Protein AF-0000000077298798 (afdb_homodimer)

Nearest PDB structures (foldseek):
  6yu3-assembly1_A  TM=1.984E-01  e=1.023E+00  Halalkalibacterium halodurans
  7cz5-assembly1_R  TM=2.557E-01  e=4.736E+00  Homo sapiens
  6yu3-assembly1_A  TM=1.981E-01  e=1.310E+00  Halalkalibacterium halodurans
  7cz5-assembly1_R  TM=2.556E-01  e=3.379E+00  Homo sapiens
  6eu6-assembly1_A  TM=1.974E-01  e=2.505E+00  Candidatus Kuenenia stuttgartensis

pLDDT: mean 93.37, std 11.23, range [20.53, 98.88]

Structure (mmCIF, N/CA/C/O backbone):
data_AF-0000000077298798-model_v1
#
loop_
_entity.id
_entity.type
_entity.pdbx_description
1 polymer 'DUF7802 domain-containing protein'
#
loop_
_atom_site.group_PDB
_atom_site.id
_atom_site.type_symbol
_atom_site.label_atom_id
_atom_site.label_alt_id
_atom_site.label_comp_id
_atom_site.label_asym_id
_atom_site.label_entity_id
_atom_site.label_seq_id
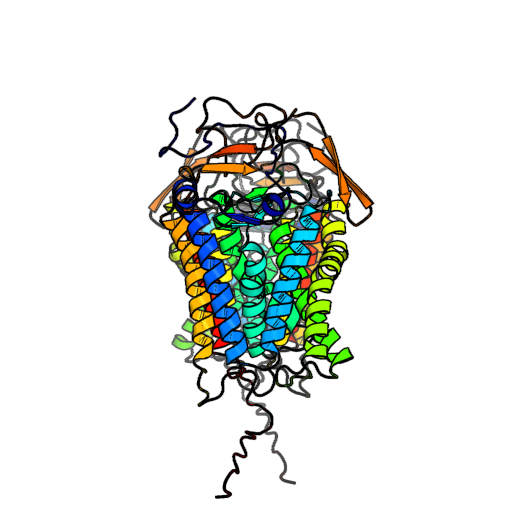_atom_site.pdbx_PDB_ins_code
_atom_site.Cartn_x
_atom_site.Cartn_y
_atom_site.Cartn_z
_atom_site.occupancy
_atom_site.B_iso_or_equiv
_atom_site.auth_seq_id
_atom_site.auth_comp_id
_atom_site.auth_asym_id
_atom_site.auth_atom_id
_atom_site.pdbx_PDB_model_num
ATOM 1 N N . MET A 1 1 ? 28.844 35.562 -3.518 1 47.5 1 MET A N 1
ATOM 2 C CA . MET A 1 1 ? 27.438 35.281 -3.186 1 47.5 1 MET A CA 1
ATOM 3 C C . MET A 1 1 ? 26.578 35.312 -4.438 1 47.5 1 MET A C 1
ATOM 5 O O . MET A 1 1 ? 26.719 36.188 -5.293 1 47.5 1 MET A O 1
ATOM 9 N N . ARG A 1 2 ? 26 34.094 -4.809 1 66.19 2 ARG A N 1
ATOM 10 C CA . ARG A 1 2 ? 25.109 34.094 -5.965 1 66.19 2 ARG A CA 1
ATOM 11 C C . ARG A 1 2 ? 24.016 35.125 -5.816 1 66.19 2 ARG A C 1
ATOM 13 O O . ARG A 1 2 ? 23.688 35.562 -4.699 1 66.19 2 ARG A O 1
ATOM 20 N N . ALA A 1 3 ? 23.625 35.812 -6.832 1 75.56 3 ALA A N 1
ATOM 21 C CA . ALA A 1 3 ? 22.641 36.875 -6.875 1 75.56 3 ALA A CA 1
ATOM 22 C C . ALA A 1 3 ? 21.375 36.5 -6.117 1 75.56 3 ALA A C 1
ATOM 24 O O . ALA A 1 3 ? 20.906 35.375 -6.215 1 75.56 3 ALA A O 1
ATOM 25 N N . ASN A 1 4 ? 21 37.312 -5.086 1 84.31 4 ASN A N 1
ATOM 26 C CA . ASN A 1 4 ? 19.75 37.219 -4.332 1 84.31 4 ASN A CA 1
ATOM 27 C C . ASN A 1 4 ? 18.547 37.125 -5.254 1 84.31 4 ASN A C 1
ATOM 29 O O . ASN A 1 4 ? 18.219 38.062 -5.957 1 84.31 4 ASN A O 1
ATOM 33 N N . PRO A 1 5 ? 18.094 35.875 -5.199 1 81.12 5 PRO A N 1
ATOM 34 C CA . PRO A 1 5 ? 16.906 35.719 -6.062 1 81.12 5 PRO A CA 1
ATOM 35 C C . PRO A 1 5 ? 15.719 36.562 -5.582 1 81.12 5 PRO A C 1
ATOM 37 O O . PRO A 1 5 ? 15.383 36.531 -4.395 1 81.12 5 PRO A O 1
ATOM 40 N N . ARG A 1 6 ? 15.234 37.594 -6.293 1 88 6 ARG A N 1
ATOM 41 C CA . ARG A 1 6 ? 13.992 38.344 -6.09 1 88 6 ARG A CA 1
ATOM 42 C C . ARG A 1 6 ? 14.156 39.375 -4.984 1 88 6 ARG A C 1
ATOM 44 O O . ARG A 1 6 ? 13.172 39.781 -4.363 1 88 6 ARG A O 1
ATOM 51 N N . GLY A 1 7 ? 15.438 39.656 -4.441 1 91.44 7 GLY A N 1
ATOM 52 C CA . GLY A 1 7 ? 15.68 40.688 -3.441 1 91.44 7 GLY A CA 1
ATOM 53 C C . GLY A 1 7 ? 15.164 40.312 -2.066 1 91.44 7 GLY A C 1
ATOM 54 O O . GLY A 1 7 ? 14.516 41.125 -1.402 1 91.44 7 GLY A O 1
ATOM 55 N N . LEU A 1 8 ? 15.43 39.125 -1.594 1 95 8 LEU A N 1
ATOM 56 C CA . LEU A 1 8 ? 14.898 38.594 -0.338 1 95 8 LEU A CA 1
ATOM 57 C C . LEU A 1 8 ? 15.648 39.188 0.854 1 95 8 LEU A C 1
ATOM 59 O O . LEU A 1 8 ? 16.875 39.25 0.847 1 95 8 LEU A O 1
ATOM 63 N N . LYS A 1 9 ? 14.914 39.531 1.772 1 93.38 9 LYS A N 1
ATOM 64 C CA . LYS A 1 9 ? 15.508 40.062 3 1 93.38 9 LYS A CA 1
ATOM 65 C C . LYS A 1 9 ? 16.219 38.969 3.783 1 93.38 9 LYS A C 1
ATOM 67 O O . LYS A 1 9 ? 15.648 37.906 4.008 1 93.38 9 LYS A O 1
ATOM 72 N N . GLY A 1 10 ? 17.484 39.25 4.152 1 93.94 10 GLY A N 1
ATOM 73 C CA . GLY A 1 10 ? 18.219 38.312 4.98 1 93.94 10 GLY A CA 1
ATOM 74 C C . GLY A 1 10 ? 18.859 37.188 4.184 1 93.94 10 GLY A C 1
ATOM 75 O O . GLY A 1 10 ? 19.484 36.281 4.758 1 93.94 10 GLY A O 1
ATOM 76 N N . PHE A 1 11 ? 18.766 37.25 2.908 1 95.75 11 PHE A N 1
ATOM 77 C CA . PHE A 1 11 ? 19.328 36.25 2.041 1 95.75 11 PHE A CA 1
ATOM 78 C C . PHE A 1 11 ? 20.828 36.125 2.238 1 95.75 11 PHE A C 1
ATOM 80 O O . PHE A 1 11 ? 21.547 37.125 2.172 1 95.75 11 PHE A O 1
ATOM 87 N N . GLY A 1 12 ? 21.219 34.938 2.58 1 94.31 12 GLY A N 1
ATOM 88 C CA . GLY A 1 12 ? 22.641 34.688 2.713 1 94.31 12 GLY A CA 1
ATOM 89 C C . GLY A 1 12 ? 23.188 35.031 4.082 1 94.31 12 GLY A C 1
ATOM 90 O O . GLY A 1 12 ? 24.344 34.75 4.395 1 94.31 12 GLY A O 1
ATOM 91 N N . GLU A 1 13 ? 22.375 35.656 4.848 1 94 13 GLU A N 1
ATOM 92 C CA . GLU A 1 13 ? 22.797 35.969 6.207 1 94 13 GLU A CA 1
ATOM 93 C C . GLU A 1 13 ? 22.781 34.719 7.098 1 94 13 GLU A C 1
ATOM 95 O O . GLU A 1 13 ? 21.906 33.875 6.957 1 94 13 GLU A O 1
ATOM 100 N N . GLU A 1 14 ? 23.719 34.625 8.016 1 95.56 14 GLU A N 1
ATOM 101 C CA . GLU A 1 14 ? 23.812 33.469 8.914 1 95.56 14 GLU A CA 1
ATOM 102 C C . GLU A 1 14 ? 24.047 33.906 10.352 1 95.56 14 GLU A C 1
ATOM 104 O O . GLU A 1 14 ? 24.703 34.938 10.602 1 95.56 14 GLU A O 1
ATOM 109 N N . TYR A 1 15 ? 23.469 33.219 11.242 1 96.31 15 TYR A N 1
ATOM 110 C CA . TYR A 1 15 ? 23.656 33.469 12.672 1 96.31 15 TYR A CA 1
ATOM 111 C C . TYR A 1 15 ? 23.922 32.156 13.406 1 96.31 15 TYR A C 1
ATOM 113 O O . TYR A 1 15 ? 23.234 31.141 13.164 1 96.31 15 TYR A O 1
ATOM 121 N N . ALA A 1 16 ? 24.891 32.125 14.305 1 95 16 ALA A N 1
ATOM 122 C CA . ALA A 1 16 ? 25.156 30.969 15.156 1 95 16 ALA A CA 1
ATOM 123 C C . ALA A 1 16 ? 24.156 30.875 16.297 1 95 16 ALA A C 1
ATOM 125 O O . ALA A 1 16 ? 23.703 29.781 16.656 1 95 16 ALA A O 1
ATOM 126 N N . ASN A 1 17 ? 23.859 32.031 16.859 1 93.19 17 ASN A N 1
ATOM 127 C CA . ASN A 1 17 ? 22.859 32.156 17.906 1 93.19 17 ASN A CA 1
ATOM 128 C C . ASN A 1 17 ? 21.875 33.281 17.609 1 93.19 17 ASN A C 1
ATOM 130 O O . ASN A 1 17 ? 22.141 34.438 17.922 1 93.19 17 ASN A O 1
ATOM 134 N N . TYR A 1 18 ? 20.766 32.844 17.156 1 93.38 18 TYR A N 1
ATOM 135 C CA . TYR A 1 18 ? 19.75 33.844 16.828 1 93.38 18 TYR A CA 1
ATOM 136 C C . TYR A 1 18 ? 19.141 34.438 18.094 1 93.38 18 TYR A C 1
ATOM 138 O O . TYR A 1 18 ? 18.766 33.719 19 1 93.38 18 TYR A O 1
ATOM 146 N N . THR A 1 19 ? 19.062 35.719 18.125 1 93.94 19 THR A N 1
ATOM 147 C CA . THR A 1 19 ? 18.578 36.406 19.312 1 93.94 19 THR A CA 1
ATOM 148 C C . THR A 1 19 ? 17.203 37.031 19.062 1 93.94 19 THR A C 1
ATOM 150 O O . THR A 1 19 ? 16.859 37.312 17.922 1 93.94 19 THR A O 1
ATOM 153 N N . PHE A 1 20 ? 16.469 37.156 20.141 1 95.75 20 PHE A N 1
ATOM 154 C CA . PHE A 1 20 ? 15.125 37.75 20.094 1 95.75 20 PHE A CA 1
ATOM 155 C C . PHE A 1 20 ? 15.102 39.094 20.75 1 95.75 20 PHE A C 1
ATOM 157 O O . PHE A 1 20 ? 15.883 39.375 21.672 1 95.75 20 PHE A O 1
ATOM 164 N N . LYS A 1 21 ? 14.25 40 20.359 1 94.88 21 LYS A N 1
ATOM 165 C CA . LYS A 1 21 ? 14.125 41.344 20.922 1 94.88 21 LYS A CA 1
ATOM 166 C C . LYS A 1 21 ? 13.703 41.281 22.391 1 94.88 21 LYS A C 1
ATOM 168 O O . LYS A 1 21 ? 14.258 42 23.234 1 94.88 21 LYS A O 1
ATOM 173 N N . ASP A 1 22 ? 12.641 40.531 22.656 1 95.38 22 ASP A N 1
ATOM 174 C CA . ASP A 1 22 ? 12.117 40.312 24 1 95.38 22 ASP A CA 1
ATOM 175 C C . ASP A 1 22 ? 11.312 39.031 24.078 1 95.38 22 ASP A C 1
ATOM 177 O O . ASP A 1 22 ? 11.359 38.188 23.156 1 95.38 22 ASP A O 1
ATOM 181 N N . GLY A 1 23 ? 10.789 38.75 25.219 1 95.06 23 GLY A N 1
ATOM 182 C CA . GLY A 1 23 ? 10.023 37.562 25.422 1 95.06 23 GLY A CA 1
ATOM 183 C C . GLY A 1 23 ? 8.797 37.438 24.531 1 95.06 23 GLY A C 1
ATOM 184 O O . GLY A 1 23 ? 8.414 36.344 24.109 1 95.06 23 GLY A O 1
ATOM 185 N N . TRP A 1 24 ? 8.273 38.531 24.281 1 95.88 24 TRP A N 1
ATOM 186 C CA . TRP A 1 24 ? 7.098 38.562 23.406 1 95.88 24 TRP A CA 1
ATOM 187 C C . TRP A 1 24 ? 7.477 38.219 21.969 1 95.88 24 TRP A C 1
ATOM 189 O O . TRP A 1 24 ? 6.723 37.531 21.281 1 95.88 24 TRP A O 1
ATOM 199 N N . ASP A 1 25 ? 8.586 38.719 21.594 1 95.88 25 ASP A N 1
ATOM 200 C CA . ASP A 1 25 ? 9.094 38.406 20.266 1 95.88 25 ASP A CA 1
ATOM 201 C C . ASP A 1 25 ? 9.391 36.906 20.156 1 95.88 25 ASP A C 1
ATOM 203 O O . ASP A 1 25 ? 9.211 36.312 19.094 1 95.88 25 ASP A O 1
ATOM 207 N N . TRP A 1 26 ? 9.867 36.375 21.219 1 95.88 26 TRP A N 1
ATOM 208 C CA . TRP A 1 26 ? 10.117 34.938 21.25 1 95.88 26 TRP A CA 1
ATOM 209 C C . TRP A 1 26 ? 8.805 34.156 21.141 1 95.88 26 TRP A C 1
ATOM 211 O O . TRP A 1 26 ? 8.719 33.156 20.422 1 95.88 26 TRP A O 1
ATOM 221 N N . PHE A 1 27 ? 7.801 34.562 21.797 1 96.31 27 PHE A N 1
ATOM 222 C CA . PHE A 1 27 ? 6.523 33.875 21.906 1 96.31 27 PHE A CA 1
ATOM 223 C C . PHE A 1 27 ? 5.711 34.031 20.625 1 96.31 27 PHE A C 1
ATOM 225 O O . PHE A 1 27 ? 5.062 33.094 20.172 1 96.31 27 PHE A O 1
ATOM 232 N N . PHE A 1 28 ? 5.691 35.25 20.109 1 96.94 28 PHE A N 1
ATOM 233 C CA . PHE A 1 28 ? 4.836 35.625 18.984 1 96.94 28 PHE A CA 1
ATOM 234 C C . PHE A 1 28 ? 5.531 36.594 18.062 1 96.94 28 PHE A C 1
ATOM 236 O O . PHE A 1 28 ? 5.848 37.719 18.484 1 96.94 28 PHE A O 1
ATOM 243 N N . HIS A 1 29 ? 5.746 36.188 16.797 1 97.44 29 HIS A N 1
ATOM 244 C CA . HIS A 1 29 ? 6.434 37.031 15.844 1 97.44 29 HIS A CA 1
ATOM 245 C C . HIS A 1 29 ? 5.668 37.125 14.531 1 97.44 29 HIS A C 1
ATOM 247 O O . HIS A 1 29 ? 5.125 36.125 14.062 1 97.44 29 HIS A O 1
ATOM 253 N N . VAL A 1 30 ? 5.602 38.312 13.898 1 97.88 30 VAL A N 1
ATOM 254 C CA . VAL A 1 30 ? 4.941 38.5 12.617 1 97.88 30 VAL A CA 1
ATOM 255 C C . VAL A 1 30 ? 5.965 38.969 11.578 1 97.88 30 VAL A C 1
ATOM 257 O O . VAL A 1 30 ? 6.613 40 11.75 1 97.88 30 VAL A O 1
ATOM 260 N N . ASN A 1 31 ? 6.137 38.219 10.57 1 97.19 31 ASN A N 1
ATOM 261 C CA . ASN A 1 31 ? 6.965 38.594 9.43 1 97.19 31 ASN A CA 1
ATOM 262 C C . ASN A 1 31 ? 6.164 39.344 8.367 1 97.19 31 ASN A C 1
ATOM 264 O O . ASN A 1 31 ? 4.938 39.219 8.32 1 97.19 31 ASN A O 1
ATOM 268 N N . ASP A 1 32 ? 6.855 40.062 7.531 1 96.56 32 ASP A N 1
ATOM 269 C CA . ASP A 1 32 ? 6.203 40.75 6.414 1 96.56 32 ASP A CA 1
ATOM 270 C C . ASP A 1 32 ? 5.598 39.75 5.438 1 96.56 32 ASP A C 1
ATOM 272 O O . ASP A 1 32 ? 6.32 38.938 4.848 1 96.56 32 ASP A O 1
ATOM 276 N N . PRO A 1 33 ? 4.262 39.781 5.266 1 97.06 33 PRO A N 1
ATOM 277 C CA . PRO A 1 33 ? 3.602 38.812 4.402 1 97.06 33 PRO A CA 1
ATOM 278 C C . PRO A 1 33 ? 4.152 38.812 2.977 1 97.06 33 PRO A C 1
ATOM 280 O O . PRO A 1 33 ? 4.215 37.75 2.334 1 97.06 33 PRO A O 1
ATOM 283 N N . TRP A 1 34 ? 4.512 39.938 2.529 1 96.56 34 TRP A N 1
ATOM 284 C CA . TRP A 1 34 ? 5.031 40.031 1.169 1 96.56 34 TRP A CA 1
ATOM 285 C C . TRP A 1 34 ? 6.391 39.344 1.062 1 96.56 34 TRP A C 1
ATOM 287 O O . TRP A 1 34 ? 6.684 38.688 0.063 1 96.56 34 TRP A O 1
ATOM 297 N N . GLU A 1 35 ? 7.219 39.5 2.027 1 95.5 35 GLU A N 1
ATOM 298 C CA . GLU A 1 35 ? 8.516 38.812 2.051 1 95.5 35 GLU A CA 1
ATOM 299 C C . GLU A 1 35 ? 8.359 37.312 2.164 1 95.5 35 GLU A C 1
ATOM 301 O O . GLU A 1 35 ? 9.117 36.562 1.548 1 95.5 35 GLU A O 1
ATOM 306 N N . SER A 1 36 ? 7.395 36.938 3.004 1 96.56 36 SER A N 1
ATOM 307 C CA . SER A 1 36 ? 7.109 35.5 3.133 1 96.56 36 SER A CA 1
ATOM 308 C C . SER A 1 36 ? 6.633 34.906 1.811 1 96.56 36 SER A C 1
ATOM 310 O O . SER A 1 36 ? 7.059 33.812 1.424 1 96.56 36 SER A O 1
ATOM 312 N N . PHE A 1 37 ? 5.754 35.625 1.105 1 96.88 37 PHE A N 1
ATOM 313 C CA . PHE A 1 37 ? 5.227 35.188 -0.178 1 96.88 37 PHE A CA 1
ATOM 314 C C . PHE A 1 37 ? 6.332 35.125 -1.228 1 96.88 37 PHE A C 1
ATOM 316 O O . PHE A 1 37 ? 6.395 34.188 -2.021 1 96.88 37 PHE A O 1
ATOM 323 N N . LYS A 1 38 ? 7.195 36.094 -1.223 1 96.31 38 LYS A N 1
ATOM 324 C CA . LYS A 1 38 ? 8.289 36.156 -2.189 1 96.31 38 LYS A CA 1
ATOM 325 C C . LYS A 1 38 ? 9.258 35 -1.999 1 96.31 38 LYS A C 1
ATOM 327 O O . LYS A 1 38 ? 9.758 34.438 -2.975 1 96.31 38 LYS A O 1
ATOM 332 N N . ALA A 1 39 ? 9.539 34.656 -0.791 1 97.06 39 ALA A N 1
ATOM 333 C CA . ALA A 1 39 ? 10.516 33.625 -0.479 1 97.06 39 ALA A CA 1
ATOM 334 C C . ALA A 1 39 ? 9.938 32.25 -0.732 1 97.06 39 ALA A C 1
ATOM 336 O O . ALA A 1 39 ? 10.609 31.375 -1.312 1 97.06 39 ALA A O 1
ATOM 337 N N . GLN A 1 40 ? 8.711 32.062 -0.259 1 97.94 40 GLN A N 1
ATOM 338 C CA . GLN A 1 40 ? 8.055 30.75 -0.39 1 97.94 40 GLN A CA 1
ATOM 339 C C . GLN A 1 40 ? 6.559 30.922 -0.645 1 97.94 40 GLN A C 1
ATOM 341 O O . GLN A 1 40 ? 5.742 30.703 0.253 1 97.94 40 GLN A O 1
ATOM 346 N N . PRO A 1 41 ? 6.211 31.172 -1.863 1 97.38 41 PRO A N 1
ATOM 347 C CA . PRO A 1 41 ? 4.801 31.406 -2.189 1 97.38 41 PRO A CA 1
ATOM 348 C C . PRO A 1 41 ? 3.908 30.219 -1.829 1 97.38 41 PRO A C 1
ATOM 350 O O . PRO A 1 41 ? 2.771 30.406 -1.389 1 97.38 41 PRO A O 1
ATOM 353 N N . THR A 1 42 ? 4.391 28.984 -2.033 1 98.5 42 THR A N 1
ATOM 354 C CA . THR A 1 42 ? 3.562 27.828 -1.752 1 98.5 42 THR A CA 1
ATOM 355 C C . THR A 1 42 ? 3.314 27.688 -0.253 1 98.5 42 THR A C 1
ATOM 357 O O . THR A 1 42 ? 2.227 27.281 0.168 1 98.5 42 THR A O 1
ATOM 360 N N . TYR A 1 43 ? 4.371 27.969 0.549 1 98.5 43 TYR A N 1
ATOM 361 C CA . TYR A 1 43 ? 4.188 27.875 1.993 1 98.5 43 TYR A CA 1
ATOM 362 C C . TYR A 1 43 ? 3.229 28.953 2.488 1 98.5 43 TYR A C 1
ATOM 364 O O . TYR A 1 43 ? 2.447 28.719 3.414 1 98.5 43 TYR A O 1
ATOM 372 N N . PHE A 1 44 ? 3.309 30.109 1.891 1 98.5 44 PHE A N 1
ATOM 373 C CA . PHE A 1 44 ? 2.373 31.188 2.193 1 98.5 44 PHE A CA 1
ATOM 374 C C . PHE A 1 44 ? 0.938 30.75 1.921 1 98.5 44 PHE A C 1
ATOM 376 O O . PHE A 1 44 ? 0.054 30.953 2.756 1 98.5 44 PHE A O 1
ATOM 383 N N . LEU A 1 45 ? 0.71 30.141 0.785 1 98.56 45 LEU A N 1
ATOM 384 C CA . LEU A 1 45 ? -0.62 29.656 0.435 1 98.56 45 LEU A CA 1
ATOM 385 C C . LEU A 1 45 ? -1.066 28.562 1.397 1 98.56 45 LEU A C 1
ATOM 387 O O . LEU A 1 45 ? -2.238 28.5 1.776 1 98.56 45 LEU A O 1
ATOM 391 N N . SER A 1 46 ? -0.181 27.688 1.752 1 98.62 46 SER A N 1
ATOM 392 C CA . SER A 1 46 ? -0.487 26.625 2.705 1 98.62 46 SER A CA 1
ATOM 393 C C . SER A 1 46 ? -0.89 27.203 4.059 1 98.62 46 SER A C 1
ATOM 395 O O . SER A 1 46 ? -1.881 26.766 4.652 1 98.62 46 SER A O 1
ATOM 397 N N . GLU A 1 47 ? -0.136 28.188 4.562 1 98.62 47 GLU A N 1
ATOM 398 C CA . GLU A 1 47 ? -0.409 28.828 5.84 1 98.62 47 GLU A CA 1
ATOM 399 C C . GLU A 1 47 ? -1.823 29.406 5.879 1 98.62 47 GLU A C 1
ATOM 401 O O . GLU A 1 47 ? -2.588 29.125 6.801 1 98.62 47 GLU A O 1
ATOM 406 N N . TRP A 1 48 ? -2.178 30.062 4.91 1 98.31 48 TRP A N 1
ATOM 407 C CA . TRP A 1 48 ? -3.459 30.766 4.914 1 98.31 48 TRP A CA 1
ATOM 408 C C . TRP A 1 48 ? -4.598 29.812 4.57 1 98.31 48 TRP A C 1
ATOM 410 O O . TRP A 1 48 ? -5.738 30.016 4.992 1 98.31 48 TRP A O 1
ATOM 420 N N . SER A 1 49 ? -4.277 28.766 3.797 1 98.62 49 SER A N 1
ATOM 421 C CA . SER A 1 49 ? -5.289 27.75 3.557 1 98.62 49 SER A CA 1
ATOM 422 C C . SER A 1 49 ? -5.695 27.062 4.852 1 98.62 49 SER A C 1
ATOM 424 O O . SER A 1 49 ? -6.879 26.797 5.082 1 98.62 49 SER A O 1
ATOM 426 N N . PHE A 1 50 ? -4.73 26.797 5.723 1 98.75 50 PHE A N 1
ATOM 427 C CA . PHE A 1 50 ? -5.047 26.109 6.973 1 98.75 50 PHE A CA 1
ATOM 428 C C . PHE A 1 50 ? -5.777 27.047 7.93 1 98.75 50 PHE A C 1
ATOM 430 O O . PHE A 1 50 ? -6.621 26.594 8.711 1 98.75 50 PHE A O 1
ATOM 437 N N . ILE A 1 51 ? -5.473 28.312 7.875 1 98.5 51 ILE A N 1
ATOM 438 C CA . ILE A 1 51 ? -6.219 29.281 8.68 1 98.5 51 ILE A CA 1
ATOM 439 C C . ILE A 1 51 ? -7.672 29.328 8.211 1 98.5 51 ILE A C 1
ATOM 441 O O . ILE A 1 51 ? -8.594 29.297 9.023 1 98.5 51 ILE A O 1
ATOM 445 N N . LEU A 1 52 ? -7.828 29.344 6.887 1 98.69 52 LEU A N 1
ATOM 446 C CA . LEU A 1 52 ? -9.164 29.344 6.305 1 98.69 52 LEU A CA 1
ATOM 447 C C . LEU A 1 52 ? -9.922 28.062 6.664 1 98.69 52 LEU A C 1
ATOM 449 O O . LEU A 1 52 ? -11.062 28.125 7.129 1 98.69 52 LEU A O 1
ATOM 453 N N . ILE A 1 53 ? -9.32 26.906 6.48 1 98.88 53 ILE A N 1
ATOM 454 C CA . ILE A 1 53 ? -9.969 25.625 6.727 1 98.88 53 ILE A CA 1
ATOM 455 C C . ILE A 1 53 ? -10.234 25.469 8.227 1 98.88 53 ILE A C 1
ATOM 457 O O . ILE A 1 53 ? -11.266 24.906 8.625 1 98.88 53 ILE A O 1
ATOM 461 N N . GLY A 1 54 ? -9.234 25.938 9.031 1 98.56 54 GLY A N 1
ATOM 462 C CA . GLY A 1 54 ? -9.484 25.953 10.461 1 98.56 54 GLY A CA 1
ATOM 463 C C . GLY A 1 54 ? -10.734 26.734 10.844 1 98.56 54 GLY A C 1
ATOM 464 O O . GLY A 1 54 ? -11.539 26.266 11.648 1 98.56 54 GLY A O 1
ATOM 465 N N . ALA A 1 55 ? -10.93 27.844 10.234 1 98.44 55 ALA A N 1
ATOM 466 C CA . ALA A 1 55 ? -12.109 28.672 10.484 1 98.44 55 ALA A CA 1
ATOM 467 C C . ALA A 1 55 ? -13.367 27.984 9.969 1 98.44 55 ALA A C 1
ATOM 469 O O . ALA A 1 55 ? -14.398 27.953 10.656 1 98.44 55 ALA A O 1
ATOM 470 N N . LEU A 1 56 ? -13.266 27.422 8.773 1 98.75 56 LEU A N 1
ATOM 471 C CA . LEU A 1 56 ? -14.414 26.75 8.164 1 98.75 56 LEU A CA 1
ATOM 472 C C . LEU A 1 56 ? -14.867 25.562 9.016 1 98.75 56 LEU A C 1
ATOM 474 O O . LEU A 1 56 ? -16.062 25.375 9.242 1 98.75 56 LEU A O 1
ATOM 478 N N . THR A 1 57 ? -13.93 24.797 9.5 1 98.75 57 THR A N 1
ATOM 479 C CA . THR A 1 57 ? -14.289 23.625 10.289 1 98.75 57 THR A CA 1
ATOM 480 C C . THR A 1 57 ? -14.828 24.031 11.656 1 98.75 57 THR A C 1
ATOM 482 O O . THR A 1 57 ? -15.703 23.359 12.211 1 98.75 57 THR A O 1
ATOM 485 N N . LEU A 1 58 ? -14.305 25.125 12.195 1 98.69 58 LEU A N 1
ATOM 486 C CA . LEU A 1 58 ? -14.859 25.641 13.445 1 98.69 58 LEU A CA 1
ATOM 487 C C . LEU A 1 58 ? -16.297 26.109 13.242 1 98.69 58 LEU A C 1
ATOM 489 O O . LEU A 1 58 ? -17.172 25.828 14.062 1 98.69 58 LEU A O 1
ATOM 493 N N . ILE A 1 59 ? -16.516 26.828 12.18 1 98.56 59 ILE A N 1
ATOM 494 C CA . ILE A 1 59 ? -17.859 27.281 11.844 1 98.56 59 ILE A CA 1
ATOM 495 C C . ILE A 1 59 ? -18.781 26.062 11.68 1 98.56 59 ILE A C 1
ATOM 497 O O . ILE A 1 59 ? -19.906 26.047 12.203 1 98.56 59 ILE A O 1
ATOM 501 N N . HIS A 1 60 ? -18.297 25.094 10.953 1 98.62 60 HIS A N 1
ATOM 502 C CA . HIS A 1 60 ? -19.062 23.875 10.766 1 98.62 60 HIS A CA 1
ATOM 503 C C . HIS A 1 60 ? -19.438 23.25 12.109 1 98.62 60 HIS A C 1
ATOM 505 O O . HIS A 1 60 ? -20.578 22.828 12.305 1 98.62 60 HIS A O 1
ATOM 511 N N . ALA A 1 61 ? -18.5 23.188 13.008 1 98.38 61 ALA A N 1
ATOM 512 C CA . ALA A 1 61 ? -18.719 22.578 14.32 1 98.38 61 ALA A CA 1
ATOM 513 C C . ALA A 1 61 ? -19.812 23.312 15.086 1 98.38 61 ALA A C 1
ATOM 515 O O . ALA A 1 61 ? -20.578 22.703 15.82 1 98.38 61 ALA A O 1
ATOM 516 N N . PHE A 1 62 ? -19.891 24.625 14.93 1 97.69 62 PHE A N 1
ATOM 517 C CA . PHE A 1 62 ? -20.906 25.422 15.609 1 97.69 62 PHE A CA 1
ATOM 518 C C . PHE A 1 62 ? -22.266 25.266 14.914 1 97.69 62 PHE A C 1
ATOM 520 O O . PHE A 1 62 ? -23.312 25.312 15.562 1 97.69 62 PHE A O 1
ATOM 527 N N . ILE A 1 63 ? -22.234 25.078 13.648 1 97.56 63 ILE A N 1
ATOM 528 C CA . ILE A 1 63 ? -23.469 24.938 12.883 1 97.56 63 ILE A CA 1
ATOM 529 C C . ILE A 1 63 ? -24.125 23.609 13.227 1 97.56 63 ILE A C 1
ATOM 531 O O . ILE A 1 63 ? -25.328 23.562 13.523 1 97.56 63 ILE A O 1
ATOM 535 N N . VAL A 1 64 ? -23.391 22.531 13.117 1 96.94 64 VAL A N 1
ATOM 536 C CA . VAL A 1 64 ? -23.969 21.219 13.398 1 96.94 64 VAL A CA 1
ATOM 537 C C . VAL A 1 64 ? -24.25 21.094 14.891 1 96.94 64 VAL A C 1
ATOM 539 O O . VAL A 1 64 ? -25.172 20.359 15.297 1 96.94 64 VAL A O 1
ATOM 542 N N . GLY A 1 65 ? -23.5 21.781 15.742 1 95.19 65 GLY A N 1
ATOM 543 C CA . GLY A 1 65 ? -23.797 21.906 17.156 1 95.19 65 GLY A CA 1
ATOM 544 C C . GLY A 1 65 ? -23.484 20.641 17.953 1 95.19 65 GLY A C 1
ATOM 545 O O . GLY A 1 65 ? -22.703 19.812 17.5 1 95.19 65 GLY A O 1
ATOM 546 N N . GLY A 1 66 ? -23.953 20.672 19.188 1 95.06 66 GLY A N 1
ATOM 547 C CA . GLY A 1 66 ? -23.734 19.531 20.062 1 95.06 66 GLY A CA 1
ATOM 548 C C . GLY A 1 66 ? -22.297 19.406 20.547 1 95.06 66 GLY A C 1
ATOM 549 O O . GLY A 1 66 ? -21.703 20.391 20.984 1 95.06 66 GLY A O 1
ATOM 550 N N . ARG A 1 67 ? -21.828 18.203 20.453 1 95.38 67 ARG A N 1
ATOM 551 C CA . ARG A 1 67 ? -20.516 17.922 21.031 1 95.38 67 ARG A CA 1
ATOM 552 C C . ARG A 1 67 ? -19.406 18.266 20.047 1 95.38 67 ARG A C 1
ATOM 554 O O . ARG A 1 67 ? -18.234 18.25 20.391 1 95.38 67 ARG A O 1
ATOM 561 N N . TRP A 1 68 ? -19.672 18.562 18.859 1 97.62 68 TRP A N 1
ATOM 562 C CA . TRP A 1 68 ? -18.688 18.656 17.781 1 97.62 68 TRP A CA 1
ATOM 563 C C . TRP A 1 68 ? -17.766 19.859 17.984 1 97.62 68 TRP A C 1
ATOM 565 O O . TRP A 1 68 ? -16.609 19.844 17.594 1 97.62 68 TRP A O 1
ATOM 575 N N . LYS A 1 69 ? -18.297 21 18.547 1 97.62 69 LYS A N 1
ATOM 576 C CA . LYS A 1 69 ? -17.422 22.125 18.828 1 97.62 69 LYS A CA 1
ATOM 577 C C . LYS A 1 69 ? -16.328 21.734 19.828 1 97.62 69 LYS A C 1
ATOM 579 O O . LYS A 1 69 ? -15.203 22.219 19.75 1 97.62 69 LYS A O 1
ATOM 584 N N . TYR A 1 70 ? -16.688 20.859 20.781 1 97.94 70 TYR A N 1
ATOM 585 C CA . TYR A 1 70 ? -15.719 20.391 21.75 1 97.94 70 TYR A CA 1
ATOM 586 C C . TYR A 1 70 ? -14.766 19.391 21.125 1 97.94 70 TYR A C 1
ATOM 588 O O . TYR A 1 70 ? -13.594 19.297 21.516 1 97.94 70 TYR A O 1
ATOM 596 N N . HIS A 1 71 ? -15.305 18.578 20.172 1 98.12 71 HIS A N 1
ATOM 597 C CA . HIS A 1 71 ? -14.43 17.703 19.406 1 98.12 71 HIS A CA 1
ATOM 598 C C . HIS A 1 71 ? -13.359 18.516 18.672 1 98.12 71 HIS A C 1
ATOM 600 O O . HIS A 1 71 ? -12.18 18.156 18.688 1 98.12 71 HIS A O 1
ATOM 606 N N . TRP A 1 72 ? -13.766 19.594 18.031 1 98.69 72 TRP A N 1
ATOM 607 C CA . TRP A 1 72 ? -12.844 20.5 17.344 1 98.69 72 TRP A CA 1
ATOM 608 C C . TRP A 1 72 ? -11.797 21.031 18.312 1 98.69 72 TRP A C 1
ATOM 610 O O . TRP A 1 72 ? -10.602 21.047 18 1 98.69 72 TRP A O 1
ATOM 620 N N . LEU A 1 73 ? -12.266 21.453 19.469 1 98.69 73 LEU A N 1
ATOM 621 C CA . LEU A 1 73 ? -11.367 21.969 20.484 1 98.69 73 LEU A CA 1
ATOM 622 C C . LEU A 1 73 ? -10.344 20.906 20.891 1 98.69 73 LEU A C 1
ATOM 624 O O . LEU A 1 73 ? -9.164 21.203 21.047 1 98.69 73 LEU A O 1
ATOM 628 N N . GLY A 1 74 ? -10.828 19.719 21.109 1 98.75 74 GLY A N 1
ATOM 629 C CA . GLY A 1 74 ? -9.93 18.625 21.438 1 98.75 74 GLY A CA 1
ATOM 630 C C . GLY A 1 74 ? -8.836 18.406 20.406 1 98.75 74 GLY A C 1
ATOM 631 O O . GLY A 1 74 ? -7.676 18.188 20.75 1 98.75 74 GLY A O 1
ATOM 632 N N . CYS A 1 75 ? -9.211 18.438 19.141 1 98.81 75 CYS A N 1
ATOM 633 C CA . CYS A 1 75 ? -8.234 18.297 18.062 1 98.81 75 CYS A CA 1
ATOM 634 C C . CYS A 1 75 ? -7.188 19.406 18.141 1 98.81 75 CYS A C 1
ATOM 636 O O . CYS A 1 75 ? -5.996 19.141 17.953 1 98.81 75 CYS A O 1
ATOM 638 N N . TYR A 1 76 ? -7.664 20.594 18.359 1 98.69 76 TYR A N 1
ATOM 639 C CA . TYR A 1 76 ? -6.777 21.75 18.438 1 98.69 76 TYR A CA 1
ATOM 640 C C . TYR A 1 76 ? -5.809 21.609 19.609 1 98.69 76 TYR A C 1
ATOM 642 O O . TYR A 1 76 ? -4.613 21.875 19.469 1 98.69 76 TYR A O 1
ATOM 650 N N . LEU A 1 77 ? -6.32 21.156 20.703 1 98.31 77 LEU A N 1
ATOM 651 C CA . LEU A 1 77 ? -5.492 20.969 21.891 1 98.31 77 LEU A CA 1
ATOM 652 C C . LEU A 1 77 ? -4.504 19.812 21.688 1 98.31 77 LEU A C 1
ATOM 654 O O . LEU A 1 77 ? -3.365 19.891 22.156 1 98.31 77 LEU A O 1
ATOM 658 N N . HIS A 1 78 ? -4.926 18.828 21.031 1 98.38 78 HIS A N 1
ATOM 659 C CA . HIS A 1 78 ? -4.02 17.75 20.672 1 98.38 78 HIS A CA 1
ATOM 660 C C . HIS A 1 78 ? -2.855 18.266 19.844 1 98.38 78 HIS A C 1
ATOM 662 O O . HIS A 1 78 ? -1.711 17.844 20.031 1 98.38 78 HIS A O 1
ATOM 668 N N . GLY A 1 79 ? -3.141 19.125 18.906 1 97.5 79 GLY A N 1
ATOM 669 C CA . GLY A 1 79 ? -2.098 19.734 18.094 1 97.5 79 GLY A CA 1
ATOM 670 C C . GLY A 1 79 ? -1.067 20.484 18.906 1 97.5 79 GLY A C 1
ATOM 671 O O . GLY A 1 79 ? 0.137 20.312 18.719 1 97.5 79 GLY A O 1
ATOM 672 N N . TRP A 1 80 ? -1.546 21.25 19.812 1 96.44 80 TRP A N 1
ATOM 673 C CA . TRP A 1 80 ? -0.653 22.016 20.672 1 96.44 80 TRP A CA 1
ATOM 674 C C . TRP A 1 80 ? 0.208 21.078 21.531 1 96.44 80 TRP A C 1
ATOM 676 O O . TRP A 1 80 ? 1.42 21.281 21.641 1 96.44 80 TRP A O 1
ATOM 686 N N . THR A 1 81 ? -0.411 20.125 22.062 1 95.06 81 THR A N 1
ATOM 687 C CA . THR A 1 81 ? 0.308 19.172 22.906 1 95.06 81 THR A CA 1
ATOM 688 C C . THR A 1 81 ? 1.393 18.453 22.094 1 95.06 81 THR A C 1
ATOM 690 O O . THR A 1 81 ? 2.541 18.375 22.547 1 95.06 81 THR A O 1
ATOM 693 N N . THR A 1 82 ? 1.048 18.016 20.984 1 94.44 82 THR A N 1
ATOM 694 C CA . THR A 1 82 ? 1.955 17.25 20.156 1 94.44 82 THR A CA 1
ATOM 695 C C . THR A 1 82 ? 3.131 18.094 19.688 1 94.44 82 THR A C 1
ATOM 697 O O . THR A 1 82 ? 4.285 17.672 19.781 1 94.44 82 THR A O 1
ATOM 700 N N . GLU A 1 83 ? 2.885 19.297 19.266 1 93.62 83 GLU A N 1
ATOM 701 C CA . GLU A 1 83 ? 3.932 20.172 18.75 1 93.62 83 GLU A CA 1
ATOM 702 C C . GLU A 1 83 ? 4.844 20.672 19.859 1 93.62 83 GLU A C 1
ATOM 704 O O . GLU A 1 83 ? 6.066 20.734 19.688 1 93.62 83 GLU A O 1
ATOM 709 N N . MET A 1 84 ? 4.258 20.938 20.969 1 91.5 84 MET A N 1
ATOM 710 C CA . MET A 1 84 ? 5.055 21.422 22.094 1 91.5 84 MET A CA 1
ATOM 711 C C . MET A 1 84 ? 5.961 20.328 22.625 1 91.5 84 MET A C 1
ATOM 713 O O . MET A 1 84 ? 7.121 20.578 22.953 1 91.5 84 MET A O 1
ATOM 717 N N . MET A 1 85 ? 5.453 19.203 22.656 1 89.75 85 MET A N 1
ATOM 718 C CA . MET A 1 85 ? 6.266 18.078 23.125 1 89.75 85 MET A CA 1
ATOM 719 C C . MET A 1 85 ? 7.41 17.797 22.156 1 89.75 85 MET A C 1
ATOM 721 O O . MET A 1 85 ? 8.508 17.438 22.562 1 89.75 85 MET A O 1
ATOM 725 N N . SER A 1 86 ? 7.184 18.016 20.922 1 86.88 86 SER A N 1
ATOM 726 C CA . SER A 1 86 ? 8.203 17.766 19.906 1 86.88 86 SER A CA 1
ATOM 727 C C . SER A 1 86 ? 9.344 18.766 20.016 1 86.88 86 SER A C 1
ATOM 729 O O . SER A 1 86 ? 10.492 18.453 19.719 1 86.88 86 SER A O 1
ATOM 731 N N . PHE A 1 87 ? 9.039 19.969 20.5 1 87.19 87 PHE A N 1
ATOM 732 C CA . PHE A 1 87 ? 10.055 21.016 20.562 1 87.19 87 PHE A CA 1
ATOM 733 C C . PHE A 1 87 ? 10.82 20.953 21.891 1 87.19 87 PHE A C 1
ATOM 735 O O . PHE A 1 87 ? 12 21.297 21.953 1 87.19 87 PHE A O 1
ATOM 742 N N . PHE A 1 88 ? 10.148 20.406 22.828 1 84.25 88 PHE A N 1
ATOM 743 C CA . PHE A 1 88 ? 10.75 20.531 24.141 1 84.25 88 PHE A CA 1
ATOM 744 C C . PHE A 1 88 ? 11.391 19.219 24.578 1 84.25 88 PHE A C 1
ATOM 746 O O . PHE A 1 88 ? 12.133 19.172 25.562 1 84.25 88 PHE A O 1
ATOM 753 N N . MET A 1 89 ? 11.141 18.234 23.844 1 80.88 89 MET A N 1
ATOM 754 C CA . MET A 1 89 ? 11.82 16.969 24.094 1 80.88 89 MET A CA 1
ATOM 755 C C . MET A 1 89 ? 12.945 16.734 23.094 1 80.88 89 MET A C 1
ATOM 757 O O . MET A 1 89 ? 12.688 16.516 21.906 1 80.88 89 MET A O 1
ATOM 761 N N . PRO A 1 90 ? 14.07 16.703 23.609 1 78.06 90 PRO A N 1
ATOM 762 C CA . PRO A 1 90 ? 15.227 16.641 22.703 1 78.06 90 PRO A CA 1
ATOM 763 C C . PRO A 1 90 ? 15.219 15.398 21.812 1 78.06 90 PRO A C 1
ATOM 765 O O . PRO A 1 90 ? 15.656 15.461 20.672 1 78.06 90 PRO A O 1
ATOM 768 N N . ASP A 1 91 ? 14.688 14.391 22.281 1 78.38 91 ASP A N 1
ATOM 769 C CA . ASP A 1 91 ? 14.75 13.125 21.547 1 78.38 91 ASP A CA 1
ATOM 770 C C . ASP A 1 91 ? 13.773 13.125 20.375 1 78.38 91 ASP A C 1
ATOM 772 O O . ASP A 1 91 ? 13.891 12.297 19.469 1 78.38 91 ASP A O 1
ATOM 776 N N . ILE A 1 92 ? 12.883 14.109 20.344 1 80.81 92 ILE A N 1
ATOM 777 C CA . ILE A 1 92 ? 11.906 14.086 19.25 1 80.81 92 ILE A CA 1
ATOM 778 C C . ILE A 1 92 ? 11.984 15.398 18.469 1 80.81 92 ILE A C 1
ATOM 780 O O . ILE A 1 92 ? 11.266 15.578 17.484 1 80.81 92 ILE A O 1
ATOM 784 N N . ASP A 1 93 ? 12.812 16.266 18.891 1 86.38 93 ASP A N 1
ATOM 785 C CA . ASP A 1 93 ? 13.055 17.516 18.156 1 86.38 93 ASP A CA 1
ATOM 786 C C . ASP A 1 93 ? 13.883 17.25 16.906 1 86.38 93 ASP A C 1
ATOM 788 O O . ASP A 1 93 ? 15.117 17.312 16.938 1 86.38 93 ASP A O 1
ATOM 792 N N . ASN A 1 94 ? 13.219 17.031 15.773 1 91.81 94 ASN A N 1
ATOM 793 C CA . ASN A 1 94 ? 13.953 16.547 14.602 1 91.81 94 ASN A CA 1
ATOM 794 C C . ASN A 1 94 ? 13.438 17.188 13.312 1 91.81 94 ASN A C 1
ATOM 796 O O . ASN A 1 94 ? 13.656 16.641 12.227 1 91.81 94 ASN A O 1
ATOM 800 N N . TYR A 1 95 ? 12.75 18.281 13.43 1 95 95 TYR A N 1
ATOM 801 C CA . TYR A 1 95 ? 12.305 18.969 12.227 1 95 95 TYR A CA 1
ATOM 802 C C . TYR A 1 95 ? 12.281 20.484 12.445 1 95 95 TYR A C 1
ATOM 804 O O . TYR A 1 95 ? 12.203 20.938 13.586 1 95 95 TYR A O 1
ATOM 812 N N . TRP A 1 96 ? 12.336 21.312 11.414 1 96.56 96 TRP A N 1
ATOM 813 C CA . TRP A 1 96 ? 12.359 22.766 11.445 1 96.56 96 TRP A CA 1
ATOM 814 C C . TRP A 1 96 ? 11.438 23.344 10.367 1 96.56 96 TRP A C 1
ATOM 816 O O . TRP A 1 96 ? 11.625 23.078 9.18 1 96.56 96 TRP A O 1
ATOM 826 N N . HIS A 1 97 ? 10.539 24.109 10.773 1 97.81 97 HIS A N 1
ATOM 827 C CA . HIS A 1 97 ? 9.672 24.797 9.82 1 97.81 97 HIS A CA 1
ATOM 828 C C . HIS A 1 97 ? 10.367 26.016 9.211 1 97.81 97 HIS A C 1
ATOM 830 O O . HIS A 1 97 ? 11.125 26.703 9.898 1 97.81 97 HIS A O 1
ATOM 836 N N . SER A 1 98 ? 10.047 26.219 7.949 1 98.38 98 SER A N 1
ATOM 837 C CA . SER A 1 98 ? 10.383 27.531 7.387 1 98.38 98 SER A CA 1
ATOM 838 C C . SER A 1 98 ? 9.602 28.641 8.078 1 98.38 98 SER A C 1
ATOM 840 O O . SER A 1 98 ? 8.609 28.391 8.766 1 98.38 98 SER A O 1
ATOM 842 N N . GLN A 1 99 ? 10.109 29.797 7.879 1 97.62 99 GLN A N 1
ATOM 843 C CA . GLN A 1 99 ? 9.453 30.938 8.523 1 97.62 99 GLN A CA 1
ATOM 844 C C . GLN A 1 99 ? 8.164 31.312 7.801 1 97.62 99 GLN A C 1
ATOM 846 O O . GLN A 1 99 ? 8.102 31.281 6.566 1 97.62 99 GLN A O 1
ATOM 851 N N . THR A 1 100 ? 7.191 31.562 8.57 1 98.25 100 THR A N 1
ATOM 852 C CA . THR A 1 100 ? 5.891 31.938 8.023 1 98.25 100 THR A CA 1
ATOM 853 C C . THR A 1 100 ? 5.508 33.344 8.453 1 98.25 100 THR A C 1
ATOM 855 O O . THR A 1 100 ? 6.262 34 9.164 1 98.25 100 THR A O 1
ATOM 858 N N . THR A 1 101 ? 4.355 33.844 7.961 1 98.31 101 THR A N 1
ATOM 859 C CA . THR A 1 101 ? 3.9 35.188 8.305 1 98.31 101 THR A CA 1
ATOM 860 C C . THR A 1 101 ? 3.77 35.312 9.82 1 98.31 101 THR A C 1
ATOM 862 O O . THR A 1 101 ? 4.18 36.344 10.383 1 98.31 101 THR A O 1
ATOM 865 N N . VAL A 1 102 ? 3.174 34.344 10.406 1 98.06 102 VAL A N 1
ATOM 866 C CA . VAL A 1 102 ? 3.053 34.312 11.859 1 98.06 102 VAL A CA 1
ATOM 867 C C . VAL A 1 102 ? 3.723 33.062 12.414 1 98.06 102 VAL A C 1
ATOM 869 O O . VAL A 1 102 ? 3.383 31.938 12.023 1 98.06 102 VAL A O 1
ATOM 872 N N . ILE A 1 103 ? 4.633 33.219 13.328 1 97.75 103 ILE A N 1
ATOM 873 C CA . ILE A 1 103 ? 5.367 32.094 13.875 1 97.75 103 ILE A CA 1
ATOM 874 C C . ILE A 1 103 ? 5.559 32.281 15.375 1 97.75 103 ILE A C 1
ATOM 876 O O . ILE A 1 103 ? 5.75 33.406 15.852 1 97.75 103 ILE A O 1
ATOM 880 N N . LEU A 1 104 ? 5.469 31.188 16.047 1 97.44 104 LEU A N 1
ATOM 881 C CA . LEU A 1 104 ? 5.441 31.219 17.5 1 97.44 104 LEU A CA 1
ATOM 882 C C . LEU A 1 104 ? 6.641 30.469 18.078 1 97.44 104 LEU A C 1
ATOM 884 O O . LEU A 1 104 ? 7.355 29.781 17.359 1 97.44 104 LEU A O 1
ATOM 888 N N . LEU A 1 105 ? 6.855 30.672 19.375 1 95.31 105 LEU A N 1
ATOM 889 C CA . LEU A 1 105 ? 7.727 29.859 20.219 1 95.31 105 LEU A CA 1
ATOM 890 C C . LEU A 1 105 ? 9.148 29.828 19.672 1 95.31 105 LEU A C 1
ATOM 892 O O . LEU A 1 105 ? 9.68 28.766 19.375 1 95.31 105 LEU A O 1
ATOM 896 N N . GLY A 1 106 ? 9.711 31.031 19.531 1 94.94 106 GLY A N 1
ATOM 897 C CA . GLY A 1 106 ? 11.102 31.125 19.125 1 94.94 106 GLY A CA 1
ATOM 898 C C . GLY A 1 106 ? 11.312 30.812 17.656 1 94.94 106 GLY A C 1
ATOM 899 O O . GLY A 1 106 ? 12.305 30.188 17.281 1 94.94 106 GLY A O 1
ATOM 900 N N . ARG A 1 107 ? 10.336 30.969 16.859 1 96.38 107 ARG A N 1
ATOM 901 C CA . ARG A 1 107 ? 10.383 30.797 15.414 1 96.38 107 ARG A CA 1
ATOM 902 C C . ARG A 1 107 ? 10.289 29.312 15.031 1 96.38 107 ARG A C 1
ATOM 904 O O . ARG A 1 107 ? 10.719 28.922 13.945 1 96.38 107 ARG A O 1
ATOM 911 N N . ARG A 1 108 ? 9.734 28.5 15.945 1 95.5 108 ARG A N 1
ATOM 912 C CA . ARG A 1 108 ? 9.727 27.062 15.703 1 95.5 108 ARG A CA 1
ATOM 913 C C . ARG A 1 108 ? 8.352 26.594 15.25 1 95.5 108 ARG A C 1
ATOM 915 O O . ARG A 1 108 ? 8.242 25.594 14.523 1 95.5 108 ARG A O 1
ATOM 922 N N . LEU A 1 109 ? 7.383 27.281 15.688 1 97.19 109 LEU A N 1
ATOM 923 C CA . LEU A 1 109 ? 6.027 26.797 15.469 1 97.19 109 LEU A CA 1
ATOM 924 C C . LEU A 1 109 ? 5.207 27.781 14.656 1 97.19 109 LEU A C 1
ATOM 926 O O . LEU A 1 109 ? 4.668 28.75 15.211 1 97.19 109 LEU A O 1
ATOM 930 N N . PRO A 1 110 ? 5.035 27.531 13.406 1 98.12 110 PRO A N 1
ATOM 931 C CA . PRO A 1 110 ? 4.113 28.375 12.656 1 98.12 110 PRO A CA 1
ATOM 932 C C . PRO A 1 110 ? 2.697 28.375 13.227 1 98.12 110 PRO A C 1
ATOM 934 O O . PRO A 1 110 ? 2.207 27.328 13.664 1 98.12 110 PRO A O 1
ATOM 937 N N . PHE A 1 111 ? 2.01 29.453 13.156 1 97.88 111 PHE A N 1
ATOM 938 C CA . PHE A 1 111 ? 0.71 29.656 13.789 1 97.88 111 PHE A CA 1
ATOM 939 C C . PHE A 1 111 ? -0.319 28.688 13.234 1 97.88 111 PHE A C 1
ATOM 941 O O . PHE A 1 111 ? -1.211 28.234 13.953 1 97.88 111 PHE A O 1
ATOM 948 N N . HIS A 1 112 ? -0.215 28.344 11.953 1 98.19 112 HIS A N 1
ATOM 949 C CA . HIS A 1 112 ? -1.241 27.531 11.312 1 98.19 112 HIS A CA 1
ATOM 950 C C . HIS A 1 112 ? -1.055 26.062 11.633 1 98.19 112 HIS A C 1
ATOM 952 O O . HIS A 1 112 ? -1.952 25.25 11.398 1 98.19 112 HIS A O 1
ATOM 958 N N . ILE A 1 113 ? 0.038 25.594 12.172 1 98.19 113 ILE A N 1
ATOM 959 C CA . ILE A 1 113 ? 0.368 24.188 12.344 1 98.19 113 ILE A CA 1
ATOM 960 C C . ILE A 1 113 ? -0.601 23.547 13.344 1 98.19 113 ILE A C 1
ATOM 962 O O . ILE A 1 113 ? -1.166 22.484 13.07 1 98.19 113 ILE A O 1
ATOM 966 N N . PRO A 1 114 ? -0.919 24.141 14.484 1 97.69 114 PRO A N 1
ATOM 967 C CA . PRO A 1 114 ? -1.934 23.531 15.352 1 97.69 114 PRO A CA 1
ATOM 968 C C . PRO A 1 114 ? -3.297 23.422 14.68 1 97.69 114 PRO A C 1
ATOM 970 O O . PRO A 1 114 ? -4.105 22.562 15.047 1 97.69 114 PRO A O 1
ATOM 973 N N . LEU A 1 115 ? -3.518 24.234 13.695 1 98.25 115 LEU A N 1
ATOM 974 C CA . LEU A 1 115 ? -4.793 24.219 12.984 1 98.25 115 LEU A CA 1
ATOM 975 C C . LEU A 1 115 ? -4.848 23.078 11.977 1 98.25 115 LEU A C 1
ATOM 977 O O . LEU A 1 115 ? -5.926 22.734 11.484 1 98.25 115 LEU A O 1
ATOM 981 N N . ILE A 1 116 ? -3.721 22.438 11.688 1 98.31 116 ILE A N 1
ATOM 982 C CA . ILE A 1 116 ? -3.729 21.297 10.789 1 98.31 116 ILE A CA 1
ATOM 983 C C . ILE A 1 116 ? -4.484 20.141 11.438 1 98.31 116 ILE A C 1
ATOM 985 O O . ILE A 1 116 ? -5.141 19.344 10.75 1 98.31 116 ILE A O 1
ATOM 989 N N . TYR A 1 117 ? -4.477 20.078 12.711 1 98.31 117 TYR A N 1
ATOM 990 C CA . TYR A 1 117 ? -5.035 18.953 13.445 1 98.31 117 TYR A CA 1
ATOM 991 C C . TYR A 1 117 ? -6.559 18.953 13.375 1 98.31 117 TYR A C 1
ATOM 993 O O . TYR A 1 117 ? -7.168 17.953 12.969 1 98.31 117 TYR A O 1
ATOM 1001 N N . PRO A 1 118 ? -7.219 20.031 13.695 1 98.06 118 PRO A N 1
ATOM 1002 C CA . PRO A 1 118 ? -8.664 19.984 13.461 1 98.06 118 PRO A CA 1
ATOM 1003 C C . PRO A 1 118 ? -9.016 19.859 11.977 1 98.06 118 PRO A C 1
ATOM 1005 O O . PRO A 1 118 ? -10.047 19.266 11.641 1 98.06 118 PRO A O 1
ATOM 1008 N N . THR A 1 119 ? -8.195 20.375 11.102 1 98.06 119 THR A N 1
ATOM 1009 C CA . THR A 1 119 ? -8.438 20.203 9.672 1 98.06 119 THR A CA 1
ATOM 1010 C C . THR A 1 119 ? -8.453 18.719 9.289 1 98.06 119 THR A C 1
ATOM 1012 O O . THR A 1 119 ? -9.344 18.281 8.57 1 98.06 119 THR A O 1
ATOM 1015 N N . PHE A 1 120 ? -7.508 17.969 9.805 1 98.56 120 PHE A N 1
ATOM 1016 C CA . PHE A 1 120 ? -7.414 16.547 9.469 1 98.56 120 PHE A CA 1
ATOM 1017 C C . PHE A 1 120 ? -8.352 15.719 10.344 1 98.56 120 PHE A C 1
ATOM 1019 O O . PHE A 1 120 ? -9.211 15 9.828 1 98.56 120 PHE A O 1
ATOM 1026 N N . MET A 1 121 ? -8.25 15.906 11.633 1 98.69 121 MET A N 1
ATOM 1027 C CA . MET A 1 121 ? -8.852 14.992 12.602 1 98.69 121 MET A CA 1
ATOM 1028 C C . MET A 1 121 ? -10.344 15.25 12.734 1 98.69 121 MET A C 1
ATOM 1030 O O . MET A 1 121 ? -11.133 14.305 12.836 1 98.69 121 MET A O 1
ATOM 1034 N N . TYR A 1 122 ? -10.742 16.5 12.789 1 98.81 122 TYR A N 1
ATOM 1035 C CA . TYR A 1 122 ? -12.156 16.828 12.953 1 98.81 122 TYR A CA 1
ATOM 1036 C C . TYR A 1 122 ? -12.953 16.375 11.734 1 98.81 122 TYR A C 1
ATOM 1038 O O . TYR A 1 122 ? -14 15.734 11.883 1 98.81 122 TYR A O 1
ATOM 1046 N N . ILE A 1 123 ? -12.438 16.719 10.547 1 98.81 123 ILE A N 1
ATOM 1047 C CA . ILE A 1 123 ? -13.125 16.312 9.32 1 98.81 123 ILE A CA 1
ATOM 1048 C C . ILE A 1 123 ? -13.211 14.789 9.258 1 98.81 123 ILE A C 1
ATOM 1050 O O . ILE A 1 123 ? -14.273 14.242 8.938 1 98.81 123 ILE A O 1
ATOM 1054 N N . ALA A 1 124 ? -12.117 14.141 9.562 1 98.88 124 ALA A N 1
ATOM 1055 C CA . ALA A 1 124 ? -12.086 12.68 9.539 1 98.88 124 ALA A CA 1
ATOM 1056 C C . ALA A 1 124 ? -13.117 12.094 10.508 1 98.88 124 ALA A C 1
ATOM 1058 O O . ALA A 1 124 ? -13.914 11.234 10.125 1 98.88 124 ALA A O 1
ATOM 1059 N N . ALA A 1 125 ? -13.117 12.578 11.711 1 98.44 125 ALA A N 1
ATOM 1060 C CA . ALA A 1 125 ? -14.008 12.055 12.734 1 98.44 125 ALA A CA 1
ATOM 1061 C C . ALA A 1 125 ? -15.469 12.281 12.367 1 98.44 125 ALA A C 1
ATOM 1063 O O . ALA A 1 125 ? -16.297 11.383 12.523 1 98.44 125 ALA A O 1
ATOM 1064 N N . TYR A 1 126 ? -15.781 13.477 11.922 1 98.38 126 TYR A N 1
ATOM 1065 C CA . TYR A 1 126 ? -17.156 13.797 11.562 1 98.38 126 TYR A CA 1
ATOM 1066 C C . TYR A 1 126 ? -17.641 12.945 10.398 1 98.38 126 TYR A C 1
ATOM 1068 O O . TYR A 1 126 ? -18.75 12.43 10.406 1 98.38 126 TYR A O 1
ATOM 1076 N N . ALA A 1 127 ? -16.828 12.773 9.391 1 98.44 127 ALA A N 1
ATOM 1077 C CA . ALA A 1 127 ? -17.172 11.945 8.234 1 98.44 127 ALA A CA 1
ATOM 1078 C C . ALA A 1 127 ? -17.359 10.492 8.641 1 98.44 127 ALA A C 1
ATOM 1080 O O . ALA A 1 127 ? -18.359 9.859 8.273 1 98.44 127 ALA A O 1
ATOM 1081 N N . VAL A 1 128 ? -16.453 9.984 9.414 1 98.44 128 VAL A N 1
ATOM 1082 C CA . VAL A 1 128 ? -16.484 8.586 9.828 1 98.44 128 VAL A CA 1
ATOM 1083 C C . VAL A 1 128 ? -17.719 8.336 10.695 1 98.44 128 VAL A C 1
ATOM 1085 O O . VAL A 1 128 ? -18.312 7.25 10.641 1 98.44 128 VAL A O 1
ATOM 1088 N N . ALA A 1 129 ? -18.109 9.289 11.484 1 96.94 129 ALA A N 1
ATOM 1089 C CA . ALA A 1 129 ? -19.266 9.156 12.352 1 96.94 129 ALA A CA 1
ATOM 1090 C C . ALA A 1 129 ? -20.516 8.812 11.547 1 96.94 129 ALA A C 1
ATOM 1092 O O . ALA A 1 129 ? -21.438 8.172 12.062 1 96.94 129 ALA A O 1
ATOM 1093 N N . HIS A 1 130 ? -20.594 9.211 10.273 1 95.88 130 HIS A N 1
ATOM 1094 C CA . HIS A 1 130 ? -21.734 8.914 9.422 1 95.88 130 HIS A CA 1
ATOM 1095 C C . HIS A 1 130 ? -21.859 7.422 9.156 1 95.88 130 HIS A C 1
ATOM 1097 O O . HIS A 1 130 ? -22.953 6.926 8.852 1 95.88 130 HIS A O 1
ATOM 1103 N N . ALA A 1 131 ? -20.766 6.723 9.25 1 95.69 131 ALA A N 1
ATOM 1104 C CA . ALA A 1 131 ? -20.766 5.293 8.969 1 95.69 131 ALA A CA 1
ATOM 1105 C C . ALA A 1 131 ? -21.328 4.496 10.141 1 95.69 131 ALA A C 1
ATOM 1107 O O . ALA A 1 131 ? -21.656 3.314 10 1 95.69 131 ALA A O 1
ATOM 1108 N N . ARG A 1 132 ? -21.438 5.098 11.312 1 94.75 132 ARG A N 1
ATOM 1109 C CA . ARG A 1 132 ? -21.984 4.477 12.516 1 94.75 132 ARG A CA 1
ATOM 1110 C C . ARG A 1 132 ? -21.312 3.139 12.797 1 94.75 132 ARG A C 1
ATOM 1112 O O . ARG A 1 132 ? -21.984 2.129 13.008 1 94.75 132 ARG A O 1
ATOM 1119 N N . LEU A 1 133 ? -20.031 3.148 12.734 1 96 133 LEU A N 1
ATOM 1120 C CA . LEU A 1 133 ? -19.25 1.959 13.023 1 96 133 LEU A CA 1
ATOM 1121 C C . LEU A 1 133 ? -19.266 1.639 14.516 1 96 133 LEU A C 1
ATOM 1123 O O . LEU A 1 133 ? -19.5 2.525 15.344 1 96 133 LEU A O 1
ATOM 1127 N N . PRO A 1 134 ? -19.047 0.361 14.836 1 94.94 134 PRO A N 1
ATOM 1128 C CA . PRO A 1 134 ? -18.938 0.021 16.25 1 94.94 134 PRO A CA 1
ATOM 1129 C C . PRO A 1 134 ? -17.75 0.697 16.938 1 94.94 134 PRO A C 1
ATOM 1131 O O . PRO A 1 134 ? -16.828 1.164 16.266 1 94.94 134 PRO A O 1
ATOM 1134 N N . ARG A 1 135 ? -17.688 0.696 18.234 1 94 135 ARG A N 1
ATOM 1135 C CA . ARG A 1 135 ? -16.719 1.404 19.078 1 94 135 ARG A CA 1
ATOM 1136 C C . ARG A 1 135 ? -15.297 0.953 18.781 1 94 135 ARG A C 1
ATOM 1138 O O . ARG A 1 135 ? -14.359 1.755 18.828 1 94 135 ARG A O 1
ATOM 1145 N N . ARG A 1 136 ? -15.18 -0.237 18.5 1 94.69 136 ARG A N 1
ATOM 1146 C CA . ARG A 1 136 ? -13.836 -0.778 18.297 1 94.69 136 ARG A CA 1
ATOM 1147 C C . ARG A 1 136 ? -13.273 -0.369 16.953 1 94.69 136 ARG A C 1
ATOM 1149 O O . ARG A 1 136 ? -12.055 -0.362 16.75 1 94.69 136 ARG A O 1
ATOM 1156 N N . ALA A 1 137 ? -14.094 -0.005 16 1 97.88 137 ALA A N 1
ATOM 1157 C CA . ALA A 1 137 ? -13.656 0.23 14.625 1 97.88 137 ALA A CA 1
ATOM 1158 C C . ALA A 1 137 ? -13.625 1.723 14.305 1 97.88 137 ALA A C 1
ATOM 1160 O O . ALA A 1 137 ? -12.82 2.174 13.492 1 97.88 137 ALA A O 1
ATOM 1161 N N . GLU A 1 138 ? -14.453 2.492 14.922 1 97.94 138 GLU A N 1
ATOM 1162 C CA . GLU A 1 138 ? -14.648 3.889 14.547 1 97.94 138 GLU A CA 1
ATOM 1163 C C . GLU A 1 138 ? -13.375 4.699 14.75 1 97.94 138 GLU A C 1
ATOM 1165 O O . GLU A 1 138 ? -12.969 5.453 13.867 1 97.94 138 GLU A O 1
ATOM 1170 N N . PRO A 1 139 ? -12.703 4.59 15.945 1 98.56 139 PRO A N 1
ATOM 1171 C CA . PRO A 1 139 ? -11.461 5.352 16.109 1 98.56 139 PRO A CA 1
ATOM 1172 C C . PRO A 1 139 ? -10.398 4.98 15.07 1 98.56 139 PRO A C 1
ATOM 1174 O O . PRO A 1 139 ? -9.641 5.844 14.625 1 98.56 139 PRO A O 1
ATOM 1177 N N . LEU A 1 140 ? -10.359 3.695 14.719 1 98.81 140 LEU A N 1
ATOM 1178 C CA . LEU A 1 140 ? -9.391 3.242 13.727 1 98.81 140 LEU A CA 1
ATOM 1179 C C . LEU A 1 140 ? -9.695 3.844 12.359 1 98.81 140 LEU A C 1
ATOM 1181 O O . LEU A 1 140 ? -8.781 4.246 11.633 1 98.81 140 LEU A O 1
ATOM 1185 N N . ALA A 1 141 ? -10.961 3.893 12.07 1 98.81 141 ALA A N 1
ATOM 1186 C CA . ALA A 1 141 ? -11.375 4.508 10.812 1 98.81 141 ALA A CA 1
ATOM 1187 C C . ALA A 1 141 ? -11.023 5.992 10.781 1 98.81 141 ALA A C 1
ATOM 1189 O O . ALA A 1 141 ? -10.586 6.516 9.758 1 98.81 141 ALA A O 1
ATOM 1190 N N . ALA A 1 142 ? -11.203 6.676 11.898 1 98.81 142 ALA A N 1
ATOM 1191 C CA . ALA A 1 142 ? -10.867 8.094 11.984 1 98.81 142 ALA A CA 1
ATOM 1192 C C . ALA A 1 142 ? -9.375 8.32 11.727 1 98.81 142 ALA A C 1
ATOM 1194 O O . ALA A 1 142 ? -9 9.258 11.023 1 98.81 142 ALA A O 1
ATOM 1195 N N . GLY A 1 143 ? -8.562 7.469 12.305 1 98.88 143 GLY A N 1
ATOM 1196 C CA . GLY A 1 143 ? -7.137 7.555 12.055 1 98.88 143 GLY A CA 1
ATOM 1197 C C . GLY A 1 143 ? -6.777 7.348 10.594 1 98.88 143 GLY A C 1
ATOM 1198 O O . GLY A 1 143 ? -5.945 8.07 10.039 1 98.88 143 GLY A O 1
ATOM 1199 N N . LEU A 1 144 ? -7.383 6.352 9.953 1 98.88 144 LEU A N 1
ATOM 1200 C CA . LEU A 1 144 ? -7.125 6.062 8.547 1 98.88 144 LEU A CA 1
ATOM 1201 C C . LEU A 1 144 ? -7.5 7.25 7.672 1 98.88 144 LEU A C 1
ATOM 1203 O O . LEU A 1 144 ? -6.746 7.625 6.77 1 98.88 144 LEU A O 1
ATOM 1207 N N . VAL A 1 145 ? -8.633 7.844 7.945 1 98.88 145 VAL A N 1
ATOM 1208 C CA . VAL A 1 145 ? -9.102 8.961 7.137 1 98.88 145 VAL A CA 1
ATOM 1209 C C . VAL A 1 145 ? -8.234 10.195 7.395 1 98.88 145 VAL A C 1
ATOM 1211 O O . VAL A 1 145 ? -7.977 10.977 6.48 1 98.88 145 VAL A O 1
ATOM 1214 N N . GLU A 1 146 ? -7.777 10.328 8.617 1 98.81 146 GLU A N 1
ATOM 1215 C CA . GLU A 1 146 ? -6.844 11.406 8.914 1 98.81 146 GLU A CA 1
ATOM 1216 C C . GLU A 1 146 ? -5.594 11.305 8.039 1 98.81 146 GLU A C 1
ATOM 1218 O O . GLU A 1 146 ? -5.141 12.305 7.477 1 98.81 146 GLU A O 1
ATOM 1223 N N . VAL A 1 147 ? -5.039 10.133 7.934 1 98.81 147 VAL A N 1
ATOM 1224 C CA . VAL A 1 147 ? -3.852 9.914 7.113 1 98.81 147 VAL A CA 1
ATOM 1225 C C . VAL A 1 147 ? -4.168 10.227 5.652 1 98.81 147 VAL A C 1
ATOM 1227 O O . VAL A 1 147 ? -3.332 10.789 4.938 1 98.81 147 VAL A O 1
ATOM 1230 N N . LEU A 1 148 ? -5.352 9.867 5.273 1 98.75 148 LEU A N 1
ATOM 1231 C CA . LEU A 1 148 ? -5.773 10.148 3.904 1 98.75 148 LEU A CA 1
ATOM 1232 C C . LEU A 1 148 ? -5.723 11.641 3.613 1 98.75 148 LEU A C 1
ATOM 1234 O O . LEU A 1 148 ? -5.352 12.055 2.512 1 98.75 148 LEU A O 1
ATOM 1238 N N . ILE A 1 149 ? -6.078 12.461 4.559 1 98.88 149 ILE A N 1
ATOM 1239 C CA . ILE A 1 149 ? -6.062 13.906 4.395 1 98.88 149 ILE A CA 1
ATOM 1240 C C . ILE A 1 149 ? -4.629 14.422 4.484 1 98.88 149 ILE A C 1
ATOM 1242 O O . ILE A 1 149 ? -4.258 15.367 3.783 1 98.88 149 ILE A O 1
ATOM 1246 N N . ASP A 1 150 ? -3.83 13.82 5.215 1 98.56 150 ASP A N 1
ATOM 1247 C CA . ASP A 1 150 ? -2.463 14.25 5.488 1 98.56 150 ASP A CA 1
ATOM 1248 C C . ASP A 1 150 ? -1.556 14 4.285 1 98.56 150 ASP A C 1
ATOM 1250 O O . ASP A 1 150 ? -0.608 14.75 4.047 1 98.56 150 ASP A O 1
ATOM 1254 N N . LEU A 1 151 ? -1.777 13.008 3.492 1 98.38 151 LEU A N 1
ATOM 1255 C CA . LEU A 1 151 ? -0.858 12.461 2.5 1 98.38 151 LEU A CA 1
ATOM 1256 C C . LEU A 1 151 ? -0.427 13.539 1.509 1 98.38 151 LEU A C 1
ATOM 1258 O O . LEU A 1 151 ? 0.769 13.773 1.324 1 98.38 151 LEU A O 1
ATOM 1262 N N . PRO A 1 152 ? -1.386 14.227 0.881 1 98.38 152 PRO A N 1
ATOM 1263 C CA . PRO A 1 152 ? -0.932 15.219 -0.098 1 98.38 152 PRO A CA 1
ATOM 1264 C C . PRO A 1 152 ? -0.179 16.375 0.544 1 98.38 152 PRO A C 1
ATOM 1266 O O . PRO A 1 152 ? 0.744 16.922 -0.061 1 98.38 152 PRO A O 1
ATOM 1269 N N . TYR A 1 153 ? -0.56 16.719 1.77 1 98.56 153 TYR A N 1
ATOM 1270 C CA . TYR A 1 153 ? 0.095 17.781 2.521 1 98.56 153 TYR A CA 1
ATOM 1271 C C . TYR A 1 153 ? 1.555 17.438 2.793 1 98.56 153 TYR A C 1
ATOM 1273 O O . TYR A 1 153 ? 2.455 18.188 2.432 1 98.56 153 TYR A O 1
ATOM 1281 N N . ASP A 1 154 ? 1.785 16.25 3.322 1 98 154 ASP A N 1
ATOM 1282 C CA . ASP A 1 154 ? 3.137 15.844 3.691 1 98 154 ASP A CA 1
ATOM 1283 C C . ASP A 1 154 ? 4.027 15.711 2.457 1 98 154 ASP A C 1
ATOM 1285 O O . ASP A 1 154 ? 5.16 16.203 2.445 1 98 154 ASP A O 1
ATOM 1289 N N . ILE A 1 155 ? 3.545 15.133 1.454 1 98.12 155 ILE A N 1
ATOM 1290 C CA . ILE A 1 155 ? 4.355 14.836 0.277 1 98.12 155 ILE A CA 1
ATOM 1291 C C . ILE A 1 155 ? 4.715 16.125 -0.442 1 98.12 155 ILE A C 1
ATOM 1293 O O . ILE A 1 155 ? 5.887 16.391 -0.732 1 98.12 155 ILE A O 1
ATOM 1297 N N . ALA A 1 156 ? 3.754 16.984 -0.654 1 98.62 156 ALA A N 1
ATOM 1298 C CA . ALA A 1 156 ? 3.988 18.203 -1.42 1 98.62 156 ALA A CA 1
ATOM 1299 C C . ALA A 1 156 ? 4.73 19.25 -0.584 1 98.62 156 ALA A C 1
ATOM 1301 O O . ALA A 1 156 ? 5.672 19.875 -1.066 1 98.62 156 ALA A O 1
ATOM 1302 N N . ALA A 1 157 ? 4.328 19.391 0.655 1 98.5 157 ALA A N 1
ATOM 1303 C CA . ALA A 1 157 ? 4.879 20.453 1.491 1 98.5 157 ALA A CA 1
ATOM 1304 C C . ALA A 1 157 ? 6.367 20.234 1.744 1 98.5 157 ALA A C 1
ATOM 1306 O O . ALA A 1 157 ? 7.152 21.188 1.732 1 98.5 157 ALA A O 1
ATOM 1307 N N . VAL A 1 158 ? 6.723 19.016 1.918 1 97.88 158 VAL A N 1
ATOM 1308 C CA . VAL A 1 158 ? 8.133 18.719 2.156 1 97.88 158 VAL A CA 1
ATOM 1309 C C . VAL A 1 158 ? 8.938 19 0.891 1 97.88 158 VAL A C 1
ATOM 1311 O O . VAL A 1 158 ? 10 19.625 0.951 1 97.88 158 VAL A O 1
ATOM 1314 N N . LYS A 1 159 ? 8.453 18.562 -0.225 1 98.31 159 LYS A N 1
ATOM 1315 C CA . LYS A 1 159 ? 9.156 18.766 -1.489 1 98.31 159 LYS A CA 1
ATOM 1316 C C . LYS A 1 159 ? 9.375 20.25 -1.754 1 98.31 159 LYS A C 1
ATOM 1318 O O . LYS A 1 159 ? 10.383 20.641 -2.359 1 98.31 159 LYS A O 1
ATOM 1323 N N . PHE A 1 160 ? 8.469 21.125 -1.231 1 98.62 160 PHE A N 1
ATOM 1324 C CA . PHE A 1 160 ? 8.562 22.562 -1.447 1 98.62 160 PHE A CA 1
ATOM 1325 C C . PHE A 1 160 ? 9.195 23.25 -0.246 1 98.62 160 PHE A C 1
ATOM 1327 O O . PHE A 1 160 ? 9.055 24.469 -0.072 1 98.62 160 PHE A O 1
ATOM 1334 N N . VAL A 1 161 ? 9.797 22.531 0.64 1 98.38 161 VAL A N 1
ATOM 1335 C CA . VAL A 1 161 ? 10.672 22.984 1.711 1 98.38 161 VAL A CA 1
ATOM 1336 C C . VAL A 1 161 ? 9.875 23.797 2.734 1 98.38 161 VAL A C 1
ATOM 1338 O O . VAL A 1 161 ? 10.344 24.828 3.223 1 98.38 161 VAL A O 1
ATOM 1341 N N . HIS A 1 162 ? 8.633 23.375 2.969 1 98.62 162 HIS A N 1
ATOM 1342 C CA . HIS A 1 162 ? 7.879 24 4.043 1 98.62 162 HIS A CA 1
ATOM 1343 C C . HIS A 1 162 ? 8.5 23.703 5.402 1 98.62 162 HIS A C 1
ATOM 1345 O O . HIS A 1 162 ? 8.414 24.531 6.324 1 98.62 162 HIS A O 1
ATOM 1351 N N . TRP A 1 163 ? 9.055 22.547 5.508 1 97.75 163 TRP A N 1
ATOM 1352 C CA . TRP A 1 163 ? 9.875 22.172 6.656 1 97.75 163 TRP A CA 1
ATOM 1353 C C . TRP A 1 163 ? 10.93 21.156 6.258 1 97.75 163 TRP A C 1
ATOM 1355 O O . TRP A 1 163 ? 10.898 20.625 5.145 1 97.75 163 TRP A O 1
ATOM 1365 N N . THR A 1 164 ? 11.93 20.953 7.086 1 97.19 164 THR A N 1
ATOM 1366 C CA . THR A 1 164 ? 12.992 19.984 6.867 1 97.19 164 THR A CA 1
ATOM 1367 C C . THR A 1 164 ? 13.094 19.031 8.047 1 97.19 164 THR A C 1
ATOM 1369 O O . THR A 1 164 ? 12.633 19.328 9.148 1 97.19 164 THR A O 1
ATOM 1372 N N . TRP A 1 165 ? 13.625 17.906 7.766 1 95.44 165 TRP A N 1
ATOM 1373 C CA . TRP A 1 165 ? 13.82 16.875 8.781 1 95.44 165 TRP A CA 1
ATOM 1374 C C . TRP A 1 165 ? 15.305 16.641 9.047 1 95.44 165 TRP A C 1
ATOM 1376 O O . TRP A 1 165 ? 16.141 16.922 8.195 1 95.44 165 TRP A O 1
ATOM 1386 N N . HIS A 1 166 ? 15.562 16.172 10.242 1 93.62 166 HIS A N 1
ATOM 1387 C CA . HIS A 1 166 ? 16.906 15.703 10.539 1 93.62 166 HIS A CA 1
ATOM 1388 C C . HIS A 1 166 ? 17.281 14.508 9.672 1 93.62 166 HIS A C 1
ATOM 1390 O O . HIS A 1 166 ? 16.672 13.438 9.797 1 93.62 166 HIS A O 1
ATOM 1396 N N . ASP A 1 167 ? 18.25 14.602 8.906 1 91.69 167 ASP A N 1
ATOM 1397 C CA . ASP A 1 167 ? 18.5 13.648 7.836 1 91.69 167 ASP A CA 1
ATOM 1398 C C . ASP A 1 167 ? 19.016 12.32 8.391 1 91.69 167 ASP A C 1
ATOM 1400 O O . ASP A 1 167 ? 18.766 11.258 7.828 1 91.69 167 ASP A O 1
ATOM 1404 N N . THR A 1 168 ? 19.688 12.312 9.555 1 92.81 168 THR A N 1
ATOM 1405 C CA . THR A 1 168 ? 20.328 11.094 10.031 1 92.81 168 THR A CA 1
ATOM 1406 C C . THR A 1 168 ? 19.594 10.531 11.242 1 92.81 168 THR A C 1
ATOM 1408 O O . THR A 1 168 ? 20.031 9.547 11.844 1 92.81 168 THR A O 1
ATOM 1411 N N . ASP A 1 169 ? 18.516 11.203 11.625 1 91 169 ASP A N 1
ATOM 1412 C CA . ASP A 1 169 ? 17.734 10.688 12.75 1 91 169 ASP A CA 1
ATOM 1413 C C . ASP A 1 169 ? 17.172 9.305 12.43 1 91 169 ASP A C 1
ATOM 1415 O O . ASP A 1 169 ? 16.406 9.156 11.477 1 91 169 ASP A O 1
ATOM 1419 N N . PRO A 1 170 ? 17.484 8.312 13.211 1 88.88 170 PRO A N 1
ATOM 1420 C CA . PRO A 1 170 ? 17.062 6.941 12.898 1 88.88 170 PRO A CA 1
ATOM 1421 C C . PRO A 1 170 ? 15.547 6.766 12.945 1 88.88 170 PRO A C 1
ATOM 1423 O O . PRO A 1 170 ? 15 5.891 12.266 1 88.88 170 PRO A O 1
ATOM 1426 N N . ASN A 1 171 ? 14.852 7.551 13.688 1 86.38 171 ASN A N 1
ATOM 1427 C CA . ASN A 1 171 ? 13.398 7.441 13.836 1 86.38 171 ASN A CA 1
ATOM 1428 C C . ASN A 1 171 ? 12.672 7.895 12.578 1 86.38 171 ASN A C 1
ATOM 1430 O O . ASN A 1 171 ? 11.516 7.516 12.352 1 86.38 171 ASN A O 1
ATOM 1434 N N . ILE A 1 172 ? 13.328 8.727 11.844 1 90.06 172 ILE A N 1
ATOM 1435 C CA . ILE A 1 172 ? 12.664 9.258 10.656 1 90.06 172 ILE A CA 1
ATOM 1436 C C . ILE A 1 172 ? 13.547 9.031 9.43 1 90.06 172 ILE A C 1
ATOM 1438 O O . ILE A 1 172 ? 13.508 9.805 8.477 1 90.06 172 ILE A O 1
ATOM 1442 N N . PHE A 1 173 ? 14.344 7.992 9.469 1 90.88 173 PHE A N 1
ATOM 1443 C CA . PHE A 1 173 ? 15.352 7.746 8.445 1 90.88 173 PHE A CA 1
ATOM 1444 C C . PHE A 1 173 ? 14.711 7.227 7.16 1 90.88 173 PHE A C 1
ATOM 1446 O O . PHE A 1 173 ? 15.07 7.656 6.062 1 90.88 173 PHE A O 1
ATOM 1453 N N . ASP A 1 174 ? 13.758 6.277 7.348 1 93.06 174 ASP A N 1
ATOM 1454 C CA . ASP A 1 174 ? 13.078 5.703 6.195 1 93.06 174 ASP A CA 1
ATOM 1455 C C . ASP A 1 174 ? 12.039 6.668 5.629 1 93.06 174 ASP A C 1
ATOM 1457 O O . ASP A 1 174 ? 11.125 7.09 6.344 1 93.06 174 ASP A O 1
ATOM 1461 N N . ARG A 1 175 ? 12.172 6.922 4.305 1 93.62 175 ARG A N 1
ATOM 1462 C CA . ARG A 1 175 ? 11.336 7.988 3.754 1 93.62 175 ARG A CA 1
ATOM 1463 C C . ARG A 1 175 ? 10.539 7.492 2.553 1 93.62 175 ARG A C 1
ATOM 1465 O O . ARG A 1 175 ? 10.906 6.496 1.923 1 93.62 175 ARG A O 1
ATOM 1472 N N . HIS A 1 176 ? 9.461 8.031 2.328 1 92.44 176 HIS A N 1
ATOM 1473 C CA . HIS A 1 176 ? 8.586 7.945 1.162 1 92.44 176 HIS A CA 1
ATOM 1474 C C . HIS A 1 176 ? 8.359 9.32 0.544 1 92.44 176 HIS A C 1
ATOM 1476 O O . HIS A 1 176 ? 7.57 10.117 1.061 1 92.44 176 HIS A O 1
ATOM 1482 N N . TYR A 1 177 ? 8.945 9.672 -0.587 1 94.5 177 TYR A N 1
ATOM 1483 C CA . TYR A 1 177 ? 8.945 11.008 -1.173 1 94.5 177 TYR A CA 1
ATOM 1484 C C . TYR A 1 177 ? 9.453 12.039 -0.175 1 94.5 177 TYR A C 1
ATOM 1486 O O . TYR A 1 177 ? 8.82 13.07 0.038 1 94.5 177 TYR A O 1
ATOM 1494 N N . TRP A 1 178 ? 10.461 11.609 0.551 1 95.12 178 TRP A N 1
ATOM 1495 C CA . TRP A 1 178 ? 11.219 12.414 1.496 1 95.12 178 TRP A CA 1
ATOM 1496 C C . TRP A 1 178 ? 10.406 12.703 2.752 1 95.12 178 TRP A C 1
ATOM 1498 O O . TRP A 1 178 ? 10.789 13.531 3.578 1 95.12 178 TRP A O 1
ATOM 1508 N N . VAL A 1 179 ? 9.258 12.062 2.857 1 97.19 179 VAL A N 1
ATOM 1509 C CA . VAL A 1 179 ? 8.477 12.062 4.09 1 97.19 179 VAL A CA 1
ATOM 1510 C C . VAL A 1 179 ? 8.773 10.805 4.895 1 97.19 179 VAL A C 1
ATOM 1512 O O . VAL A 1 179 ? 8.703 9.688 4.367 1 97.19 179 VAL A O 1
ATOM 1515 N N . PRO A 1 180 ? 9.164 11.023 6.141 1 96.75 180 PRO A N 1
ATOM 1516 C CA . PRO A 1 180 ? 9.359 9.812 6.945 1 96.75 180 PRO A CA 1
ATOM 1517 C C . PRO A 1 180 ? 8.109 8.945 7.02 1 96.75 180 PRO A C 1
ATOM 1519 O O . PRO A 1 180 ? 7.004 9.453 7.23 1 96.75 180 PRO A O 1
ATOM 1522 N N . TRP A 1 181 ? 8.211 7.633 6.879 1 97.19 181 TRP A N 1
ATOM 1523 C CA . TRP A 1 181 ? 7.105 6.691 7.051 1 97.19 181 TRP A CA 1
ATOM 1524 C C . TRP A 1 181 ? 6.477 6.84 8.43 1 97.19 181 TRP A C 1
ATOM 1526 O O . TRP A 1 181 ? 5.262 6.68 8.586 1 97.19 181 TRP A O 1
ATOM 1536 N N . ASN A 1 182 ? 7.223 7.203 9.383 1 95.38 182 ASN A N 1
ATOM 1537 C CA . ASN A 1 182 ? 6.762 7.324 10.766 1 95.38 182 ASN A CA 1
ATOM 1538 C C . ASN A 1 182 ? 5.82 8.516 10.938 1 95.38 182 ASN A C 1
ATOM 1540 O O . ASN A 1 182 ? 5.078 8.586 11.914 1 95.38 182 ASN A O 1
ATOM 1544 N N . SER A 1 183 ? 5.945 9.469 10.031 1 96.44 183 SER A N 1
ATOM 1545 C CA . SER A 1 183 ? 4.973 10.555 10.078 1 96.44 183 SER A CA 1
ATOM 1546 C C . SER A 1 183 ? 3.555 10.039 9.859 1 96.44 183 SER A C 1
ATOM 1548 O O . SER A 1 183 ? 2.625 10.453 10.562 1 96.44 183 SER A O 1
ATOM 1550 N N . TYR A 1 184 ? 3.42 9.109 8.922 1 97.81 184 TYR A N 1
ATOM 1551 C CA . TYR A 1 184 ? 2.107 8.531 8.656 1 97.81 184 TYR A CA 1
ATOM 1552 C C . TYR A 1 184 ? 1.667 7.637 9.812 1 97.81 184 TYR A C 1
ATOM 1554 O O . TYR A 1 184 ? 0.492 7.633 10.188 1 97.81 184 TYR A O 1
ATOM 1562 N N . TYR A 1 185 ? 2.666 6.844 10.367 1 97.69 185 TYR A N 1
ATOM 1563 C CA . TYR A 1 185 ? 2.395 6.004 11.531 1 97.69 185 TYR A CA 1
ATOM 1564 C C . TYR A 1 185 ? 1.902 6.84 12.711 1 97.69 185 TYR A C 1
ATOM 1566 O O . TYR A 1 185 ? 0.954 6.457 13.398 1 97.69 185 TYR A O 1
ATOM 1574 N N . PHE A 1 186 ? 2.512 7.988 12.883 1 96.44 186 PHE A N 1
ATOM 1575 C CA . PHE A 1 186 ? 2.188 8.945 13.938 1 96.44 186 PHE A CA 1
ATOM 1576 C C . PHE A 1 186 ? 0.769 9.477 13.773 1 96.44 186 PHE A C 1
ATOM 1578 O O . PHE A 1 186 ? -0.046 9.383 14.695 1 96.44 186 PHE A O 1
ATOM 1585 N N . HIS A 1 187 ? 0.386 10.008 12.578 1 98 187 HIS A N 1
ATOM 1586 C CA . HIS A 1 187 ? -0.951 10.547 12.344 1 98 187 HIS A CA 1
ATOM 1587 C C . HIS A 1 187 ? -2.016 9.469 12.523 1 98 187 HIS A C 1
ATOM 1589 O O . HIS A 1 187 ? -3.084 9.727 13.078 1 98 187 HIS A O 1
ATOM 1595 N N . LEU A 1 188 ? -1.716 8.258 12.086 1 98.75 188 LEU A N 1
ATOM 1596 C CA . LEU A 1 188 ? -2.652 7.145 12.18 1 98.75 188 LEU A CA 1
ATOM 1597 C C . LEU A 1 188 ? -2.93 6.785 13.633 1 98.75 188 LEU A C 1
ATOM 1599 O O . LEU A 1 188 ? -4.082 6.785 14.07 1 98.75 188 LEU A O 1
ATOM 1603 N N . THR A 1 189 ? -1.901 6.574 14.414 1 98.69 189 THR A N 1
ATOM 1604 C CA . THR A 1 189 ? -2.043 6.004 15.742 1 98.69 189 THR A CA 1
ATOM 1605 C C . THR A 1 189 ? -2.428 7.078 16.766 1 98.69 189 THR A C 1
ATOM 1607 O O . THR A 1 189 ? -3.229 6.828 17.656 1 98.69 189 THR A O 1
ATOM 1610 N N . PHE A 1 190 ? -1.835 8.281 16.609 1 98.25 190 PHE A N 1
ATOM 1611 C CA . PHE A 1 190 ? -2.188 9.367 17.531 1 98.25 190 PHE A CA 1
ATOM 1612 C C . PHE A 1 190 ? -3.633 9.797 17.312 1 98.25 190 PHE A C 1
ATOM 1614 O O . PHE A 1 190 ? -4.359 10.055 18.281 1 98.25 190 PHE A O 1
ATOM 1621 N N . GLY A 1 191 ? -4.004 9.844 16.031 1 98.38 191 GLY A N 1
ATOM 1622 C CA . GLY A 1 191 ? -5.387 10.188 15.734 1 98.38 191 GLY A CA 1
ATOM 1623 C C . GLY A 1 191 ? -6.379 9.164 16.25 1 98.38 191 GLY A C 1
ATOM 1624 O O . GLY A 1 191 ? -7.406 9.523 16.828 1 98.38 191 GLY A O 1
ATOM 1625 N N . ALA A 1 192 ? -6.074 7.898 16.016 1 98.81 192 ALA A N 1
ATOM 1626 C CA . ALA A 1 192 ? -6.938 6.828 16.516 1 98.81 192 ALA A CA 1
ATOM 1627 C C . ALA A 1 192 ? -7.023 6.859 18.047 1 98.81 192 ALA A C 1
ATOM 1629 O O . ALA A 1 192 ? -8.109 6.688 18.609 1 98.81 192 ALA A O 1
ATOM 1630 N N . ALA A 1 193 ? -5.902 7.098 18.656 1 98.69 193 ALA A N 1
ATOM 1631 C CA . ALA A 1 193 ? -5.852 7.156 20.125 1 98.69 193 ALA A CA 1
ATOM 1632 C C . ALA A 1 193 ? -6.668 8.328 20.656 1 98.69 193 ALA A C 1
ATOM 1634 O O . ALA A 1 193 ? -7.391 8.195 21.641 1 98.69 193 ALA A O 1
ATOM 1635 N N . PHE A 1 194 ? -6.5 9.461 20.062 1 98.69 194 PHE A N 1
ATOM 1636 C CA . PHE A 1 194 ? -7.281 10.633 20.422 1 98.69 194 PHE A CA 1
ATOM 1637 C C . PHE A 1 194 ? -8.773 10.328 20.359 1 98.69 194 PHE A C 1
ATOM 1639 O O . PHE A 1 194 ? -9.516 10.625 21.312 1 98.69 194 PHE A O 1
ATOM 1646 N N . SER A 1 195 ? -9.219 9.75 19.234 1 98.12 195 SER A N 1
ATOM 1647 C CA . SER A 1 195 ? -10.633 9.445 19.016 1 98.12 195 SER A CA 1
ATOM 1648 C C . SER A 1 195 ? -11.133 8.438 20.047 1 98.12 195 SER A C 1
ATOM 1650 O O . SER A 1 195 ? -12.219 8.609 20.609 1 98.12 195 SER A O 1
ATOM 1652 N N . ALA A 1 196 ? -10.375 7.402 20.266 1 98.38 196 ALA A N 1
ATOM 1653 C CA . ALA A 1 196 ? -10.742 6.402 21.266 1 98.38 196 ALA A CA 1
ATOM 1654 C C . ALA A 1 196 ? -10.828 7.023 22.656 1 98.38 196 ALA A C 1
ATOM 1656 O O . ALA A 1 196 ? -11.734 6.711 23.438 1 98.38 196 ALA A O 1
ATOM 1657 N N . ALA A 1 197 ? -9.914 7.891 22.953 1 98.44 197 ALA A N 1
ATOM 1658 C CA . ALA A 1 197 ? -9.875 8.547 24.266 1 98.44 197 ALA A CA 1
ATOM 1659 C C . ALA A 1 197 ? -11.078 9.461 24.453 1 98.44 197 ALA A C 1
ATOM 1661 O O . ALA A 1 197 ? -11.664 9.516 25.531 1 98.44 197 ALA A O 1
ATOM 1662 N N . LEU A 1 198 ? -11.383 10.203 23.453 1 98 198 LEU A N 1
ATOM 1663 C CA . LEU A 1 198 ? -12.539 11.094 23.562 1 98 198 LEU A CA 1
ATOM 1664 C C . LEU A 1 198 ? -13.805 10.312 23.875 1 98 198 LEU A C 1
ATOM 1666 O O . LEU A 1 198 ? -14.594 10.719 24.719 1 98 198 LEU A O 1
ATOM 1670 N N . HIS A 1 199 ? -14 9.195 23.172 1 96.88 199 HIS A N 1
ATOM 1671 C CA . HIS A 1 199 ? -15.156 8.344 23.438 1 96.88 199 HIS A CA 1
ATOM 1672 C C . HIS A 1 199 ? -15.117 7.797 24.859 1 96.88 199 HIS A C 1
ATOM 1674 O O . HIS A 1 199 ? -16.141 7.766 25.547 1 96.88 199 HIS A O 1
ATOM 1680 N N . PHE A 1 200 ? -14 7.371 25.234 1 97.62 200 PHE A N 1
ATOM 1681 C CA . PHE A 1 200 ? -13.828 6.793 26.562 1 97.62 200 PHE A CA 1
ATOM 1682 C C . PHE A 1 200 ? -14.148 7.816 27.641 1 97.62 200 PHE A C 1
ATOM 1684 O O . PHE A 1 200 ? -14.914 7.535 28.562 1 97.62 200 PHE A O 1
ATOM 1691 N N . TRP A 1 201 ? -13.547 9.039 27.578 1 97.75 201 TRP A N 1
ATOM 1692 C CA . TRP A 1 201 ? -13.734 10.055 28.609 1 97.75 201 TRP A CA 1
ATOM 1693 C C . TRP A 1 201 ? -15.172 10.555 28.641 1 97.75 201 TRP A C 1
ATOM 1695 O O . TRP A 1 201 ? -15.703 10.898 29.688 1 97.75 201 TRP A O 1
ATOM 1705 N N . ARG A 1 202 ? -15.766 10.617 27.5 1 97.06 202 ARG A N 1
ATOM 1706 C CA . ARG A 1 202 ? -17.172 11.016 27.484 1 97.06 202 ARG A CA 1
ATOM 1707 C C . ARG A 1 202 ? -18.047 9.984 28.188 1 97.06 202 ARG A C 1
ATOM 1709 O O . ARG A 1 202 ? -18.984 10.336 28.906 1 97.06 202 ARG A O 1
ATOM 1716 N N . ARG A 1 203 ? -17.75 8.711 27.969 1 97.06 203 ARG A N 1
ATOM 1717 C CA . ARG A 1 203 ? -18.5 7.668 28.672 1 97.06 203 ARG A CA 1
ATOM 1718 C C . ARG A 1 203 ? -18.328 7.785 30.172 1 97.06 203 ARG A C 1
ATOM 1720 O O . ARG A 1 203 ? -19.281 7.625 30.938 1 97.06 203 ARG A O 1
ATOM 1727 N N . VAL A 1 204 ? -17.172 8.055 30.578 1 97.69 204 VAL A N 1
ATOM 1728 C CA . VAL A 1 204 ? -16.844 8.07 32 1 97.69 204 VAL A CA 1
ATOM 1729 C C . VAL A 1 204 ? -17.375 9.352 32.625 1 97.69 204 VAL A C 1
ATOM 1731 O O . VAL A 1 204 ? -17.953 9.312 33.719 1 97.69 204 VAL A O 1
ATOM 1734 N N . ILE A 1 205 ? -17.25 10.469 31.953 1 97.75 205 ILE A N 1
ATOM 1735 C CA . ILE A 1 205 ? -17.5 11.766 32.562 1 97.75 205 ILE A CA 1
ATOM 1736 C C . ILE A 1 205 ? -18.938 12.195 32.281 1 97.75 205 ILE A C 1
ATOM 1738 O O . ILE A 1 205 ? -19.625 12.719 33.156 1 97.75 205 ILE A O 1
ATOM 1742 N N . THR A 1 206 ? -19.422 11.977 31.078 1 95.75 206 THR A N 1
ATOM 1743 C CA . THR A 1 206 ? -20.766 12.445 30.703 1 95.75 206 THR A CA 1
ATOM 1744 C C . THR A 1 206 ? -21.781 11.312 30.797 1 95.75 206 THR A C 1
ATOM 1746 O O . THR A 1 206 ? -22.984 11.555 30.797 1 95.75 206 THR A O 1
ATOM 1749 N N . GLY A 1 207 ? -21.375 10.055 30.844 1 94.81 207 GLY A N 1
ATOM 1750 C CA . GLY A 1 207 ? -22.25 8.906 30.938 1 94.81 207 GLY A CA 1
ATOM 1751 C C . GLY A 1 207 ? -22.656 8.352 29.594 1 94.81 207 GLY A C 1
ATOM 1752 O O . GLY A 1 207 ? -23.406 7.371 29.516 1 94.81 207 GLY A O 1
ATOM 1753 N N . SER A 1 208 ? -22.172 9.031 28.516 1 91.44 208 SER A N 1
ATOM 1754 C CA . SER A 1 208 ? -22.562 8.57 27.172 1 91.44 208 SER A CA 1
ATOM 1755 C C . SER A 1 208 ? -21.531 8.992 26.141 1 91.44 208 SER A C 1
ATOM 1757 O O . SER A 1 208 ? -20.938 10.07 26.234 1 91.44 208 SER A O 1
ATOM 1759 N N . ASP A 1 209 ? -21.375 8.102 25.078 1 87.62 209 ASP A N 1
ATOM 1760 C CA . ASP A 1 209 ? -20.547 8.508 23.953 1 87.62 209 ASP A CA 1
ATOM 1761 C C . ASP A 1 209 ? -21.359 8.617 22.656 1 87.62 209 ASP A C 1
ATOM 1763 O O . ASP A 1 209 ? -20.797 8.57 21.562 1 87.62 209 ASP A O 1
ATOM 1767 N N . ASP A 1 210 ? -22.656 8.695 22.906 1 89.38 210 ASP A N 1
ATOM 1768 C CA . ASP A 1 210 ? -23.547 8.93 21.781 1 89.38 210 ASP A CA 1
ATOM 1769 C C . ASP A 1 210 ? -23.281 10.289 21.141 1 89.38 210 ASP A C 1
ATOM 1771 O O . ASP A 1 210 ? -23.203 11.305 21.828 1 89.38 210 ASP A O 1
ATOM 1775 N N . LYS A 1 211 ? -23.203 10.383 19.891 1 88.75 211 LYS A N 1
ATOM 1776 C CA . LYS A 1 211 ? -22.828 11.602 19.172 1 88.75 211 LYS A CA 1
ATOM 1777 C C . LYS A 1 211 ? -23.984 12.586 19.109 1 88.75 211 LYS A C 1
ATOM 1779 O O . LYS A 1 211 ? -23.797 13.773 18.844 1 88.75 211 LYS A O 1
ATOM 1784 N N . GLY A 1 212 ? -25.172 12.117 19.469 1 88.12 212 GLY A N 1
ATOM 1785 C CA . GLY A 1 212 ? -26.344 12.969 19.453 1 88.12 212 GLY A CA 1
ATOM 1786 C C . GLY A 1 212 ? -26.625 13.602 20.812 1 88.12 212 GLY A C 1
ATOM 1787 O O . GLY A 1 212 ? -27.562 14.391 20.938 1 88.12 212 GLY A O 1
ATOM 1788 N N . LYS A 1 213 ? -25.859 13.297 21.719 1 91.25 213 LYS A N 1
ATOM 1789 C CA . LYS A 1 213 ? -26.047 13.828 23.062 1 91.25 213 LYS A CA 1
ATOM 1790 C C . LYS A 1 213 ? -24.906 14.766 23.453 1 91.25 213 LYS A C 1
ATOM 1792 O O . LYS A 1 213 ? -23.766 14.562 23.047 1 91.25 213 LYS A O 1
ATOM 1797 N N . VAL A 1 214 ? -25.203 15.789 24.203 1 94.62 214 VAL A N 1
ATOM 1798 C CA . VAL A 1 214 ? -24.219 16.734 24.688 1 94.62 214 VAL A CA 1
ATOM 1799 C C . VAL A 1 214 ? -24.438 17 26.172 1 94.62 214 VAL A C 1
ATOM 1801 O O . VAL A 1 214 ? -25.578 17.016 26.641 1 94.62 214 VAL A O 1
ATOM 1804 N N . SER A 1 215 ? -23.422 17.078 26.875 1 95.19 215 SER A N 1
ATOM 1805 C CA . SER A 1 215 ? -23.469 17.344 28.312 1 95.19 215 SER A CA 1
ATOM 1806 C C . SER A 1 215 ? -23.141 18.797 28.609 1 95.19 215 SER A C 1
ATOM 1808 O O . SER A 1 215 ? -23.188 19.656 27.719 1 95.19 215 SER A O 1
ATOM 1810 N N . SER A 1 216 ? -22.906 19.125 29.875 1 96.25 216 SER A N 1
ATOM 1811 C CA . SER A 1 216 ? -22.562 20.484 30.266 1 96.25 216 SER A CA 1
ATOM 1812 C C . SER A 1 216 ? -21.234 20.922 29.641 1 96.25 216 SER A C 1
ATOM 1814 O O . SER A 1 216 ? -20.391 20.078 29.328 1 96.25 216 SER A O 1
ATOM 1816 N N . VAL A 1 217 ? -21.078 22.219 29.531 1 97 217 VAL A N 1
ATOM 1817 C CA . VAL A 1 217 ? -19.906 22.797 28.875 1 97 217 VAL A CA 1
ATOM 1818 C C . VAL A 1 217 ? -18.641 22.359 29.609 1 97 217 VAL A C 1
ATOM 1820 O O . VAL A 1 217 ? -17.672 21.953 28.969 1 97 217 VAL A O 1
ATOM 1823 N N . GLY A 1 218 ? -18.609 22.453 30.906 1 98 218 GLY A N 1
ATOM 1824 C CA . GLY A 1 218 ? -17.438 22.062 31.688 1 98 218 GLY A CA 1
ATOM 1825 C C . GLY A 1 218 ? -17.031 20.625 31.469 1 98 218 GLY A C 1
ATOM 1826 O O . GLY A 1 218 ? -15.844 20.328 31.312 1 98 218 GLY A O 1
ATOM 1827 N N . ARG A 1 219 ? -17.969 19.766 31.469 1 97.94 219 ARG A N 1
ATOM 1828 C CA . ARG A 1 219 ? -17.703 18.344 31.297 1 97.94 219 ARG A CA 1
ATOM 1829 C C . ARG A 1 219 ? -17.188 18.062 29.875 1 97.94 219 ARG A C 1
ATOM 1831 O O . ARG A 1 219 ? -16.266 17.281 29.703 1 97.94 219 ARG A O 1
ATOM 1838 N N . GLU A 1 220 ? -17.797 18.703 28.891 1 97.69 220 GLU A N 1
ATOM 1839 C CA . GLU A 1 220 ? -17.391 18.5 27.516 1 97.69 220 GLU A CA 1
ATOM 1840 C C . GLU A 1 220 ? -15.977 19.031 27.266 1 97.69 220 GLU A C 1
ATOM 1842 O O . GLU A 1 220 ? -15.188 18.406 26.562 1 97.69 220 GLU A O 1
ATOM 1847 N N . VAL A 1 221 ? -15.727 20.156 27.812 1 98.38 221 VAL A N 1
ATOM 1848 C CA . VAL A 1 221 ? -14.391 20.75 27.672 1 98.38 221 VAL A CA 1
ATOM 1849 C C . VAL A 1 221 ? -13.359 19.844 28.359 1 98.38 221 VAL A C 1
ATOM 1851 O O . VAL A 1 221 ? -12.266 19.641 27.828 1 98.38 221 VAL A O 1
ATOM 1854 N N . LEU A 1 222 ? -13.711 19.328 29.516 1 98.5 222 LEU A N 1
ATOM 1855 C CA . LEU A 1 222 ? -12.812 18.422 30.203 1 98.5 222 LEU A CA 1
ATOM 1856 C C . LEU A 1 222 ? -12.516 17.188 29.359 1 98.5 222 LEU A C 1
ATOM 1858 O O . LEU A 1 222 ? -11.375 16.734 29.281 1 98.5 222 LEU A O 1
ATOM 1862 N N . CYS A 1 223 ? -13.516 16.641 28.766 1 98.25 223 CYS A N 1
ATOM 1863 C CA . CYS A 1 223 ? -13.328 15.5 27.875 1 98.25 223 CYS A CA 1
ATOM 1864 C C . CYS A 1 223 ? -12.406 15.859 26.719 1 98.25 223 CYS A C 1
ATOM 1866 O O . CYS A 1 223 ? -11.539 15.07 26.344 1 98.25 223 CYS A O 1
ATOM 1868 N N . ALA A 1 224 ? -12.602 17.016 26.141 1 98.38 224 ALA A N 1
ATOM 1869 C CA . ALA A 1 224 ? -11.766 17.484 25.031 1 98.38 224 ALA A CA 1
ATOM 1870 C C . ALA A 1 224 ? -10.312 17.625 25.469 1 98.38 224 ALA A C 1
ATOM 1872 O O . ALA A 1 224 ? -9.406 17.188 24.75 1 98.38 224 ALA A O 1
ATOM 1873 N N . VAL A 1 225 ? -10.125 18.172 26.625 1 98.56 225 VAL A N 1
ATOM 1874 C CA . VAL A 1 225 ? -8.781 18.375 27.156 1 98.56 225 VAL A CA 1
ATOM 1875 C C . VAL A 1 225 ? -8.109 17.031 27.391 1 98.56 225 VAL A C 1
ATOM 1877 O O . VAL A 1 225 ? -6.969 16.812 26.969 1 98.56 225 VAL A O 1
ATOM 1880 N N . LEU A 1 226 ? -8.797 16.141 28 1 98.56 226 LEU A N 1
ATOM 1881 C CA . LEU A 1 226 ? -8.234 14.836 28.312 1 98.56 226 LEU A CA 1
ATOM 1882 C C . LEU A 1 226 ? -7.945 14.055 27.047 1 98.56 226 LEU A C 1
ATOM 1884 O O . LEU A 1 226 ? -6.91 13.391 26.938 1 98.56 226 LEU A O 1
ATOM 1888 N N . ALA A 1 227 ? -8.812 14.117 26.125 1 98.31 227 ALA A N 1
ATOM 1889 C CA . ALA A 1 227 ? -8.57 13.453 24.859 1 98.31 227 ALA A CA 1
ATOM 1890 C C . ALA A 1 227 ? -7.34 14.023 24.156 1 98.31 227 ALA A C 1
ATOM 1892 O O . ALA A 1 227 ? -6.52 13.281 23.609 1 98.31 227 ALA A O 1
ATOM 1893 N N . GLY A 1 228 ? -7.242 15.359 24.156 1 98.12 228 GLY A N 1
ATOM 1894 C CA . GLY A 1 228 ? -6.094 16.016 23.562 1 98.12 228 GLY A CA 1
ATOM 1895 C C . GLY A 1 228 ? -4.773 15.594 24.188 1 98.12 228 GLY A C 1
ATOM 1896 O O . GLY A 1 228 ? -3.756 15.516 23.5 1 98.12 228 GLY A O 1
ATOM 1897 N N . LEU A 1 229 ? -4.828 15.227 25.438 1 97.44 229 LEU A N 1
ATOM 1898 C CA . LEU A 1 229 ? -3.627 14.812 26.156 1 97.44 229 LEU A CA 1
ATOM 1899 C C . LEU A 1 229 ? -3.34 13.336 25.938 1 97.44 229 LEU A C 1
ATOM 1901 O O . LEU A 1 229 ? -2.191 12.898 26.031 1 97.44 229 LEU A O 1
ATOM 1905 N N . CYS A 1 230 ? -4.297 12.594 25.578 1 97.31 230 CYS A N 1
ATOM 1906 C CA . CYS A 1 230 ? -4.168 11.141 25.516 1 97.31 230 CYS A CA 1
ATOM 1907 C C . CYS A 1 230 ? -3.723 10.703 24.125 1 97.31 230 CYS A C 1
ATOM 1909 O O . CYS A 1 230 ? -3.271 9.57 23.938 1 97.31 230 CYS A O 1
ATOM 1911 N N . GLY A 1 231 ? -3.848 11.562 23.156 1 96.69 231 GLY A N 1
ATOM 1912 C CA . GLY A 1 231 ? -3.451 11.195 21.797 1 96.69 231 GLY A CA 1
ATOM 1913 C C . GLY A 1 231 ? -2.016 10.719 21.719 1 96.69 231 GLY A C 1
ATOM 1914 O O . GLY A 1 231 ? -1.741 9.664 21.125 1 96.69 231 GLY A O 1
ATOM 1915 N N . MET A 1 232 ? -1.182 11.406 22.328 1 94.31 232 MET A N 1
ATOM 1916 C CA . MET A 1 232 ? 0.245 11.117 22.219 1 94.31 232 MET A CA 1
ATOM 1917 C C . MET A 1 232 ? 0.593 9.828 22.969 1 94.31 232 MET A C 1
ATOM 1919 O O . MET A 1 232 ? 1.162 8.906 22.391 1 94.31 232 MET A O 1
ATOM 1923 N N . PRO A 1 233 ? 0.245 9.688 24.281 1 94.88 233 PRO A N 1
ATOM 1924 C CA . PRO A 1 233 ? 0.564 8.422 24.953 1 94.88 233 PRO A CA 1
ATOM 1925 C C . PRO A 1 233 ? -0.093 7.219 24.281 1 94.88 233 PRO A C 1
ATOM 1927 O O . PRO A 1 233 ? 0.513 6.145 24.188 1 94.88 233 PRO A O 1
ATOM 1930 N N . GLY A 1 234 ? -1.311 7.387 23.844 1 97 234 GLY A N 1
ATOM 1931 C CA . GLY A 1 234 ? -1.971 6.301 23.125 1 97 234 GLY A CA 1
ATOM 1932 C C . GLY A 1 234 ? -1.278 5.93 21.828 1 97 234 GLY A C 1
ATOM 1933 O O . GLY A 1 234 ? -1.208 4.754 21.469 1 97 234 GLY A O 1
ATOM 1934 N N . GLY A 1 235 ? -0.865 6.906 21.078 1 96.38 235 GLY A N 1
ATOM 1935 C CA . GLY A 1 235 ? -0.092 6.648 19.875 1 96.38 235 GLY A CA 1
ATOM 1936 C C . GLY A 1 235 ? 1.229 5.953 20.156 1 96.38 235 GLY A C 1
ATOM 1937 O O . GLY A 1 235 ? 1.591 5 19.453 1 96.38 235 GLY A O 1
ATOM 1938 N N . VAL A 1 236 ? 1.909 6.371 21.172 1 93.12 236 VAL A N 1
ATOM 1939 C CA . VAL A 1 236 ? 3.211 5.824 21.547 1 93.12 236 VAL A CA 1
ATOM 1940 C C . VAL A 1 236 ? 3.064 4.352 21.906 1 93.12 236 VAL A C 1
ATOM 1942 O O . VAL A 1 236 ? 3.922 3.531 21.562 1 93.12 236 VAL A O 1
ATOM 1945 N N . ILE A 1 237 ? 1.989 3.984 22.578 1 96.19 237 ILE A N 1
ATOM 1946 C CA . ILE A 1 237 ? 1.738 2.596 22.953 1 96.19 237 ILE A CA 1
ATOM 1947 C C . ILE A 1 237 ? 1.654 1.73 21.688 1 96.19 237 ILE A C 1
ATOM 1949 O O . ILE A 1 237 ? 2.15 0.602 21.672 1 96.19 237 ILE A O 1
ATOM 1953 N N . GLN A 1 238 ? 1.108 2.256 20.656 1 97.25 238 GLN A N 1
ATOM 1954 C CA . GLN A 1 238 ? 0.987 1.497 19.422 1 97.25 238 GLN A CA 1
ATOM 1955 C C . GLN A 1 238 ? 2.336 1.368 18.719 1 97.25 238 GLN A C 1
ATOM 1957 O O . GLN A 1 238 ? 2.592 0.381 18.031 1 97.25 238 GLN A O 1
ATOM 1962 N N . PHE A 1 239 ? 3.195 2.34 18.891 1 94.38 239 PHE A N 1
ATOM 1963 C CA . PHE A 1 239 ? 4.566 2.221 18.406 1 94.38 239 PHE A CA 1
ATOM 1964 C C . PHE A 1 239 ? 5.312 1.122 19.156 1 94.38 239 PHE A C 1
ATOM 1966 O O . PHE A 1 239 ? 6.023 0.322 18.547 1 94.38 239 PHE A O 1
ATOM 1973 N N . LEU A 1 240 ? 5.113 1.117 20.438 1 93.56 240 LEU A N 1
ATOM 1974 C CA . LEU A 1 240 ? 5.801 0.155 21.297 1 93.56 240 LEU A CA 1
ATOM 1975 C C . LEU A 1 240 ? 5.355 -1.269 20.984 1 93.56 240 LEU A C 1
ATOM 1977 O O . LEU A 1 240 ? 6.148 -2.207 21.062 1 93.56 240 LEU A O 1
ATOM 1981 N N . ALA A 1 241 ? 4.164 -1.401 20.578 1 94.38 241 ALA A N 1
ATOM 1982 C CA . ALA A 1 241 ? 3.58 -2.725 20.375 1 94.38 241 ALA A CA 1
ATOM 1983 C C . ALA A 1 241 ? 4.016 -3.322 19.047 1 94.38 241 ALA A C 1
ATOM 1985 O O . ALA A 1 241 ? 4.188 -4.535 18.922 1 94.38 241 ALA A O 1
ATOM 1986 N N . LEU A 1 242 ? 4.215 -2.492 18.047 1 95.19 242 LEU A N 1
ATOM 1987 C CA . LEU A 1 242 ? 4.43 -3.053 16.719 1 95.19 242 LEU A CA 1
ATOM 1988 C C . LEU A 1 242 ? 5.699 -2.488 16.094 1 95.19 242 LEU A C 1
ATOM 1990 O O . LEU A 1 242 ? 6.602 -3.244 15.727 1 95.19 242 LEU A O 1
ATOM 1994 N N . TYR A 1 243 ? 5.891 -1.207 16.078 1 94.06 243 TYR A N 1
ATOM 1995 C CA . TYR A 1 243 ? 6.984 -0.565 15.352 1 94.06 243 TYR A CA 1
ATOM 1996 C C . TYR A 1 243 ? 8.328 -0.908 15.977 1 94.06 243 TYR A C 1
ATOM 1998 O O . TYR A 1 243 ? 9.242 -1.363 15.289 1 94.06 243 TYR A O 1
ATOM 2006 N N . HIS A 1 244 ? 8.461 -0.708 17.234 1 91.88 244 HIS A N 1
ATOM 2007 C CA . HIS A 1 244 ? 9.766 -0.808 17.859 1 91.88 244 HIS A CA 1
ATOM 2008 C C . HIS A 1 244 ? 10.266 -2.248 17.875 1 91.88 244 HIS A C 1
ATOM 2010 O O . HIS A 1 244 ? 11.43 -2.512 17.562 1 91.88 244 HIS A O 1
ATOM 2016 N N . PRO A 1 245 ? 9.438 -3.215 18.203 1 91.75 245 PRO A N 1
ATOM 2017 C CA . PRO A 1 245 ? 9.938 -4.586 18.109 1 91.75 245 PRO A CA 1
ATOM 2018 C C . PRO A 1 245 ? 10.352 -4.969 16.688 1 91.75 245 PRO A C 1
ATOM 2020 O O . PRO A 1 245 ? 11.375 -5.629 16.5 1 91.75 245 PRO A O 1
ATOM 2023 N N . LEU A 1 246 ? 9.633 -4.523 15.695 1 93.94 246 LEU A N 1
ATOM 2024 C CA . LEU A 1 246 ? 9.922 -4.898 14.312 1 93.94 246 LEU A CA 1
ATOM 2025 C C . LEU A 1 246 ? 11.117 -4.125 13.773 1 93.94 246 LEU A C 1
ATOM 2027 O O . LEU A 1 246 ? 12.07 -4.719 13.258 1 93.94 246 LEU A O 1
ATOM 2031 N N . HIS A 1 247 ? 11.078 -2.838 13.938 1 92.88 247 HIS A N 1
ATOM 2032 C CA . HIS A 1 247 ? 12.109 -1.998 13.352 1 92.88 247 HIS A CA 1
ATOM 2033 C C . HIS A 1 247 ? 13.375 -2.01 14.203 1 92.88 247 HIS A C 1
ATOM 2035 O O . HIS A 1 247 ? 14.469 -2.275 13.695 1 92.88 247 HIS A O 1
ATOM 2041 N N . ASP A 1 248 ? 13.25 -1.77 15.469 1 88.62 248 ASP A N 1
ATOM 2042 C CA . ASP A 1 248 ? 14.414 -1.682 16.328 1 88.62 248 ASP A CA 1
ATOM 2043 C C . ASP A 1 248 ? 14.93 -3.07 16.703 1 88.62 248 ASP A C 1
ATOM 2045 O O . ASP A 1 248 ? 16.141 -3.275 16.859 1 88.62 248 ASP A O 1
ATOM 2049 N N . GLY A 1 249 ? 14.086 -3.971 16.859 1 88.75 249 GLY A N 1
ATOM 2050 C CA . GLY A 1 249 ? 14.469 -5.316 17.25 1 88.75 249 GLY A CA 1
ATOM 2051 C C . GLY A 1 249 ? 15 -6.145 16.094 1 88.75 249 GLY A C 1
ATOM 2052 O O . GLY A 1 249 ? 16.016 -6.828 16.234 1 88.75 249 GLY A O 1
ATOM 2053 N N . PHE A 1 250 ? 14.328 -6.02 14.93 1 93.94 250 PHE A N 1
ATOM 2054 C CA . PHE A 1 250 ? 14.672 -6.926 13.836 1 93.94 250 PHE A CA 1
ATOM 2055 C C . PHE A 1 250 ? 15.242 -6.152 12.648 1 93.94 250 PHE A C 1
ATOM 2057 O O . PHE A 1 250 ? 15.586 -6.742 11.625 1 93.94 250 PHE A O 1
ATOM 2064 N N . GLY A 1 251 ? 15.266 -4.824 12.75 1 91.75 251 GLY A N 1
ATOM 2065 C CA . GLY A 1 251 ? 15.859 -4.027 11.688 1 91.75 251 GLY A CA 1
ATOM 2066 C C . GLY A 1 251 ? 15 -3.953 10.438 1 91.75 251 GLY A C 1
ATOM 2067 O O . GLY A 1 251 ? 15.508 -3.828 9.328 1 91.75 251 GLY A O 1
ATOM 2068 N N . ILE A 1 252 ? 13.727 -4.09 10.617 1 95.12 252 ILE A N 1
ATOM 2069 C CA . ILE A 1 252 ? 12.797 -4.082 9.492 1 95.12 252 ILE A CA 1
ATOM 2070 C C . ILE A 1 252 ? 12.555 -2.646 9.039 1 95.12 252 ILE A C 1
ATOM 2072 O O . ILE A 1 252 ? 12.398 -1.745 9.867 1 95.12 252 ILE A O 1
ATOM 2076 N N . HIS A 1 253 ? 12.547 -2.492 7.781 1 95.38 253 HIS A N 1
ATOM 2077 C CA . HIS A 1 253 ? 12.289 -1.174 7.215 1 95.38 253 HIS A CA 1
ATOM 2078 C C . HIS A 1 253 ? 10.945 -0.625 7.695 1 95.38 253 HIS A C 1
ATOM 2080 O O . HIS A 1 253 ? 9.969 -1.366 7.793 1 95.38 253 HIS A O 1
ATOM 2086 N N . THR A 1 254 ? 10.844 0.676 7.965 1 96.25 254 THR A N 1
ATOM 2087 C CA . THR A 1 254 ? 9.672 1.306 8.57 1 96.25 254 THR A CA 1
ATOM 2088 C C . THR A 1 254 ? 8.461 1.183 7.652 1 96.25 254 THR A C 1
ATOM 2090 O O . THR A 1 254 ? 7.32 1.107 8.125 1 96.25 254 THR A O 1
ATOM 2093 N N . GLU A 1 255 ? 8.656 1.148 6.363 1 96.31 255 GLU A N 1
ATOM 2094 C CA . GLU A 1 255 ? 7.562 0.988 5.414 1 96.31 255 GLU A CA 1
ATOM 2095 C C . GLU A 1 255 ? 6.734 -0.252 5.73 1 96.31 255 GLU A C 1
ATOM 2097 O O . GLU A 1 255 ? 5.5 -0.211 5.684 1 96.31 255 GLU A O 1
ATOM 2102 N N . ASN A 1 256 ? 7.406 -1.355 6.016 1 96.5 256 ASN A N 1
ATOM 2103 C CA . ASN A 1 256 ? 6.719 -2.602 6.34 1 96.5 256 ASN A CA 1
ATOM 2104 C C . ASN A 1 256 ? 5.895 -2.471 7.617 1 96.5 256 ASN A C 1
ATOM 2106 O O . ASN A 1 256 ? 4.812 -3.045 7.727 1 96.5 256 ASN A O 1
ATOM 2110 N N . CYS A 1 257 ? 6.391 -1.706 8.547 1 97.19 257 CYS A N 1
ATOM 2111 C CA . CYS A 1 257 ? 5.676 -1.482 9.797 1 97.19 257 CYS A CA 1
ATOM 2112 C C . CYS A 1 257 ? 4.406 -0.673 9.57 1 97.19 257 CYS A C 1
ATOM 2114 O O . CYS A 1 257 ? 3.352 -0.998 10.117 1 97.19 257 CYS A O 1
ATOM 2116 N N . VAL A 1 258 ? 4.555 0.344 8.75 1 97.94 258 VAL A N 1
ATOM 2117 C CA . VAL A 1 258 ? 3.406 1.192 8.445 1 97.94 258 VAL A CA 1
ATOM 2118 C C . VAL A 1 258 ? 2.354 0.388 7.688 1 97.94 258 VAL A C 1
ATOM 2120 O O . VAL A 1 258 ? 1.164 0.453 8 1 97.94 258 VAL A O 1
ATOM 2123 N N . ILE A 1 259 ? 2.785 -0.414 6.715 1 97.19 259 ILE A N 1
ATOM 2124 C CA . ILE A 1 259 ? 1.857 -1.228 5.934 1 97.19 259 ILE A CA 1
ATOM 2125 C C . ILE A 1 259 ? 1.15 -2.223 6.852 1 97.19 259 ILE A C 1
ATOM 2127 O O . ILE A 1 259 ? -0.051 -2.465 6.703 1 97.19 259 ILE A O 1
ATOM 2131 N N . ALA A 1 260 ? 1.871 -2.74 7.801 1 97.88 260 ALA A N 1
ATOM 2132 C CA . ALA A 1 260 ? 1.304 -3.719 8.727 1 97.88 260 ALA A CA 1
ATOM 2133 C C . ALA A 1 260 ? 0.186 -3.102 9.562 1 97.88 260 ALA A C 1
ATOM 2135 O O . ALA A 1 260 ? -0.918 -3.648 9.633 1 97.88 260 ALA A O 1
ATOM 2136 N N . ILE A 1 261 ? 0.436 -1.964 10.148 1 98.38 261 ILE A N 1
ATOM 2137 C CA . ILE A 1 261 ? -0.563 -1.393 11.047 1 98.38 261 ILE A CA 1
ATOM 2138 C C . ILE A 1 261 ? -1.745 -0.869 10.234 1 98.38 261 ILE A C 1
ATOM 2140 O O . ILE A 1 261 ? -2.896 -0.965 10.672 1 98.38 261 ILE A O 1
ATOM 2144 N N . VAL A 1 262 ? -1.511 -0.3 9.086 1 98.44 262 VAL A N 1
ATOM 2145 C CA . VAL A 1 262 ? -2.588 0.171 8.227 1 98.44 262 VAL A CA 1
ATOM 2146 C C . VAL A 1 262 ? -3.469 -1.007 7.809 1 98.44 262 VAL A C 1
ATOM 2148 O O . VAL A 1 262 ? -4.695 -0.895 7.785 1 98.44 262 VAL A O 1
ATOM 2151 N N . THR A 1 263 ? -2.816 -2.148 7.457 1 97.81 263 THR A N 1
ATOM 2152 C CA . THR A 1 263 ? -3.549 -3.344 7.055 1 97.81 263 THR A CA 1
ATOM 2153 C C . THR A 1 263 ? -4.445 -3.838 8.188 1 97.81 263 THR A C 1
ATOM 2155 O O . THR A 1 263 ? -5.613 -4.152 7.969 1 97.81 263 THR A O 1
ATOM 2158 N N . VAL A 1 264 ? -3.955 -3.828 9.375 1 97.81 264 VAL A N 1
ATOM 2159 C CA . VAL A 1 264 ? -4.727 -4.277 10.531 1 97.81 264 VAL A CA 1
ATOM 2160 C C . VAL A 1 264 ? -5.91 -3.338 10.75 1 97.81 264 VAL A C 1
ATOM 2162 O O . VAL A 1 264 ? -7.039 -3.793 10.961 1 97.81 264 VAL A O 1
ATOM 2165 N N . TYR A 1 265 ? -5.617 -2.008 10.688 1 98.62 265 TYR A N 1
ATOM 2166 C CA . TYR A 1 265 ? -6.695 -1.033 10.836 1 98.62 265 TYR A CA 1
ATOM 2167 C C . TYR A 1 265 ? -7.77 -1.248 9.781 1 98.62 265 TYR A C 1
ATOM 2169 O O . TYR A 1 265 ? -8.961 -1.286 10.094 1 98.62 265 TYR A O 1
ATOM 2177 N N . LEU A 1 266 ? -7.379 -1.483 8.578 1 98.38 266 LEU A N 1
ATOM 2178 C CA . LEU A 1 266 ? -8.312 -1.624 7.465 1 98.38 266 LEU A CA 1
ATOM 2179 C C . LEU A 1 266 ? -9.156 -2.883 7.617 1 98.38 266 LEU A C 1
ATOM 2181 O O . LEU A 1 266 ? -10.352 -2.873 7.316 1 98.38 266 LEU A O 1
ATOM 2185 N N . LEU A 1 267 ? -8.555 -3.959 8.055 1 97.88 267 LEU A N 1
ATOM 2186 C CA . LEU A 1 267 ? -9.273 -5.219 8.219 1 97.88 267 LEU A CA 1
ATOM 2187 C C . LEU A 1 267 ? -10.375 -5.086 9.266 1 97.88 267 LEU A C 1
ATOM 2189 O O . LEU A 1 267 ? -11.5 -5.535 9.047 1 97.88 267 LEU A O 1
ATOM 2193 N N . ILE A 1 268 ? -10.055 -4.402 10.344 1 98.12 268 ILE A N 1
ATOM 2194 C CA . ILE A 1 268 ? -11.023 -4.238 11.422 1 98.12 268 ILE A CA 1
ATOM 2195 C C . ILE A 1 268 ? -12.156 -3.32 10.969 1 98.12 268 ILE A C 1
ATOM 2197 O O . ILE A 1 268 ? -13.328 -3.625 11.18 1 98.12 268 ILE A O 1
ATOM 2201 N N . VAL A 1 269 ? -11.789 -2.236 10.336 1 98.38 269 VAL A N 1
ATOM 2202 C CA . VAL A 1 269 ? -12.781 -1.266 9.875 1 98.38 269 VAL A CA 1
ATOM 2203 C C . VAL A 1 269 ? -13.656 -1.894 8.789 1 98.38 269 VAL A C 1
ATOM 2205 O O . VAL A 1 269 ? -14.875 -1.713 8.789 1 98.38 269 VAL A O 1
ATOM 2208 N N . TRP A 1 270 ? -13.047 -2.666 7.891 1 97.56 270 TRP A N 1
ATOM 2209 C CA . TRP A 1 270 ? -13.797 -3.314 6.816 1 97.56 270 T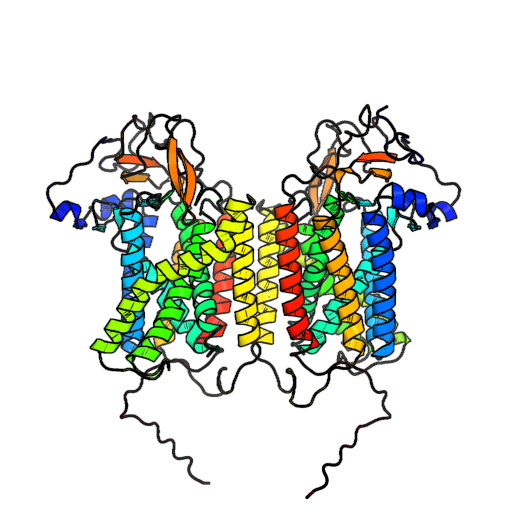RP A CA 1
ATOM 2210 C C . TRP A 1 270 ? -14.773 -4.34 7.375 1 97.56 270 TRP A C 1
ATOM 2212 O O . TRP A 1 270 ? -15.945 -4.367 6.984 1 97.56 270 TRP A O 1
ATOM 2222 N N . ALA A 1 271 ? -14.305 -5.184 8.281 1 96.38 271 ALA A N 1
ATOM 2223 C CA . ALA A 1 271 ? -15.156 -6.203 8.891 1 96.38 271 ALA A CA 1
ATOM 2224 C C . ALA A 1 271 ? -16.359 -5.574 9.57 1 96.38 271 ALA A C 1
ATOM 2226 O O . ALA A 1 271 ? -17.469 -6.125 9.531 1 96.38 271 ALA A O 1
ATOM 2227 N N . ALA A 1 272 ? -16.172 -4.391 10.117 1 96.19 272 ALA A N 1
ATOM 2228 C CA . ALA A 1 272 ? -17.25 -3.682 10.797 1 96.19 272 ALA A CA 1
ATOM 2229 C C . ALA A 1 272 ? -18.188 -3.018 9.789 1 96.19 272 ALA A C 1
ATOM 2231 O O . ALA A 1 272 ? -19.406 -3.078 9.93 1 96.19 272 ALA A O 1
ATOM 2232 N N . ASP A 1 273 ? -17.656 -2.422 8.773 1 96.19 273 ASP A N 1
ATOM 2233 C CA . ASP A 1 273 ? -18.406 -1.626 7.809 1 96.19 273 ASP A CA 1
ATOM 2234 C C . ASP A 1 273 ? -19.266 -2.518 6.91 1 96.19 273 ASP A C 1
ATOM 2236 O O . ASP A 1 273 ? -20.328 -2.105 6.457 1 96.19 273 ASP A O 1
ATOM 2240 N N . ARG A 1 274 ? -18.781 -3.723 6.609 1 94.12 274 ARG A N 1
ATOM 2241 C CA . ARG A 1 274 ? -19.469 -4.566 5.637 1 94.12 274 ARG A CA 1
ATOM 2242 C C . ARG A 1 274 ? -20.75 -5.156 6.227 1 94.12 274 ARG A C 1
ATOM 2244 O O . ARG A 1 274 ? -21.594 -5.688 5.5 1 94.12 274 ARG A O 1
ATOM 2251 N N . SER A 1 275 ? -20.906 -5.113 7.547 1 88.69 275 SER A N 1
ATOM 2252 C CA . SER A 1 275 ? -22.109 -5.59 8.219 1 88.69 275 SER A CA 1
ATOM 2253 C C . SER A 1 275 ? -22.844 -4.445 8.906 1 88.69 275 SER A C 1
ATOM 2255 O O . SER A 1 275 ? -22.906 -4.391 10.141 1 88.69 275 SER A O 1
ATOM 2257 N N . PRO A 1 276 ? -23.469 -3.666 8.047 1 84.56 276 PRO A N 1
ATOM 2258 C CA . PRO A 1 276 ? -24.094 -2.459 8.594 1 84.56 276 PRO A CA 1
ATOM 2259 C C . PRO A 1 276 ? -25.344 -2.762 9.398 1 84.56 276 PRO A C 1
ATOM 2261 O O . PRO A 1 276 ? -26.109 -3.674 9.055 1 84.56 276 PRO A O 1
ATOM 2264 N N . GLY A 1 277 ? -25.453 -1.993 10.484 1 80.44 277 GLY A N 1
ATOM 2265 C CA . GLY A 1 277 ? -26.703 -2.053 11.227 1 80.44 277 GLY A CA 1
ATOM 2266 C C . GLY A 1 277 ? -27.844 -1.315 10.539 1 80.44 277 GLY A C 1
ATOM 2267 O O . GLY A 1 277 ? -27.688 -0.861 9.406 1 80.44 277 GLY A O 1
ATOM 2268 N N . LEU A 1 278 ? -28.828 -1.246 11.273 1 78.81 278 LEU A N 1
ATOM 2269 C CA . LEU A 1 278 ? -30 -0.556 10.742 1 78.81 278 LEU A CA 1
ATOM 2270 C C . LEU A 1 278 ? -29.75 0.94 10.609 1 78.81 278 LEU A C 1
ATOM 2272 O O . LEU A 1 278 ? -29.109 1.542 11.477 1 78.81 278 LEU A O 1
ATOM 2276 N N . ASN A 1 279 ? -30.047 1.644 9.562 1 80.12 279 ASN A N 1
ATOM 2277 C CA . ASN A 1 279 ? -30 3.08 9.305 1 80.12 279 ASN A CA 1
ATOM 2278 C C . ASN A 1 279 ? -28.578 3.588 9.18 1 80.12 279 ASN A C 1
ATOM 2280 O O . ASN A 1 279 ? -28.281 4.719 9.57 1 80.12 279 ASN A O 1
ATOM 2284 N N . THR A 1 280 ? -27.703 2.676 8.883 1 88.19 280 THR A N 1
ATOM 2285 C CA . THR A 1 280 ? -26.312 3.068 8.719 1 88.19 280 THR A CA 1
ATOM 2286 C C . THR A 1 280 ? -26.047 3.541 7.289 1 88.19 280 THR A C 1
ATOM 2288 O O . THR A 1 280 ? -25.016 4.156 7.016 1 88.19 280 THR A O 1
ATOM 2291 N N . ARG A 1 281 ? -27.016 3.324 6.438 1 90.38 281 ARG A N 1
ATOM 2292 C CA . ARG A 1 281 ? -26.906 3.764 5.047 1 90.38 281 ARG A CA 1
ATOM 2293 C C . ARG A 1 281 ? -28.016 4.766 4.711 1 90.38 281 ARG A C 1
ATOM 2295 O O . ARG A 1 281 ? -29.047 4.816 5.391 1 90.38 281 ARG A O 1
ATOM 2302 N N . ARG A 1 282 ? -27.734 5.484 3.68 1 88.44 282 ARG A N 1
ATOM 2303 C CA . ARG A 1 282 ? -28.672 6.523 3.264 1 88.44 282 ARG A CA 1
ATOM 2304 C C . ARG A 1 282 ? -30.016 5.926 2.883 1 88.44 282 ARG A C 1
ATOM 2306 O O . ARG A 1 282 ? -30.078 4.957 2.123 1 88.44 282 ARG A O 1
ATOM 2313 N N . GLN A 1 283 ? -31.016 6.5 3.553 1 85 283 GLN A N 1
ATOM 2314 C CA . GLN A 1 283 ? -32.375 6.051 3.271 1 85 283 GLN A CA 1
ATOM 2315 C C . GLN A 1 283 ? -33.031 6.898 2.174 1 85 283 GLN A C 1
ATOM 2317 O O . GLN A 1 283 ? -32.594 8.031 1.927 1 85 283 GLN A O 1
ATOM 2322 N N . LYS A 1 284 ? -33.969 6.258 1.568 1 84.81 284 LYS A N 1
ATOM 2323 C CA . LYS A 1 284 ? -34.688 6.984 0.53 1 84.81 284 LYS A CA 1
ATOM 2324 C C . LYS A 1 284 ? -35.344 8.25 1.09 1 84.81 284 LYS A C 1
ATOM 2326 O O . LYS A 1 284 ? -35.969 8.211 2.154 1 84.81 284 LYS A O 1
ATOM 2331 N N . GLY A 1 285 ? -35.062 9.383 0.488 1 85.81 285 GLY A N 1
ATOM 2332 C CA . GLY A 1 285 ? -35.688 10.633 0.886 1 85.81 285 GLY A CA 1
ATOM 2333 C C . GLY A 1 285 ? -34.844 11.477 1.796 1 85.81 285 GLY A C 1
ATOM 2334 O O . GLY A 1 285 ? -35.156 12.641 2.055 1 85.81 285 GLY A O 1
ATOM 2335 N N . GLU A 1 286 ? -33.781 10.867 2.303 1 88.38 286 GLU A N 1
ATOM 2336 C CA . GLU A 1 286 ? -32.906 11.641 3.178 1 88.38 286 GLU A CA 1
ATOM 2337 C C . GLU A 1 286 ? -32.062 12.617 2.379 1 88.38 286 GLU A C 1
ATOM 2339 O O . GLU A 1 286 ? -31.484 12.25 1.355 1 88.38 286 GLU A O 1
ATOM 2344 N N . ARG A 1 287 ? -32.156 13.852 2.85 1 88.12 287 ARG A N 1
ATOM 2345 C CA . ARG A 1 287 ? -31.359 14.883 2.18 1 88.12 287 ARG A CA 1
ATOM 2346 C C . ARG A 1 287 ? -30.109 15.219 2.979 1 88.12 287 ARG A C 1
ATOM 2348 O O . ARG A 1 287 ? -30.094 15.094 4.203 1 88.12 287 ARG A O 1
ATOM 2355 N N . THR A 1 288 ? -29.109 15.641 2.232 1 93.38 288 THR A N 1
ATOM 2356 C CA . THR A 1 288 ? -27.875 16.062 2.855 1 93.38 288 THR A CA 1
ATOM 2357 C C . THR A 1 288 ? -27.969 17.5 3.354 1 93.38 288 THR A C 1
ATOM 2359 O O . THR A 1 288 ? -28.406 18.391 2.615 1 93.38 288 THR A O 1
ATOM 2362 N N . HIS A 1 289 ? -27.719 17.703 4.617 1 94.69 289 HIS A N 1
ATOM 2363 C CA . HIS A 1 289 ? -27.688 19.047 5.188 1 94.69 289 HIS A CA 1
ATOM 2364 C C . HIS A 1 289 ? -26.609 19.891 4.531 1 94.69 289 HIS A C 1
ATOM 2366 O O . HIS A 1 289 ? -25.531 19.391 4.219 1 94.69 289 HIS A O 1
ATOM 2372 N N . TRP A 1 290 ? -26.797 21.156 4.355 1 95.94 290 TRP A N 1
ATOM 2373 C CA . TRP A 1 290 ? -25.906 22.047 3.609 1 95.94 290 TRP A CA 1
ATOM 2374 C C . TRP A 1 290 ? -24.547 22.156 4.293 1 95.94 290 TRP A C 1
ATOM 2376 O O . TRP A 1 290 ? -23.547 22.484 3.65 1 95.94 290 TRP A O 1
ATOM 2386 N N . SER A 1 291 ? -24.484 21.922 5.594 1 96.56 291 SER A N 1
ATOM 2387 C CA . SER A 1 291 ? -23.234 22.016 6.34 1 96.56 291 SER A CA 1
ATOM 2388 C C . SER A 1 291 ? -22.203 21.016 5.809 1 96.56 291 SER A C 1
ATOM 2390 O O . SER A 1 291 ? -21 21.219 5.984 1 96.56 291 SER A O 1
ATOM 2392 N N . ALA A 1 292 ? -22.656 19.922 5.203 1 96.94 292 ALA A N 1
ATOM 2393 C CA . ALA A 1 292 ? -21.734 18.953 4.637 1 96.94 292 ALA A CA 1
ATOM 2394 C C . ALA A 1 292 ? -20.859 19.578 3.557 1 96.94 292 ALA A C 1
ATOM 2396 O O . ALA A 1 292 ? -19.703 19.188 3.371 1 96.94 292 ALA A O 1
ATOM 2397 N N . PHE A 1 293 ? -21.359 20.562 2.898 1 97.62 293 PHE A N 1
ATOM 2398 C CA . PHE A 1 293 ? -20.641 21.188 1.788 1 97.62 293 PHE A CA 1
ATOM 2399 C C . PHE A 1 293 ? -19.547 22.109 2.299 1 97.62 293 PHE A C 1
ATOM 2401 O O . PHE A 1 293 ? -18.625 22.469 1.554 1 97.62 293 PHE A O 1
ATOM 2408 N N . ILE A 1 294 ? -19.609 22.531 3.58 1 98.44 294 ILE A N 1
ATOM 2409 C CA . ILE A 1 294 ? -18.5 23.25 4.188 1 98.44 294 ILE A CA 1
ATOM 2410 C C . ILE A 1 294 ? -17.281 22.344 4.285 1 98.44 294 ILE A C 1
ATOM 2412 O O . ILE A 1 294 ? -16.156 22.75 3.992 1 98.44 294 ILE A O 1
ATOM 2416 N N . LEU A 1 295 ? -17.562 21.094 4.672 1 98.44 295 LEU A N 1
ATOM 2417 C CA . LEU A 1 295 ? -16.469 20.125 4.766 1 98.44 295 LEU A CA 1
ATOM 2418 C C . LEU A 1 295 ? -15.93 19.781 3.383 1 98.44 295 LEU A C 1
ATOM 2420 O O . LEU A 1 295 ? -14.719 19.656 3.203 1 98.44 295 LEU A O 1
ATOM 2424 N N . VAL A 1 296 ? -16.844 19.609 2.436 1 98.5 296 VAL A N 1
ATOM 2425 C CA . VAL A 1 296 ? -16.438 19.328 1.068 1 98.5 296 VAL A CA 1
ATOM 2426 C C . VAL A 1 296 ? -15.57 20.469 0.536 1 98.5 296 VAL A C 1
ATOM 2428 O O . VAL A 1 296 ? -14.523 20.234 -0.081 1 98.5 296 VAL A O 1
ATOM 2431 N N . LEU A 1 297 ? -16 21.703 0.792 1 98.62 297 LEU A N 1
ATOM 2432 C CA . LEU A 1 297 ? -15.227 22.875 0.375 1 98.62 297 LEU A CA 1
ATOM 2433 C C . LEU A 1 297 ? -13.844 22.859 1.012 1 98.62 297 LEU A C 1
ATOM 2435 O O . LEU A 1 297 ? -12.844 23.141 0.342 1 98.62 297 LEU A O 1
ATOM 2439 N N . SER A 1 298 ? -13.797 22.578 2.283 1 98.81 298 SER A N 1
ATOM 2440 C CA . SER A 1 298 ? -12.523 22.5 2.99 1 98.81 298 SER A CA 1
ATOM 2441 C C . SER A 1 298 ? -11.594 21.469 2.338 1 98.81 298 SER A C 1
ATOM 2443 O O . SER A 1 298 ? -10.406 21.734 2.145 1 98.81 298 SER A O 1
ATOM 2445 N N . LEU A 1 299 ? -12.156 20.328 1.974 1 98.81 299 LEU A N 1
ATOM 2446 C CA . LEU A 1 299 ? -11.367 19.266 1.37 1 98.81 299 LEU A CA 1
ATOM 2447 C C . LEU A 1 299 ? -10.922 19.641 -0.038 1 98.81 299 LEU A C 1
ATOM 2449 O O . LEU A 1 299 ? -9.805 19.328 -0.445 1 98.81 299 LEU A O 1
ATOM 2453 N N . VAL A 1 300 ? -11.781 20.297 -0.787 1 98.75 300 VAL A N 1
ATOM 2454 C CA . VAL A 1 300 ? -11.445 20.734 -2.137 1 98.75 300 VAL A CA 1
ATOM 2455 C C . VAL A 1 300 ? -10.312 21.75 -2.084 1 98.75 300 VAL A C 1
ATOM 2457 O O . VAL A 1 300 ? -9.383 21.703 -2.896 1 98.75 300 VAL A O 1
ATOM 2460 N N . VAL A 1 301 ? -10.383 22.656 -1.104 1 98.75 301 VAL A N 1
ATOM 2461 C CA . VAL A 1 301 ? -9.32 23.641 -0.929 1 98.75 301 VAL A CA 1
ATOM 2462 C C . VAL A 1 301 ? -8.016 22.938 -0.561 1 98.75 301 VAL A C 1
ATOM 2464 O O . VAL A 1 301 ? -6.961 23.234 -1.13 1 98.75 301 VAL A O 1
ATOM 2467 N N . HIS A 1 302 ? -8.07 22.031 0.326 1 98.88 302 HIS A N 1
ATOM 2468 C CA . HIS A 1 302 ? -6.902 21.312 0.818 1 98.88 302 HIS A CA 1
ATOM 2469 C C . HIS A 1 302 ? -6.258 20.484 -0.292 1 98.88 302 HIS A C 1
ATOM 2471 O O . HIS A 1 302 ? -5.082 20.688 -0.608 1 98.88 302 HIS A O 1
ATOM 2477 N N . TYR A 1 303 ? -7.012 19.562 -0.891 1 98.88 303 TYR A N 1
ATOM 2478 C CA . TYR A 1 303 ? -6.477 18.703 -1.935 1 98.88 303 TYR A CA 1
ATOM 2479 C C . TYR A 1 303 ? -6.133 19.5 -3.186 1 98.88 303 TYR A C 1
ATOM 2481 O O . TYR A 1 303 ? -5.156 19.203 -3.875 1 98.88 303 TYR A O 1
ATOM 2489 N N . GLY A 1 304 ? -6.961 20.531 -3.471 1 98.88 304 GLY A N 1
ATOM 2490 C CA . GLY A 1 304 ? -6.703 21.375 -4.621 1 98.88 304 GLY A CA 1
ATOM 2491 C C . GLY A 1 304 ? -5.395 22.141 -4.516 1 98.88 304 GLY A C 1
ATOM 2492 O O . GLY A 1 304 ? -4.676 22.281 -5.508 1 98.88 304 GLY A O 1
ATOM 2493 N N . LEU A 1 305 ? -5.113 22.609 -3.342 1 98.88 305 LEU A N 1
ATOM 2494 C CA . LEU A 1 305 ? -3.885 23.375 -3.143 1 98.88 305 LEU A CA 1
ATOM 2495 C C . LEU A 1 305 ? -2.658 22.516 -3.416 1 98.88 305 LEU A C 1
ATOM 2497 O O . LEU A 1 305 ? -1.784 22.906 -4.195 1 98.88 305 LEU A O 1
ATOM 2501 N N . TYR A 1 306 ? -2.574 21.406 -2.85 1 98.88 306 TYR A N 1
ATOM 2502 C CA . TYR A 1 306 ? -1.359 20.594 -2.936 1 98.88 306 TYR A CA 1
ATOM 2503 C C . TYR A 1 306 ? -1.235 19.938 -4.305 1 98.88 306 TYR A C 1
ATOM 2505 O O . TYR A 1 306 ? -0.127 19.75 -4.812 1 98.88 306 TYR A O 1
ATOM 2513 N N . LEU A 1 307 ? -2.393 19.516 -4.875 1 98.81 307 LEU A N 1
ATOM 2514 C CA . LEU A 1 307 ? -2.326 19.094 -6.27 1 98.81 307 LEU A CA 1
ATOM 2515 C C . LEU A 1 307 ? -1.862 20.234 -7.164 1 98.81 307 LEU A C 1
ATOM 2517 O O . LEU A 1 307 ? -1.03 20.047 -8.055 1 98.81 307 LEU A O 1
ATOM 2521 N N . GLY A 1 308 ? -2.371 21.438 -6.941 1 98.81 308 GLY A N 1
ATOM 2522 C CA . GLY A 1 308 ? -1.95 22.609 -7.699 1 98.81 308 GLY A CA 1
ATOM 2523 C C . GLY A 1 308 ? -0.469 22.906 -7.566 1 98.81 308 GLY A C 1
ATOM 2524 O O . GLY A 1 308 ? 0.183 23.297 -8.539 1 98.81 308 GLY A O 1
ATOM 2525 N N . MET A 1 309 ? 0.056 22.719 -6.406 1 98.62 309 MET A N 1
ATOM 2526 C CA . MET A 1 309 ? 1.476 22.953 -6.16 1 98.62 309 MET A CA 1
ATOM 2527 C C . MET A 1 309 ? 2.336 22.031 -7.023 1 98.62 309 MET A C 1
ATOM 2529 O O . MET A 1 309 ? 3.301 22.484 -7.645 1 98.62 309 MET A O 1
ATOM 2533 N N . VAL A 1 310 ? 1.975 20.75 -7.07 1 98.44 310 VAL A N 1
ATOM 2534 C CA . VAL A 1 310 ? 2.824 19.812 -7.793 1 98.44 310 VAL A CA 1
ATOM 2535 C C . VAL A 1 310 ? 2.631 19.984 -9.297 1 98.44 310 VAL A C 1
ATOM 2537 O O . VAL A 1 310 ? 3.551 19.75 -10.078 1 98.44 310 VAL A O 1
ATOM 2540 N N . VAL A 1 311 ? 1.465 20.453 -9.75 1 98.56 311 VAL A N 1
ATOM 2541 C CA . VAL A 1 311 ? 1.193 20.625 -11.172 1 98.56 311 VAL A CA 1
ATOM 2542 C C . VAL A 1 311 ? 1.83 21.922 -11.664 1 98.56 311 VAL A C 1
ATOM 2544 O O . VAL A 1 311 ? 2.488 21.938 -12.711 1 98.56 311 VAL A O 1
ATOM 2547 N N . PHE A 1 312 ? 1.768 23 -10.852 1 98.12 312 PHE A N 1
ATOM 2548 C CA . PHE A 1 312 ? 2.117 24.328 -11.367 1 98.12 312 PHE A CA 1
ATOM 2549 C C . PHE A 1 312 ? 3.322 24.891 -10.625 1 98.12 312 PHE A C 1
ATOM 2551 O O . PHE A 1 312 ? 3.977 25.812 -11.109 1 98.12 312 PHE A O 1
ATOM 2558 N N . GLY A 1 313 ? 3.561 24.391 -9.43 1 97.88 313 GLY A N 1
ATOM 2559 C CA . GLY A 1 313 ? 4.602 24.953 -8.594 1 97.88 313 GLY A CA 1
ATOM 2560 C C . GLY A 1 313 ? 6.004 24.594 -9.055 1 97.88 313 GLY A C 1
ATOM 2561 O O . GLY A 1 313 ? 6.184 23.641 -9.82 1 97.88 313 GLY A O 1
ATOM 2562 N N . HIS A 1 314 ? 6.938 25.375 -8.57 1 97.5 314 HIS A N 1
ATOM 2563 C CA . HIS A 1 314 ? 8.359 25.141 -8.828 1 97.5 314 HIS A CA 1
ATOM 2564 C C . HIS A 1 314 ? 9.156 25.141 -7.527 1 97.5 314 HIS A C 1
ATOM 2566 O O . HIS A 1 314 ? 9.594 26.188 -7.059 1 97.5 314 HIS A O 1
ATOM 2572 N N . PRO A 1 315 ? 9.445 23.922 -7.047 1 98 315 PRO A N 1
ATOM 2573 C CA . PRO A 1 315 ? 10.125 23.844 -5.754 1 98 315 PRO A CA 1
ATOM 2574 C C . PRO A 1 315 ? 11.5 24.5 -5.777 1 98 315 PRO A C 1
ATOM 2576 O O . PRO A 1 315 ? 11.977 24.984 -4.746 1 98 315 PRO A O 1
ATOM 2579 N N . GLU A 1 316 ? 12.188 24.578 -6.895 1 96.31 316 GLU A N 1
ATOM 2580 C CA . GLU A 1 316 ? 13.516 25.172 -7.023 1 96.31 316 GLU A CA 1
ATOM 2581 C C . GLU A 1 316 ? 13.469 26.672 -6.746 1 96.31 316 GLU A C 1
ATOM 2583 O O . GLU A 1 316 ? 14.508 27.297 -6.504 1 96.31 316 GLU A O 1
ATOM 2588 N N . ASN A 1 317 ? 12.266 27.25 -6.773 1 94.81 317 ASN A N 1
ATOM 2589 C CA . ASN A 1 317 ? 12.117 28.688 -6.539 1 94.81 317 ASN A CA 1
ATOM 2590 C C . ASN A 1 317 ? 11.852 28.984 -5.066 1 94.81 317 ASN A C 1
ATOM 2592 O O . ASN A 1 317 ? 11.836 30.141 -4.656 1 94.81 317 ASN A O 1
ATOM 2596 N N . GLU A 1 318 ? 11.625 28 -4.293 1 97.56 318 GLU A N 1
ATOM 2597 C CA . GLU A 1 318 ? 11.391 28.172 -2.863 1 97.56 318 GLU A CA 1
ATOM 2598 C C . GLU A 1 318 ? 12.703 28.406 -2.117 1 97.56 318 GLU A C 1
ATOM 2600 O O . GLU A 1 318 ? 13.648 27.625 -2.248 1 97.56 318 GLU A O 1
ATOM 2605 N N . VAL A 1 319 ? 12.781 29.484 -1.41 1 98 319 VAL A N 1
ATOM 2606 C CA . VAL A 1 319 ? 13.953 29.828 -0.608 1 98 319 VAL A CA 1
ATOM 2607 C C . VAL A 1 319 ? 13.547 29.969 0.859 1 98 319 VAL A C 1
ATOM 2609 O O . VAL A 1 319 ? 12.664 30.75 1.195 1 98 319 VAL A O 1
ATOM 2612 N N . SER A 1 320 ? 14.133 29.188 1.686 1 98.06 320 SER A N 1
ATOM 2613 C CA . SER A 1 320 ? 13.836 29.219 3.115 1 98.06 320 SER A CA 1
ATOM 2614 C C . SER A 1 320 ? 14.961 29.906 3.891 1 98.06 320 SER A C 1
ATOM 2616 O O . SER A 1 320 ? 16.094 29.422 3.922 1 98.06 320 SER A O 1
ATOM 2618 N N . ILE A 1 321 ? 14.688 31 4.441 1 97.69 321 ILE A N 1
ATOM 2619 C CA . ILE A 1 321 ? 15.602 31.75 5.293 1 97.69 321 ILE A CA 1
ATOM 2620 C C . ILE A 1 321 ? 15.102 31.719 6.734 1 97.69 321 ILE A C 1
ATOM 2622 O O . ILE A 1 321 ? 13.992 32.188 7.023 1 97.69 321 ILE A O 1
ATOM 2626 N N . GLY A 1 322 ? 15.898 31.125 7.582 1 97.19 322 GLY A N 1
ATOM 2627 C CA . GLY A 1 322 ? 15.43 31.062 8.953 1 97.19 322 GLY A CA 1
ATOM 2628 C C . GLY A 1 322 ? 16.156 30.031 9.797 1 97.19 322 GLY A C 1
ATOM 2629 O O . GLY A 1 322 ? 17.344 29.781 9.586 1 97.19 322 GLY A O 1
ATOM 2630 N N . LEU A 1 323 ? 15.453 29.625 10.828 1 96.75 323 LEU A N 1
ATOM 2631 C CA . LEU A 1 323 ? 15.984 28.625 11.75 1 96.75 323 LEU A CA 1
ATOM 2632 C C . LEU A 1 323 ? 15.992 27.25 11.109 1 96.75 323 LEU A C 1
ATOM 2634 O O . LEU A 1 323 ? 14.961 26.781 10.617 1 96.75 323 LEU A O 1
ATOM 2638 N N . HIS A 1 324 ? 17.125 26.625 11.023 1 97.12 324 HIS A N 1
ATOM 2639 C CA . HIS A 1 324 ? 17.328 25.281 10.492 1 97.12 324 HIS A CA 1
ATOM 2640 C C . HIS A 1 324 ? 18.188 24.438 11.43 1 97.12 324 HIS A C 1
ATOM 2642 O O . HIS A 1 324 ? 18.594 24.906 12.492 1 97.12 324 HIS A O 1
ATOM 2648 N N . GLU A 1 325 ? 18.234 23.188 11.094 1 95.81 325 GLU A N 1
ATOM 2649 C CA . GLU A 1 325 ? 19.172 22.344 11.836 1 95.81 325 GLU A CA 1
ATOM 2650 C C . GLU A 1 325 ? 20.578 22.938 11.852 1 95.81 325 GLU A C 1
ATOM 2652 O O . GLU A 1 325 ? 21.094 23.359 10.812 1 95.81 325 GLU A O 1
ATOM 2657 N N . ARG A 1 326 ? 21.156 22.984 13.008 1 96.56 326 ARG A N 1
ATOM 2658 C CA . ARG A 1 326 ? 22.469 23.594 13.133 1 96.56 326 ARG A CA 1
ATOM 2659 C C . ARG A 1 326 ? 23.5 22.844 12.297 1 96.56 326 ARG A C 1
ATOM 2661 O O . ARG A 1 326 ? 23.531 21.609 12.297 1 96.56 326 ARG A O 1
ATOM 2668 N N . VAL A 1 327 ? 24.281 23.641 11.562 1 97.5 327 VAL A N 1
ATOM 2669 C CA . VAL A 1 327 ? 25.328 23.062 10.734 1 97.5 327 VAL A CA 1
ATOM 2670 C C . VAL A 1 327 ? 26.578 22.812 11.586 1 97.5 327 VAL A C 1
ATOM 2672 O O . VAL A 1 327 ? 26.875 23.562 12.516 1 97.5 327 VAL A O 1
ATOM 2675 N N . GLY A 1 328 ? 27.281 21.75 11.297 1 96.38 328 GLY A N 1
ATOM 2676 C CA . GLY A 1 328 ? 28.484 21.453 12.055 1 96.38 328 GLY A CA 1
ATOM 2677 C C . GLY A 1 328 ? 29.297 20.312 11.453 1 96.38 328 GLY A C 1
ATOM 2678 O O . GLY A 1 328 ? 29.047 19.906 10.32 1 96.38 328 GLY A O 1
ATOM 2679 N N . PRO A 1 329 ? 30.219 19.859 12.281 1 95 329 PRO A N 1
ATOM 2680 C CA . PRO A 1 329 ? 31.094 18.797 11.781 1 95 329 PRO A CA 1
ATOM 2681 C C . PRO A 1 329 ? 30.344 17.5 11.461 1 95 329 PRO A C 1
ATOM 2683 O O . PRO A 1 329 ? 29.391 17.156 12.164 1 95 329 PRO A O 1
ATOM 2686 N N . CYS A 1 330 ? 30.812 16.797 10.531 1 93.81 330 CYS A N 1
ATOM 2687 C CA . CYS A 1 330 ? 30.141 15.602 10.016 1 93.81 330 CYS A CA 1
ATOM 2688 C C . CYS A 1 330 ? 30.375 14.406 10.938 1 93.81 330 CYS A C 1
ATOM 2690 O O . CYS A 1 330 ? 29.672 13.398 10.836 1 93.81 330 CYS A O 1
ATOM 2692 N N . ASP A 1 331 ? 31.203 14.484 11.875 1 92.31 331 ASP A N 1
ATOM 2693 C CA . ASP A 1 331 ? 31.625 13.305 12.625 1 92.31 331 ASP A CA 1
ATOM 2694 C C . ASP A 1 331 ? 31.094 13.352 14.062 1 92.31 331 ASP A C 1
ATOM 2696 O O . ASP A 1 331 ? 31.297 12.406 14.828 1 92.31 331 ASP A O 1
ATOM 2700 N N . GLU A 1 332 ? 30.469 14.383 14.438 1 94.38 332 GLU A N 1
ATOM 2701 C CA . GLU A 1 332 ? 29.922 14.461 15.789 1 94.38 332 GLU A CA 1
ATOM 2702 C C . GLU A 1 332 ? 28.562 13.789 15.875 1 94.38 332 GLU A C 1
ATOM 2704 O O . GLU A 1 332 ? 27.672 14.094 15.078 1 94.38 332 GLU A O 1
ATOM 2709 N N . THR A 1 333 ? 28.438 12.844 16.828 1 93.75 333 THR A N 1
ATOM 2710 C CA . THR A 1 333 ? 27.188 12.102 16.953 1 93.75 333 THR A CA 1
ATOM 2711 C C . THR A 1 333 ? 26.562 12.312 18.328 1 93.75 333 THR A C 1
ATOM 2713 O O . THR A 1 333 ? 27.266 12.68 19.281 1 93.75 333 THR A O 1
ATOM 2716 N N . SER A 1 334 ? 25.266 12.258 18.406 1 91.94 334 SER A N 1
ATOM 2717 C CA . SER A 1 334 ? 24.484 12.312 19.641 1 91.94 334 SER A CA 1
ATOM 2718 C C . SER A 1 334 ? 23.625 11.062 19.812 1 91.94 334 SER A C 1
ATOM 2720 O O . SER A 1 334 ? 23.266 10.414 18.828 1 91.94 334 SER A O 1
ATOM 2722 N N . VAL A 1 335 ? 23.344 10.789 21.016 1 89.75 335 VAL A N 1
ATOM 2723 C CA . VAL A 1 335 ? 22.531 9.617 21.328 1 89.75 335 VAL A CA 1
ATOM 2724 C C . VAL A 1 335 ? 21.047 9.984 21.281 1 89.75 335 VAL A C 1
ATOM 2726 O O . VAL A 1 335 ? 20.656 11.055 21.75 1 89.75 335 VAL A O 1
ATOM 2729 N N . VAL A 1 336 ? 20.281 9.125 20.641 1 85.81 336 VAL A N 1
ATOM 2730 C CA . VAL A 1 336 ? 18.828 9.234 20.641 1 85.81 336 VAL A CA 1
ATOM 2731 C C . VAL A 1 336 ? 18.219 8.047 21.375 1 85.81 336 VAL A C 1
ATOM 2733 O O . VAL A 1 336 ? 18.422 6.895 20.984 1 85.81 336 VAL A O 1
ATOM 2736 N N . TYR A 1 337 ? 17.453 8.367 22.406 1 81.31 337 TYR A N 1
ATOM 2737 C CA . TYR A 1 337 ? 16.844 7.285 23.172 1 81.31 337 TYR A CA 1
ATOM 2738 C C . TYR A 1 337 ? 15.492 6.895 22.609 1 81.31 337 TYR A C 1
ATOM 2740 O O . TYR A 1 337 ? 14.711 7.754 22.203 1 81.31 337 TYR A O 1
ATOM 2748 N N . THR A 1 338 ? 15.383 5.574 22.547 1 76.12 338 THR A N 1
ATOM 2749 C CA . THR A 1 338 ? 14.078 5.09 22.125 1 76.12 338 THR A CA 1
ATOM 2750 C C . THR A 1 338 ? 13.117 5.004 23.312 1 76.12 338 THR A C 1
ATOM 2752 O O . THR A 1 338 ? 13.539 5.113 24.469 1 76.12 338 THR A O 1
ATOM 2755 N N . ALA A 1 339 ? 11.891 4.867 22.984 1 70.69 339 ALA A N 1
ATOM 2756 C CA . ALA A 1 339 ? 10.875 4.773 24.031 1 70.69 339 ALA A CA 1
ATOM 2757 C C . ALA A 1 339 ? 11.086 3.535 24.906 1 70.69 339 ALA A C 1
ATOM 2759 O O . ALA A 1 339 ? 10.688 3.508 26.062 1 70.69 339 ALA A O 1
ATOM 2760 N N . THR A 1 340 ? 11.82 2.508 24.344 1 73.38 340 THR A N 1
ATOM 2761 C CA . THR A 1 340 ? 12.07 1.284 25.109 1 73.38 340 THR A CA 1
ATOM 2762 C C . THR A 1 340 ? 13.406 1.367 25.828 1 73.38 340 THR A C 1
ATOM 2764 O O . THR A 1 340 ? 13.828 0.409 26.484 1 73.38 340 THR A O 1
ATOM 2767 N N . GLY A 1 341 ? 14.062 2.457 25.656 1 72.25 341 GLY A N 1
ATOM 2768 C CA . GLY A 1 341 ? 15.328 2.625 26.359 1 72.25 341 GLY A CA 1
ATOM 2769 C C . GLY A 1 341 ? 16.531 2.289 25.5 1 72.25 341 GLY A C 1
ATOM 2770 O O . GLY A 1 341 ? 17.672 2.287 26 1 72.25 341 GLY A O 1
ATOM 2771 N N . GLY A 1 342 ? 16.219 1.996 24.312 1 78 342 GLY A N 1
ATOM 2772 C CA . GLY A 1 342 ? 17.328 1.732 23.406 1 78 342 GLY A CA 1
ATOM 2773 C C . GLY A 1 342 ? 18.094 2.984 23.016 1 78 342 GLY A C 1
ATOM 2774 O O . GLY A 1 342 ? 17.578 4.098 23.141 1 78 342 GLY A O 1
ATOM 2775 N N . LYS A 1 343 ? 19.406 2.734 22.703 1 84.25 343 LYS A N 1
ATOM 2776 C CA . LYS A 1 343 ? 20.25 3.859 22.312 1 84.25 343 LYS A CA 1
ATOM 2777 C C . LYS A 1 343 ? 20.578 3.811 20.812 1 84.25 343 LYS A C 1
ATOM 2779 O O . LYS A 1 343 ? 21.062 2.799 20.312 1 84.25 343 LYS A O 1
ATOM 2784 N N . LEU A 1 344 ? 20.141 4.832 20.172 1 86.19 344 LEU A N 1
ATOM 2785 C CA . LEU A 1 344 ? 20.484 5.023 18.766 1 86.19 344 LEU A CA 1
ATOM 2786 C C . LEU A 1 344 ? 21.375 6.254 18.594 1 86.19 344 LEU A C 1
ATOM 2788 O O . LEU A 1 344 ? 21.594 7.008 19.531 1 86.19 344 LEU A O 1
ATOM 2792 N N . GLN A 1 345 ? 21.938 6.34 17.406 1 89.38 345 GLN A N 1
ATOM 2793 C CA . GLN A 1 345 ? 22.844 7.457 17.156 1 89.38 345 GLN A CA 1
ATOM 2794 C C . GLN A 1 345 ? 22.406 8.242 15.922 1 89.38 345 GLN A C 1
ATOM 2796 O O . GLN A 1 345 ? 21.859 7.676 14.984 1 89.38 345 GLN A O 1
ATOM 2801 N N . ARG A 1 346 ? 22.625 9.516 15.992 1 91.56 346 ARG A N 1
ATOM 2802 C CA . ARG A 1 346 ? 22.453 10.398 14.844 1 91.56 346 ARG A CA 1
ATOM 2803 C C . ARG A 1 346 ? 23.547 11.469 14.812 1 91.56 346 ARG A C 1
ATOM 2805 O O . ARG A 1 346 ? 24.234 11.688 15.812 1 91.56 346 ARG A O 1
ATOM 2812 N N . ASN A 1 347 ? 23.703 12.07 13.703 1 93.94 347 ASN A N 1
ATOM 2813 C CA . ASN A 1 347 ? 24.594 13.227 13.656 1 93.94 347 ASN A CA 1
ATOM 2814 C C . ASN A 1 347 ? 24.047 14.391 14.469 1 93.94 347 ASN A C 1
ATOM 2816 O O . ASN A 1 347 ? 22.859 14.719 14.383 1 93.94 347 ASN A O 1
ATOM 2820 N N . THR A 1 348 ? 24.906 14.992 15.172 1 93.94 348 THR A N 1
ATOM 2821 C CA . THR A 1 348 ? 24.484 16.109 16 1 93.94 348 THR A CA 1
ATOM 2822 C C . THR A 1 348 ? 24.078 17.312 15.148 1 93.94 348 THR A C 1
ATOM 2824 O O . THR A 1 348 ? 23.156 18.047 15.508 1 93.94 348 THR A O 1
ATOM 2827 N N . TYR A 1 349 ? 24.828 17.391 14.031 1 95.81 349 TYR A N 1
ATOM 2828 C CA . TYR A 1 349 ? 24.656 18.562 13.18 1 95.81 349 TYR A CA 1
ATOM 2829 C C . TYR A 1 349 ? 24.328 18.141 11.742 1 95.81 349 TYR A C 1
ATOM 2831 O O . TYR A 1 349 ? 24.516 16.984 11.367 1 95.81 349 TYR A O 1
ATOM 2839 N N . LEU A 1 350 ? 23.781 19.125 11.031 1 96.88 350 LEU A N 1
ATOM 2840 C CA . LEU A 1 350 ? 23.688 18.953 9.586 1 96.88 350 LEU A CA 1
ATOM 2841 C C . LEU A 1 350 ? 25.062 19.094 8.93 1 96.88 350 LEU A C 1
ATOM 2843 O O . LEU A 1 350 ? 25.75 20.094 9.148 1 96.88 350 LEU A O 1
ATOM 2847 N N . CYS A 1 351 ? 25.438 18.094 8.234 1 96 351 CYS A N 1
ATOM 2848 C CA . CYS A 1 351 ? 26.703 18.125 7.504 1 96 351 CYS A CA 1
ATOM 2849 C C . CYS A 1 351 ? 26.469 18.547 6.055 1 96 351 CYS A C 1
ATOM 2851 O O . CYS A 1 351 ? 25.984 17.766 5.242 1 96 351 CYS A O 1
ATOM 2853 N N . PRO A 1 352 ? 26.859 19.703 5.699 1 94.44 352 PRO A N 1
ATOM 2854 C CA . PRO A 1 352 ? 26.594 20.188 4.336 1 94.44 352 PRO A CA 1
ATOM 2855 C C . PRO A 1 352 ? 27.344 19.375 3.273 1 94.44 352 PRO A C 1
ATOM 2857 O O . PRO A 1 352 ? 26.969 19.406 2.098 1 94.44 352 PRO A O 1
ATOM 2860 N N . GLU A 1 353 ? 28.328 18.594 3.637 1 92.25 353 GLU A N 1
ATOM 2861 C CA . GLU A 1 353 ? 29.125 17.812 2.686 1 92.25 353 GLU A CA 1
ATOM 2862 C C . GLU A 1 353 ? 28.547 16.406 2.506 1 92.25 353 GLU A C 1
ATOM 2864 O O . GLU A 1 353 ? 28.875 15.734 1.529 1 92.25 353 GLU A O 1
ATOM 2869 N N . ASN A 1 354 ? 27.844 16.094 3.553 1 92.94 354 ASN A N 1
ATOM 2870 C CA . ASN A 1 354 ? 27.359 14.719 3.523 1 92.94 354 ASN A CA 1
ATOM 2871 C C . ASN A 1 354 ? 25.969 14.602 4.141 1 92.94 354 ASN A C 1
ATOM 2873 O O . ASN A 1 354 ? 25.828 14.055 5.238 1 92.94 354 ASN A O 1
ATOM 2877 N N . TYR A 1 355 ? 25.031 15.109 3.488 1 92.06 355 TYR A N 1
ATOM 2878 C CA . TYR A 1 355 ? 23.641 14.93 3.898 1 92.06 355 TYR A CA 1
ATOM 2879 C C . TYR A 1 355 ? 22.812 14.328 2.77 1 92.06 355 TYR A C 1
ATOM 2881 O O . TYR A 1 355 ? 23.203 14.398 1.601 1 92.06 355 TYR A O 1
ATOM 2889 N N . ASP A 1 356 ? 21.797 13.562 3.178 1 90.06 356 ASP A N 1
ATOM 2890 C CA . ASP A 1 356 ? 20.969 12.891 2.186 1 90.06 356 ASP A CA 1
ATOM 2891 C C . ASP A 1 356 ? 19.547 13.477 2.18 1 90.06 356 ASP A C 1
ATOM 2893 O O . ASP A 1 356 ? 18.625 12.891 2.758 1 90.06 356 ASP A O 1
ATOM 2897 N N . GLU A 1 357 ? 19.359 14.586 1.569 1 91.5 357 GLU A N 1
ATOM 2898 C CA . GLU A 1 357 ? 18.094 15.273 1.351 1 91.5 357 GLU A CA 1
ATOM 2899 C C . GLU A 1 357 ? 18.016 15.852 -0.059 1 91.5 357 GLU A C 1
ATOM 2901 O O . GLU A 1 357 ? 18.766 16.766 -0.405 1 91.5 357 GLU A O 1
ATOM 2906 N N . ASP A 1 358 ? 17.109 15.391 -0.814 1 92.81 358 ASP A N 1
ATOM 2907 C CA . ASP A 1 358 ? 17.094 15.812 -2.211 1 92.81 358 ASP A CA 1
ATOM 2908 C C . ASP A 1 358 ? 16.094 16.953 -2.424 1 92.81 358 ASP A C 1
ATOM 2910 O O . ASP A 1 358 ? 15.992 17.5 -3.521 1 92.81 358 ASP A O 1
ATOM 2914 N N . TYR A 1 359 ? 15.414 17.422 -1.377 1 96.81 359 TYR A N 1
ATOM 2915 C CA . TYR A 1 359 ? 14.391 18.438 -1.5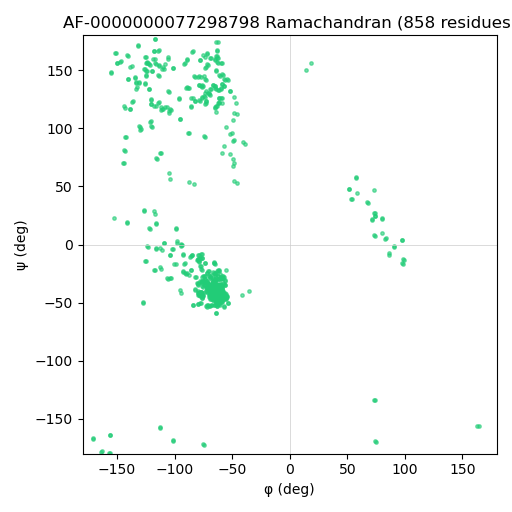92 1 96.81 359 TYR A CA 1
ATOM 2916 C C . TYR A 1 359 ? 14.906 19.812 -1.228 1 96.81 359 TYR A C 1
ATOM 2918 O O . TYR A 1 359 ? 14.219 20.812 -1.443 1 96.81 359 TYR A O 1
ATOM 2926 N N . PHE A 1 360 ? 16.156 19.922 -0.701 1 97.56 360 PHE A N 1
ATOM 2927 C CA . PHE A 1 360 ? 16.797 21.219 -0.528 1 97.56 360 PHE A CA 1
ATOM 2928 C C . PHE A 1 360 ? 18.312 21.094 -0.645 1 97.56 360 PHE A C 1
ATOM 2930 O O . PHE A 1 360 ? 18.859 19.984 -0.514 1 97.56 360 PHE A O 1
ATOM 2937 N N . ASP A 1 361 ? 18.969 22.172 -0.995 1 96.94 361 ASP A N 1
ATOM 2938 C CA . ASP A 1 361 ? 20.438 22.281 -0.99 1 96.94 361 ASP A CA 1
ATOM 2939 C C . ASP A 1 361 ? 20.891 23.734 -0.867 1 96.94 361 ASP A C 1
ATOM 2941 O O . ASP A 1 361 ? 20.156 24.562 -0.323 1 96.94 361 ASP A O 1
ATOM 2945 N N . PHE A 1 362 ? 22.125 23.938 -1.188 1 95.88 362 PHE A N 1
ATOM 2946 C CA . PHE A 1 362 ? 22.688 25.266 -0.991 1 95.88 362 PHE A CA 1
ATOM 2947 C C . PHE A 1 362 ? 23.125 25.875 -2.322 1 95.88 362 PHE A C 1
ATOM 2949 O O . PHE A 1 362 ? 24.016 26.734 -2.363 1 95.88 362 PHE A O 1
ATOM 2956 N N . HIS A 1 363 ? 22.453 25.469 -3.367 1 93.19 363 HIS A N 1
ATOM 2957 C CA . HIS A 1 363 ? 22.906 25.844 -4.699 1 93.19 363 HIS A CA 1
ATOM 2958 C C . HIS A 1 363 ? 22.719 27.344 -4.945 1 93.19 363 HIS A C 1
ATOM 2960 O O . HIS A 1 363 ? 23.375 27.922 -5.809 1 93.19 363 HIS A O 1
ATOM 2966 N N . CYS A 1 364 ? 21.75 27.953 -4.277 1 92.94 364 CYS A N 1
ATOM 2967 C CA . CYS A 1 364 ? 21.469 29.359 -4.488 1 92.94 364 CYS A CA 1
ATOM 2968 C C . CYS A 1 364 ? 22.5 30.234 -3.783 1 92.94 364 CYS A C 1
ATOM 2970 O O . CYS A 1 364 ? 22.547 31.453 -4.004 1 92.94 364 CYS A O 1
ATOM 2972 N N . LEU A 1 365 ? 23.312 29.641 -3.016 1 94.12 365 LEU A N 1
ATOM 2973 C CA . LEU A 1 365 ? 24.359 30.359 -2.289 1 94.12 365 LEU A CA 1
ATOM 2974 C C . LEU A 1 365 ? 25.719 30.109 -2.922 1 94.12 365 LEU A C 1
ATOM 2976 O O . LEU A 1 365 ? 25.891 29.172 -3.699 1 94.12 365 LEU A O 1
ATOM 2980 N N . SER A 1 366 ? 26.656 30.953 -2.631 1 92.19 366 SER A N 1
ATOM 2981 C CA . SER A 1 366 ? 28.016 30.766 -3.109 1 92.19 366 SER A CA 1
ATOM 2982 C C . SER A 1 366 ? 28.719 29.641 -2.355 1 92.19 366 SER A C 1
ATOM 2984 O O . SER A 1 366 ? 29.469 28.859 -2.947 1 92.19 366 SER A O 1
ATOM 2986 N N . ASP A 1 367 ? 28.484 29.609 -1.038 1 93 367 ASP A N 1
ATOM 2987 C CA . ASP A 1 367 ? 29.031 28.578 -0.156 1 93 367 ASP A CA 1
ATOM 2988 C C . ASP A 1 367 ? 27.984 28.094 0.842 1 93 367 ASP A C 1
ATOM 2990 O O . ASP A 1 367 ? 27.078 28.844 1.208 1 93 367 ASP A O 1
ATOM 2994 N N . PRO A 1 368 ? 28.188 26.891 1.246 1 94.5 368 PRO A N 1
ATOM 2995 C CA . PRO A 1 368 ? 27.297 26.438 2.309 1 94.5 368 PRO A CA 1
ATOM 2996 C C . PRO A 1 368 ? 27.469 27.203 3.611 1 94.5 368 PRO A C 1
ATOM 2998 O O . PRO A 1 368 ? 28.516 27.844 3.818 1 94.5 368 PRO A O 1
ATOM 3001 N N . PRO A 1 369 ? 26.484 27.156 4.41 1 95.81 369 PRO A N 1
ATOM 3002 C CA . PRO A 1 369 ? 26.594 27.875 5.684 1 95.81 369 PRO A CA 1
ATOM 3003 C C . PRO A 1 369 ? 27.766 27.391 6.531 1 95.81 369 PRO A C 1
ATOM 3005 O O . PRO A 1 369 ? 28.156 26.219 6.453 1 95.81 369 PRO A O 1
ATOM 3008 N N . LEU A 1 370 ? 28.203 28.266 7.391 1 94.94 370 LEU A N 1
ATOM 3009 C CA . LEU A 1 370 ? 29.344 27.969 8.242 1 94.94 370 LEU A CA 1
ATOM 3010 C C . LEU A 1 370 ? 28.953 27.062 9.398 1 94.94 370 LEU A C 1
ATOM 3012 O O . LEU A 1 370 ? 27.797 27.047 9.82 1 94.94 370 LEU A O 1
ATOM 3016 N N . ASP A 1 371 ? 29.969 26.422 9.922 1 95.62 371 ASP A N 1
ATOM 3017 C CA . ASP A 1 371 ? 29.75 25.594 11.109 1 95.62 371 ASP A CA 1
ATOM 3018 C C . ASP A 1 371 ? 29.219 26.422 12.273 1 95.62 371 ASP A C 1
ATOM 3020 O O . ASP A 1 371 ? 29.688 27.547 12.508 1 95.62 371 ASP A O 1
ATOM 3024 N N . GLY A 1 372 ? 28.219 25.844 12.891 1 96.25 372 GLY A N 1
ATOM 3025 C CA . GLY A 1 372 ? 27.641 26.516 14.047 1 96.25 372 GLY A CA 1
ATOM 3026 C C . GLY A 1 372 ? 26.391 27.312 13.727 1 96.25 372 GLY A C 1
ATOM 3027 O O . GLY A 1 372 ? 25.641 27.688 14.625 1 96.25 372 GLY A O 1
ATOM 3028 N N . SER A 1 373 ? 26.156 27.578 12.477 1 97.06 373 SER A N 1
ATOM 3029 C CA . SER A 1 373 ? 25.016 28.406 12.078 1 97.06 373 SER A CA 1
ATOM 3030 C C . SER A 1 373 ? 23.703 27.656 12.297 1 97.06 373 SER A C 1
ATOM 3032 O O . SER A 1 373 ? 23.578 26.5 11.914 1 97.06 373 SER A O 1
ATOM 3034 N N . GLU A 1 374 ? 22.766 28.297 12.938 1 97.31 374 GLU A N 1
ATOM 3035 C CA . GLU A 1 374 ? 21.438 27.703 13.102 1 97.31 374 GLU A CA 1
ATOM 3036 C C . GLU A 1 374 ? 20.391 28.484 12.305 1 97.31 374 GLU A C 1
ATOM 3038 O O . GLU A 1 374 ? 19.266 28 12.094 1 97.31 374 GLU A O 1
ATOM 3043 N N . TRP A 1 375 ? 20.734 29.719 11.969 1 97.94 375 TRP A N 1
ATOM 3044 C CA . TRP A 1 375 ? 19.922 30.531 11.062 1 97.94 375 TRP A CA 1
ATOM 3045 C C . TRP A 1 375 ? 20.656 30.75 9.734 1 97.94 375 TRP A C 1
ATOM 3047 O O . TRP A 1 375 ? 21.766 31.266 9.711 1 97.94 375 TRP A O 1
ATOM 3057 N N . TYR A 1 376 ? 20.125 30.297 8.656 1 97.56 376 TYR A N 1
ATOM 3058 C CA . TYR A 1 376 ? 20.766 30.406 7.352 1 97.56 376 TYR A CA 1
ATOM 3059 C C . TYR A 1 376 ? 19.766 30.156 6.234 1 97.56 376 TYR A C 1
ATOM 3061 O O . TYR A 1 376 ? 18.562 29.984 6.488 1 97.56 376 TYR A O 1
ATOM 3069 N N . THR A 1 377 ? 20.219 30.203 5.02 1 97.69 377 THR A N 1
ATOM 3070 C CA . THR A 1 377 ? 19.375 30.078 3.842 1 97.69 377 THR A CA 1
ATOM 3071 C C . THR A 1 377 ? 19.547 28.688 3.207 1 97.69 377 THR A C 1
ATOM 3073 O O . THR A 1 377 ? 20.656 28.188 3.09 1 97.69 377 THR A O 1
ATOM 3076 N N . ILE A 1 378 ? 18.438 28.078 2.928 1 97.62 378 ILE A N 1
ATOM 3077 C CA . ILE A 1 378 ? 18.453 26.875 2.105 1 97.62 378 ILE A CA 1
ATOM 3078 C C . ILE A 1 378 ? 17.547 27.062 0.89 1 97.62 378 ILE A C 1
ATOM 3080 O O . ILE A 1 378 ? 16.641 27.906 0.913 1 97.62 378 ILE A O 1
ATOM 3084 N N . CYS A 1 379 ? 17.781 26.328 -0.155 1 97.25 379 CYS A N 1
ATOM 3085 C CA . CYS A 1 379 ? 17.078 26.5 -1.415 1 97.25 379 CYS A CA 1
ATOM 3086 C C . CYS A 1 379 ? 16.453 25.188 -1.871 1 97.25 379 CYS A C 1
ATOM 3088 O O . CYS A 1 379 ? 17.078 24.125 -1.752 1 97.25 379 CYS A O 1
ATOM 3090 N N . GLY A 1 380 ? 15.219 25.266 -2.371 1 97.94 380 GLY A N 1
ATOM 3091 C CA . GLY A 1 380 ? 14.555 24.078 -2.898 1 97.94 380 GLY A CA 1
ATOM 3092 C C . GLY A 1 380 ? 15.18 23.562 -4.184 1 97.94 380 GLY A C 1
ATOM 3093 O O . GLY A 1 380 ? 15.93 24.297 -4.844 1 97.94 380 GLY A O 1
ATOM 3094 N N . THR A 1 381 ? 14.914 22.312 -4.5 1 97.88 381 THR A N 1
ATOM 3095 C CA . THR A 1 381 ? 15.453 21.672 -5.691 1 97.88 381 THR A CA 1
ATOM 3096 C C . THR A 1 381 ? 14.328 21.266 -6.645 1 97.88 381 THR A C 1
ATOM 3098 O O . THR A 1 381 ? 13.18 21.109 -6.223 1 97.88 381 THR A O 1
ATOM 3101 N N . PRO A 1 382 ? 14.641 21.141 -7.902 1 97.44 382 PRO A N 1
ATOM 3102 C CA . PRO A 1 382 ? 13.586 20.781 -8.852 1 97.44 382 PRO A CA 1
ATOM 3103 C C . PRO A 1 382 ? 13.141 19.328 -8.703 1 97.44 382 PRO A C 1
ATOM 3105 O O . PRO A 1 382 ? 13.812 18.531 -8.039 1 97.44 382 PRO A O 1
ATOM 3108 N N . PHE A 1 383 ? 11.977 19.047 -9.297 1 97.38 383 PHE A N 1
ATOM 3109 C CA . PHE A 1 383 ? 11.5 17.672 -9.328 1 97.38 383 PHE A CA 1
ATOM 3110 C C . PHE A 1 383 ? 12.43 16.797 -10.156 1 97.38 383 PHE A C 1
ATOM 3112 O O . PHE A 1 383 ? 12.891 17.203 -11.227 1 97.38 383 PHE A O 1
ATOM 3119 N N . ARG A 1 384 ? 12.742 15.602 -9.648 1 95.25 384 ARG A N 1
ATOM 3120 C CA . ARG A 1 384 ? 13.383 14.609 -10.508 1 95.25 384 ARG A CA 1
ATOM 3121 C C . ARG A 1 384 ? 12.406 14.094 -11.562 1 95.25 384 ARG A C 1
ATOM 3123 O O . ARG A 1 384 ? 12.766 13.961 -12.734 1 95.25 384 ARG A O 1
ATOM 3130 N N . ASN A 1 385 ? 11.188 13.812 -11.188 1 96.81 385 ASN A N 1
ATOM 3131 C CA . ASN A 1 385 ? 10.078 13.398 -12.039 1 96.81 385 ASN A CA 1
ATOM 3132 C C . ASN A 1 385 ? 8.758 14.008 -11.57 1 96.81 385 ASN A C 1
ATOM 3134 O O . ASN A 1 385 ? 8.078 13.445 -10.711 1 96.81 385 ASN A O 1
ATOM 3138 N N . ARG A 1 386 ? 8.383 15.133 -12.094 1 97.44 386 ARG A N 1
ATOM 3139 C CA . ARG A 1 386 ? 7.168 15.852 -11.727 1 97.44 386 ARG A CA 1
ATOM 3140 C C . ARG A 1 386 ? 5.93 14.984 -11.945 1 97.44 386 ARG A C 1
ATOM 3142 O O . ARG A 1 386 ? 5 15 -11.141 1 97.44 386 ARG A O 1
ATOM 3149 N N . ALA A 1 387 ? 5.941 14.227 -13.07 1 97.31 387 ALA A N 1
ATOM 3150 C CA . ALA A 1 387 ? 4.793 13.391 -13.406 1 97.31 387 ALA A CA 1
ATOM 3151 C C . ALA A 1 387 ? 4.5 12.391 -12.297 1 97.31 387 ALA A C 1
ATOM 3153 O O . ALA A 1 387 ? 3.34 12.055 -12.047 1 97.31 387 ALA A O 1
ATOM 3154 N N . GLU A 1 388 ? 5.48 11.906 -11.695 1 97.12 388 GLU A N 1
ATOM 3155 C CA . GLU A 1 388 ? 5.297 10.961 -10.602 1 97.12 388 GLU A CA 1
ATOM 3156 C C . GLU A 1 388 ? 4.578 11.602 -9.422 1 97.12 388 GLU A C 1
ATOM 3158 O O . GLU A 1 388 ? 3.666 11.008 -8.844 1 97.12 388 GLU A O 1
ATOM 3163 N N . TYR A 1 389 ? 4.945 12.844 -9.039 1 98 389 TYR A N 1
ATOM 3164 C CA . TYR A 1 389 ? 4.277 13.57 -7.965 1 98 389 TYR A CA 1
ATOM 3165 C C . TYR A 1 389 ? 2.824 13.867 -8.328 1 98 389 TYR A C 1
ATOM 3167 O O . TYR A 1 389 ? 1.929 13.719 -7.492 1 98 389 TYR A O 1
ATOM 3175 N N . ILE A 1 390 ? 2.619 14.234 -9.531 1 98.25 390 ILE A N 1
ATOM 3176 C CA . ILE A 1 390 ? 1.264 14.531 -9.984 1 98.25 390 ILE A CA 1
ATOM 3177 C C . ILE A 1 390 ? 0.407 13.266 -9.906 1 98.25 390 ILE A C 1
ATOM 3179 O O . ILE A 1 390 ? -0.709 13.297 -9.383 1 98.25 390 ILE A O 1
ATOM 3183 N N . THR A 1 391 ? 0.975 12.148 -10.391 1 97.5 391 THR A N 1
ATOM 3184 C CA . THR A 1 391 ? 0.228 10.891 -10.438 1 97.5 391 THR A CA 1
ATOM 3185 C C . THR A 1 391 ? -0.156 10.445 -9.031 1 97.5 391 THR A C 1
ATOM 3187 O O . THR A 1 391 ? -1.301 10.055 -8.789 1 97.5 391 THR A O 1
ATOM 3190 N N . ILE A 1 392 ? 0.738 10.516 -8.109 1 97.62 392 ILE A N 1
ATOM 3191 C CA . ILE A 1 392 ? 0.47 10.039 -6.758 1 97.62 392 ILE A CA 1
ATOM 3192 C C . ILE A 1 392 ? -0.554 10.953 -6.086 1 97.62 392 ILE A C 1
ATOM 3194 O O . ILE A 1 392 ? -1.428 10.484 -5.355 1 97.62 392 ILE A O 1
ATOM 3198 N N . LEU A 1 393 ? -0.497 12.25 -6.301 1 98.56 393 LEU A N 1
ATOM 3199 C CA . LEU A 1 393 ? -1.45 13.156 -5.672 1 98.56 393 LEU A CA 1
ATOM 3200 C C . LEU A 1 393 ? -2.828 13.031 -6.312 1 98.56 393 LEU A C 1
ATOM 3202 O O . LEU A 1 393 ? -3.85 13.156 -5.633 1 98.56 393 LEU A O 1
ATOM 3206 N N . VAL A 1 394 ? -2.844 12.781 -7.621 1 98.38 394 VAL A N 1
ATOM 3207 C CA . VAL A 1 394 ? -4.121 12.516 -8.273 1 98.38 394 VAL A CA 1
ATOM 3208 C C . VAL A 1 394 ? -4.754 11.258 -7.68 1 98.38 394 VAL A C 1
ATOM 3210 O O . VAL A 1 394 ? -5.957 11.234 -7.398 1 98.38 394 VAL A O 1
ATOM 3213 N N . LEU A 1 395 ? -3.939 10.281 -7.523 1 97.94 395 LEU A N 1
ATOM 3214 C CA . LEU A 1 395 ? -4.434 9.047 -6.918 1 97.94 395 LEU A CA 1
ATOM 3215 C C . LEU A 1 395 ? -5.039 9.32 -5.543 1 97.94 395 LEU A C 1
ATOM 3217 O O . LEU A 1 395 ? -6.105 8.797 -5.215 1 97.94 395 LEU A O 1
ATOM 3221 N N . TYR A 1 396 ? -4.395 10.117 -4.734 1 98.44 396 TYR A N 1
ATOM 3222 C CA . TYR A 1 396 ? -4.895 10.422 -3.398 1 98.44 396 TYR A CA 1
ATOM 3223 C C . TYR A 1 396 ? -6.168 11.25 -3.467 1 98.44 396 TYR A C 1
ATOM 3225 O O . TYR A 1 396 ? -7.059 11.109 -2.623 1 98.44 396 TYR A O 1
ATOM 3233 N N . CYS A 1 397 ? -6.27 12.133 -4.426 1 98.56 397 CYS A N 1
ATOM 3234 C CA . CYS A 1 397 ? -7.492 12.906 -4.617 1 98.56 397 CYS A CA 1
ATOM 3235 C C . CYS A 1 397 ? -8.664 11.992 -4.977 1 98.56 397 CYS A C 1
ATOM 3237 O O . CYS A 1 397 ? -9.758 12.148 -4.441 1 98.56 397 CYS A O 1
ATOM 3239 N N . VAL A 1 398 ? -8.383 11.016 -5.863 1 98.12 398 VAL A N 1
ATOM 3240 C CA . VAL A 1 398 ? -9.414 10.07 -6.273 1 98.12 398 VAL A CA 1
ATOM 3241 C C . VAL A 1 398 ? -9.828 9.211 -5.078 1 98.12 398 VAL A C 1
ATOM 3243 O O . VAL A 1 398 ? -11.023 9.008 -4.836 1 98.12 398 VAL A O 1
ATOM 3246 N N . LEU A 1 399 ? -8.875 8.773 -4.383 1 98.56 399 LEU A N 1
ATOM 3247 C CA . LEU A 1 399 ? -9.141 7.969 -3.191 1 98.56 399 LEU A CA 1
ATOM 3248 C C . LEU A 1 399 ? -9.961 8.758 -2.176 1 98.56 399 LEU A C 1
ATOM 3250 O O . LEU A 1 399 ? -10.953 8.25 -1.645 1 98.56 399 LEU A O 1
ATOM 3254 N N . ALA A 1 400 ? -9.547 9.984 -1.925 1 98.75 400 ALA A N 1
ATOM 3255 C CA . ALA A 1 400 ? -10.25 10.828 -0.96 1 98.75 400 ALA A CA 1
ATOM 3256 C C . ALA A 1 400 ? -11.672 11.117 -1.421 1 98.75 400 ALA A C 1
ATOM 3258 O O . ALA A 1 400 ? -12.617 11.023 -0.632 1 98.75 400 ALA A O 1
ATOM 3259 N N . ALA A 1 401 ? -11.828 11.445 -2.68 1 98.62 401 ALA A N 1
ATOM 3260 C CA . ALA A 1 401 ? -13.156 11.734 -3.217 1 98.62 401 ALA A CA 1
ATOM 3261 C C . ALA A 1 401 ? -14.086 10.539 -3.039 1 98.62 401 ALA A C 1
ATOM 3263 O O . ALA A 1 401 ? -15.242 10.703 -2.633 1 98.62 401 ALA A O 1
ATOM 3264 N N . ALA A 1 402 ? -13.57 9.375 -3.311 1 98.5 402 ALA A N 1
ATOM 3265 C CA . ALA A 1 402 ? -14.383 8.164 -3.188 1 98.5 402 ALA A CA 1
ATOM 3266 C C . ALA A 1 402 ? -14.734 7.887 -1.728 1 98.5 402 ALA A C 1
ATOM 3268 O O . ALA A 1 402 ? -15.883 7.574 -1.409 1 98.5 402 ALA A O 1
ATOM 3269 N N . VAL A 1 403 ? -13.781 8.023 -0.854 1 98.69 403 VAL A N 1
ATOM 3270 C CA . VAL A 1 403 ? -13.977 7.715 0.558 1 98.69 403 VAL A CA 1
ATOM 3271 C C . VAL A 1 403 ? -14.961 8.711 1.173 1 98.69 403 VAL A C 1
ATOM 3273 O O . VAL A 1 403 ? -15.922 8.312 1.833 1 98.69 403 VAL A O 1
ATOM 3276 N N . PHE A 1 404 ? -14.773 9.992 0.93 1 98.62 404 PHE A N 1
ATOM 3277 C CA . PHE A 1 404 ? -15.633 11 1.54 1 98.62 404 PHE A CA 1
ATOM 3278 C C . PHE A 1 404 ? -17.016 10.977 0.918 1 98.62 404 PHE A C 1
ATOM 3280 O O . PHE A 1 404 ? -18.016 11.258 1.592 1 98.62 404 PHE A O 1
ATOM 3287 N N . ARG A 1 405 ? -17.094 10.617 -0.384 1 97.69 405 ARG A N 1
ATOM 3288 C CA . ARG A 1 405 ? -18.422 10.422 -0.977 1 97.69 405 ARG A CA 1
ATOM 3289 C C . ARG A 1 405 ? -19.188 9.328 -0.25 1 97.69 405 ARG A C 1
ATOM 3291 O O . ARG A 1 405 ? -20.375 9.492 0.059 1 97.69 405 ARG A O 1
ATOM 3298 N N . GLN A 1 406 ? -18.516 8.211 0.025 1 97.25 406 GLN A N 1
ATOM 3299 C CA . GLN A 1 406 ? -19.156 7.094 0.715 1 97.25 406 GLN A CA 1
ATOM 3300 C C . GLN A 1 406 ? -19.531 7.473 2.143 1 97.25 406 GLN A C 1
ATOM 3302 O O . GLN A 1 406 ? -20.609 7.109 2.623 1 97.25 406 GLN A O 1
ATOM 3307 N N . LEU A 1 407 ? -18.75 8.227 2.838 1 97.5 407 LEU A N 1
ATOM 3308 C CA . LEU A 1 407 ? -18.969 8.531 4.246 1 97.5 407 LEU A CA 1
ATOM 3309 C C . LEU A 1 407 ? -20.016 9.617 4.41 1 97.5 407 LEU A C 1
ATOM 3311 O O . LEU A 1 407 ? -20.953 9.469 5.203 1 97.5 407 LEU A O 1
ATOM 3315 N N . LEU A 1 408 ? -19.969 10.68 3.609 1 97 408 LEU A N 1
ATOM 3316 C CA . LEU A 1 408 ? -20.797 11.844 3.832 1 97 408 LEU A CA 1
ATOM 3317 C C . LEU A 1 408 ? -22.125 11.711 3.086 1 97 408 LEU A C 1
ATOM 3319 O O . LEU A 1 408 ? -23.141 12.266 3.512 1 97 408 LEU A O 1
ATOM 3323 N N . PHE A 1 409 ? -22.141 10.891 1.97 1 95.69 409 PHE A N 1
ATOM 3324 C CA . PHE A 1 409 ? -23.328 10.977 1.122 1 95.69 409 PHE A CA 1
ATOM 3325 C C . PHE A 1 409 ? -23.953 9.602 0.93 1 95.69 409 PHE A C 1
ATOM 3327 O O . PHE A 1 409 ? -25.078 9.492 0.421 1 95.69 409 PHE A O 1
ATOM 3334 N N . HIS A 1 410 ? -23.234 8.516 1.27 1 94.44 410 HIS A N 1
ATOM 3335 C CA . HIS A 1 410 ? -23.797 7.188 1.097 1 94.44 410 HIS A CA 1
ATOM 3336 C C . HIS A 1 410 ? -23.844 6.43 2.42 1 94.44 410 HIS A C 1
ATOM 3338 O O . HIS A 1 410 ? -23.922 5.199 2.434 1 94.44 410 HIS A O 1
ATOM 3344 N N . SER A 1 411 ? -23.656 7.137 3.455 1 94.56 411 SER A N 1
ATOM 3345 C CA . SER A 1 411 ? -23.828 6.613 4.805 1 94.56 411 SER A CA 1
ATOM 3346 C C . SER A 1 411 ? -25.016 7.27 5.504 1 94.56 411 SER A C 1
ATOM 3348 O O . SER A 1 411 ? -25.969 7.699 4.848 1 94.56 411 SER A O 1
ATOM 3350 N N . SER A 1 412 ? -25.094 7.285 6.812 1 92.06 412 SER A N 1
ATOM 3351 C CA . SER A 1 412 ? -26.266 7.762 7.539 1 92.06 412 SER A CA 1
ATOM 3352 C C . SER A 1 412 ? -26.531 9.242 7.262 1 92.06 412 SER A C 1
ATOM 3354 O O . SER A 1 412 ? -25.719 9.906 6.609 1 92.06 412 SER A O 1
ATOM 3356 N N . ARG A 1 413 ? -27.594 9.75 7.742 1 90.06 413 ARG A N 1
ATOM 3357 C CA . ARG A 1 413 ? -27.969 11.148 7.562 1 90.06 413 ARG A CA 1
ATOM 3358 C C . ARG A 1 413 ? -26.953 12.078 8.203 1 90.06 413 ARG A C 1
ATOM 3360 O O . ARG A 1 413 ? -26.172 11.664 9.062 1 90.06 413 ARG A O 1
ATOM 3367 N N . THR A 1 414 ? -26.984 13.312 7.754 1 92.75 414 THR A N 1
ATOM 3368 C CA . THR A 1 414 ? -26.078 14.312 8.312 1 92.75 414 THR A CA 1
ATOM 3369 C C . THR A 1 414 ? -26.297 14.453 9.82 1 92.75 414 THR A C 1
ATOM 3371 O O . THR A 1 414 ? -27.422 14.445 10.289 1 92.75 414 THR A O 1
ATOM 3374 N N . LEU A 1 415 ? -25.188 14.562 10.508 1 92.12 415 LEU A N 1
ATOM 3375 C CA . LEU A 1 415 ? -25.234 14.625 11.969 1 92.12 415 LEU A CA 1
ATOM 3376 C C . LEU A 1 415 ? -25.391 16.062 12.445 1 92.12 415 LEU A C 1
ATOM 3378 O O . LEU A 1 415 ? -24.406 16.797 12.516 1 92.12 415 LEU A O 1
ATOM 3382 N N . VAL A 1 416 ? -26.562 16.438 12.703 1 92.81 416 VAL A N 1
ATOM 3383 C CA . VAL A 1 416 ? -26.875 17.781 13.203 1 92.81 416 VAL A CA 1
ATOM 3384 C C . VAL A 1 416 ? -27.609 17.672 14.539 1 92.81 416 VAL A C 1
ATOM 3386 O O . VAL A 1 416 ? -28.5 16.844 14.703 1 92.81 416 VAL A O 1
ATOM 3389 N N . TYR A 1 417 ? -27.172 18.469 15.492 1 90.56 417 TYR A N 1
ATOM 3390 C CA . TYR A 1 417 ? -27.797 18.5 16.812 1 90.56 417 TYR A CA 1
ATOM 3391 C C . TYR A 1 417 ? -28.984 19.453 16.828 1 90.56 417 TYR A C 1
ATOM 3393 O O . TYR A 1 417 ? -28.844 20.641 16.5 1 90.56 417 TYR A O 1
ATOM 3401 N N . TYR A 1 418 ? -30.234 18.906 17.109 1 81.19 418 TYR A N 1
ATOM 3402 C CA . TYR A 1 418 ? -31.438 19.734 17.188 1 81.19 418 TYR A CA 1
ATOM 3403 C C . TYR A 1 418 ? -31.859 19.953 18.641 1 81.19 418 TYR A C 1
ATOM 3405 O O . TYR A 1 418 ? -31.906 19 19.422 1 81.19 418 TYR A O 1
ATOM 3413 N N . GLY A 1 419 ? -31.203 20.438 19.594 1 66.38 419 GLY A N 1
ATOM 3414 C CA . GLY A 1 419 ? -31.531 20.688 20.984 1 66.38 419 GLY A CA 1
ATOM 3415 C C . GLY A 1 419 ? -32.75 19.906 21.469 1 66.38 419 GLY A C 1
ATOM 3416 O O . GLY A 1 419 ? -33.5 19.359 20.656 1 66.38 419 GLY A O 1
ATOM 3417 N N . LYS A 1 420 ? -32.938 19.625 22.766 1 54.66 420 LYS A N 1
ATOM 3418 C CA . LYS A 1 420 ? -34.062 18.938 23.406 1 54.66 420 LYS A CA 1
ATOM 3419 C C . LYS A 1 420 ? -35.375 19.391 22.812 1 54.66 420 LYS A C 1
ATOM 3421 O O . LYS A 1 420 ? -36.375 18.672 22.906 1 54.66 420 LYS A O 1
ATOM 3426 N N . ASN A 1 421 ? -35.656 20.594 22.562 1 43.03 421 ASN A N 1
ATOM 3427 C CA . ASN A 1 421 ? -37.031 20.953 22.328 1 43.03 421 ASN A CA 1
ATOM 3428 C C . ASN A 1 421 ? -37.562 20.375 21.016 1 43.03 421 ASN A C 1
ATOM 3430 O O . ASN A 1 421 ? -38.75 20.5 20.703 1 43.03 421 ASN A O 1
ATOM 3434 N N . ARG A 1 422 ? -36.844 20.391 19.938 1 42.09 422 ARG A N 1
ATOM 3435 C CA . ARG A 1 422 ? -37.531 20.062 18.703 1 42.09 422 ARG A CA 1
ATOM 3436 C C . ARG A 1 422 ? -37.625 18.547 18.484 1 42.09 422 ARG A C 1
ATOM 3438 O O . ARG A 1 422 ? -36.688 17.953 17.922 1 42.09 422 ARG A O 1
ATOM 3445 N N . GLY A 1 423 ? -38.094 17.734 19.406 1 37.84 423 GLY A N 1
ATOM 3446 C CA . GLY A 1 423 ? -38.594 16.375 19.219 1 37.84 423 GLY A CA 1
ATOM 3447 C C . GLY A 1 423 ? -39.406 16.203 17.953 1 37.84 423 GLY A C 1
ATOM 3448 O O . GLY A 1 423 ? -40.375 16.922 17.75 1 37.84 423 GLY A O 1
ATOM 3449 N N . THR A 1 424 ? -38.875 15.953 16.906 1 36.94 424 THR A N 1
ATOM 3450 C CA . THR A 1 424 ? -39.656 15.578 15.734 1 36.94 424 THR A CA 1
ATOM 3451 C C . THR A 1 424 ? -40.656 14.477 16.078 1 36.94 424 THR A C 1
ATOM 3453 O O . THR A 1 424 ? -40.25 13.344 16.359 1 36.94 424 THR A O 1
ATOM 3456 N N . GLU A 1 425 ? -41.781 14.695 16.797 1 35.12 425 GLU A N 1
ATOM 3457 C CA . GLU A 1 425 ? -43.062 13.969 16.766 1 35.12 425 GLU A CA 1
ATOM 3458 C C . GLU A 1 425 ? -43.531 13.727 15.328 1 35.12 425 GLU A C 1
ATOM 3460 O O . GLU A 1 425 ? -44.094 14.617 14.703 1 35.12 425 GLU A O 1
ATOM 3465 N N . VAL A 1 426 ? -42.875 13.211 14.438 1 34.88 426 VAL A N 1
ATOM 3466 C CA . VAL A 1 426 ? -43.688 12.688 13.344 1 34.88 426 VAL A CA 1
ATOM 3467 C C . VAL A 1 426 ? -44.688 11.672 13.875 1 34.88 426 VAL A C 1
ATOM 3469 O O . VAL A 1 426 ? -44.281 10.586 14.312 1 34.88 426 VAL A O 1
ATOM 3472 N N . LYS A 1 427 ? -45.812 12.055 14.359 1 34.5 427 LYS A N 1
ATOM 3473 C CA . LYS A 1 427 ? -47.031 11.273 14.453 1 34.5 427 LYS A CA 1
ATOM 3474 C C . LYS A 1 427 ? -47.406 10.648 13.102 1 34.5 427 LYS A C 1
ATOM 3476 O O . LYS A 1 427 ? -47.625 11.359 12.125 1 34.5 427 LYS A O 1
ATOM 3481 N N . ALA A 1 428 ? -47.094 9.508 12.789 1 33.25 428 ALA A N 1
ATOM 3482 C CA . ALA A 1 428 ? -47.719 8.68 11.773 1 33.25 428 ALA A CA 1
ATOM 3483 C C . ALA A 1 428 ? -49.25 8.688 11.945 1 33.25 428 ALA A C 1
ATOM 3485 O O . ALA A 1 428 ? -49.781 8.289 12.992 1 33.25 428 ALA A O 1
ATOM 3486 N N . LYS A 1 429 ? -49.938 9.602 11.32 1 26.03 429 LYS A N 1
ATOM 3487 C CA . LYS A 1 429 ? -51.375 9.414 11.109 1 26.03 429 LYS A CA 1
ATOM 3488 C C . LYS A 1 429 ? -51.656 8.031 10.547 1 26.03 429 LYS A C 1
ATOM 3490 O O . LYS A 1 429 ? -51.062 7.621 9.555 1 26.03 429 LYS A O 1
ATOM 3495 N N . LYS A 1 430 ? -52.312 7.32 11.445 1 33.19 430 LYS A N 1
ATOM 3496 C CA . LYS A 1 430 ? -53.062 6.098 11.211 1 33.19 430 LYS A CA 1
ATOM 3497 C C . LYS A 1 430 ? -54.031 6.262 10.023 1 33.19 430 LYS A C 1
ATOM 3499 O O . LYS A 1 430 ? -55 6.992 10.109 1 33.19 430 LYS A O 1
ATOM 3504 N N . SER A 1 431 ? -53.5 6.418 8.727 1 20.92 431 SER A N 1
ATOM 3505 C CA . SER A 1 431 ? -54.531 5.852 7.859 1 20.92 431 SER A CA 1
ATOM 3506 C C . SER A 1 431 ? -54.531 4.328 7.918 1 20.92 431 SER A C 1
ATOM 3508 O O . SER A 1 431 ? -53.469 3.709 8.07 1 20.92 431 SER A O 1
ATOM 3510 N N . MET B 1 1 ? 36.688 -26.766 -9.039 1 47.97 1 MET B N 1
ATOM 3511 C CA . MET B 1 1 ? 35.25 -26.891 -8.812 1 47.97 1 MET B CA 1
ATOM 3512 C C . MET B 1 1 ? 34.969 -27.062 -7.328 1 47.97 1 MET B C 1
ATOM 3514 O O . MET B 1 1 ? 35.656 -27.828 -6.641 1 47.97 1 MET B O 1
ATOM 3518 N N . ARG B 1 2 ? 34.25 -26.062 -6.691 1 66.31 2 ARG B N 1
ATOM 3519 C CA . ARG B 1 2 ? 33.906 -26.234 -5.289 1 66.31 2 ARG B CA 1
ATOM 3520 C C . ARG B 1 2 ? 33.156 -27.562 -5.082 1 66.31 2 ARG B C 1
ATOM 3522 O O . ARG B 1 2 ? 32.562 -28.094 -6.016 1 66.31 2 ARG B O 1
ATOM 3529 N N . ALA B 1 3 ? 33.375 -28.25 -4.02 1 75.62 3 ALA B N 1
ATOM 3530 C CA . ALA B 1 3 ? 32.812 -29.562 -3.676 1 75.62 3 ALA B CA 1
ATOM 3531 C C . ALA B 1 3 ? 31.297 -29.578 -3.879 1 75.62 3 ALA B C 1
ATOM 3533 O O . ALA B 1 3 ? 30.609 -28.625 -3.541 1 75.62 3 ALA B O 1
ATOM 3534 N N . ASN B 1 4 ? 30.859 -30.562 -4.641 1 85.19 4 ASN B N 1
ATOM 3535 C CA . ASN B 1 4 ? 29.438 -30.844 -4.836 1 85.19 4 ASN B CA 1
ATOM 3536 C C . ASN B 1 4 ? 28.719 -31.062 -3.51 1 85.19 4 ASN B C 1
ATOM 3538 O O . ASN B 1 4 ? 28.984 -32.031 -2.801 1 85.19 4 ASN B O 1
ATOM 3542 N N . PRO B 1 5 ? 28.016 -30.094 -3.012 1 83.12 5 PRO B N 1
ATOM 3543 C CA . PRO B 1 5 ? 27.469 -30.062 -1.649 1 83.12 5 PRO B CA 1
ATOM 3544 C C . PRO B 1 5 ? 26.609 -31.281 -1.331 1 83.12 5 PRO B C 1
ATOM 3546 O O . PRO B 1 5 ? 26.578 -31.734 -0.187 1 83.12 5 PRO B O 1
ATOM 3549 N N . ARG B 1 6 ? 26.016 -32.062 -2.123 1 87.88 6 ARG B N 1
ATOM 3550 C CA . ARG B 1 6 ? 25.078 -33.125 -1.825 1 87.88 6 ARG B CA 1
ATOM 3551 C C . ARG B 1 6 ? 25.125 -34.219 -2.91 1 87.88 6 ARG B C 1
ATOM 3553 O O . ARG B 1 6 ? 24.156 -34.938 -3.119 1 87.88 6 ARG B O 1
ATOM 3560 N N . GLY B 1 7 ? 26.266 -34.25 -3.586 1 91.56 7 GLY B N 1
ATOM 3561 C CA . GLY B 1 7 ? 26.391 -35.25 -4.645 1 91.56 7 GLY B CA 1
ATOM 3562 C C . GLY B 1 7 ? 25.312 -35.125 -5.715 1 91.56 7 GLY B C 1
ATOM 3563 O O . GLY B 1 7 ? 24.719 -36.125 -6.121 1 91.56 7 GLY B O 1
ATOM 3564 N N . LEU B 1 8 ? 25.062 -33.938 -6.133 1 95.06 8 LEU B N 1
ATOM 3565 C CA . LEU B 1 8 ? 23.984 -33.656 -7.082 1 95.06 8 LEU B CA 1
ATOM 3566 C C . LEU B 1 8 ? 24.375 -34.062 -8.492 1 95.06 8 LEU B C 1
ATOM 3568 O O . LEU B 1 8 ? 25.5 -33.781 -8.938 1 95.06 8 LEU B O 1
ATOM 3572 N N . LYS B 1 9 ? 23.5 -34.656 -9.094 1 93.5 9 LYS B N 1
ATOM 3573 C CA . LYS B 1 9 ? 23.719 -35.062 -10.484 1 93.5 9 LYS B CA 1
ATOM 3574 C C . LYS B 1 9 ? 23.766 -33.875 -11.406 1 93.5 9 LYS B C 1
ATOM 3576 O O . LYS B 1 9 ? 22.891 -33 -11.352 1 93.5 9 LYS B O 1
ATOM 3581 N N . GLY B 1 10 ? 24.844 -33.812 -12.227 1 94 10 GLY B N 1
ATOM 3582 C CA . GLY B 1 10 ? 24.953 -32.75 -13.219 1 94 10 GLY B CA 1
ATOM 3583 C C . GLY B 1 10 ? 25.516 -31.453 -12.648 1 94 10 GLY B C 1
ATOM 3584 O O . GLY B 1 10 ? 25.609 -30.453 -13.367 1 94 10 GLY B O 1
ATOM 3585 N N . PHE B 1 11 ? 25.922 -31.5 -11.43 1 95.81 11 PHE B N 1
ATOM 3586 C CA . PHE B 1 11 ? 26.453 -30.312 -10.773 1 95.81 11 PHE B CA 1
ATOM 3587 C C . PHE B 1 11 ? 27.703 -29.812 -11.508 1 95.81 11 PHE B C 1
ATOM 3589 O O . PHE B 1 11 ? 28.625 -30.578 -11.758 1 95.81 11 PHE B O 1
ATOM 3596 N N . GLY B 1 12 ? 27.578 -28.578 -11.906 1 94.31 12 GLY B N 1
ATOM 3597 C CA . GLY B 1 12 ? 28.734 -27.953 -12.539 1 94.31 12 GLY B CA 1
ATOM 3598 C C . GLY B 1 12 ? 28.812 -28.234 -14.023 1 94.31 12 GLY B C 1
ATOM 3599 O O . GLY B 1 12 ? 29.656 -27.641 -14.727 1 94.31 12 GLY B O 1
ATOM 3600 N N . GLU B 1 13 ? 27.969 -29.062 -14.477 1 94 13 GLU B N 1
ATOM 3601 C CA . GLU B 1 13 ? 27.938 -29.328 -15.906 1 94 13 GLU B CA 1
ATOM 3602 C C . GLU B 1 13 ? 27.25 -28.188 -16.672 1 94 13 GLU B C 1
ATOM 3604 O O . GLU B 1 13 ? 26.312 -27.594 -16.172 1 94 13 GLU B O 1
ATOM 3609 N N . GLU B 1 14 ? 27.734 -27.891 -17.859 1 95.56 14 GLU B N 1
ATOM 3610 C CA . GLU B 1 14 ? 27.172 -26.812 -18.656 1 95.56 14 GLU B CA 1
ATOM 3611 C C . GLU B 1 14 ? 26.969 -27.25 -20.109 1 95.56 14 GLU B C 1
ATOM 3613 O O . GLU B 1 14 ? 27.75 -28.047 -20.641 1 95.56 14 GLU B O 1
ATOM 3618 N N . TYR B 1 15 ? 25.953 -26.781 -20.688 1 96.31 15 TYR B N 1
ATOM 3619 C CA . TYR B 1 15 ? 25.641 -27.031 -22.094 1 96.31 15 TYR B CA 1
ATOM 3620 C C . TYR B 1 15 ? 25.25 -25.734 -22.797 1 96.31 15 TYR B C 1
ATOM 3622 O O . TYR B 1 15 ? 24.453 -24.953 -22.281 1 96.31 15 TYR B O 1
ATOM 3630 N N . ALA B 1 16 ? 25.797 -25.484 -23.984 1 95 16 ALA B N 1
ATOM 3631 C CA . ALA B 1 16 ? 25.406 -24.344 -24.797 1 95 16 ALA B CA 1
ATOM 3632 C C . ALA B 1 16 ? 24.062 -24.578 -25.484 1 95 16 ALA B C 1
ATOM 3634 O O . ALA B 1 16 ? 23.25 -23.672 -25.594 1 95 16 ALA B O 1
ATOM 3635 N N . ASN B 1 17 ? 23.938 -25.781 -25.969 1 93.25 17 ASN B N 1
ATOM 3636 C CA . ASN B 1 17 ? 22.688 -26.219 -26.594 1 93.25 17 ASN B CA 1
ATOM 3637 C C . ASN B 1 17 ? 22.219 -27.562 -26.016 1 93.25 17 ASN B C 1
ATOM 3639 O O . ASN B 1 17 ? 22.672 -28.625 -26.469 1 93.25 17 ASN B O 1
ATOM 3643 N N . TYR B 1 18 ? 21.297 -27.438 -25.172 1 93.38 18 TYR B N 1
ATOM 3644 C CA . TYR B 1 18 ? 20.781 -28.656 -24.547 1 93.38 18 TYR B CA 1
ATOM 3645 C C . TYR B 1 18 ? 19.922 -29.453 -25.516 1 93.38 18 TYR B C 1
ATOM 3647 O O . TYR B 1 18 ? 19.047 -28.891 -26.188 1 93.38 18 TYR B O 1
ATOM 3655 N N . THR B 1 19 ? 20.203 -30.719 -25.609 1 93.94 19 THR B N 1
ATOM 3656 C CA . THR B 1 19 ? 19.516 -31.562 -26.578 1 93.94 19 THR B CA 1
ATOM 3657 C C . THR B 1 19 ? 18.547 -32.5 -25.875 1 93.94 19 THR B C 1
ATOM 3659 O O . THR B 1 19 ? 18.734 -32.844 -24.688 1 93.94 19 THR B O 1
ATOM 3662 N N . PHE B 1 20 ? 17.547 -32.906 -26.625 1 95.75 20 PHE B N 1
ATOM 3663 C CA . PHE B 1 20 ? 16.531 -33.844 -26.125 1 95.75 20 PHE B CA 1
ATOM 3664 C C . PHE B 1 20 ? 16.641 -35.188 -26.812 1 95.75 20 PHE B C 1
ATOM 3666 O O . PHE B 1 20 ? 17.078 -35.281 -27.953 1 95.75 20 PHE B O 1
ATOM 3673 N N . LYS B 1 21 ? 16.266 -36.281 -26.172 1 94.88 21 LYS B N 1
ATOM 3674 C CA . LYS B 1 21 ? 16.328 -37.625 -26.734 1 94.88 21 LYS B CA 1
ATOM 3675 C C . LYS B 1 21 ? 15.391 -37.75 -27.938 1 94.88 21 LYS B C 1
ATOM 3677 O O . LYS B 1 21 ? 15.773 -38.344 -28.953 1 94.88 21 LYS B O 1
ATOM 3682 N N . ASP B 1 22 ? 14.141 -37.344 -27.75 1 95.31 22 ASP B N 1
ATOM 3683 C CA . ASP B 1 22 ? 13.125 -37.344 -28.797 1 95.31 22 ASP B CA 1
ATOM 3684 C C . ASP B 1 22 ? 12.031 -36.344 -28.5 1 95.31 22 ASP B C 1
ATOM 3686 O O . ASP B 1 22 ? 12.18 -35.5 -27.625 1 95.31 22 ASP B O 1
ATOM 3690 N N . GLY B 1 23 ? 11.086 -36.281 -29.344 1 95 23 GLY B N 1
ATOM 3691 C CA . GLY B 1 23 ? 9.992 -35.344 -29.203 1 95 23 GLY B CA 1
ATOM 3692 C C . GLY B 1 23 ? 9.203 -35.531 -27.922 1 95 23 GLY B C 1
ATOM 3693 O O . GLY B 1 23 ? 8.711 -34.562 -27.328 1 95 23 GLY B O 1
ATOM 3694 N N . TRP B 1 24 ? 9.109 -36.719 -27.562 1 95.88 24 TRP B N 1
ATOM 3695 C CA . TRP B 1 24 ? 8.391 -37 -26.328 1 95.88 24 TRP B CA 1
ATOM 3696 C C . TRP B 1 24 ? 9.156 -36.5 -25.109 1 95.88 24 TRP B C 1
ATOM 3698 O O . TRP B 1 24 ? 8.555 -36 -24.156 1 95.88 24 TRP B O 1
ATOM 3708 N N . ASP B 1 25 ? 10.422 -36.656 -25.188 1 95.81 25 ASP B N 1
ATOM 3709 C CA . ASP B 1 25 ? 11.273 -36.156 -24.125 1 95.81 25 ASP B CA 1
ATOM 3710 C C . ASP B 1 25 ? 11.164 -34.625 -24.047 1 95.81 25 ASP B C 1
ATOM 3712 O O . ASP B 1 25 ? 11.227 -34.031 -22.953 1 95.81 25 ASP B O 1
ATOM 3716 N N . TRP B 1 26 ? 11.055 -34.031 -25.172 1 95.75 26 TRP B N 1
ATOM 3717 C CA . TRP B 1 26 ? 10.867 -32.594 -25.203 1 95.75 26 TRP B CA 1
ATOM 3718 C C . TRP B 1 26 ? 9.531 -32.188 -24.594 1 95.75 26 TRP B C 1
ATOM 3720 O O . TRP B 1 26 ? 9.445 -31.219 -23.828 1 95.75 26 TRP B O 1
ATOM 3730 N N . PHE B 1 27 ? 8.516 -32.906 -24.844 1 96.31 27 PHE B N 1
ATOM 3731 C CA . PHE B 1 27 ? 7.148 -32.594 -24.453 1 96.31 27 PHE B CA 1
ATOM 3732 C C . PHE B 1 27 ? 6.934 -32.906 -22.969 1 96.31 27 PHE B C 1
ATOM 3734 O O . PHE B 1 27 ? 6.27 -32.156 -22.266 1 96.31 27 PHE B O 1
ATOM 3741 N N . PHE B 1 28 ? 7.438 -34.062 -22.562 1 97 28 PHE B N 1
ATOM 3742 C CA . PHE B 1 28 ? 7.184 -34.562 -21.219 1 97 28 PHE B CA 1
ATOM 3743 C C . PHE B 1 28 ? 8.414 -35.281 -20.672 1 97 28 PHE B C 1
ATOM 3745 O O . PHE B 1 28 ? 8.844 -36.312 -21.219 1 97 28 PHE B O 1
ATOM 3752 N N . HIS B 1 29 ? 8.961 -34.75 -19.547 1 97.44 29 HIS B N 1
ATOM 3753 C CA . HIS B 1 29 ? 10.156 -35.312 -18.953 1 97.44 29 HIS B CA 1
ATOM 3754 C C . HIS B 1 29 ? 9.977 -35.531 -17.453 1 97.44 29 HIS B C 1
ATOM 3756 O O . HIS B 1 29 ? 9.398 -34.688 -16.766 1 97.44 29 HIS B O 1
ATOM 3762 N N . VAL B 1 30 ? 10.469 -36.688 -16.906 1 97.88 30 VAL B N 1
ATOM 3763 C CA . VAL B 1 30 ? 10.406 -37 -15.484 1 97.88 30 VAL B CA 1
ATOM 3764 C C . VAL B 1 30 ? 11.82 -37.094 -14.922 1 97.88 30 VAL B C 1
ATOM 3766 O O . VAL B 1 30 ? 12.617 -37.938 -15.375 1 97.88 30 VAL B O 1
ATOM 3769 N N . ASN B 1 31 ? 12.133 -36.281 -14.008 1 97.19 31 ASN B N 1
ATOM 3770 C CA . ASN B 1 31 ? 13.383 -36.344 -13.266 1 97.19 31 ASN B CA 1
ATOM 3771 C C . ASN B 1 31 ? 13.258 -37.219 -12.031 1 97.19 31 ASN B C 1
ATOM 3773 O O . ASN B 1 31 ? 12.156 -37.469 -11.539 1 97.19 31 ASN B O 1
ATOM 3777 N N . ASP B 1 32 ? 14.383 -37.688 -11.539 1 96.56 32 ASP B N 1
ATOM 3778 C CA . ASP B 1 32 ? 14.391 -38.469 -10.297 1 96.56 32 ASP B CA 1
ATOM 3779 C C . ASP B 1 32 ? 13.938 -37.594 -9.117 1 96.56 32 ASP B C 1
ATOM 3781 O O . ASP B 1 32 ? 14.57 -36.594 -8.789 1 96.56 32 ASP B O 1
ATOM 3785 N N . PRO B 1 33 ? 12.82 -38 -8.477 1 97 33 PRO B N 1
ATOM 3786 C CA . PRO B 1 33 ? 12.281 -37.219 -7.375 1 97 33 PRO B CA 1
ATOM 3787 C C . PRO B 1 33 ? 13.289 -37 -6.25 1 97 33 PRO B C 1
ATOM 3789 O O . PRO B 1 33 ? 13.289 -35.938 -5.621 1 97 33 PRO B O 1
ATOM 3792 N N . TRP B 1 34 ? 14.078 -37.938 -6.023 1 96.56 34 TRP B N 1
ATOM 3793 C CA . TRP B 1 34 ? 15.062 -37.812 -4.953 1 96.56 34 TRP B CA 1
ATOM 3794 C C . TRP B 1 34 ? 16.125 -36.781 -5.312 1 96.56 34 TRP B C 1
ATOM 3796 O O . TRP B 1 34 ? 16.562 -36 -4.453 1 96.56 34 TRP B O 1
ATOM 3806 N N . GLU B 1 35 ? 16.547 -36.719 -6.527 1 95.5 35 GLU B N 1
ATOM 3807 C CA . GLU B 1 35 ? 17.516 -35.75 -6.984 1 95.5 35 GLU B CA 1
ATOM 3808 C C . GLU B 1 35 ? 16.922 -34.344 -6.957 1 95.5 35 GLU B C 1
ATOM 3810 O O . GLU B 1 35 ? 17.625 -33.375 -6.621 1 95.5 35 GLU B O 1
ATOM 3815 N N . SER B 1 36 ? 15.656 -34.281 -7.363 1 96.56 36 SER B N 1
ATOM 3816 C CA . SER B 1 36 ? 14.969 -33 -7.305 1 96.56 36 SER B CA 1
ATOM 3817 C C . SER B 1 36 ? 14.867 -32.469 -5.871 1 96.56 36 SER B C 1
ATOM 3819 O O . SER B 1 36 ? 15.086 -31.297 -5.609 1 96.56 36 SER B O 1
ATOM 3821 N N . PHE B 1 37 ? 14.531 -33.375 -4.934 1 96.88 37 PHE B N 1
ATOM 3822 C CA . PHE B 1 37 ? 14.406 -33.031 -3.525 1 96.88 37 PHE B CA 1
ATOM 3823 C C . PHE B 1 37 ? 15.758 -32.625 -2.947 1 96.88 37 PHE B C 1
ATOM 3825 O O . PHE B 1 37 ? 15.844 -31.656 -2.182 1 96.88 37 PHE B O 1
ATOM 3832 N N . LYS B 1 38 ? 16.781 -33.312 -3.32 1 96.25 38 LYS B N 1
ATOM 3833 C CA . LYS B 1 38 ? 18.125 -33.031 -2.824 1 96.25 38 LYS B CA 1
ATOM 3834 C C . LYS B 1 38 ? 18.609 -31.672 -3.293 1 96.25 38 LYS B C 1
ATOM 3836 O O . LYS B 1 38 ? 19.266 -30.938 -2.539 1 96.25 38 LYS B O 1
ATOM 3841 N N . ALA B 1 39 ? 18.328 -31.328 -4.5 1 97.06 39 ALA B N 1
ATOM 3842 C CA . ALA B 1 39 ? 18.812 -30.078 -5.09 1 97.06 39 ALA B CA 1
ATOM 3843 C C . ALA B 1 39 ? 18.016 -28.891 -4.57 1 97.06 39 ALA B C 1
ATOM 3845 O O . ALA B 1 39 ? 18.578 -27.844 -4.227 1 97.06 39 ALA B O 1
ATOM 3846 N N . GLN B 1 40 ? 16.688 -29.062 -4.559 1 97.94 40 GLN B N 1
ATOM 3847 C CA . GLN B 1 40 ? 15.797 -27.984 -4.129 1 97.94 40 GLN B CA 1
ATOM 3848 C C . GLN B 1 40 ? 14.602 -28.531 -3.357 1 97.94 40 GLN B C 1
ATOM 3850 O O . GLN B 1 40 ? 13.492 -28.594 -3.887 1 97.94 40 GLN B O 1
ATOM 3855 N N . PRO B 1 41 ? 14.805 -28.812 -2.111 1 97.38 41 PRO B N 1
ATOM 3856 C CA . PRO B 1 41 ? 13.727 -29.406 -1.31 1 97.38 41 PRO B CA 1
ATOM 3857 C C . PRO B 1 41 ? 12.477 -28.531 -1.258 1 97.38 41 PRO B C 1
ATOM 3859 O O . PRO B 1 41 ? 11.359 -29.047 -1.268 1 97.38 41 PRO B O 1
ATOM 3862 N N . THR B 1 42 ? 12.641 -27.203 -1.181 1 98.5 42 THR B N 1
ATOM 3863 C CA . THR B 1 42 ? 11.484 -26.328 -1.08 1 98.5 42 THR B CA 1
ATOM 3864 C C . THR B 1 42 ? 10.68 -26.344 -2.377 1 98.5 42 THR B C 1
ATOM 3866 O O . THR B 1 42 ? 9.453 -26.281 -2.35 1 98.5 42 THR B O 1
ATOM 3869 N N . TYR B 1 43 ? 11.406 -26.375 -3.521 1 98.5 43 TYR B N 1
ATOM 3870 C CA . TYR B 1 43 ? 10.695 -26.406 -4.793 1 98.5 43 TYR B CA 1
ATOM 3871 C C . TYR B 1 43 ? 9.953 -27.734 -4.961 1 98.5 43 TYR B C 1
ATOM 3873 O O . TYR B 1 43 ? 8.852 -27.766 -5.52 1 98.5 43 TYR B O 1
ATOM 3881 N N . PHE B 1 44 ? 10.562 -28.797 -4.488 1 98.5 44 PHE B N 1
ATOM 3882 C CA . PHE B 1 44 ? 9.906 -30.094 -4.484 1 98.5 44 PHE B CA 1
ATOM 3883 C C . PHE B 1 44 ? 8.617 -30.047 -3.686 1 98.5 44 PHE B C 1
ATOM 3885 O O . PHE B 1 44 ? 7.574 -30.531 -4.148 1 98.5 44 PHE B O 1
ATOM 3892 N N . LEU B 1 45 ? 8.664 -29.469 -2.514 1 98.56 45 LEU B N 1
ATOM 3893 C CA . LEU B 1 45 ? 7.473 -29.344 -1.677 1 98.56 45 LEU B CA 1
ATOM 3894 C C . LEU B 1 45 ? 6.426 -28.469 -2.35 1 98.56 45 LEU B C 1
ATOM 3896 O O . LEU B 1 45 ? 5.227 -28.75 -2.271 1 98.56 45 LEU B O 1
ATOM 3900 N N . SER B 1 46 ? 6.848 -27.406 -2.965 1 98.62 46 SER B N 1
ATOM 3901 C CA . SER B 1 46 ? 5.938 -26.531 -3.682 1 98.62 46 SER B CA 1
ATOM 3902 C C . SER B 1 46 ? 5.242 -27.266 -4.824 1 98.62 46 SER B C 1
ATOM 3904 O O . SER B 1 46 ? 4.027 -27.141 -4.992 1 98.62 46 SER B O 1
ATOM 3906 N N . GLU B 1 47 ? 5.996 -28.016 -5.613 1 98.62 47 GLU B N 1
ATOM 3907 C CA . GLU B 1 47 ? 5.465 -28.781 -6.738 1 98.62 47 GLU B CA 1
ATOM 3908 C C . GLU B 1 47 ? 4.348 -29.719 -6.285 1 98.62 47 GLU B C 1
ATOM 3910 O O . GLU B 1 47 ? 3.256 -29.703 -6.855 1 98.62 47 GLU B O 1
ATOM 3915 N N . TRP B 1 48 ? 4.559 -30.391 -5.289 1 98.31 48 TRP B N 1
ATOM 3916 C CA . TRP B 1 48 ? 3.605 -31.422 -4.863 1 98.31 48 TRP B CA 1
ATOM 3917 C C . TRP B 1 48 ? 2.457 -30.797 -4.074 1 98.31 48 TRP B C 1
ATOM 3919 O O . TRP B 1 48 ? 1.345 -31.328 -4.059 1 98.31 48 TRP B O 1
ATOM 3929 N N . SER B 1 49 ? 2.744 -29.672 -3.42 1 98.62 49 SER B N 1
ATOM 3930 C CA . SER B 1 49 ? 1.655 -28.938 -2.773 1 98.62 49 SER B CA 1
ATOM 3931 C C . SER B 1 49 ? 0.63 -28.453 -3.793 1 98.62 49 SER B C 1
ATOM 3933 O O . SER B 1 49 ? -0.577 -28.547 -3.557 1 98.62 49 SER B O 1
ATOM 3935 N N . PHE B 1 50 ? 1.103 -28 -4.941 1 98.75 50 PHE B N 1
ATOM 3936 C CA . PHE B 1 50 ? 0.179 -27.5 -5.953 1 98.75 50 PHE B CA 1
ATOM 3937 C C . PHE B 1 50 ? -0.57 -28.641 -6.621 1 98.75 50 PHE B C 1
ATOM 3939 O O . PHE B 1 50 ? -1.729 -28.484 -7.012 1 98.75 50 PHE B O 1
ATOM 3946 N N . ILE B 1 51 ? 0.059 -29.781 -6.75 1 98.5 51 ILE B N 1
ATOM 3947 C CA . ILE B 1 51 ? -0.64 -30.953 -7.273 1 98.5 51 ILE B CA 1
ATOM 3948 C C . ILE B 1 51 ? -1.74 -31.375 -6.301 1 98.5 51 ILE B C 1
ATOM 3950 O O . ILE B 1 51 ? -2.871 -31.641 -6.715 1 98.5 51 ILE B O 1
ATOM 3954 N N . LEU B 1 52 ? -1.389 -31.344 -5.012 1 98.69 52 LEU B N 1
ATOM 3955 C CA . LEU B 1 52 ? -2.363 -31.688 -3.979 1 98.69 52 LEU B CA 1
ATOM 3956 C C . LEU B 1 52 ? -3.514 -30.688 -3.971 1 98.69 52 LEU B C 1
ATOM 3958 O O . LEU B 1 52 ? -4.684 -31.078 -3.988 1 98.69 52 LEU B O 1
ATOM 3962 N N . ILE B 1 53 ? -3.229 -29.406 -3.971 1 98.88 53 ILE B N 1
ATOM 3963 C CA . ILE B 1 53 ? -4.25 -28.359 -3.898 1 98.88 53 ILE B CA 1
ATOM 3964 C C . ILE B 1 53 ? -5.078 -28.359 -5.184 1 98.88 53 ILE B C 1
ATOM 3966 O O . ILE B 1 53 ? -6.289 -28.125 -5.148 1 98.88 53 ILE B O 1
ATOM 3970 N N . GLY B 1 54 ? -4.355 -28.578 -6.312 1 98.56 54 GLY B N 1
ATOM 3971 C CA . GLY B 1 54 ? -5.09 -28.75 -7.555 1 98.56 54 GLY B CA 1
ATOM 3972 C C . GLY B 1 54 ? -6.129 -29.844 -7.496 1 98.56 54 GLY B C 1
ATOM 3973 O O . GLY B 1 54 ? -7.27 -29.656 -7.922 1 98.56 54 GLY B O 1
ATOM 3974 N N . ALA B 1 55 ? -5.773 -30.938 -6.914 1 98.44 55 ALA B N 1
ATOM 3975 C CA . ALA B 1 55 ? -6.695 -32.062 -6.758 1 98.44 55 ALA B CA 1
ATOM 3976 C C . ALA B 1 55 ? -7.82 -31.719 -5.785 1 98.44 55 ALA B C 1
ATOM 3978 O O . ALA B 1 55 ? -8.992 -32 -6.047 1 98.44 55 ALA B O 1
ATOM 3979 N N . LEU B 1 56 ? -7.445 -31.078 -4.684 1 98.75 56 LEU B N 1
ATOM 3980 C CA . LEU B 1 56 ? -8.43 -30.719 -3.666 1 98.75 56 LEU B CA 1
ATOM 3981 C C . LEU B 1 56 ? -9.461 -29.75 -4.23 1 98.75 56 LEU B C 1
ATOM 3983 O O . LEU B 1 56 ? -10.664 -29.922 -3.998 1 98.75 56 LEU B O 1
ATOM 3987 N N . THR B 1 57 ? -9.023 -28.781 -4.984 1 98.75 57 THR B N 1
ATOM 3988 C CA . THR B 1 57 ? -9.945 -27.797 -5.527 1 98.75 57 THR B CA 1
ATOM 3989 C C . THR B 1 57 ? -10.812 -28.406 -6.621 1 98.75 57 THR B C 1
ATOM 3991 O O . THR B 1 57 ? -11.977 -28.031 -6.789 1 98.75 57 THR B O 1
ATOM 3994 N N . LEU B 1 58 ? -10.242 -29.344 -7.367 1 98.69 58 LEU B N 1
ATOM 3995 C CA . LEU B 1 58 ? -11.047 -30.062 -8.352 1 98.69 58 LEU B CA 1
ATOM 3996 C C . LEU B 1 58 ? -12.125 -30.906 -7.668 1 98.69 58 LEU B C 1
ATOM 3998 O O . LEU B 1 58 ? -13.281 -30.891 -8.102 1 98.69 58 LEU B O 1
ATOM 4002 N N . ILE B 1 59 ? -11.742 -31.594 -6.633 1 98.56 59 ILE B N 1
ATOM 4003 C CA . ILE B 1 59 ? -12.695 -32.375 -5.855 1 98.56 59 ILE B CA 1
ATOM 4004 C C . ILE B 1 59 ? -13.789 -31.453 -5.301 1 98.56 59 ILE B C 1
ATOM 4006 O O . ILE B 1 59 ? -14.977 -31.766 -5.387 1 98.56 59 ILE B O 1
ATOM 4010 N N . HIS B 1 60 ? -13.352 -30.344 -4.766 1 98.62 60 HIS B N 1
ATOM 4011 C CA . HIS B 1 60 ? -14.297 -29.359 -4.25 1 98.62 60 HIS B CA 1
ATOM 4012 C C . HIS B 1 60 ? -15.289 -28.938 -5.332 1 98.62 60 HIS B C 1
ATOM 4014 O O . HIS B 1 60 ? -16.484 -28.859 -5.078 1 98.62 60 HIS B O 1
ATOM 4020 N N . ALA B 1 61 ? -14.789 -28.688 -6.5 1 98.38 61 ALA B N 1
ATOM 4021 C CA . ALA B 1 61 ? -15.625 -28.219 -7.605 1 98.38 61 ALA B CA 1
ATOM 4022 C C . ALA B 1 61 ? -16.688 -29.266 -7.965 1 98.38 61 ALA B C 1
ATOM 4024 O O . ALA B 1 61 ? -17.812 -28.922 -8.328 1 98.38 61 ALA B O 1
ATOM 4025 N N . PHE B 1 62 ? -16.344 -30.547 -7.855 1 97.62 62 PHE B N 1
ATOM 4026 C CA . PHE B 1 62 ? -17.297 -31.609 -8.156 1 97.62 62 PHE B CA 1
ATOM 4027 C C . PHE B 1 62 ? -18.281 -31.797 -7.012 1 97.62 62 PHE B C 1
ATOM 4029 O O . PHE B 1 62 ? -19.438 -32.156 -7.234 1 97.62 62 PHE B O 1
ATOM 4036 N N . ILE B 1 63 ? -17.844 -31.547 -5.832 1 97.56 63 ILE B N 1
ATOM 4037 C CA . ILE B 1 63 ? -18.703 -31.703 -4.664 1 97.56 63 ILE B CA 1
ATOM 4038 C C . ILE B 1 63 ? -19.781 -30.625 -4.672 1 97.56 63 ILE B C 1
ATOM 4040 O O . ILE B 1 63 ? -20.969 -30.938 -4.504 1 97.56 63 ILE B O 1
ATOM 4044 N N . VAL B 1 64 ? -19.359 -29.391 -4.789 1 96.94 64 VAL B N 1
ATOM 4045 C CA . VAL B 1 64 ? -20.344 -28.297 -4.77 1 96.94 64 VAL B CA 1
ATOM 4046 C C . VAL B 1 64 ? -21.172 -28.328 -6.047 1 96.94 64 VAL B C 1
ATOM 4048 O O . VAL B 1 64 ? -22.328 -27.906 -6.055 1 96.94 64 VAL B O 1
ATOM 4051 N N . GLY B 1 65 ? -20.641 -28.844 -7.156 1 95.19 65 GLY B N 1
ATOM 4052 C CA . GLY B 1 65 ? -21.375 -29.109 -8.375 1 95.19 65 GLY B CA 1
ATOM 4053 C C . GLY B 1 65 ? -21.719 -27.859 -9.156 1 95.19 65 GLY B C 1
ATOM 4054 O O . GLY B 1 65 ? -21.094 -26.812 -8.992 1 95.19 65 GLY B O 1
ATOM 4055 N N . GLY B 1 66 ? -22.578 -28.062 -10.148 1 95 66 GLY B N 1
ATOM 4056 C CA . GLY B 1 66 ? -23.016 -26.953 -10.977 1 95 66 GLY B CA 1
ATOM 4057 C C . GLY B 1 66 ? -21.953 -26.484 -11.945 1 95 66 GLY B C 1
ATOM 4058 O O . GLY B 1 66 ? -21.312 -27.297 -12.617 1 95 66 GLY B O 1
ATOM 4059 N N . ARG B 1 67 ? -21.828 -25.188 -11.969 1 95.31 67 ARG B N 1
ATOM 4060 C CA . ARG B 1 67 ? -20.938 -24.594 -12.961 1 95.31 67 ARG B CA 1
ATOM 4061 C C . ARG B 1 67 ? -19.5 -24.562 -12.469 1 95.31 67 ARG B C 1
ATOM 4063 O O . ARG B 1 67 ? -18.578 -24.25 -13.227 1 95.31 67 ARG B O 1
ATOM 4070 N N . TRP B 1 68 ? -19.219 -24.859 -11.273 1 97.62 68 TRP B N 1
ATOM 4071 C CA . TRP B 1 68 ? -17.938 -24.625 -10.641 1 97.62 68 TRP B CA 1
ATOM 4072 C C . TRP B 1 68 ? -16.859 -25.547 -11.219 1 97.62 68 TRP B C 1
ATOM 4074 O O . TRP B 1 68 ? -15.688 -25.188 -11.273 1 97.62 68 TRP B O 1
ATOM 4084 N N . LYS B 1 69 ? -17.219 -26.812 -11.602 1 97.62 69 LYS B N 1
ATOM 4085 C CA . LYS B 1 69 ? -16.234 -27.672 -12.25 1 97.62 69 LYS B CA 1
ATOM 4086 C C . LYS B 1 69 ? -15.742 -27.062 -13.555 1 97.62 69 LYS B C 1
ATOM 4088 O O . LYS B 1 69 ? -14.578 -27.203 -13.914 1 97.62 69 LYS B O 1
ATOM 4093 N N . TYR B 1 70 ? -16.641 -26.359 -14.266 1 97.94 70 TYR B N 1
ATOM 4094 C CA . TYR B 1 70 ? -16.25 -25.703 -15.5 1 97.94 70 TYR B CA 1
ATOM 4095 C C . TYR B 1 70 ? -15.461 -24.438 -15.211 1 97.94 70 TYR B C 1
ATOM 4097 O O . TYR B 1 70 ? -14.586 -24.062 -16 1 97.94 70 TYR B O 1
ATOM 4105 N N . HIS B 1 71 ? -15.82 -23.766 -14.086 1 98.12 71 HIS B N 1
ATOM 4106 C CA . HIS B 1 71 ? -14.992 -22.641 -13.641 1 98.12 71 HIS B CA 1
ATOM 4107 C C . HIS B 1 71 ? -13.555 -23.094 -13.398 1 98.12 71 HIS B C 1
ATOM 4109 O O . HIS B 1 71 ? -12.609 -22.422 -13.828 1 98.12 71 HIS B O 1
ATOM 4115 N N . TRP B 1 72 ? -13.398 -24.188 -12.703 1 98.69 72 TRP B N 1
ATOM 4116 C CA . TRP B 1 72 ? -12.086 -24.766 -12.453 1 98.69 72 TRP B CA 1
ATOM 4117 C C . TRP B 1 72 ? -11.352 -25.062 -13.758 1 98.69 72 TRP B C 1
ATOM 4119 O O . TRP B 1 72 ? -10.172 -24.719 -13.898 1 98.69 72 TRP B O 1
ATOM 4129 N N . LEU B 1 73 ? -12.07 -25.656 -14.672 1 98.69 73 LEU B N 1
ATOM 4130 C CA . LEU B 1 73 ? -11.508 -25.953 -15.984 1 98.69 73 LEU B CA 1
ATOM 4131 C C . LEU B 1 73 ? -11.031 -24.688 -16.672 1 98.69 73 LEU B C 1
ATOM 4133 O O . LEU B 1 73 ? -9.953 -24.656 -17.266 1 98.69 73 LEU B O 1
ATOM 4137 N N . GLY B 1 74 ? -11.867 -23.688 -16.641 1 98.75 74 GLY B N 1
ATOM 4138 C CA . GLY B 1 74 ? -11.484 -22.406 -17.219 1 98.75 74 GLY B CA 1
ATOM 4139 C C . GLY B 1 74 ? -10.195 -21.844 -16.641 1 98.75 74 GLY B C 1
ATOM 4140 O O . GLY B 1 74 ? -9.344 -21.344 -17.375 1 98.75 74 GLY B O 1
ATOM 4141 N N . CYS B 1 75 ? -10.055 -21.906 -15.336 1 98.81 75 CYS B N 1
ATOM 4142 C CA . CYS B 1 75 ? -8.836 -21.453 -14.68 1 98.81 75 CYS B CA 1
ATOM 4143 C C . CYS B 1 75 ? -7.625 -22.234 -15.188 1 98.81 75 CYS B C 1
ATOM 4145 O O . CYS B 1 75 ? -6.57 -21.641 -15.453 1 98.81 75 CYS B O 1
ATOM 4147 N N . TYR B 1 76 ? -7.809 -23.516 -15.281 1 98.69 76 TYR B N 1
ATOM 4148 C CA . TYR B 1 76 ? -6.73 -24.375 -15.742 1 98.69 76 TYR B CA 1
ATOM 4149 C C . TYR B 1 76 ? -6.332 -24.047 -17.172 1 98.69 76 TYR B C 1
ATOM 4151 O O . TYR B 1 76 ? -5.141 -23.969 -17.484 1 98.69 76 TYR B O 1
ATOM 4159 N N . LEU B 1 77 ? -7.309 -23.812 -17.984 1 98.31 77 LEU B N 1
ATOM 4160 C CA . LEU B 1 77 ? -7.055 -23.469 -19.375 1 98.31 77 LEU B CA 1
ATOM 4161 C C . LEU B 1 77 ? -6.41 -22.078 -19.484 1 98.31 77 LEU B C 1
ATOM 4163 O O . LEU B 1 77 ? -5.555 -21.859 -20.344 1 98.31 77 LEU B O 1
ATOM 4167 N N . HIS B 1 78 ? -6.824 -21.203 -18.688 1 98.38 78 HIS B N 1
ATOM 4168 C CA . HIS B 1 78 ? -6.18 -19.906 -18.625 1 98.38 78 HIS B CA 1
ATOM 4169 C C . HIS B 1 78 ? -4.699 -20.031 -18.297 1 98.38 78 HIS B C 1
ATOM 4171 O O . HIS B 1 78 ? -3.865 -19.328 -18.875 1 98.38 78 HIS B O 1
ATOM 4177 N N . GLY B 1 79 ? -4.375 -20.891 -17.375 1 97.5 79 GLY B N 1
ATOM 4178 C CA . GLY B 1 79 ? -2.986 -21.141 -17.016 1 97.5 79 GLY B CA 1
ATOM 4179 C C . GLY B 1 79 ? -2.16 -21.641 -18.188 1 97.5 79 GLY B C 1
ATOM 4180 O O . GLY B 1 79 ? -1.068 -21.125 -18.453 1 97.5 79 GLY B O 1
ATOM 4181 N N . TRP B 1 80 ? -2.703 -22.562 -18.906 1 96.5 80 TRP B N 1
ATOM 4182 C CA . TRP B 1 80 ? -2.016 -23.094 -20.078 1 96.5 80 TRP B CA 1
ATOM 4183 C C . TRP B 1 80 ? -1.812 -22.016 -21.125 1 96.5 80 TRP B C 1
ATOM 4185 O O . TRP B 1 80 ? -0.717 -21.875 -21.672 1 96.5 80 TRP B O 1
ATOM 4195 N N . THR B 1 81 ? -2.826 -21.281 -21.344 1 95.12 81 THR B N 1
ATOM 4196 C CA . THR B 1 81 ? -2.75 -20.219 -22.344 1 95.12 81 THR B CA 1
ATOM 4197 C C . THR B 1 81 ? -1.687 -19.188 -21.953 1 95.12 81 THR B C 1
ATOM 4199 O O . THR B 1 81 ? -0.842 -18.828 -22.781 1 95.12 81 THR B O 1
ATOM 4202 N N . THR B 1 82 ? -1.701 -18.797 -20.781 1 94.44 82 THR B N 1
ATOM 4203 C CA . THR B 1 82 ? -0.801 -17.766 -20.281 1 94.44 82 THR B CA 1
ATOM 4204 C C . THR B 1 82 ? 0.648 -18.234 -20.328 1 94.44 82 THR B C 1
ATOM 4206 O O . THR B 1 82 ? 1.528 -17.531 -20.812 1 94.44 82 THR B O 1
ATOM 4209 N N . GLU B 1 83 ? 0.91 -19.438 -19.906 1 93.62 83 GLU B N 1
ATOM 4210 C CA . GLU B 1 83 ? 2.271 -19.969 -19.844 1 93.62 83 GLU B CA 1
ATOM 4211 C C . GLU B 1 83 ? 2.812 -20.266 -21.25 1 93.62 83 GLU B C 1
ATOM 4213 O O . GLU B 1 83 ? 3.975 -19.969 -21.531 1 93.62 83 GLU B O 1
ATOM 4218 N N . MET B 1 84 ? 1.962 -20.75 -22.078 1 91.44 84 MET B N 1
ATOM 4219 C CA . MET B 1 84 ? 2.393 -21.047 -23.438 1 91.44 84 MET B CA 1
ATOM 4220 C C . MET B 1 84 ? 2.703 -19.766 -24.219 1 91.44 84 MET B C 1
ATOM 4222 O O . MET B 1 84 ? 3.689 -19.719 -24.953 1 91.44 84 MET B O 1
ATOM 4226 N N . MET B 1 85 ? 1.93 -18.828 -24 1 89.81 85 MET B N 1
ATOM 4227 C CA . MET B 1 85 ? 2.176 -17.547 -24.672 1 89.81 85 MET B CA 1
ATOM 4228 C C . MET B 1 85 ? 3.471 -16.922 -24.172 1 89.81 85 MET B C 1
ATOM 4230 O O . MET B 1 85 ? 4.199 -16.297 -24.938 1 89.81 85 MET B O 1
ATOM 4234 N N . SER B 1 86 ? 3.773 -17.109 -22.953 1 86.81 86 SER B N 1
ATOM 4235 C CA . SER B 1 86 ? 4.984 -16.547 -22.359 1 86.81 86 SER B CA 1
ATOM 4236 C C . SER B 1 86 ? 6.234 -17.203 -22.938 1 86.81 86 SER B C 1
ATOM 4238 O O . SER B 1 86 ? 7.277 -16.562 -23.078 1 86.81 86 SER B O 1
ATOM 4240 N N . PHE B 1 87 ? 6.125 -18.469 -23.328 1 87.38 87 PHE B N 1
ATOM 4241 C CA . PHE B 1 87 ? 7.289 -19.203 -23.828 1 87.38 87 PHE B CA 1
ATOM 4242 C C . PHE B 1 87 ? 7.465 -19 -25.328 1 87.38 87 PHE B C 1
ATOM 4244 O O . PHE B 1 87 ? 8.586 -19.016 -25.828 1 87.38 87 PHE B O 1
ATOM 4251 N N . PHE B 1 88 ? 6.371 -18.719 -25.922 1 84.31 88 PHE B N 1
ATOM 4252 C CA . PHE B 1 88 ? 6.461 -18.75 -27.375 1 84.31 88 PHE B CA 1
ATOM 4253 C C . PHE B 1 88 ? 6.516 -17.328 -27.938 1 84.31 88 PHE B C 1
ATOM 4255 O O . PHE B 1 88 ? 6.801 -17.141 -29.125 1 84.31 88 PHE B O 1
ATOM 4262 N N . MET B 1 89 ? 6.305 -16.406 -27.125 1 80.88 89 MET B N 1
ATOM 4263 C CA . MET B 1 89 ? 6.469 -15.023 -27.547 1 80.88 89 MET B CA 1
ATOM 4264 C C . MET B 1 89 ? 7.77 -14.438 -27 1 80.88 89 MET B C 1
ATOM 4266 O O . MET B 1 89 ? 7.906 -14.227 -25.797 1 80.88 89 MET B O 1
ATOM 4270 N N . PRO B 1 90 ? 8.57 -14.117 -27.891 1 78.12 90 PRO B N 1
ATOM 4271 C CA . PRO B 1 90 ? 9.914 -13.703 -27.469 1 78.12 90 PRO B CA 1
ATOM 4272 C C . PRO B 1 90 ? 9.898 -12.469 -26.578 1 78.12 90 PRO B C 1
ATOM 4274 O O . PRO B 1 90 ? 10.727 -12.344 -25.672 1 78.12 90 PRO B O 1
ATOM 4277 N N . ASP B 1 91 ? 8.969 -11.664 -26.766 1 78.44 91 ASP B N 1
ATOM 4278 C CA . ASP B 1 91 ? 8.953 -10.398 -26.047 1 78.44 91 ASP B CA 1
ATOM 4279 C C . ASP B 1 91 ? 8.508 -10.594 -24.594 1 78.44 91 ASP B C 1
ATOM 4281 O O . ASP B 1 91 ? 8.711 -9.711 -23.75 1 78.44 91 ASP B O 1
ATOM 4285 N N . ILE B 1 92 ? 7.992 -11.781 -24.281 1 80.62 92 ILE B N 1
ATOM 4286 C CA . ILE B 1 92 ? 7.516 -11.969 -22.906 1 80.62 92 ILE B CA 1
ATOM 4287 C C . ILE B 1 92 ? 8.219 -13.164 -22.281 1 80.62 92 ILE B C 1
ATOM 4289 O O . ILE B 1 92 ? 7.977 -13.492 -21.109 1 80.62 92 ILE B O 1
ATOM 4293 N N . ASP B 1 93 ? 9.047 -13.797 -23.031 1 86.44 93 ASP B N 1
ATOM 4294 C CA . ASP B 1 93 ? 9.867 -14.891 -22.484 1 86.44 93 ASP B CA 1
ATOM 4295 C C . ASP B 1 93 ? 10.992 -14.352 -21.609 1 86.44 93 ASP B C 1
ATOM 4297 O O . ASP B 1 93 ? 12.094 -14.078 -22.109 1 86.44 93 ASP B O 1
ATOM 4301 N N . ASN B 1 94 ? 10.758 -14.258 -20.312 1 91.88 94 ASN B N 1
ATOM 4302 C CA . ASN B 1 94 ? 11.703 -13.531 -19.469 1 91.88 94 ASN B CA 1
ATOM 4303 C C . ASN B 1 94 ? 11.883 -14.219 -18.125 1 91.88 94 ASN B C 1
ATOM 4305 O O . ASN B 1 94 ? 12.328 -13.586 -17.156 1 91.88 94 ASN B O 1
ATOM 4309 N N . TYR B 1 95 ? 11.539 -15.469 -18.031 1 95.06 95 TYR B N 1
ATOM 4310 C CA . TYR B 1 95 ? 11.766 -16.188 -16.797 1 95.06 95 TYR B CA 1
ATOM 4311 C C . TYR B 1 95 ? 12.07 -17.656 -17.062 1 95.06 95 TYR B C 1
ATOM 4313 O O . TYR B 1 95 ? 11.727 -18.188 -18.125 1 95.06 95 TYR B O 1
ATOM 4321 N N . TRP B 1 96 ? 12.727 -18.375 -16.172 1 96.56 96 TRP B N 1
ATOM 4322 C CA . TRP B 1 96 ? 13.133 -19.766 -16.281 1 96.56 96 TRP B CA 1
ATOM 4323 C C . TRP B 1 96 ? 12.859 -20.516 -14.977 1 96.56 96 TRP B C 1
ATOM 4325 O O . TRP B 1 96 ? 13.383 -20.141 -13.922 1 96.56 96 TRP B O 1
ATOM 4335 N N . HIS B 1 97 ? 12.125 -21.531 -15.062 1 97.75 97 HIS B N 1
ATOM 4336 C CA . HIS B 1 97 ? 11.883 -22.375 -13.898 1 97.75 97 HIS B CA 1
ATOM 4337 C C . HIS B 1 97 ? 13.055 -23.328 -13.648 1 97.75 97 HIS B C 1
ATOM 4339 O O . HIS B 1 97 ? 13.672 -23.812 -14.594 1 97.75 97 HIS B O 1
ATOM 4345 N N . SER B 1 98 ? 13.297 -23.531 -12.367 1 98.38 98 SER B N 1
ATOM 4346 C CA . SER B 1 98 ? 14.156 -24.672 -12.023 1 98.38 98 SER B CA 1
ATOM 4347 C C . SER B 1 98 ? 13.516 -25.984 -12.445 1 98.38 98 SER B C 1
ATOM 4349 O O . SER B 1 98 ? 12.312 -26.047 -12.703 1 98.38 98 SER B O 1
ATOM 4351 N N . GLN B 1 99 ? 14.359 -26.953 -12.5 1 97.69 99 GLN B N 1
ATOM 4352 C CA . GLN B 1 99 ? 13.852 -28.25 -12.93 1 97.69 99 GLN B CA 1
ATOM 4353 C C . GLN B 1 99 ? 13.07 -28.938 -11.805 1 97.69 99 GLN B C 1
ATOM 4355 O O . GLN B 1 99 ? 13.461 -28.859 -10.641 1 97.69 99 GLN B O 1
ATOM 4360 N N . THR B 1 100 ? 11.992 -29.484 -12.188 1 98.19 100 THR B N 1
ATOM 4361 C CA . THR B 1 100 ? 11.133 -30.172 -11.227 1 98.19 100 THR B CA 1
ATOM 4362 C C . THR B 1 100 ? 11.023 -31.656 -11.555 1 98.19 100 THR B C 1
ATOM 4364 O O . THR B 1 100 ? 11.617 -32.125 -12.531 1 98.19 100 THR B O 1
ATOM 4367 N N . THR B 1 101 ? 10.305 -32.406 -10.703 1 98.31 101 THR B N 1
ATOM 4368 C CA . THR B 1 101 ? 10.141 -33.844 -10.922 1 98.31 101 THR B CA 1
ATOM 4369 C C . THR B 1 101 ? 9.516 -34.094 -12.289 1 98.31 101 THR B C 1
ATOM 4371 O O . THR B 1 101 ? 9.945 -35 -13.016 1 98.31 101 THR B O 1
ATOM 4374 N N . VAL B 1 102 ? 8.5 -33.344 -12.57 1 98.06 102 VAL B N 1
ATOM 4375 C CA . VAL B 1 102 ? 7.855 -33.406 -13.875 1 98.06 102 VAL B CA 1
ATOM 4376 C C . VAL B 1 102 ? 7.902 -32.062 -14.57 1 98.06 102 VAL B C 1
ATOM 4378 O O . VAL B 1 102 ? 7.438 -31.062 -14.023 1 98.06 102 VAL B O 1
ATOM 4381 N N . ILE B 1 103 ? 8.43 -32.031 -15.758 1 97.75 103 ILE B N 1
ATOM 4382 C CA . ILE B 1 103 ? 8.57 -30.766 -16.469 1 97.75 103 ILE B CA 1
ATOM 4383 C C . ILE B 1 103 ? 8.25 -30.969 -17.953 1 97.75 103 ILE B C 1
ATOM 4385 O O . ILE B 1 103 ? 8.562 -32.031 -18.516 1 97.75 103 ILE B O 1
ATOM 4389 N N . LEU B 1 104 ? 7.621 -29.984 -18.484 1 97.44 104 LEU B N 1
ATOM 4390 C CA . LEU B 1 104 ? 7.074 -30.094 -19.828 1 97.44 104 LEU B CA 1
ATOM 4391 C C . LEU B 1 104 ? 7.727 -29.078 -20.766 1 97.44 104 LEU B C 1
ATOM 4393 O O . LEU B 1 104 ? 8.43 -28.172 -20.312 1 97.44 104 LEU B O 1
ATOM 4397 N N . LEU B 1 105 ? 7.504 -29.281 -22.062 1 95.31 105 LEU B N 1
ATOM 4398 C CA . LEU B 1 105 ? 7.746 -28.312 -23.125 1 95.31 105 LEU B CA 1
ATOM 4399 C C . LEU B 1 105 ? 9.203 -27.859 -23.125 1 95.31 105 LEU B C 1
ATOM 4401 O O . LEU B 1 105 ? 9.484 -26.672 -22.984 1 95.31 105 LEU B O 1
ATOM 4405 N N . GLY B 1 106 ? 10.086 -28.844 -23.266 1 94.88 106 GLY B N 1
ATOM 4406 C CA . GLY B 1 106 ? 11.5 -28.531 -23.391 1 94.88 106 GLY B CA 1
ATOM 4407 C C . GLY B 1 106 ? 12.133 -28.094 -22.094 1 94.88 106 GLY B C 1
ATOM 4408 O O . GLY B 1 106 ? 12.977 -27.203 -22.078 1 94.88 106 GLY B O 1
ATOM 4409 N N . ARG B 1 107 ? 11.602 -28.469 -21 1 96.38 107 ARG B N 1
ATOM 4410 C CA . ARG B 1 107 ? 12.125 -28.219 -19.672 1 96.38 107 ARG B CA 1
ATOM 4411 C C . ARG B 1 107 ? 11.781 -26.797 -19.203 1 96.38 107 ARG B C 1
ATOM 4413 O O . ARG B 1 107 ? 12.461 -26.25 -18.344 1 96.38 107 ARG B O 1
ATOM 4420 N N . ARG B 1 108 ? 10.719 -26.219 -19.797 1 95.5 108 ARG B N 1
ATOM 4421 C CA . ARG B 1 108 ? 10.414 -24.828 -19.5 1 95.5 108 ARG B CA 1
ATOM 4422 C C . ARG B 1 108 ? 9.219 -24.719 -18.547 1 95.5 108 ARG B C 1
ATOM 4424 O O . ARG B 1 108 ? 9.109 -23.766 -17.797 1 95.5 108 ARG B O 1
ATOM 4431 N N . LEU B 1 109 ? 8.391 -25.688 -18.641 1 97.19 109 LEU B N 1
ATOM 4432 C CA . LEU B 1 109 ? 7.125 -25.578 -17.922 1 97.19 109 LEU B CA 1
ATOM 4433 C C . LEU B 1 109 ? 6.961 -26.703 -16.922 1 97.19 109 LEU B C 1
ATOM 4435 O O . LEU B 1 109 ? 6.551 -27.812 -17.297 1 97.19 109 LEU B O 1
ATOM 4439 N N . PRO B 1 110 ? 7.191 -26.438 -15.688 1 98.12 110 PRO B N 1
ATOM 4440 C CA . PRO B 1 110 ? 6.879 -27.469 -14.695 1 98.12 110 PRO B CA 1
ATOM 4441 C C . PRO B 1 110 ? 5.41 -27.891 -14.711 1 98.12 110 PRO B C 1
ATOM 4443 O O . PRO B 1 110 ? 4.531 -27.047 -14.883 1 98.12 110 PRO B O 1
ATOM 4446 N N . PHE B 1 111 ? 5.129 -29.109 -14.438 1 97.81 111 PHE B N 1
ATOM 4447 C CA . PHE B 1 111 ? 3.799 -29.703 -14.562 1 97.81 111 PHE B CA 1
ATOM 4448 C C . PHE B 1 111 ? 2.816 -29.016 -13.617 1 97.81 111 PHE B C 1
ATOM 4450 O O . PHE B 1 111 ? 1.638 -28.859 -13.945 1 97.81 111 PHE B O 1
ATOM 4457 N N . HIS B 1 112 ? 3.281 -28.594 -12.445 1 98.19 112 HIS B N 1
ATOM 4458 C CA . HIS B 1 112 ? 2.379 -28.047 -11.438 1 98.19 112 HIS B CA 1
ATOM 4459 C C . HIS B 1 112 ? 2.023 -26.594 -11.734 1 98.19 112 HIS B C 1
ATOM 4461 O O . HIS B 1 112 ? 1.089 -26.047 -11.141 1 98.19 112 HIS B O 1
ATOM 4467 N N . ILE B 1 113 ? 2.672 -25.891 -12.609 1 98.19 113 ILE B N 1
ATOM 4468 C CA . ILE B 1 113 ? 2.52 -24.453 -12.82 1 98.19 113 ILE B CA 1
ATOM 4469 C C . ILE B 1 113 ? 1.121 -24.156 -13.359 1 98.19 113 ILE B C 1
ATOM 4471 O O . ILE B 1 113 ? 0.427 -23.266 -12.844 1 98.19 113 ILE B O 1
ATOM 4475 N N . PRO B 1 114 ? 0.584 -24.875 -14.336 1 97.62 114 PRO B N 1
ATOM 4476 C CA . PRO B 1 114 ? -0.799 -24.609 -14.734 1 97.62 114 PRO B CA 1
ATOM 4477 C C . PRO B 1 114 ? -1.798 -24.844 -13.602 1 97.62 114 PRO B C 1
ATOM 4479 O O . PRO B 1 114 ? -2.883 -24.25 -13.602 1 97.62 114 PRO B O 1
ATOM 4482 N N . LEU B 1 115 ? -1.418 -25.625 -12.648 1 98.25 115 LEU B N 1
ATOM 4483 C CA . LEU B 1 115 ? -2.299 -25.922 -11.523 1 98.25 115 LEU B CA 1
ATOM 4484 C C . LEU B 1 115 ? -2.293 -24.797 -10.508 1 98.25 115 LEU B C 1
ATOM 4486 O O . LEU B 1 115 ? -3.164 -24.719 -9.641 1 98.25 115 LEU B O 1
ATOM 4490 N N . ILE B 1 116 ? -1.354 -23.859 -10.625 1 98.31 116 ILE B N 1
ATOM 4491 C CA . ILE B 1 116 ? -1.348 -22.703 -9.727 1 98.31 116 ILE B CA 1
ATOM 4492 C C . ILE B 1 116 ? -2.572 -21.844 -9.992 1 98.31 116 ILE B C 1
ATOM 4494 O O . ILE B 1 116 ? -3.127 -21.234 -9.07 1 98.31 116 ILE B O 1
ATOM 4498 N N . TYR B 1 117 ? -3.045 -21.844 -11.18 1 98.31 117 TYR B N 1
ATOM 4499 C CA . TYR B 1 117 ? -4.121 -20.953 -11.594 1 98.31 117 TYR B CA 1
ATOM 4500 C C . TYR B 1 117 ? -5.445 -21.375 -10.969 1 98.31 117 TYR B C 1
ATOM 4502 O O . TYR B 1 117 ? -6.113 -20.562 -10.32 1 98.31 117 TYR B O 1
ATOM 4510 N N . PRO B 1 118 ? -5.852 -22.609 -11.086 1 98.06 118 PRO B N 1
ATOM 4511 C CA . PRO B 1 118 ? -7.066 -22.953 -10.336 1 98.06 118 PRO B CA 1
ATOM 4512 C C . PRO B 1 118 ? -6.879 -22.844 -8.828 1 98.06 118 PRO B C 1
ATOM 4514 O O . PRO B 1 118 ? -7.832 -22.531 -8.102 1 98.06 118 PRO B O 1
ATOM 4517 N N . THR B 1 119 ? -5.688 -23.047 -8.336 1 98.06 119 THR B N 1
ATOM 4518 C CA . THR B 1 119 ? -5.422 -22.891 -6.91 1 98.06 119 THR B CA 1
ATOM 4519 C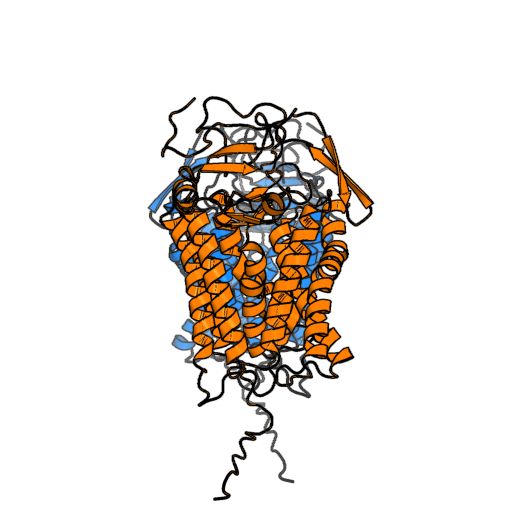 C . THR B 1 119 ? -5.707 -21.453 -6.473 1 98.06 119 THR B C 1
ATOM 4521 O O . THR B 1 119 ? -6.352 -21.234 -5.445 1 98.06 119 THR B O 1
ATOM 4524 N N . PHE B 1 120 ? -5.266 -20.484 -7.258 1 98.56 120 PHE B N 1
ATOM 4525 C CA . PHE B 1 120 ? -5.449 -19.078 -6.902 1 98.56 120 PHE B CA 1
ATOM 4526 C C . PHE B 1 120 ? -6.828 -18.594 -7.328 1 98.56 120 PHE B C 1
ATOM 4528 O O . PHE B 1 120 ? -7.605 -18.125 -6.5 1 98.56 120 PHE B O 1
ATOM 4535 N N . MET B 1 121 ? -7.148 -18.812 -8.578 1 98.69 121 MET B N 1
ATOM 4536 C CA . MET B 1 121 ? -8.289 -18.156 -9.211 1 98.69 121 MET B CA 1
ATOM 4537 C C . MET B 1 121 ? -9.602 -18.812 -8.797 1 98.69 121 MET B C 1
ATOM 4539 O O . MET B 1 121 ? -10.594 -18.125 -8.562 1 98.69 121 MET B O 1
ATOM 4543 N N . TYR B 1 122 ? -9.633 -20.141 -8.781 1 98.75 122 TYR B N 1
ATOM 4544 C CA . TYR B 1 122 ? -10.859 -20.844 -8.43 1 98.75 122 TYR B CA 1
ATOM 4545 C C . TYR B 1 122 ? -11.258 -20.562 -6.984 1 98.75 122 TYR B C 1
ATOM 4547 O O . TYR B 1 122 ? -12.414 -20.234 -6.703 1 98.75 122 TYR B O 1
ATOM 4555 N N . ILE B 1 123 ? -10.258 -20.672 -6.086 1 98.81 123 ILE B N 1
ATOM 4556 C CA . ILE B 1 123 ? -10.539 -20.406 -4.676 1 98.81 123 ILE B CA 1
ATOM 4557 C C . ILE B 1 123 ? -11.008 -18.969 -4.5 1 98.81 123 ILE B C 1
ATOM 4559 O O . ILE B 1 123 ? -11.984 -18.719 -3.789 1 98.81 123 ILE B O 1
ATOM 4563 N N . ALA B 1 124 ? -10.32 -18.062 -5.148 1 98.88 124 ALA B N 1
ATOM 4564 C CA . ALA B 1 124 ? -10.688 -16.641 -5.066 1 98.88 124 ALA B CA 1
ATOM 4565 C C . ALA B 1 124 ? -12.117 -16.422 -5.559 1 98.88 124 ALA B C 1
ATOM 4567 O O . ALA B 1 124 ? -12.922 -15.797 -4.867 1 98.88 124 ALA B O 1
ATOM 4568 N N . ALA B 1 125 ? -12.422 -16.953 -6.699 1 98.44 125 ALA B N 1
ATOM 4569 C CA . ALA B 1 125 ? -13.742 -16.75 -7.305 1 98.44 125 ALA B CA 1
ATOM 4570 C C . ALA B 1 125 ? -14.844 -17.344 -6.434 1 98.44 125 ALA B C 1
ATOM 4572 O O . ALA B 1 125 ? -15.883 -16.719 -6.227 1 98.44 125 ALA B O 1
ATOM 4573 N N . TYR B 1 126 ? -14.641 -18.547 -5.973 1 98.38 126 TYR B N 1
ATOM 4574 C CA . TYR B 1 126 ? -15.641 -19.219 -5.152 1 98.38 126 TYR B CA 1
ATOM 4575 C C . TYR B 1 126 ? -15.875 -18.453 -3.85 1 98.38 126 TYR B C 1
ATOM 4577 O O . TYR B 1 126 ? -17.016 -18.281 -3.428 1 98.38 126 TYR B O 1
ATOM 4585 N N . ALA B 1 127 ? -14.828 -18.016 -3.203 1 98.44 127 ALA B N 1
ATOM 4586 C CA . ALA B 1 127 ? -14.945 -17.266 -1.959 1 98.44 127 ALA B CA 1
ATOM 4587 C C . ALA B 1 127 ? -15.656 -15.938 -2.191 1 98.44 127 ALA B C 1
ATOM 4589 O O . ALA B 1 127 ? -16.578 -15.586 -1.453 1 98.44 127 ALA B O 1
ATOM 4590 N N . VAL B 1 128 ? -15.266 -15.25 -3.223 1 98.44 128 VAL B N 1
ATOM 4591 C CA . VAL B 1 128 ? -15.82 -13.938 -3.525 1 98.44 128 VAL B CA 1
ATOM 4592 C C . VAL B 1 128 ? -17.297 -14.07 -3.867 1 98.44 128 VAL B C 1
ATOM 4594 O O . VAL B 1 128 ? -18.109 -13.188 -3.545 1 98.44 128 VAL B O 1
ATOM 4597 N N . ALA B 1 129 ? -17.672 -15.141 -4.5 1 96.88 129 ALA B N 1
ATOM 4598 C CA . ALA B 1 129 ? -19.062 -15.367 -4.883 1 96.88 129 ALA B CA 1
ATOM 4599 C C . ALA B 1 129 ? -19.984 -15.336 -3.662 1 96.88 129 ALA B C 1
ATOM 4601 O O . ALA B 1 129 ? -21.172 -15.008 -3.771 1 96.88 129 ALA B O 1
ATOM 4602 N N . HIS B 1 130 ? -19.484 -15.664 -2.475 1 95.94 130 HIS B N 1
ATOM 4603 C CA . HIS B 1 130 ? -20.281 -15.648 -1.251 1 95.94 130 HIS B CA 1
ATOM 4604 C C . HIS B 1 130 ? -20.688 -14.227 -0.879 1 95.94 130 HIS B C 1
ATOM 4606 O O . HIS B 1 130 ? -21.688 -14.031 -0.172 1 95.94 130 HIS B O 1
ATOM 4612 N N . ALA B 1 131 ? -19.938 -13.266 -1.337 1 95.75 131 ALA B N 1
ATOM 4613 C CA . ALA B 1 131 ? -20.234 -11.875 -0.995 1 95.75 131 ALA B CA 1
ATOM 4614 C C . ALA B 1 131 ? -21.375 -11.32 -1.845 1 95.75 131 ALA B C 1
ATOM 4616 O O . ALA B 1 131 ? -21.922 -10.266 -1.539 1 95.75 131 ALA B O 1
ATOM 4617 N N . ARG B 1 132 ? -21.734 -12 -2.914 1 94.69 132 ARG B N 1
ATOM 4618 C CA . ARG B 1 132 ? -22.828 -11.617 -3.805 1 94.69 132 ARG B CA 1
ATOM 4619 C C . ARG B 1 132 ? -22.688 -10.164 -4.246 1 94.69 132 ARG B C 1
ATOM 4621 O O . ARG B 1 132 ? -23.641 -9.391 -4.141 1 94.69 132 ARG B O 1
ATOM 4628 N N . LEU B 1 133 ? -21.531 -9.828 -4.656 1 95.94 133 LEU B N 1
ATOM 4629 C CA . LEU B 1 133 ? -21.25 -8.484 -5.156 1 95.94 133 LEU B CA 1
ATOM 4630 C C . LEU B 1 133 ? -21.906 -8.266 -6.516 1 95.94 133 LEU B C 1
ATOM 4632 O O . LEU B 1 133 ? -22.172 -9.227 -7.242 1 95.94 133 LEU B O 1
ATOM 4636 N N . PRO B 1 134 ? -22.172 -6.992 -6.82 1 94.88 134 PRO B N 1
ATOM 4637 C CA . PRO B 1 134 ? -22.688 -6.715 -8.164 1 94.88 134 PRO B CA 1
ATOM 4638 C C . PRO B 1 134 ? -21.703 -7.078 -9.266 1 94.88 134 PRO B C 1
ATOM 4640 O O . PRO B 1 134 ? -20.5 -7.238 -9 1 94.88 134 PRO B O 1
ATOM 4643 N N . ARG B 1 135 ? -22.109 -7.129 -10.508 1 94 135 ARG B N 1
ATOM 4644 C CA . ARG B 1 135 ? -21.359 -7.59 -11.672 1 94 135 ARG B CA 1
ATOM 4645 C C . ARG B 1 135 ? -20.109 -6.75 -11.891 1 94 135 ARG B C 1
ATOM 4647 O O . ARG B 1 135 ? -19.078 -7.27 -12.312 1 94 135 ARG B O 1
ATOM 4654 N N . ARG B 1 136 ? -20.234 -5.562 -11.602 1 94.62 136 ARG B N 1
ATOM 4655 C CA . ARG B 1 136 ? -19.125 -4.664 -11.883 1 94.62 136 ARG B CA 1
ATOM 4656 C C . ARG B 1 136 ? -18.016 -4.828 -10.844 1 94.62 136 ARG B C 1
ATOM 4658 O O . ARG B 1 136 ? -16.859 -4.48 -11.102 1 94.62 136 ARG B O 1
ATOM 4665 N N . ALA B 1 137 ? -18.297 -5.359 -9.688 1 97.88 137 ALA B N 1
ATOM 4666 C CA . ALA B 1 137 ? -17.344 -5.391 -8.586 1 97.88 137 ALA B CA 1
ATOM 4667 C C . ALA B 1 137 ? -16.797 -6.801 -8.375 1 97.88 137 ALA B C 1
ATOM 4669 O O . ALA B 1 137 ? -15.648 -6.969 -7.934 1 97.88 137 ALA B O 1
ATOM 4670 N N . GLU B 1 138 ? -17.547 -7.793 -8.688 1 97.94 138 GLU B N 1
ATOM 4671 C CA . GLU B 1 138 ? -17.203 -9.172 -8.336 1 97.94 138 GLU B CA 1
ATOM 4672 C C . GLU B 1 138 ? -15.914 -9.609 -9.031 1 97.94 138 GLU B C 1
ATOM 4674 O O . GLU B 1 138 ? -15.023 -10.18 -8.398 1 97.94 138 GLU B O 1
ATOM 4679 N N . PRO B 1 139 ? -15.773 -9.391 -10.375 1 98.56 139 PRO B N 1
ATOM 4680 C CA . PRO B 1 139 ? -14.523 -9.789 -11.023 1 98.56 139 PRO B CA 1
ATOM 4681 C C . PRO B 1 139 ? -13.305 -9.086 -10.43 1 98.56 139 PRO B C 1
ATOM 4683 O O . PRO B 1 139 ? -12.227 -9.688 -10.336 1 98.56 139 PRO B O 1
ATOM 4686 N N . LEU B 1 140 ? -13.484 -7.824 -10.047 1 98.81 140 LEU B N 1
ATOM 4687 C CA . LEU B 1 140 ? -12.383 -7.074 -9.453 1 98.81 140 LEU B CA 1
ATOM 4688 C C . LEU B 1 140 ? -11.992 -7.656 -8.102 1 98.81 140 LEU B C 1
ATOM 4690 O O . LEU B 1 140 ? -10.805 -7.758 -7.781 1 98.81 140 LEU B O 1
ATOM 4694 N N . ALA B 1 141 ? -13 -8.031 -7.379 1 98.81 141 ALA B N 1
ATOM 4695 C CA . ALA B 1 141 ? -12.742 -8.672 -6.09 1 98.81 141 ALA B CA 1
ATOM 4696 C C . ALA B 1 141 ? -12.016 -10 -6.27 1 98.81 141 ALA B C 1
ATOM 4698 O O . ALA B 1 141 ? -11.109 -10.328 -5.5 1 98.81 141 ALA B O 1
ATOM 4699 N N . ALA B 1 142 ? -12.406 -10.766 -7.266 1 98.81 142 ALA B N 1
ATOM 4700 C CA . ALA B 1 142 ? -11.75 -12.039 -7.543 1 98.81 142 ALA B CA 1
ATOM 4701 C C . ALA B 1 142 ? -10.273 -11.836 -7.863 1 98.81 142 ALA B C 1
ATOM 4703 O O . ALA B 1 142 ? -9.422 -12.602 -7.395 1 98.81 142 ALA B O 1
ATOM 4704 N N . GLY B 1 143 ? -9.984 -10.836 -8.656 1 98.88 143 GLY B N 1
ATOM 4705 C CA . GLY B 1 143 ? -8.594 -10.516 -8.945 1 98.88 143 GLY B CA 1
ATOM 4706 C C . GLY B 1 143 ? -7.801 -10.141 -7.707 1 98.88 143 GLY B C 1
ATOM 4707 O O . GLY B 1 143 ? -6.66 -10.578 -7.539 1 98.88 143 GLY B O 1
ATOM 4708 N N . LEU B 1 144 ? -8.375 -9.312 -6.84 1 98.88 144 LEU B N 1
ATOM 4709 C CA . LEU B 1 144 ? -7.711 -8.891 -5.613 1 98.88 144 LEU B CA 1
ATOM 4710 C C . LEU B 1 144 ? -7.402 -10.086 -4.723 1 98.88 144 LEU B C 1
ATOM 4712 O O . LEU B 1 144 ? -6.301 -10.195 -4.176 1 98.88 144 LEU B O 1
ATOM 4716 N N . VAL B 1 145 ? -8.344 -10.977 -4.602 1 98.88 145 VAL B N 1
ATOM 4717 C CA . VAL B 1 145 ? -8.172 -12.141 -3.732 1 98.88 145 VAL B CA 1
ATOM 4718 C C . VAL B 1 145 ? -7.16 -13.102 -4.352 1 98.88 145 VAL B C 1
ATOM 4720 O O . VAL B 1 145 ? -6.379 -13.734 -3.641 1 98.88 145 VAL B O 1
ATOM 4723 N N . GLU B 1 146 ? -7.168 -13.172 -5.664 1 98.81 146 GLU B N 1
ATOM 4724 C CA . GLU B 1 146 ? -6.148 -13.977 -6.332 1 98.81 146 GLU B CA 1
ATOM 4725 C C . GLU B 1 146 ? -4.746 -13.492 -5.973 1 98.81 146 GLU B C 1
ATOM 4727 O O . GLU B 1 146 ? -3.867 -14.297 -5.656 1 98.81 146 GLU B O 1
ATOM 4732 N N . VAL B 1 147 ? -4.527 -12.203 -6.016 1 98.81 147 VAL B N 1
ATOM 4733 C CA . VAL B 1 147 ? -3.229 -11.625 -5.68 1 98.81 147 VAL B CA 1
ATOM 4734 C C . VAL B 1 147 ? -2.893 -11.93 -4.223 1 98.81 147 VAL B C 1
ATOM 4736 O O . VAL B 1 147 ? -1.736 -12.203 -3.889 1 98.81 147 VAL B O 1
ATOM 4739 N N . LEU B 1 148 ? -3.91 -11.891 -3.416 1 98.75 148 LEU B N 1
ATOM 4740 C CA . LEU B 1 148 ? -3.709 -12.195 -2.004 1 98.75 148 LEU B CA 1
ATOM 4741 C C . LEU B 1 148 ? -3.152 -13.602 -1.828 1 98.75 148 LEU B C 1
ATOM 4743 O O . LEU B 1 148 ? -2.307 -13.836 -0.96 1 98.75 148 LEU B O 1
ATOM 4747 N N . ILE B 1 149 ? -3.588 -14.539 -2.619 1 98.88 149 ILE B N 1
ATOM 4748 C CA . ILE B 1 149 ? -3.123 -15.914 -2.545 1 98.88 149 ILE B CA 1
ATOM 4749 C C . ILE B 1 149 ? -1.737 -16.031 -3.178 1 98.88 149 ILE B C 1
ATOM 4751 O O . ILE B 1 149 ? -0.894 -16.797 -2.707 1 98.88 149 ILE B O 1
ATOM 4755 N N . ASP B 1 150 ? -1.457 -15.273 -4.113 1 98.5 150 ASP B N 1
ATOM 4756 C CA . ASP B 1 150 ? -0.222 -15.336 -4.891 1 98.5 150 ASP B CA 1
ATOM 4757 C C . ASP B 1 150 ? 0.956 -14.781 -4.09 1 98.5 150 ASP B C 1
ATOM 4759 O O . ASP B 1 150 ? 2.09 -15.234 -4.25 1 98.5 150 ASP B O 1
ATOM 4763 N N . LEU B 1 151 ? 0.782 -13.836 -3.221 1 98.31 151 LEU B N 1
ATOM 4764 C CA . LEU B 1 151 ? 1.813 -13.016 -2.605 1 98.31 151 LEU B CA 1
ATOM 4765 C C . LEU B 1 151 ? 2.85 -13.875 -1.895 1 98.31 151 LEU B C 1
ATOM 4767 O O . LEU B 1 151 ? 4.047 -13.773 -2.172 1 98.31 151 LEU B O 1
ATOM 4771 N N . PRO B 1 152 ? 2.41 -14.766 -1.002 1 98.38 152 PRO B N 1
ATOM 4772 C CA . PRO B 1 152 ? 3.439 -15.539 -0.307 1 98.38 152 PRO B CA 1
ATOM 4773 C C . PRO B 1 152 ? 4.195 -16.484 -1.237 1 98.38 152 PRO B C 1
ATOM 4775 O O . PRO B 1 152 ? 5.387 -16.734 -1.038 1 98.38 152 PRO B O 1
ATOM 4778 N N . TYR B 1 153 ? 3.494 -16.984 -2.252 1 98.5 153 TYR B N 1
ATOM 4779 C CA . TYR B 1 153 ? 4.094 -17.875 -3.242 1 98.5 153 TYR B CA 1
ATOM 4780 C C . TYR B 1 153 ? 5.203 -17.156 -4.008 1 98.5 153 TYR B C 1
ATOM 4782 O O . TYR B 1 153 ? 6.348 -17.625 -4.035 1 98.5 153 TYR B O 1
ATOM 4790 N N . ASP B 1 154 ? 4.895 -15.992 -4.527 1 98 154 ASP B N 1
ATOM 4791 C CA . ASP B 1 154 ? 5.855 -15.25 -5.344 1 98 154 ASP B CA 1
ATOM 4792 C C . ASP B 1 154 ? 7.062 -14.82 -4.512 1 98 154 ASP B C 1
ATOM 4794 O O . ASP B 1 154 ? 8.211 -14.992 -4.938 1 98 154 ASP B O 1
ATOM 4798 N N . ILE B 1 155 ? 6.848 -14.328 -3.379 1 98.12 155 ILE B N 1
ATOM 4799 C CA . ILE B 1 155 ? 7.914 -13.758 -2.564 1 98.12 155 ILE B CA 1
ATOM 4800 C C . ILE B 1 155 ? 8.852 -14.867 -2.094 1 98.12 155 ILE B C 1
ATOM 4802 O O . ILE B 1 155 ? 10.07 -14.781 -2.262 1 98.12 155 ILE B O 1
ATOM 4806 N N . ALA B 1 156 ? 8.297 -15.938 -1.595 1 98.62 156 ALA B N 1
ATOM 4807 C CA . ALA B 1 156 ? 9.117 -17.016 -1.033 1 98.62 156 ALA B CA 1
ATOM 4808 C C . ALA B 1 156 ? 9.758 -17.844 -2.139 1 98.62 156 ALA B C 1
ATOM 4810 O O . ALA B 1 156 ? 10.945 -18.172 -2.066 1 98.62 156 ALA B O 1
ATOM 4811 N N . ALA B 1 157 ? 8.992 -18.172 -3.148 1 98.5 157 ALA B N 1
ATOM 4812 C CA . ALA B 1 157 ? 9.469 -19.078 -4.188 1 98.5 157 ALA B CA 1
ATOM 4813 C C . ALA B 1 157 ? 10.641 -18.469 -4.949 1 98.5 157 ALA B C 1
ATOM 4815 O O . ALA B 1 157 ? 11.602 -19.172 -5.277 1 98.5 157 ALA B O 1
ATOM 4816 N N . VAL B 1 158 ? 10.562 -17.219 -5.18 1 97.94 158 VAL B N 1
ATOM 4817 C CA . VAL B 1 158 ? 11.648 -16.547 -5.898 1 97.94 158 VAL B CA 1
ATOM 4818 C C . VAL B 1 158 ? 12.906 -16.531 -5.031 1 97.94 158 VAL B C 1
ATOM 4820 O O . VAL B 1 158 ? 14 -16.844 -5.508 1 97.94 158 VAL B O 1
ATOM 4823 N N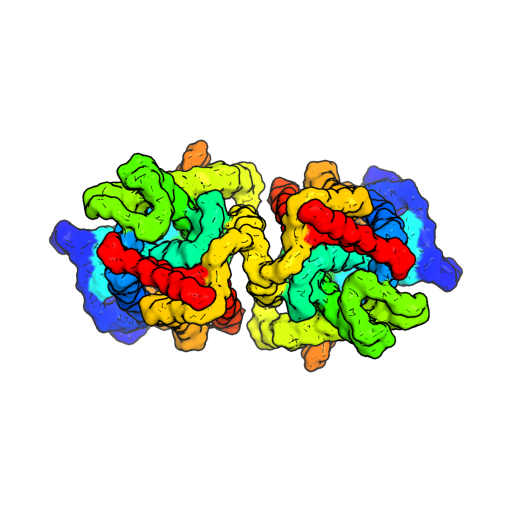 . LYS B 1 159 ? 12.758 -16.188 -3.791 1 98.31 159 LYS B N 1
ATOM 4824 C CA . LYS B 1 159 ? 13.906 -16.125 -2.883 1 98.31 159 LYS B CA 1
ATOM 4825 C C . LYS B 1 159 ? 14.602 -17.484 -2.797 1 98.31 159 LYS B C 1
ATOM 4827 O O . LYS B 1 159 ? 15.82 -17.547 -2.625 1 98.31 159 LYS B O 1
ATOM 4832 N N . PHE B 1 160 ? 13.844 -18.594 -2.99 1 98.62 160 PHE B N 1
ATOM 4833 C CA . PHE B 1 160 ? 14.391 -19.938 -2.898 1 98.62 160 PHE B CA 1
ATOM 4834 C C . PHE B 1 160 ? 14.703 -20.484 -4.281 1 98.62 160 PHE B C 1
ATOM 4836 O O . PHE B 1 160 ? 14.844 -21.703 -4.457 1 98.62 160 PHE B O 1
ATOM 4843 N N . VAL B 1 161 ? 14.719 -19.688 -5.289 1 98.38 161 VAL B N 1
ATOM 4844 C CA . VAL B 1 161 ? 15.242 -19.938 -6.633 1 98.38 161 VAL B CA 1
ATOM 4845 C C . VAL B 1 161 ? 14.375 -20.969 -7.332 1 98.38 161 VAL B C 1
ATOM 4847 O O . VAL B 1 161 ? 14.898 -21.875 -8.008 1 98.38 161 VAL B O 1
ATOM 4850 N N . HIS B 1 162 ? 13.062 -20.922 -7.078 1 98.62 162 HIS B N 1
ATOM 4851 C CA . HIS B 1 162 ? 12.172 -21.797 -7.836 1 98.62 162 HIS B CA 1
ATOM 4852 C C . HIS B 1 162 ? 12.148 -21.406 -9.312 1 98.62 162 HIS B C 1
ATOM 4854 O O . HIS B 1 162 ? 11.961 -22.266 -10.18 1 98.62 162 HIS B O 1
ATOM 4860 N N . TRP B 1 163 ? 12.297 -20.141 -9.547 1 97.75 163 TRP B N 1
ATOM 4861 C CA . TRP B 1 163 ? 12.508 -19.625 -10.898 1 97.75 163 TRP B CA 1
ATOM 4862 C C . TRP B 1 163 ? 13.312 -18.328 -10.859 1 97.75 163 TRP B C 1
ATOM 4864 O O . TRP B 1 163 ? 13.539 -17.766 -9.781 1 97.75 163 TRP B O 1
ATOM 4874 N N . THR B 1 164 ? 13.844 -17.906 -11.977 1 97.19 164 THR B N 1
ATOM 4875 C CA . THR B 1 164 ? 14.602 -16.672 -12.117 1 97.19 164 THR B CA 1
ATOM 4876 C C . THR B 1 164 ? 14 -15.789 -13.203 1 97.19 164 THR B C 1
ATOM 4878 O O . THR B 1 164 ? 13.273 -16.266 -14.07 1 97.19 164 THR B O 1
ATOM 4881 N N . TRP B 1 165 ? 14.273 -14.562 -13.078 1 95.44 165 TRP B N 1
ATOM 4882 C CA . TRP B 1 165 ? 13.797 -13.57 -14.039 1 95.44 165 TRP B CA 1
ATOM 4883 C C . TRP B 1 165 ? 14.961 -12.961 -14.82 1 95.44 165 TRP B C 1
ATOM 4885 O O . TRP B 1 165 ? 16.094 -12.961 -14.344 1 95.44 165 TRP B O 1
ATOM 4895 N N . HIS B 1 166 ? 14.617 -12.516 -15.992 1 93.81 166 HIS B N 1
ATOM 4896 C CA . HIS B 1 166 ? 15.578 -11.719 -16.734 1 93.81 166 HIS B CA 1
ATOM 4897 C C . HIS B 1 166 ? 15.891 -10.414 -16 1 93.81 166 HIS B C 1
ATOM 4899 O O . HIS B 1 166 ? 15.016 -9.562 -15.844 1 93.81 166 HIS B O 1
ATOM 4905 N N . ASP B 1 167 ? 17.062 -10.195 -15.648 1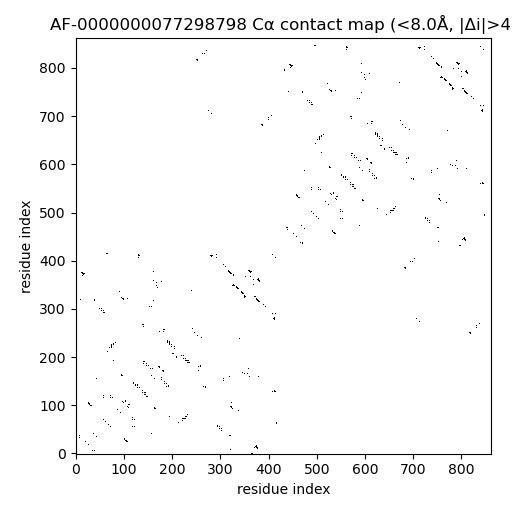 91.75 167 ASP B N 1
ATOM 4906 C CA . ASP B 1 167 ? 17.422 -9.148 -14.695 1 91.75 167 ASP B CA 1
ATOM 4907 C C . ASP B 1 167 ? 17.328 -7.766 -15.336 1 91.75 167 ASP B C 1
ATOM 4909 O O . ASP B 1 167 ? 17 -6.785 -14.656 1 91.75 167 ASP B O 1
ATOM 4913 N N . THR B 1 168 ? 17.5 -7.637 -16.656 1 92.88 168 THR B N 1
ATOM 4914 C CA . THR B 1 168 ? 17.562 -6.316 -17.281 1 92.88 168 THR B CA 1
ATOM 4915 C C . THR B 1 168 ? 16.312 -6.043 -18.109 1 92.88 168 THR B C 1
ATOM 4917 O O . THR B 1 168 ? 16.219 -5.02 -18.781 1 92.88 168 THR B O 1
ATOM 4920 N N . ASP B 1 169 ? 15.391 -7.012 -18.094 1 91.12 169 ASP B N 1
ATOM 4921 C CA . ASP B 1 169 ? 14.148 -6.785 -18.828 1 91.12 169 ASP B CA 1
ATOM 4922 C C . ASP B 1 169 ? 13.375 -5.602 -18.25 1 91.12 169 ASP B C 1
ATOM 4924 O O . ASP B 1 169 ? 13.008 -5.609 -17.078 1 91.12 169 ASP B O 1
ATOM 4928 N N . PRO B 1 170 ? 13.102 -4.594 -19.047 1 89 170 PRO B N 1
ATOM 4929 C CA . PRO B 1 170 ? 12.469 -3.379 -18.516 1 89 170 PRO B CA 1
ATOM 4930 C C . PRO B 1 170 ? 11.055 -3.623 -18 1 89 170 PRO B C 1
ATOM 4932 O O . PRO B 1 170 ? 10.578 -2.898 -17.125 1 89 170 PRO B O 1
ATOM 4935 N N . ASN B 1 171 ? 10.383 -4.605 -18.484 1 86.5 171 ASN B N 1
ATOM 4936 C CA . ASN B 1 171 ? 9.008 -4.898 -18.094 1 86.5 171 ASN B CA 1
ATOM 4937 C C . ASN B 1 171 ? 8.938 -5.473 -16.672 1 86.5 171 ASN B C 1
ATOM 4939 O O . ASN B 1 171 ? 7.891 -5.41 -16.031 1 86.5 171 ASN B O 1
ATOM 4943 N N . ILE B 1 172 ? 10.016 -6.055 -16.281 1 90.31 172 ILE B N 1
ATOM 4944 C CA . ILE B 1 172 ? 10.008 -6.684 -14.969 1 90.31 172 ILE B CA 1
ATOM 4945 C C . ILE B 1 172 ? 11.188 -6.164 -14.148 1 90.31 172 ILE B C 1
ATOM 4947 O O . ILE B 1 172 ? 11.719 -6.879 -13.289 1 90.31 172 ILE B O 1
ATOM 4951 N N . PHE B 1 173 ? 11.594 -4.953 -14.398 1 91.12 173 PHE B N 1
ATOM 4952 C CA . PHE B 1 173 ? 12.805 -4.387 -13.805 1 91.12 173 PHE B CA 1
ATOM 4953 C C . PHE B 1 173 ? 12.562 -4 -12.352 1 91.12 173 PHE B C 1
ATOM 4955 O O . PHE B 1 173 ? 13.398 -4.262 -11.492 1 91.12 173 PHE B O 1
ATOM 4962 N N . ASP B 1 174 ? 11.383 -3.354 -12.125 1 93.12 174 ASP B N 1
ATOM 4963 C CA . ASP B 1 174 ? 11.047 -2.924 -10.773 1 93.12 174 ASP B CA 1
ATOM 4964 C C . ASP B 1 174 ? 10.586 -4.105 -9.922 1 93.12 174 ASP B C 1
ATOM 4966 O O . ASP B 1 174 ? 9.633 -4.801 -10.273 1 93.12 174 ASP B O 1
ATOM 4970 N N . ARG B 1 175 ? 11.266 -4.246 -8.742 1 93.75 175 ARG B N 1
ATOM 4971 C CA . ARG B 1 175 ? 11.023 -5.465 -7.984 1 93.75 175 ARG B CA 1
ATOM 4972 C C . ARG B 1 175 ? 10.594 -5.145 -6.555 1 93.75 175 ARG B C 1
ATOM 4974 O O . ARG B 1 175 ? 10.875 -4.055 -6.047 1 93.75 175 ARG B O 1
ATOM 4981 N N . HIS B 1 176 ? 9.859 -5.941 -5.988 1 92.62 176 HIS B N 1
ATOM 4982 C CA . HIS B 1 176 ? 9.469 -6.039 -4.582 1 92.62 176 HIS B CA 1
ATOM 4983 C C . HIS B 1 176 ? 9.867 -7.391 -3.996 1 92.62 176 HIS B C 1
ATOM 4985 O O . HIS B 1 176 ? 9.195 -8.398 -4.23 1 92.62 176 HIS B O 1
ATOM 4991 N N . TYR B 1 177 ? 10.883 -7.504 -3.166 1 94.5 177 TYR B N 1
ATOM 4992 C CA . TYR B 1 177 ? 11.469 -8.758 -2.691 1 94.5 177 TYR B CA 1
ATOM 4993 C C . TYR B 1 177 ? 11.844 -9.664 -3.857 1 94.5 177 TYR B C 1
ATOM 4995 O O . TYR B 1 177 ? 11.477 -10.836 -3.877 1 94.5 177 TYR B O 1
ATOM 5003 N N . TRP B 1 178 ? 12.352 -9.016 -4.875 1 95.12 178 TRP B N 1
ATOM 5004 C CA . TRP B 1 178 ? 12.914 -9.633 -6.074 1 95.12 178 TRP B CA 1
ATOM 5005 C C . TRP B 1 178 ? 11.805 -10.195 -6.965 1 95.12 178 TRP B C 1
ATOM 5007 O O . TRP B 1 178 ? 12.078 -10.922 -7.922 1 95.12 178 TRP B O 1
ATOM 5017 N N . VAL B 1 179 ? 10.57 -9.906 -6.613 1 97.19 179 VAL B N 1
ATOM 5018 C CA . VAL B 1 179 ? 9.43 -10.18 -7.477 1 97.19 179 VAL B CA 1
ATOM 5019 C C . VAL B 1 179 ? 9.062 -8.93 -8.266 1 97.19 179 VAL B C 1
ATOM 5021 O O . VAL B 1 179 ? 8.883 -7.852 -7.688 1 97.19 179 VAL B O 1
ATOM 5024 N N . PRO B 1 180 ? 9.008 -9.094 -9.57 1 96.75 180 PRO B N 1
ATOM 5025 C CA . PRO B 1 180 ? 8.562 -7.922 -10.328 1 96.75 180 PRO B CA 1
ATOM 5026 C C . PRO B 1 180 ? 7.188 -7.43 -9.891 1 96.75 180 PRO B C 1
ATOM 5028 O O . PRO B 1 180 ? 6.27 -8.234 -9.711 1 96.75 180 PRO B O 1
ATOM 5031 N N . TRP B 1 181 ? 6.973 -6.137 -9.734 1 97.25 181 TRP B N 1
ATOM 5032 C CA . TRP B 1 181 ? 5.672 -5.543 -9.445 1 97.25 181 TRP B CA 1
ATOM 5033 C C . TRP B 1 181 ? 4.652 -5.926 -10.508 1 97.25 181 TRP B C 1
ATOM 5035 O O . TRP B 1 181 ? 3.471 -6.109 -10.203 1 97.25 181 TRP B O 1
ATOM 5045 N N . ASN B 1 182 ? 5.074 -6.117 -11.68 1 95.38 182 ASN B N 1
ATOM 5046 C CA . ASN B 1 182 ? 4.195 -6.438 -12.805 1 95.38 182 ASN B CA 1
ATOM 5047 C C . ASN B 1 182 ? 3.619 -7.844 -12.68 1 95.38 182 ASN B C 1
ATOM 5049 O O . ASN B 1 182 ? 2.621 -8.164 -13.328 1 95.38 182 ASN B O 1
ATOM 5053 N N . SER B 1 183 ? 4.316 -8.68 -11.93 1 96.44 183 SER B N 1
ATOM 5054 C CA . SER B 1 183 ? 3.73 -9.992 -11.68 1 96.44 183 SER B CA 1
ATOM 5055 C C . SER B 1 183 ? 2.408 -9.867 -10.93 1 96.44 183 SER B C 1
ATOM 5057 O O . SER B 1 183 ? 1.438 -10.555 -11.258 1 96.44 183 SER B O 1
ATOM 5059 N N . TYR B 1 184 ? 2.377 -8.969 -9.961 1 97.81 184 TYR B N 1
ATOM 5060 C CA . TYR B 1 184 ? 1.146 -8.75 -9.203 1 97.81 184 TYR B CA 1
ATOM 5061 C C . TYR B 1 184 ? 0.09 -8.07 -10.07 1 97.81 184 TYR B C 1
ATOM 5063 O O . TYR B 1 184 ? -1.094 -8.406 -9.992 1 97.81 184 TYR B O 1
ATOM 5071 N N . TYR B 1 185 ? 0.557 -7.07 -10.914 1 97.69 185 TYR B N 1
ATOM 5072 C CA . TYR B 1 185 ? -0.337 -6.398 -11.852 1 97.69 185 TYR B CA 1
ATOM 5073 C C . TYR B 1 185 ? -0.977 -7.395 -12.805 1 97.69 185 TYR B C 1
ATOM 5075 O O . TYR B 1 185 ? -2.178 -7.324 -13.078 1 97.69 185 TYR B O 1
ATOM 5083 N N . PHE B 1 186 ? -0.186 -8.344 -13.25 1 96.38 186 PHE B N 1
ATOM 5084 C CA . PHE B 1 186 ? -0.597 -9.406 -14.164 1 96.38 186 PHE B CA 1
ATOM 5085 C C . PHE B 1 186 ? -1.657 -10.289 -13.523 1 96.38 186 PHE B C 1
ATOM 5087 O O . PHE B 1 186 ? -2.742 -10.469 -14.078 1 96.38 186 PHE B O 1
ATOM 5094 N N . HIS B 1 187 ? -1.413 -10.844 -12.305 1 98 187 HIS B N 1
ATOM 5095 C CA . HIS B 1 187 ? -2.375 -11.711 -11.633 1 98 187 HIS B CA 1
ATOM 5096 C C . HIS B 1 187 ? -3.68 -10.977 -11.352 1 98 187 HIS B C 1
ATOM 5098 O O . HIS B 1 187 ? -4.762 -11.547 -11.492 1 98 187 HIS B O 1
ATOM 5104 N N . LEU B 1 188 ? -3.58 -9.711 -11 1 98.75 188 LEU B N 1
ATOM 5105 C CA . LEU B 1 188 ? -4.75 -8.898 -10.688 1 98.75 188 LEU B CA 1
ATOM 5106 C C . LEU B 1 188 ? -5.625 -8.703 -11.914 1 98.75 188 LEU B C 1
ATOM 5108 O O . LEU B 1 188 ? -6.812 -9.039 -11.906 1 98.75 188 LEU B O 1
ATOM 5112 N N . THR B 1 189 ? -5.051 -8.258 -13 1 98.69 189 THR B N 1
ATOM 5113 C CA . THR B 1 189 ? -5.824 -7.816 -14.156 1 98.69 189 THR B CA 1
ATOM 5114 C C . THR B 1 189 ? -6.242 -9.008 -15.016 1 98.69 189 THR B C 1
ATOM 5116 O O . THR B 1 189 ? -7.352 -9.031 -15.555 1 98.69 189 THR B O 1
ATOM 5119 N N . PHE B 1 190 ? -5.332 -9.992 -15.156 1 98.25 190 PHE B N 1
ATOM 5120 C CA . PHE B 1 190 ? -5.68 -11.18 -15.938 1 98.25 190 PHE B CA 1
ATOM 5121 C C . PHE B 1 190 ? -6.77 -11.984 -15.234 1 98.25 190 PHE B C 1
ATOM 5123 O O . PHE B 1 190 ? -7.699 -12.469 -15.883 1 98.25 190 PHE B O 1
ATOM 5130 N N . GLY B 1 191 ? -6.625 -12.055 -13.914 1 98.44 191 GLY B N 1
ATOM 5131 C CA . GLY B 1 191 ? -7.652 -12.75 -13.156 1 98.44 191 GLY B CA 1
ATOM 5132 C C . GLY B 1 191 ? -9.008 -12.07 -13.219 1 98.44 191 GLY B C 1
ATOM 5133 O O . GLY B 1 191 ? -10.031 -12.727 -13.406 1 98.44 191 GLY B O 1
ATOM 5134 N N . ALA B 1 192 ? -8.992 -10.758 -13.047 1 98.81 192 ALA B N 1
ATOM 5135 C CA . ALA B 1 192 ? -10.234 -9.992 -13.133 1 98.81 192 ALA B CA 1
ATOM 5136 C C . ALA B 1 192 ? -10.859 -10.125 -14.523 1 98.81 192 ALA B C 1
ATOM 5138 O O . ALA B 1 192 ? -12.078 -10.289 -14.648 1 98.81 192 ALA B O 1
ATOM 5139 N N . ALA B 1 193 ? -10.023 -10.086 -15.523 1 98.69 193 ALA B N 1
ATOM 5140 C CA . ALA B 1 193 ? -10.492 -10.203 -16.891 1 98.69 193 ALA B CA 1
ATOM 5141 C C . ALA B 1 193 ? -11.086 -11.586 -17.156 1 98.69 193 ALA B C 1
ATOM 5143 O O . ALA B 1 193 ? -12.125 -11.711 -17.812 1 98.69 193 ALA B O 1
ATOM 5144 N N . PHE B 1 194 ? -10.422 -12.594 -16.734 1 98.69 194 PHE B N 1
ATOM 5145 C CA . PHE B 1 194 ? -10.93 -13.953 -16.844 1 98.69 194 PHE B CA 1
ATOM 5146 C C . PHE B 1 194 ? -12.32 -14.07 -16.234 1 98.69 194 PHE B C 1
ATOM 5148 O O . PHE B 1 194 ? -13.234 -14.602 -16.859 1 98.69 194 PHE B O 1
ATOM 5155 N N . SER B 1 195 ? -12.453 -13.57 -14.977 1 98.19 195 SER B N 1
ATOM 5156 C CA . SER B 1 195 ? -13.719 -13.648 -14.258 1 98.19 195 SER B CA 1
ATOM 5157 C C . SER B 1 195 ? -14.82 -12.875 -14.984 1 98.19 195 SER B C 1
ATOM 5159 O O . SER B 1 195 ? -15.938 -13.375 -15.125 1 98.19 195 SER B O 1
ATOM 5161 N N . ALA B 1 196 ? -14.5 -11.68 -15.406 1 98.38 196 ALA B N 1
ATOM 5162 C CA . ALA B 1 196 ? -15.461 -10.875 -16.156 1 98.38 196 ALA B CA 1
ATOM 5163 C C . ALA B 1 196 ? -15.875 -11.57 -17.453 1 98.38 196 ALA B C 1
ATOM 5165 O O . ALA B 1 196 ? -17.047 -11.562 -17.812 1 98.38 196 ALA B O 1
ATOM 5166 N N . ALA B 1 197 ? -14.93 -12.164 -18.109 1 98.44 197 ALA B N 1
ATOM 5167 C CA . ALA B 1 197 ? -15.195 -12.852 -19.359 1 98.44 197 ALA B CA 1
ATOM 5168 C C . ALA B 1 197 ? -16.094 -14.07 -19.156 1 98.44 197 ALA B C 1
ATOM 5170 O O . ALA B 1 197 ? -16.984 -14.336 -19.953 1 98.44 197 ALA B O 1
ATOM 5171 N N . LEU B 1 198 ? -15.797 -14.812 -18.156 1 98 198 LEU B N 1
ATOM 5172 C CA . LEU B 1 198 ? -16.609 -15.984 -17.875 1 98 198 LEU B CA 1
ATOM 5173 C C . LEU B 1 198 ? -18.078 -15.594 -17.672 1 98 198 LEU B C 1
ATOM 5175 O O . LEU B 1 198 ? -18.984 -16.25 -18.188 1 98 198 LEU B O 1
ATOM 5179 N N . HIS B 1 199 ? -18.297 -14.539 -16.875 1 96.88 199 HIS B N 1
ATOM 5180 C CA . HIS B 1 199 ? -19.656 -14.055 -16.656 1 96.88 199 HIS B CA 1
ATOM 5181 C C . HIS B 1 199 ? -20.281 -13.594 -17.969 1 96.88 199 HIS B C 1
ATOM 5183 O O . HIS B 1 199 ? -21.453 -13.883 -18.234 1 96.88 199 HIS B O 1
ATOM 5189 N N . PHE B 1 200 ? -19.547 -12.898 -18.703 1 97.69 200 PHE B N 1
ATOM 5190 C CA . PHE B 1 200 ? -20.031 -12.367 -19.984 1 97.69 200 PHE B CA 1
ATOM 5191 C C . PHE B 1 200 ? -20.438 -13.5 -20.922 1 97.69 200 PHE B C 1
ATOM 5193 O O . PHE B 1 200 ? -21.531 -13.492 -21.469 1 97.69 200 PHE B O 1
ATOM 5200 N N . TRP B 1 201 ? -19.547 -14.5 -21.141 1 97.75 201 TRP B N 1
ATOM 5201 C CA . TRP B 1 201 ? -19.797 -15.586 -22.078 1 97.75 201 TRP B CA 1
ATOM 5202 C C . TRP B 1 201 ? -20.953 -16.453 -21.609 1 97.75 201 TRP B C 1
ATOM 5204 O O . TRP B 1 201 ? -21.719 -16.984 -22.406 1 97.75 201 TRP B O 1
ATOM 5214 N N . ARG B 1 202 ? -21.062 -16.625 -20.328 1 97.12 202 ARG B N 1
ATOM 5215 C CA . ARG B 1 202 ? -22.188 -17.391 -19.812 1 97.12 202 ARG B CA 1
ATOM 5216 C C . ARG B 1 202 ? -23.5 -16.672 -20.109 1 97.12 202 ARG B C 1
ATOM 5218 O O . ARG B 1 202 ? -24.5 -17.312 -20.469 1 97.12 202 ARG B O 1
ATOM 5225 N N . ARG B 1 203 ? -23.516 -15.359 -19.953 1 97.06 203 ARG B N 1
ATOM 5226 C CA . ARG B 1 203 ? -24.719 -14.602 -20.281 1 97.06 203 ARG B CA 1
ATOM 5227 C C . ARG B 1 203 ? -25.078 -14.75 -21.75 1 97.06 203 ARG B C 1
ATOM 5229 O O . ARG B 1 203 ? -26.25 -14.906 -22.094 1 97.06 203 ARG B O 1
ATOM 5236 N N . VAL B 1 204 ? -24.125 -14.719 -22.562 1 97.69 204 VAL B N 1
ATOM 5237 C CA . VAL B 1 204 ? -24.344 -14.727 -24 1 97.69 204 VAL B CA 1
ATOM 5238 C C . VAL B 1 204 ? -24.703 -16.141 -24.469 1 97.69 204 VAL B C 1
ATOM 5240 O O . VAL B 1 204 ? -25.625 -16.312 -25.266 1 97.69 204 VAL B O 1
ATOM 5243 N N . ILE B 1 205 ? -24.031 -17.141 -23.922 1 97.75 205 ILE B N 1
ATOM 5244 C CA . ILE B 1 205 ? -24.141 -18.484 -24.469 1 97.75 205 ILE B CA 1
ATOM 5245 C C . ILE B 1 205 ? -25.188 -19.281 -23.703 1 97.75 205 ILE B C 1
ATOM 5247 O O . ILE B 1 205 ? -25.969 -20.031 -24.297 1 97.75 205 ILE B O 1
ATOM 5251 N N . THR B 1 206 ? -25.25 -19.125 -22.391 1 95.75 206 THR B N 1
ATOM 5252 C CA . THR B 1 206 ? -26.172 -19.922 -21.578 1 95.75 206 THR B CA 1
ATOM 5253 C C . THR B 1 206 ? -27.422 -19.109 -21.234 1 95.75 206 THR B C 1
ATOM 5255 O O . THR B 1 206 ? -28.422 -19.672 -20.812 1 95.75 206 THR B O 1
ATOM 5258 N N . GLY B 1 207 ? -27.406 -17.797 -21.375 1 94.81 207 GLY B N 1
ATOM 5259 C CA . GLY B 1 207 ? -28.547 -16.938 -21.078 1 94.81 207 GLY B CA 1
ATOM 5260 C C . GLY B 1 207 ? -28.562 -16.438 -19.641 1 94.81 207 GLY B C 1
ATOM 5261 O O . GLY B 1 207 ? -29.453 -15.68 -19.25 1 94.81 207 GLY B O 1
ATOM 5262 N N . SER B 1 208 ? -27.547 -16.906 -18.859 1 91.44 208 SER B N 1
ATOM 5263 C CA . SER B 1 208 ? -27.531 -16.484 -17.453 1 91.44 208 SER B CA 1
ATOM 5264 C C . SER B 1 208 ? -26.125 -16.547 -16.875 1 91.44 208 SER B C 1
ATOM 5266 O O . SER B 1 208 ? -25.344 -17.438 -17.234 1 91.44 208 SER B O 1
ATOM 5268 N N . ASP B 1 209 ? -25.844 -15.602 -15.906 1 87.25 209 ASP B N 1
ATOM 5269 C CA . ASP B 1 209 ? -24.578 -15.695 -15.188 1 87.25 209 ASP B CA 1
ATOM 5270 C C . ASP B 1 209 ? -24.812 -15.953 -13.695 1 87.25 209 ASP B C 1
ATOM 5272 O O . ASP B 1 209 ? -23.922 -15.711 -12.875 1 87.25 209 ASP B O 1
ATOM 5276 N N . ASP B 1 210 ? -26.031 -16.406 -13.469 1 89.25 210 ASP B N 1
ATOM 5277 C CA . ASP B 1 210 ? -26.344 -16.812 -12.102 1 89.25 210 ASP B CA 1
ATOM 5278 C C . ASP B 1 210 ? -25.5 -18.016 -11.672 1 89.25 210 ASP B C 1
ATOM 5280 O O . ASP B 1 210 ? -25.422 -19 -12.398 1 89.25 210 ASP B O 1
ATOM 5284 N N . LYS B 1 211 ? -24.953 -18.016 -10.547 1 88.56 211 LYS B N 1
ATOM 5285 C CA . LYS B 1 211 ? -24.031 -19.031 -10.078 1 88.56 211 LYS B CA 1
ATOM 5286 C C . LYS B 1 211 ? -24.781 -20.297 -9.641 1 88.56 211 LYS B C 1
ATOM 5288 O O . LYS B 1 211 ? -24.188 -21.359 -9.523 1 88.56 211 LYS B O 1
ATOM 5293 N N . GLY B 1 212 ? -26.078 -20.188 -9.516 1 88.06 212 GLY B N 1
ATOM 5294 C CA . GLY B 1 212 ? -26.891 -21.328 -9.117 1 88.06 212 GLY B CA 1
ATOM 5295 C C . GLY B 1 212 ? -27.469 -22.078 -10.297 1 88.06 212 GLY B C 1
ATOM 5296 O O . GLY B 1 212 ? -28.141 -23.094 -10.117 1 88.06 212 GLY B O 1
ATOM 5297 N N . LYS B 1 213 ? -27.188 -21.625 -11.422 1 91.06 213 LYS B N 1
ATOM 5298 C CA . LYS B 1 213 ? -27.703 -22.266 -12.625 1 91.06 213 LYS B CA 1
ATOM 5299 C C . LYS B 1 213 ? -26.578 -22.875 -13.453 1 91.06 213 LYS B C 1
ATOM 5301 O O . LYS B 1 213 ? -25.453 -22.344 -13.469 1 91.06 213 LYS B O 1
ATOM 5306 N N . VAL B 1 214 ? -26.844 -23.984 -14.094 1 94.62 214 VAL B N 1
ATOM 5307 C CA . VAL B 1 214 ? -25.875 -24.656 -14.961 1 94.62 214 VAL B CA 1
ATOM 5308 C C . VAL B 1 214 ? -26.547 -25.047 -16.266 1 94.62 214 VAL B C 1
ATOM 5310 O O . VAL B 1 214 ? -27.734 -25.391 -16.297 1 94.62 214 VAL B O 1
ATOM 5313 N N . SER B 1 215 ? -25.891 -24.891 -17.281 1 95.12 215 SER B N 1
ATOM 5314 C CA . SER B 1 215 ? -26.375 -25.234 -18.609 1 95.12 215 SER B CA 1
ATOM 5315 C C . SER B 1 215 ? -25.797 -26.562 -19.094 1 95.12 215 SER B C 1
ATOM 5317 O O . SER B 1 215 ? -25.281 -27.344 -18.297 1 95.12 215 SER B O 1
ATOM 5319 N N . SER B 1 216 ? -25.984 -26.875 -20.375 1 96.19 216 SER B N 1
ATOM 5320 C CA . SER B 1 216 ? -25.438 -28.109 -20.938 1 96.19 216 SER B CA 1
ATOM 5321 C C . SER B 1 216 ? -23.922 -28.125 -20.859 1 96.19 216 SER B C 1
ATOM 5323 O O . SER B 1 216 ? -23.281 -27.078 -20.828 1 96.19 216 SER B O 1
ATOM 5325 N N . VAL B 1 217 ? -23.375 -29.344 -20.875 1 97 217 VAL B N 1
ATOM 5326 C CA . VAL B 1 217 ? -21.938 -29.531 -20.734 1 97 217 VAL B CA 1
ATOM 5327 C C . VAL B 1 217 ? -21.203 -28.797 -21.844 1 97 217 VAL B C 1
ATOM 5329 O O . VAL B 1 217 ? -20.203 -28.109 -21.594 1 97 217 VAL B O 1
ATOM 5332 N N . GLY B 1 218 ? -21.609 -28.953 -23.078 1 97.94 218 GLY B N 1
ATOM 5333 C CA . GLY B 1 218 ? -20.953 -28.312 -24.203 1 97.94 218 GLY B CA 1
ATOM 5334 C C . GLY B 1 218 ? -20.906 -26.797 -24.078 1 97.94 218 GLY B C 1
ATOM 5335 O O . GLY B 1 218 ? -19.875 -26.188 -24.344 1 97.94 218 GLY B O 1
ATOM 5336 N N . ARG B 1 219 ? -21.984 -26.234 -23.688 1 97.94 219 ARG B N 1
ATOM 5337 C CA . ARG B 1 219 ? -22.062 -24.781 -23.547 1 97.94 219 ARG B CA 1
ATOM 5338 C C . ARG B 1 219 ? -21.172 -24.297 -22.406 1 97.94 219 ARG B C 1
ATOM 5340 O O . ARG B 1 219 ? -20.484 -23.281 -22.531 1 97.94 219 ARG B O 1
ATOM 5347 N N . GLU B 1 220 ? -21.188 -25.031 -21.312 1 97.62 220 GLU B N 1
ATOM 5348 C CA . GLU B 1 220 ? -20.359 -24.641 -20.156 1 97.62 220 GLU B CA 1
ATOM 5349 C C . GLU B 1 220 ? -18.875 -24.75 -20.484 1 97.62 220 GLU B C 1
ATOM 5351 O O . GLU B 1 220 ? -18.078 -23.891 -20.078 1 97.62 220 GLU B O 1
ATOM 5356 N N . VAL B 1 221 ? -18.531 -25.812 -21.125 1 98.31 221 VAL B N 1
ATOM 5357 C CA . VAL B 1 221 ? -17.141 -26 -21.516 1 98.31 221 VAL B CA 1
ATOM 5358 C C . VAL B 1 221 ? -16.719 -24.891 -22.469 1 98.31 221 VAL B C 1
ATOM 5360 O O . VAL B 1 221 ? -15.602 -24.359 -22.359 1 98.31 221 VAL B O 1
ATOM 5363 N N . LEU B 1 222 ? -17.594 -24.547 -23.391 1 98.5 222 LEU B N 1
ATOM 5364 C CA . LEU B 1 222 ? -17.297 -23.469 -24.328 1 98.5 222 LEU B CA 1
ATOM 5365 C C . LEU B 1 222 ? -17.062 -22.156 -23.578 1 98.5 222 LEU B C 1
ATOM 5367 O O . LEU B 1 222 ? -16.125 -21.406 -23.891 1 98.5 222 LEU B O 1
ATOM 5371 N N . CYS B 1 223 ? -17.875 -21.875 -22.625 1 98.25 223 CYS B N 1
ATOM 5372 C CA . CYS B 1 223 ? -17.703 -20.672 -21.812 1 98.25 223 CYS B CA 1
ATOM 5373 C C . CYS B 1 223 ? -16.359 -20.703 -21.094 1 98.25 223 CYS B C 1
ATOM 5375 O O . CYS B 1 223 ? -15.656 -19.688 -21.016 1 98.25 223 CYS B O 1
ATOM 5377 N N . ALA B 1 224 ? -16 -21.844 -20.547 1 98.38 224 ALA B N 1
ATOM 5378 C CA . ALA B 1 224 ? -14.727 -22.016 -19.844 1 98.38 224 ALA B CA 1
ATOM 5379 C C . ALA B 1 224 ? -13.555 -21.766 -20.781 1 98.38 224 ALA B C 1
ATOM 5381 O O . ALA B 1 224 ? -12.602 -21.062 -20.422 1 98.38 224 ALA B O 1
ATOM 5382 N N . VAL B 1 225 ? -13.656 -22.312 -21.953 1 98.56 225 VAL B N 1
ATOM 5383 C CA . VAL B 1 225 ? -12.594 -22.172 -22.938 1 98.56 225 VAL B CA 1
ATOM 5384 C C . VAL B 1 225 ? -12.445 -20.703 -23.328 1 98.56 225 VAL B C 1
ATOM 5386 O O . VAL B 1 225 ? -11.336 -20.172 -23.344 1 98.56 225 VAL B O 1
ATOM 5389 N N . LEU B 1 226 ? -13.531 -20.078 -23.609 1 98.56 226 LEU B N 1
ATOM 5390 C CA . LEU B 1 226 ? -13.492 -18.672 -24.047 1 98.56 226 LEU B CA 1
ATOM 5391 C C . LEU B 1 226 ? -12.992 -17.781 -22.922 1 98.56 226 LEU B C 1
ATOM 5393 O O . LEU B 1 226 ? -12.211 -16.859 -23.172 1 98.56 226 LEU B O 1
ATOM 5397 N N . ALA B 1 227 ? -13.414 -18.016 -21.766 1 98.31 227 ALA B N 1
ATOM 5398 C CA . ALA B 1 227 ? -12.922 -17.25 -20.625 1 98.31 227 ALA B CA 1
ATOM 5399 C C . ALA B 1 227 ? -11.414 -17.438 -20.453 1 98.31 227 ALA B C 1
ATOM 5401 O O . ALA B 1 227 ? -10.688 -16.469 -20.219 1 98.31 227 ALA B O 1
ATOM 5402 N N . GLY B 1 228 ? -10.961 -18.688 -20.578 1 98.12 228 GLY B N 1
ATOM 5403 C CA . GLY B 1 228 ? -9.539 -18.969 -20.469 1 98.12 228 GLY B CA 1
ATOM 5404 C C . GLY B 1 228 ? -8.703 -18.234 -21.5 1 98.12 228 GLY B C 1
ATOM 5405 O O . GLY B 1 228 ? -7.57 -17.844 -21.234 1 98.12 228 GLY B O 1
ATOM 5406 N N . LEU B 1 229 ? -9.312 -17.969 -22.625 1 97.44 229 LEU B N 1
ATOM 5407 C CA . LEU B 1 229 ? -8.617 -17.281 -23.703 1 97.44 229 LEU B CA 1
ATOM 5408 C C . LEU B 1 229 ? -8.688 -15.773 -23.531 1 97.44 229 LEU B C 1
ATOM 5410 O O . LEU B 1 229 ? -7.812 -15.047 -24.016 1 97.44 229 LEU B O 1
ATOM 5414 N N . CYS B 1 230 ? -9.617 -15.297 -22.812 1 97.38 230 CYS B N 1
ATOM 5415 C CA . CYS B 1 230 ? -9.867 -13.859 -22.719 1 97.38 230 CYS B CA 1
ATOM 5416 C C . CYS B 1 230 ? -9.094 -13.242 -21.578 1 97.38 230 CYS B C 1
ATOM 5418 O O . CYS B 1 230 ? -8.93 -12.023 -21.516 1 97.38 230 CYS B O 1
ATOM 5420 N N . GLY B 1 231 ? -8.609 -14.062 -20.672 1 96.75 231 GLY B N 1
ATOM 5421 C CA . GLY B 1 231 ? -7.871 -13.531 -19.547 1 96.75 231 GLY B CA 1
ATOM 5422 C C . GLY B 1 231 ? -6.691 -12.672 -19.953 1 96.75 231 GLY B C 1
ATOM 5423 O O . GLY B 1 231 ? -6.52 -11.555 -19.453 1 96.75 231 GLY B O 1
ATOM 5424 N N . MET B 1 232 ? -5.977 -13.133 -20.875 1 94.38 232 MET B N 1
ATOM 5425 C CA . MET B 1 232 ? -4.746 -12.453 -21.266 1 94.38 232 MET B CA 1
ATOM 5426 C C . MET B 1 232 ? -5.059 -11.164 -22.031 1 94.38 232 MET B C 1
ATOM 5428 O O . MET B 1 232 ? -4.602 -10.086 -21.641 1 94.38 232 MET B O 1
ATOM 5432 N N . PRO B 1 233 ? -5.887 -11.195 -23.109 1 94.88 233 PRO B N 1
ATOM 5433 C CA . PRO B 1 233 ? -6.188 -9.93 -23.781 1 94.88 233 PRO B CA 1
ATOM 5434 C C . PRO B 1 233 ? -6.859 -8.914 -22.859 1 94.88 233 PRO B C 1
ATOM 5436 O O . PRO B 1 233 ? -6.578 -7.719 -22.938 1 94.88 233 PRO B O 1
ATOM 5439 N N . GLY B 1 234 ? -7.742 -9.391 -22.016 1 97.06 234 GLY B N 1
ATOM 5440 C CA . GLY B 1 234 ? -8.367 -8.492 -21.062 1 97.06 234 GLY B CA 1
ATOM 5441 C C . GLY B 1 234 ? -7.387 -7.875 -20.078 1 97.06 234 GLY B C 1
ATOM 5442 O O . GLY B 1 234 ? -7.52 -6.703 -19.719 1 97.06 234 GLY B O 1
ATOM 5443 N N . GLY B 1 235 ? -6.48 -8.648 -19.578 1 96.44 235 GLY B N 1
ATOM 5444 C CA . GLY B 1 235 ? -5.43 -8.125 -18.734 1 96.44 235 GLY B CA 1
ATOM 5445 C C . GLY B 1 235 ? -4.539 -7.109 -19.422 1 96.44 235 GLY B C 1
ATOM 5446 O O . GLY B 1 235 ? -4.227 -6.059 -18.859 1 96.44 235 GLY B O 1
ATOM 5447 N N . VAL B 1 236 ? -4.188 -7.391 -20.656 1 93.19 236 VAL B N 1
ATOM 5448 C CA . VAL B 1 236 ? -3.309 -6.527 -21.438 1 93.19 236 VAL B CA 1
ATOM 5449 C C . VAL B 1 236 ? -3.973 -5.172 -21.656 1 93.19 236 VAL B C 1
ATOM 5451 O O . VAL B 1 236 ? -3.311 -4.133 -21.594 1 93.19 236 VAL B O 1
ATOM 5454 N N . ILE B 1 237 ? -5.27 -5.145 -21.859 1 96.19 237 ILE B N 1
ATOM 5455 C CA . ILE B 1 237 ? -6.008 -3.898 -22.047 1 96.19 237 ILE B CA 1
ATOM 5456 C C . ILE B 1 237 ? -5.859 -3.021 -20.812 1 96.19 237 ILE B C 1
ATOM 5458 O O . ILE B 1 237 ? -5.723 -1.802 -20.922 1 96.19 237 ILE B O 1
ATOM 5462 N N . GLN B 1 238 ? -5.824 -3.631 -19.672 1 97.19 238 GLN B N 1
ATOM 5463 C CA . GLN B 1 238 ? -5.688 -2.869 -18.438 1 97.19 238 GLN B CA 1
ATOM 5464 C C . GLN B 1 238 ? -4.266 -2.34 -18.266 1 97.19 238 GLN B C 1
ATOM 5466 O O . GLN B 1 238 ? -4.055 -1.284 -17.672 1 97.19 238 GLN B O 1
ATOM 5471 N N . PHE B 1 239 ? -3.307 -3.039 -18.797 1 94.31 239 PHE B N 1
ATOM 5472 C CA . PHE B 1 239 ? -1.941 -2.529 -18.844 1 94.31 239 PHE B CA 1
ATOM 5473 C C . PHE B 1 239 ? -1.848 -1.31 -19.75 1 94.31 239 PHE B C 1
ATOM 5475 O O . PHE B 1 239 ? -1.211 -0.314 -19.406 1 94.31 239 PHE B O 1
ATOM 5482 N N . LEU B 1 240 ? -2.492 -1.426 -20.875 1 93.56 240 LEU B N 1
ATOM 5483 C CA . LEU B 1 240 ? -2.447 -0.359 -21.875 1 93.56 240 LEU B CA 1
ATOM 5484 C C . LEU B 1 240 ? -3.121 0.904 -21.344 1 93.56 240 LEU B C 1
ATOM 5486 O O . LEU B 1 240 ? -2.693 2.018 -21.656 1 93.56 240 LEU B O 1
ATOM 5490 N N . ALA B 1 241 ? -4.07 0.722 -20.531 1 94.31 241 ALA B N 1
ATOM 5491 C CA . ALA B 1 241 ? -4.883 1.846 -20.062 1 94.31 241 ALA B CA 1
ATOM 5492 C C . ALA B 1 241 ? -4.172 2.607 -18.953 1 94.31 241 ALA B C 1
ATOM 5494 O O . ALA B 1 241 ? -4.305 3.83 -18.844 1 94.31 241 ALA B O 1
ATOM 5495 N N . LEU B 1 242 ? -3.404 1.918 -18.141 1 95.19 242 LEU B N 1
ATOM 5496 C CA . LEU B 1 242 ? -2.879 2.586 -16.953 1 95.19 242 LEU B CA 1
ATOM 5497 C C . LEU B 1 242 ? -1.365 2.424 -16.859 1 95.19 242 LEU B C 1
ATOM 5499 O O . LEU B 1 242 ? -0.632 3.414 -16.812 1 95.19 242 LEU B O 1
ATOM 5503 N N . TYR B 1 243 ? -0.843 1.249 -16.984 1 94.06 243 TYR B N 1
ATOM 5504 C CA . TYR B 1 243 ? 0.567 0.967 -16.734 1 94.06 243 TYR B CA 1
ATOM 5505 C C . TYR B 1 243 ? 1.446 1.626 -17.781 1 94.06 243 TYR B C 1
ATOM 5507 O O . TYR B 1 243 ? 2.387 2.352 -17.453 1 94.06 243 TYR B O 1
ATOM 5515 N N . HIS B 1 244 ? 1.165 1.403 -19.016 1 91.88 244 HIS B N 1
ATOM 5516 C CA . HIS B 1 244 ? 2.072 1.818 -20.078 1 91.88 244 HIS B CA 1
ATOM 5517 C C . HIS B 1 244 ? 2.119 3.338 -20.203 1 91.88 244 HIS B C 1
ATOM 5519 O O . HIS B 1 244 ? 3.201 3.922 -20.312 1 91.88 244 HIS B O 1
ATOM 5525 N N . PRO B 1 245 ? 1.002 4.016 -20.156 1 91.75 245 PRO B N 1
ATOM 5526 C CA . PRO B 1 245 ? 1.108 5.477 -20.172 1 91.75 245 PRO B CA 1
ATOM 5527 C C . PRO B 1 245 ? 1.888 6.035 -18.984 1 91.75 245 PRO B C 1
ATOM 5529 O O . PRO B 1 245 ? 2.689 6.957 -19.141 1 91.75 245 PRO B O 1
ATOM 5532 N N . LEU B 1 246 ? 1.735 5.461 -17.828 1 93.94 246 LEU B N 1
ATOM 5533 C CA . LEU B 1 246 ? 2.389 5.977 -16.625 1 93.94 246 LEU B CA 1
ATOM 5534 C C . LEU B 1 246 ? 3.861 5.582 -16.594 1 93.94 246 LEU B C 1
ATOM 5536 O O . LEU B 1 246 ? 4.734 6.438 -16.438 1 93.94 246 LEU B O 1
ATOM 5540 N N . HIS B 1 247 ? 4.113 4.328 -16.797 1 92.88 247 HIS B N 1
ATOM 5541 C CA . HIS B 1 247 ? 5.48 3.834 -16.672 1 92.88 247 HIS B CA 1
ATOM 5542 C C . HIS B 1 247 ? 6.297 4.148 -17.922 1 92.88 247 HIS B C 1
ATOM 5544 O O . HIS B 1 247 ? 7.387 4.719 -17.828 1 92.88 247 HIS B O 1
ATOM 5550 N N . ASP B 1 248 ? 5.789 3.814 -19.062 1 88.62 248 ASP B N 1
ATOM 5551 C CA . ASP B 1 248 ? 6.539 4.004 -20.297 1 88.62 248 ASP B CA 1
ATOM 5552 C C . ASP B 1 248 ? 6.48 5.457 -20.766 1 88.62 248 ASP B C 1
ATOM 5554 O O . ASP B 1 248 ? 7.445 5.973 -21.328 1 88.62 248 ASP B O 1
ATOM 5558 N N . GLY B 1 249 ? 5.426 6.082 -20.547 1 88.75 249 GLY B N 1
ATOM 5559 C CA . GLY B 1 249 ? 5.262 7.461 -20.984 1 88.75 249 GLY B CA 1
ATOM 5560 C C . GLY B 1 249 ? 5.938 8.461 -20.062 1 88.75 249 GLY B C 1
ATOM 5561 O O . GLY B 1 249 ? 6.613 9.383 -20.531 1 88.75 249 GLY B O 1
ATOM 5562 N N . PHE B 1 250 ? 5.789 8.219 -18.734 1 93.94 250 PHE B N 1
ATOM 5563 C CA . PHE B 1 250 ? 6.246 9.242 -17.797 1 93.94 250 PHE B CA 1
ATOM 5564 C C . PHE B 1 250 ? 7.391 8.719 -16.938 1 93.94 250 PHE B C 1
ATOM 5566 O O . PHE B 1 250 ? 7.918 9.438 -16.094 1 93.94 250 PHE B O 1
ATOM 5573 N N . GLY B 1 251 ? 7.746 7.441 -17.109 1 91.69 251 GLY B N 1
ATOM 5574 C CA . GLY B 1 251 ? 8.875 6.891 -16.375 1 91.69 251 GLY B CA 1
ATOM 5575 C C . GLY B 1 251 ? 8.578 6.652 -14.906 1 91.69 251 GLY B C 1
ATOM 5576 O O . GLY B 1 251 ? 9.477 6.742 -14.07 1 91.69 251 GLY B O 1
ATOM 5577 N N . ILE B 1 252 ? 7.344 6.426 -14.609 1 95.12 252 ILE B N 1
ATOM 5578 C CA . ILE B 1 252 ? 6.926 6.227 -13.227 1 95.12 252 ILE B CA 1
ATOM 5579 C C . ILE B 1 252 ? 7.266 4.805 -12.781 1 95.12 252 ILE B C 1
ATOM 5581 O O . ILE B 1 252 ? 7.074 3.852 -13.539 1 95.12 252 ILE B O 1
ATOM 5585 N N . HIS B 1 253 ? 7.762 4.727 -11.625 1 95.38 253 HIS B N 1
ATOM 5586 C CA . HIS B 1 253 ? 8.094 3.42 -11.062 1 95.38 253 HIS B CA 1
ATOM 5587 C C . HIS B 1 253 ? 6.871 2.502 -11.055 1 95.38 253 HIS B C 1
ATOM 5589 O O . HIS B 1 253 ? 5.762 2.941 -10.75 1 95.38 253 HIS B O 1
ATOM 5595 N N . THR B 1 254 ? 7.035 1.204 -11.336 1 96.25 254 THR B N 1
ATOM 5596 C CA . THR B 1 254 ? 5.945 0.251 -11.508 1 96.25 254 THR B CA 1
ATOM 5597 C C . THR B 1 254 ? 5.16 0.088 -10.211 1 96.25 254 THR B C 1
ATOM 5599 O O . THR B 1 254 ? 3.957 -0.172 -10.234 1 96.25 254 THR B O 1
ATOM 5602 N N . GLU B 1 255 ? 5.801 0.246 -9.086 1 96.31 255 GLU B N 1
ATOM 5603 C CA . GLU B 1 255 ? 5.121 0.151 -7.793 1 96.31 255 GLU B CA 1
ATOM 5604 C C . GLU B 1 255 ? 3.93 1.102 -7.727 1 96.31 255 GLU B C 1
ATOM 5606 O O . GLU B 1 255 ? 2.863 0.732 -7.23 1 96.31 255 GLU B O 1
ATOM 5611 N N . ASN B 1 256 ? 4.129 2.332 -8.172 1 96.5 256 ASN B N 1
ATOM 5612 C CA . ASN B 1 256 ? 3.059 3.324 -8.164 1 96.5 256 ASN B CA 1
ATOM 5613 C C . ASN B 1 256 ? 1.895 2.906 -9.062 1 96.5 256 ASN B C 1
ATOM 5615 O O . ASN B 1 256 ? 0.733 3.158 -8.734 1 96.5 256 ASN B O 1
ATOM 5619 N N . CYS B 1 257 ? 2.207 2.254 -10.141 1 97.19 257 CYS B N 1
ATOM 5620 C CA . CYS B 1 257 ? 1.177 1.779 -11.055 1 97.19 257 CYS B CA 1
ATOM 5621 C C . CYS B 1 257 ? 0.35 0.667 -10.422 1 97.19 257 CYS B C 1
ATOM 5623 O O . CYS B 1 257 ? -0.877 0.662 -10.531 1 97.19 257 CYS B O 1
ATOM 5625 N N . VAL B 1 258 ? 1.055 -0.228 -9.766 1 97.94 258 VAL B N 1
ATOM 5626 C CA . VAL B 1 258 ? 0.373 -1.34 -9.117 1 97.94 258 VAL B CA 1
ATOM 5627 C C . VAL B 1 258 ? -0.506 -0.813 -7.984 1 97.94 258 VAL B C 1
ATOM 5629 O O . VAL B 1 258 ? -1.664 -1.215 -7.852 1 97.94 258 VAL B O 1
ATOM 5632 N N . ILE B 1 259 ? 0.011 0.126 -7.188 1 97.19 259 ILE B N 1
ATOM 5633 C CA . ILE B 1 259 ? -0.754 0.694 -6.086 1 97.19 259 ILE B CA 1
ATOM 5634 C C . ILE B 1 259 ? -1.987 1.412 -6.625 1 97.19 259 ILE B C 1
ATOM 5636 O O . ILE B 1 259 ? -3.07 1.329 -6.039 1 97.19 259 ILE B O 1
ATOM 5640 N N . ALA B 1 260 ? -1.829 2.059 -7.75 1 97.88 260 ALA B N 1
ATOM 5641 C CA . ALA B 1 260 ? -2.936 2.797 -8.352 1 97.88 260 ALA B CA 1
ATOM 5642 C C . ALA B 1 260 ? -4.07 1.857 -8.75 1 97.88 260 ALA B C 1
ATOM 5644 O O . ALA B 1 260 ? -5.227 2.082 -8.391 1 97.88 260 ALA B O 1
ATOM 5645 N N . ILE B 1 261 ? -3.748 0.793 -9.453 1 98.38 261 ILE B N 1
ATOM 5646 C CA . ILE B 1 261 ? -4.812 -0.073 -9.945 1 98.38 261 ILE B CA 1
ATOM 5647 C C . ILE B 1 261 ? -5.426 -0.855 -8.789 1 98.38 261 ILE B C 1
ATOM 5649 O O . ILE B 1 261 ? -6.633 -1.1 -8.773 1 98.38 261 ILE B O 1
ATOM 5653 N N . VAL B 1 262 ? -4.645 -1.27 -7.84 1 98.44 262 VAL B N 1
ATOM 5654 C CA . VAL B 1 262 ? -5.16 -1.967 -6.664 1 98.44 262 VAL B CA 1
ATOM 5655 C C . VAL B 1 262 ? -6.113 -1.052 -5.898 1 98.44 262 VAL B C 1
ATOM 5657 O O . VAL B 1 262 ? -7.168 -1.492 -5.434 1 98.44 262 VAL B O 1
ATOM 5660 N N . THR B 1 263 ? -5.719 0.247 -5.75 1 97.88 263 THR B N 1
ATOM 5661 C CA . THR B 1 263 ? -6.555 1.217 -5.051 1 97.88 263 THR B CA 1
ATOM 5662 C C . THR B 1 263 ? -7.895 1.386 -5.754 1 97.88 263 THR B C 1
ATOM 5664 O O . THR B 1 263 ? -8.945 1.382 -5.109 1 97.88 263 THR B O 1
ATOM 5667 N N . VAL B 1 264 ? -7.891 1.441 -7.035 1 97.81 264 VAL B N 1
ATOM 5668 C CA . VAL B 1 264 ? -9.117 1.6 -7.809 1 97.81 264 VAL B CA 1
ATOM 5669 C C . VAL B 1 264 ? -10 0.367 -7.633 1 97.81 264 VAL B C 1
ATOM 5671 O O . VAL B 1 264 ? -11.203 0.487 -7.391 1 97.81 264 VAL B O 1
ATOM 5674 N N . TYR B 1 265 ? -9.352 -0.834 -7.742 1 98.62 265 TYR B N 1
ATOM 5675 C CA . TYR B 1 265 ? -10.102 -2.07 -7.535 1 98.62 265 TYR B CA 1
ATOM 5676 C C . TYR B 1 265 ? -10.734 -2.1 -6.148 1 98.62 265 TYR B C 1
ATOM 5678 O O . TYR B 1 265 ? -11.922 -2.4 -6.008 1 98.62 265 TYR B O 1
ATOM 5686 N N . LEU B 1 266 ? -10.008 -1.698 -5.168 1 98.38 266 LEU B N 1
ATOM 5687 C CA . LEU B 1 266 ? -10.469 -1.756 -3.783 1 98.38 266 LEU B CA 1
ATOM 5688 C C . LEU B 1 266 ? -11.625 -0.783 -3.555 1 98.38 266 LEU B C 1
ATOM 5690 O O . LEU B 1 266 ? -12.578 -1.101 -2.84 1 98.38 266 LEU B O 1
ATOM 5694 N N . LEU B 1 267 ? -11.539 0.39 -4.121 1 97.88 267 LEU B N 1
ATOM 5695 C CA . LEU B 1 267 ? -12.578 1.397 -3.953 1 97.88 267 LEU B CA 1
ATOM 5696 C C . LEU B 1 267 ? -13.906 0.911 -4.531 1 97.88 267 LEU B C 1
ATOM 5698 O O . LEU B 1 267 ? -14.953 1.047 -3.893 1 97.88 267 LEU B O 1
ATOM 5702 N N . ILE B 1 268 ? -13.828 0.28 -5.684 1 98.12 268 ILE B N 1
ATOM 5703 C CA . ILE B 1 268 ? -15.039 -0.197 -6.348 1 98.12 268 ILE B CA 1
ATOM 5704 C C . ILE B 1 268 ? -15.633 -1.363 -5.559 1 98.12 268 ILE B C 1
ATOM 5706 O O . ILE B 1 268 ? -16.844 -1.401 -5.309 1 98.12 268 ILE B O 1
ATOM 5710 N N . VAL B 1 269 ? -14.781 -2.27 -5.152 1 98.38 269 VAL B N 1
ATOM 5711 C CA . VAL B 1 269 ? -15.227 -3.445 -4.414 1 98.38 269 VAL B CA 1
ATOM 5712 C C . VAL B 1 269 ? -15.789 -3.021 -3.057 1 98.38 269 VAL B C 1
ATOM 5714 O O . VAL B 1 269 ? -16.828 -3.527 -2.619 1 98.38 269 VAL B O 1
ATOM 5717 N N . TRP B 1 270 ? -15.133 -2.066 -2.404 1 97.56 270 TRP B N 1
ATOM 5718 C CA . TRP B 1 270 ? -15.586 -1.588 -1.102 1 97.56 270 TRP B CA 1
ATOM 5719 C C . TRP B 1 270 ? -16.938 -0.897 -1.216 1 97.56 270 TRP B C 1
ATOM 5721 O O . TRP B 1 270 ? -17.844 -1.164 -0.425 1 97.56 270 TRP B O 1
ATOM 5731 N N . ALA B 1 271 ? -17.062 -0.013 -2.193 1 96.38 271 ALA B N 1
ATOM 5732 C CA . ALA B 1 271 ? -18.328 0.706 -2.396 1 96.38 271 ALA B CA 1
ATOM 5733 C C . ALA B 1 271 ? -19.484 -0.263 -2.625 1 96.38 271 ALA B C 1
ATOM 5735 O O . ALA B 1 271 ? -20.594 -0.023 -2.168 1 96.38 271 ALA B O 1
ATOM 5736 N N . ALA B 1 272 ? -19.188 -1.384 -3.252 1 96.19 272 ALA B N 1
ATOM 5737 C CA . ALA B 1 272 ? -20.203 -2.395 -3.521 1 96.19 272 ALA B CA 1
ATOM 5738 C C . ALA B 1 272 ? -20.484 -3.232 -2.279 1 96.19 272 ALA B C 1
ATOM 5740 O O . ALA B 1 272 ? -21.641 -3.51 -1.96 1 96.19 272 ALA B O 1
ATOM 5741 N N . ASP B 1 273 ? -19.484 -3.605 -1.568 1 96.19 273 ASP B N 1
ATOM 5742 C CA . ASP B 1 273 ? -19.594 -4.523 -0.44 1 96.19 273 ASP B CA 1
ATOM 5743 C C . ASP B 1 273 ? -20.266 -3.854 0.756 1 96.19 273 ASP B C 1
ATOM 5745 O O . ASP B 1 273 ? -20.922 -4.516 1.552 1 96.19 273 ASP B O 1
ATOM 5749 N N . ARG B 1 274 ? -20.047 -2.543 0.923 1 94.12 274 ARG B N 1
ATOM 5750 C CA . ARG B 1 274 ? -20.531 -1.869 2.123 1 94.12 274 ARG B CA 1
ATOM 5751 C C . ARG B 1 274 ? -22.047 -1.687 2.076 1 94.12 274 ARG B C 1
ATOM 5753 O O . ARG B 1 274 ? -22.672 -1.371 3.092 1 94.12 274 ARG B O 1
ATOM 5760 N N . SER B 1 275 ? -22.656 -1.832 0.902 1 88.75 275 SER B N 1
ATOM 5761 C CA . SER B 1 275 ? -24.109 -1.742 0.756 1 88.75 275 SER B CA 1
ATOM 5762 C C . SER B 1 275 ? -24.703 -3.07 0.298 1 88.75 275 SER B C 1
ATOM 5764 O O . SER B 1 275 ? -25.188 -3.186 -0.829 1 88.75 275 SER B O 1
ATOM 5766 N N . PRO B 1 276 ? -24.734 -3.965 1.263 1 84.75 276 PRO B N 1
ATOM 5767 C CA . PRO B 1 276 ? -25.156 -5.32 0.905 1 84.75 276 PRO B CA 1
ATOM 5768 C C . PRO B 1 276 ? -26.656 -5.414 0.642 1 84.75 276 PRO B C 1
ATOM 5770 O O . PRO B 1 276 ? -27.453 -4.727 1.295 1 84.75 276 PRO B O 1
ATOM 5773 N N . GLY B 1 277 ? -26.938 -6.234 -0.36 1 80.5 277 GLY B N 1
ATOM 5774 C CA . GLY B 1 277 ? -28.328 -6.551 -0.583 1 80.5 277 GLY B CA 1
ATOM 5775 C C . GLY B 1 277 ? -28.891 -7.52 0.44 1 80.5 277 GLY B C 1
ATOM 5776 O O . GLY B 1 277 ? -28.219 -7.855 1.419 1 80.5 277 GLY B O 1
ATOM 5777 N N . LEU B 1 278 ? -30.031 -7.891 0.133 1 78.75 278 LEU B N 1
ATOM 5778 C CA . LEU B 1 278 ? -30.703 -8.828 1.025 1 78.75 278 LEU B CA 1
ATOM 5779 C C . LEU B 1 278 ? -30.016 -10.195 0.985 1 78.75 278 LEU B C 1
ATOM 5781 O O . LEU B 1 278 ? -29.609 -10.656 -0.08 1 78.75 278 LEU B O 1
ATOM 5785 N N . ASN B 1 279 ? -29.719 -10.898 2.039 1 80 279 ASN B N 1
ATOM 5786 C CA . ASN B 1 279 ? -29.203 -12.258 2.199 1 80 279 ASN B CA 1
ATOM 5787 C C . ASN B 1 279 ? -27.734 -12.359 1.763 1 80 279 ASN B C 1
ATOM 5789 O O . ASN B 1 279 ? -27.312 -13.391 1.245 1 80 279 ASN B O 1
ATOM 5793 N N . THR B 1 280 ? -27.094 -11.242 1.765 1 88.12 280 THR B N 1
ATOM 5794 C CA . THR B 1 280 ? -25.688 -11.242 1.38 1 88.12 280 THR B CA 1
ATOM 5795 C C . THR B 1 280 ? -24.812 -11.547 2.582 1 88.12 280 THR B C 1
ATOM 5797 O O . THR B 1 280 ? -23.625 -11.859 2.424 1 88.12 280 THR B O 1
ATOM 5800 N N . ARG B 1 281 ? -25.391 -11.539 3.736 1 90.38 281 ARG B N 1
ATOM 5801 C CA . ARG B 1 281 ? -24.688 -11.867 4.965 1 90.38 281 ARG B CA 1
ATOM 5802 C C . ARG B 1 281 ? -25.266 -13.109 5.629 1 90.38 281 ARG B C 1
ATOM 5804 O O . ARG B 1 281 ? -26.422 -13.469 5.371 1 90.38 281 ARG B O 1
ATOM 5811 N N . ARG B 1 282 ? -24.453 -13.672 6.445 1 88.5 282 ARG B N 1
ATOM 5812 C CA . ARG B 1 282 ? -24.844 -14.906 7.113 1 88.5 282 ARG B CA 1
ATOM 5813 C C . ARG B 1 282 ? -26.078 -14.68 7.988 1 88.5 282 ARG B C 1
ATOM 5815 O O . ARG B 1 282 ? -26.125 -13.734 8.773 1 88.5 282 ARG B O 1
ATOM 5822 N N . GLN B 1 283 ? -27.047 -15.539 7.691 1 85.06 283 GLN B N 1
ATOM 5823 C CA . GLN B 1 283 ? -28.281 -15.469 8.469 1 85.06 283 GLN B CA 1
ATOM 5824 C C . GLN B 1 283 ? -28.219 -16.391 9.68 1 85.06 283 GLN B C 1
ATOM 5826 O O . GLN B 1 283 ? -27.438 -17.359 9.695 1 85.06 283 GLN B O 1
ATOM 5831 N N . LYS B 1 284 ? -29.031 -16.016 10.633 1 84.69 284 LYS B N 1
ATOM 5832 C CA . LYS B 1 284 ? -29.094 -16.859 11.828 1 84.69 284 LYS B CA 1
ATOM 5833 C C . LYS B 1 284 ? -29.531 -18.266 11.469 1 84.69 284 LYS B C 1
ATOM 5835 O O . LYS B 1 284 ? -30.469 -18.469 10.703 1 84.69 284 LYS B O 1
ATOM 5840 N N . GLY B 1 285 ? -28.75 -19.25 11.859 1 85.81 285 GLY B N 1
ATOM 5841 C CA . GLY B 1 285 ? -29.109 -20.641 11.656 1 85.81 285 GLY B CA 1
ATOM 5842 C C . GLY B 1 285 ? -28.438 -21.266 10.445 1 85.81 285 GLY B C 1
ATOM 5843 O O . GLY B 1 285 ? -28.5 -22.484 10.258 1 85.81 285 GLY B O 1
ATOM 5844 N N . GLU B 1 286 ? -27.875 -20.422 9.641 1 88.44 286 GLU B N 1
ATOM 5845 C CA . GLU B 1 286 ? -27.203 -20.969 8.461 1 88.44 286 GLU B CA 1
ATOM 5846 C C . GLU B 1 286 ? -25.891 -21.641 8.844 1 88.44 286 GLU B C 1
ATOM 5848 O O . GLU B 1 286 ? -25.094 -21.078 9.602 1 88.44 286 GLU B O 1
ATOM 5853 N N . ARG B 1 287 ? -25.828 -22.891 8.375 1 88 287 ARG B N 1
ATOM 5854 C CA . ARG B 1 287 ? -24.594 -23.625 8.656 1 88 287 ARG B CA 1
ATOM 5855 C C . ARG B 1 287 ? -23.672 -23.656 7.441 1 88 287 ARG B C 1
ATOM 5857 O O . ARG B 1 287 ? -24.141 -23.594 6.301 1 88 287 ARG B O 1
ATOM 5864 N N . THR B 1 288 ? -22.406 -23.75 7.754 1 93.5 288 THR B N 1
ATOM 5865 C CA . THR B 1 288 ? -21.406 -23.844 6.703 1 93.5 288 THR B CA 1
ATOM 5866 C C . THR B 1 288 ? -21.281 -25.281 6.203 1 93.5 288 THR B C 1
ATOM 5868 O O . THR B 1 288 ? -21.156 -26.219 7 1 93.5 288 THR B O 1
ATOM 5871 N N . HIS B 1 289 ? -21.469 -25.469 4.922 1 94.88 289 HIS B N 1
ATOM 5872 C CA . HIS B 1 289 ? -21.281 -26.781 4.316 1 94.88 289 HIS B CA 1
ATOM 5873 C C . HIS B 1 289 ? -19.844 -27.266 4.488 1 94.88 289 HIS B C 1
ATOM 5875 O O . HIS B 1 289 ? -18.906 -26.469 4.406 1 94.88 289 HIS B O 1
ATOM 5881 N N . TRP B 1 290 ? -19.594 -28.516 4.672 1 96 290 TRP B N 1
ATOM 5882 C CA . TRP B 1 290 ? -18.281 -29.078 5 1 96 290 TRP B CA 1
ATOM 5883 C C . TRP B 1 290 ? -17.297 -28.859 3.865 1 96 290 TRP B C 1
ATOM 5885 O O . TRP B 1 290 ? -16.078 -28.859 4.086 1 96 290 TRP B O 1
ATOM 5895 N N . SER B 1 291 ? -17.766 -28.703 2.641 1 96.62 291 SER B N 1
ATOM 5896 C CA . SER B 1 291 ? -16.906 -28.484 1.487 1 96.62 291 SER B CA 1
ATOM 5897 C C . SER B 1 291 ? -16.062 -27.234 1.651 1 96.62 291 SER B C 1
ATOM 5899 O O . SER B 1 291 ? -14.992 -27.109 1.044 1 96.62 291 SER B O 1
ATOM 5901 N N . ALA B 1 292 ? -16.547 -26.25 2.438 1 97 292 ALA B N 1
ATOM 5902 C CA . ALA B 1 292 ? -15.789 -25.031 2.684 1 97 292 ALA B CA 1
ATOM 5903 C C . ALA B 1 292 ? -14.445 -25.344 3.338 1 97 292 ALA B C 1
ATOM 5905 O O . ALA B 1 292 ? -13.461 -24.641 3.111 1 97 292 ALA B O 1
ATOM 5906 N N . PHE B 1 293 ? -14.383 -26.406 4.078 1 97.62 293 PHE B N 1
ATOM 5907 C CA . PHE B 1 293 ? -13.18 -26.75 4.82 1 97.62 293 PHE B CA 1
ATOM 5908 C C . PHE B 1 293 ? -12.133 -27.359 3.895 1 97.62 293 PHE B C 1
ATOM 5910 O O . PHE B 1 293 ? -10.945 -27.406 4.234 1 97.62 293 PHE B O 1
ATOM 5917 N N . ILE B 1 294 ? -12.547 -27.844 2.709 1 98.44 294 ILE B N 1
ATOM 5918 C CA . ILE B 1 294 ? -11.586 -28.281 1.701 1 98.44 294 ILE B CA 1
ATOM 5919 C C . ILE B 1 294 ? -10.781 -27.062 1.213 1 98.44 294 ILE B C 1
ATOM 5921 O O . ILE B 1 294 ? -9.562 -27.156 1.054 1 98.44 294 ILE B O 1
ATOM 5925 N N . LEU B 1 295 ? -11.508 -25.969 1.019 1 98.44 295 LEU B N 1
ATOM 5926 C CA . LEU B 1 295 ? -10.836 -24.75 0.583 1 98.44 295 LEU B CA 1
ATOM 5927 C C . LEU B 1 295 ? -9.945 -24.203 1.687 1 98.44 295 LEU B C 1
ATOM 5929 O O . LEU B 1 295 ? -8.828 -23.734 1.418 1 98.44 295 LEU B O 1
ATOM 5933 N N . VAL B 1 296 ? -10.461 -24.234 2.916 1 98.5 296 VAL B N 1
ATOM 5934 C CA . VAL B 1 296 ? -9.672 -23.766 4.051 1 98.5 296 VAL B CA 1
ATOM 5935 C C . VAL B 1 296 ? -8.398 -24.609 4.172 1 98.5 296 VAL B C 1
ATOM 5937 O O . VAL B 1 296 ? -7.309 -24.062 4.375 1 98.5 296 VAL B O 1
ATOM 5940 N N . LEU B 1 297 ? -8.539 -25.922 4.02 1 98.69 297 LEU B N 1
ATOM 5941 C CA . LEU B 1 297 ? -7.383 -26.812 4.066 1 98.69 297 LEU B CA 1
ATOM 5942 C C . LEU B 1 297 ? -6.383 -26.453 2.967 1 98.69 297 LEU B C 1
ATOM 5944 O O . LEU B 1 297 ? -5.176 -26.422 3.211 1 98.69 297 LEU B O 1
ATOM 5948 N N . SER B 1 298 ? -6.879 -26.234 1.781 1 98.81 298 SER B N 1
ATOM 5949 C CA . SER B 1 298 ? -6.023 -25.844 0.664 1 98.81 298 SER B CA 1
ATOM 5950 C C . SER B 1 298 ? -5.238 -24.578 0.985 1 98.81 298 SER B C 1
ATOM 5952 O O . SER B 1 298 ? -4.039 -24.5 0.716 1 98.81 298 SER B O 1
ATOM 5954 N N . LEU B 1 299 ? -5.922 -23.625 1.592 1 98.81 299 LEU B N 1
ATOM 5955 C CA . LEU B 1 299 ? -5.289 -22.344 1.922 1 98.81 299 LEU B CA 1
ATOM 5956 C C . LEU B 1 299 ? -4.273 -22.516 3.047 1 98.81 299 LEU B C 1
ATOM 5958 O O . LEU B 1 299 ? -3.213 -21.891 3.031 1 98.81 299 LEU B O 1
ATOM 5962 N N . VAL B 1 300 ? -4.586 -23.344 4.023 1 98.75 300 VAL B N 1
ATOM 5963 C CA . VAL B 1 300 ? -3.676 -23.609 5.137 1 98.75 300 VAL B CA 1
ATOM 5964 C C . VAL B 1 300 ? -2.406 -24.266 4.617 1 98.75 300 VAL B C 1
ATOM 5966 O O . VAL B 1 300 ? -1.299 -23.922 5.035 1 98.75 300 VAL B O 1
ATOM 5969 N N . VAL B 1 301 ? -2.582 -25.203 3.682 1 98.75 301 VAL B N 1
ATOM 5970 C CA . VAL B 1 301 ? -1.431 -25.875 3.08 1 98.75 301 VAL B CA 1
ATOM 5971 C C . VAL B 1 301 ? -0.598 -24.859 2.299 1 98.75 301 VAL B C 1
ATOM 5973 O O . VAL B 1 301 ? 0.628 -24.828 2.428 1 98.75 301 VAL B O 1
ATOM 5976 N N . HIS B 1 302 ? -1.214 -24.047 1.55 1 98.88 302 HIS B N 1
ATOM 5977 C CA . HIS B 1 302 ? -0.547 -23.062 0.706 1 98.88 302 HIS B CA 1
ATOM 5978 C C . HIS B 1 302 ? 0.21 -22.047 1.545 1 98.88 302 HIS B C 1
ATOM 5980 O O . HIS B 1 302 ? 1.426 -21.891 1.403 1 98.88 302 HIS B O 1
ATOM 5986 N N . TYR B 1 303 ? -0.496 -21.328 2.424 1 98.88 303 TYR B N 1
ATOM 5987 C CA . TYR B 1 303 ? 0.128 -20.297 3.244 1 98.88 303 TYR B CA 1
ATOM 5988 C C . TYR B 1 303 ? 1.107 -20.906 4.238 1 98.88 303 TYR B C 1
ATOM 5990 O O . TYR B 1 303 ? 2.148 -20.312 4.539 1 98.88 303 TYR B O 1
ATOM 5998 N N . GLY B 1 304 ? 0.755 -22.109 4.754 1 98.88 304 GLY B N 1
ATOM 5999 C CA . GLY B 1 304 ? 1.638 -22.781 5.684 1 98.88 304 GLY B CA 1
ATOM 6000 C C . GLY B 1 304 ? 2.971 -23.172 5.07 1 98.88 304 GLY B C 1
ATOM 6001 O O . GLY B 1 304 ? 4.012 -23.062 5.719 1 98.88 304 GLY B O 1
ATOM 6002 N N . LEU B 1 305 ? 2.922 -23.625 3.846 1 98.88 305 LEU B N 1
ATOM 6003 C CA . LEU B 1 305 ? 4.148 -24.031 3.172 1 98.88 305 LEU B CA 1
ATOM 6004 C C . LEU B 1 305 ? 5.105 -22.859 3.025 1 98.88 305 LEU B C 1
ATOM 6006 O O . LEU B 1 305 ? 6.273 -22.938 3.414 1 98.88 305 LEU B O 1
ATOM 6010 N N . TYR B 1 306 ? 4.676 -21.781 2.523 1 98.88 306 TYR B N 1
ATOM 6011 C CA . TYR B 1 306 ? 5.57 -20.688 2.203 1 98.88 306 TYR B CA 1
ATOM 6012 C C . TYR B 1 306 ? 6 -19.938 3.465 1 98.88 306 TYR B C 1
ATOM 6014 O O . TYR B 1 306 ? 7.125 -19.438 3.543 1 98.88 306 TYR B O 1
ATOM 6022 N N . LEU B 1 307 ? 5.066 -19.828 4.441 1 98.88 307 LEU B N 1
ATOM 6023 C CA . LEU B 1 307 ? 5.516 -19.328 5.734 1 98.88 307 LEU B CA 1
ATOM 6024 C C . LEU B 1 307 ? 6.566 -20.25 6.34 1 98.88 307 LEU B C 1
ATOM 6026 O O . LEU B 1 307 ? 7.574 -19.781 6.871 1 98.88 307 LEU B O 1
ATOM 6030 N N . GLY B 1 308 ? 6.355 -21.547 6.25 1 98.81 308 GLY B N 1
ATOM 6031 C CA . GLY B 1 308 ? 7.324 -22.516 6.742 1 98.81 308 GLY B CA 1
ATOM 6032 C C . GLY B 1 308 ? 8.68 -22.406 6.062 1 98.81 308 GLY B C 1
ATOM 6033 O O . GLY B 1 308 ? 9.719 -22.547 6.707 1 98.81 308 GLY B O 1
ATOM 6034 N N . MET B 1 309 ? 8.672 -22.156 4.801 1 98.62 309 MET B N 1
ATOM 6035 C CA . MET B 1 309 ? 9.906 -22 4.043 1 98.62 309 MET B CA 1
ATOM 6036 C C . MET B 1 309 ? 10.742 -20.844 4.578 1 98.62 309 MET B C 1
ATOM 6038 O O . MET B 1 309 ? 11.945 -20.984 4.781 1 98.62 309 MET B O 1
ATOM 6042 N N . VAL B 1 310 ? 10.086 -19.719 4.828 1 98.44 310 VAL B N 1
ATOM 6043 C CA . VAL B 1 310 ? 10.852 -18.547 5.238 1 98.44 310 VAL B CA 1
ATOM 6044 C C . VAL B 1 310 ? 11.273 -18.688 6.699 1 98.44 310 VAL B C 1
ATOM 6046 O O . VAL B 1 310 ? 12.312 -18.156 7.105 1 98.44 310 VAL B O 1
ATOM 6049 N N . VAL B 1 311 ? 10.516 -19.406 7.508 1 98.56 311 VAL B N 1
ATOM 6050 C CA . VAL B 1 311 ? 10.844 -19.578 8.922 1 98.56 311 VAL B CA 1
ATOM 6051 C C . VAL B 1 311 ? 11.945 -20.625 9.078 1 98.56 311 VAL B C 1
ATOM 6053 O O . VAL B 1 311 ? 12.914 -20.406 9.805 1 98.56 311 VAL B O 1
ATOM 6056 N N . PHE B 1 312 ? 11.891 -21.734 8.305 1 98.19 312 PHE B N 1
ATOM 6057 C CA . PHE B 1 312 ? 12.742 -22.891 8.586 1 98.19 312 PHE B CA 1
ATOM 6058 C C . PHE B 1 312 ? 13.703 -23.141 7.426 1 98.19 312 PHE B C 1
ATOM 6060 O O . PHE B 1 312 ? 14.719 -23.828 7.59 1 98.19 312 PHE B O 1
ATOM 6067 N N . GLY B 1 313 ? 13.352 -22.641 6.258 1 97.88 313 GLY B N 1
ATOM 6068 C CA . GLY B 1 313 ? 14.133 -22.953 5.07 1 97.88 313 GLY B CA 1
ATOM 6069 C C . GLY B 1 313 ? 15.445 -22.203 5.008 1 97.88 313 GLY B C 1
ATOM 6070 O O . GLY B 1 313 ? 15.633 -21.203 5.715 1 97.88 313 GLY B O 1
ATOM 6071 N N . HIS B 1 314 ? 16.312 -22.703 4.164 1 97.5 314 HIS B N 1
ATOM 6072 C CA . HIS B 1 314 ? 17.609 -22.094 3.898 1 97.5 314 HIS B CA 1
ATOM 6073 C C . HIS B 1 314 ? 17.844 -21.938 2.402 1 97.5 314 HIS B C 1
ATOM 6075 O O . HIS B 1 314 ? 18.344 -22.844 1.749 1 97.5 314 HIS B O 1
ATOM 6081 N N . PRO B 1 315 ? 17.594 -20.719 1.915 1 98 315 PRO B N 1
ATOM 6082 C CA . PRO B 1 315 ? 17.703 -20.516 0.467 1 98 315 PRO B CA 1
ATOM 6083 C C . PRO B 1 315 ? 19.125 -20.766 -0.047 1 98 315 PRO B C 1
ATOM 6085 O O . PRO B 1 315 ? 19.312 -21.156 -1.205 1 98 315 PRO B O 1
ATOM 6088 N N . GLU B 1 316 ? 20.156 -20.594 0.748 1 96.38 316 GLU B N 1
ATOM 6089 C CA . GLU B 1 316 ? 21.547 -20.797 0.352 1 96.38 316 GLU B CA 1
ATOM 6090 C C . GLU B 1 316 ? 21.812 -22.266 0.031 1 96.38 316 GLU B C 1
ATOM 6092 O O . GLU B 1 316 ? 22.828 -22.594 -0.6 1 96.38 316 GLU B O 1
ATOM 6097 N N . ASN B 1 317 ? 20.906 -23.156 0.461 1 94.94 317 ASN B N 1
ATOM 6098 C CA . ASN B 1 317 ? 21.078 -24.578 0.219 1 94.94 317 ASN B CA 1
ATOM 6099 C C . ASN B 1 317 ? 20.391 -25.016 -1.065 1 94.94 317 ASN B C 1
ATOM 6101 O O . ASN B 1 317 ? 20.531 -26.156 -1.496 1 94.94 317 ASN B O 1
ATOM 6105 N N . GLU B 1 318 ? 19.641 -24.156 -1.653 1 97.56 318 GLU B N 1
ATOM 6106 C CA . GLU B 1 318 ? 18.969 -24.469 -2.908 1 97.56 318 GLU B CA 1
ATOM 6107 C C . GLU B 1 318 ? 19.922 -24.375 -4.094 1 97.56 318 GLU B C 1
ATOM 6109 O O . GLU B 1 318 ? 20.594 -23.359 -4.273 1 97.56 318 GLU B O 1
ATOM 6114 N N . VAL B 1 319 ? 20.031 -25.422 -4.832 1 98 319 VAL B N 1
ATOM 6115 C CA . VAL B 1 319 ? 20.875 -25.469 -6.023 1 98 319 VAL B CA 1
ATOM 6116 C C . VAL B 1 319 ? 20.016 -25.797 -7.25 1 98 319 VAL B C 1
ATOM 6118 O O . VAL B 1 319 ? 19.328 -26.812 -7.277 1 98 319 VAL B O 1
ATOM 6121 N N . SER B 1 320 ? 20.016 -24.938 -8.188 1 98.12 320 SER B N 1
ATOM 6122 C CA . SER B 1 320 ? 19.25 -25.141 -9.414 1 98.12 320 SER B CA 1
ATOM 6123 C C . SER B 1 320 ? 20.156 -25.531 -10.578 1 98.12 320 SER B C 1
ATOM 6125 O O . SER B 1 320 ? 21.016 -24.75 -10.992 1 98.12 320 SER B O 1
ATOM 6127 N N . ILE B 1 321 ? 20 -26.672 -11.047 1 97.69 321 ILE B N 1
ATOM 6128 C CA . ILE B 1 321 ? 20.719 -27.188 -12.211 1 97.69 321 ILE B CA 1
ATOM 6129 C C . ILE B 1 321 ? 19.734 -27.375 -13.375 1 97.69 321 ILE B C 1
ATOM 6131 O O . ILE B 1 321 ? 18.766 -28.109 -13.258 1 97.69 321 ILE B O 1
ATOM 6135 N N . GLY B 1 322 ? 19.969 -26.609 -14.414 1 97.25 322 GLY B N 1
ATOM 6136 C CA . GLY B 1 322 ? 19.031 -26.766 -15.523 1 97.25 322 GLY B CA 1
ATOM 6137 C C . GLY B 1 322 ? 19.094 -25.625 -16.516 1 97.25 322 GLY B C 1
ATOM 6138 O O . GLY B 1 322 ? 20.156 -25.031 -16.734 1 97.25 322 GLY B O 1
ATOM 6139 N N . LEU B 1 323 ? 17.984 -25.469 -17.203 1 96.75 323 LEU B N 1
ATOM 6140 C CA . LEU B 1 323 ? 17.844 -24.422 -18.203 1 96.75 323 LEU B CA 1
ATOM 6141 C C . LEU B 1 323 ? 17.703 -23.062 -17.531 1 96.75 323 LEU B C 1
ATOM 6143 O O . LEU B 1 323 ? 16.844 -22.859 -16.672 1 96.75 323 LEU B O 1
ATOM 6147 N N . HIS B 1 324 ? 18.594 -22.156 -17.828 1 97.12 324 HIS B N 1
ATOM 6148 C CA . HIS B 1 324 ? 18.578 -20.781 -17.328 1 97.12 324 HIS B CA 1
ATOM 6149 C C . HIS B 1 324 ? 18.781 -19.781 -18.469 1 97.12 324 HIS B C 1
ATOM 6151 O O . HIS B 1 324 ? 18.891 -20.172 -19.625 1 97.12 324 HIS B O 1
ATOM 6157 N N . GLU B 1 325 ? 18.609 -18.547 -18.109 1 95.88 325 GLU B N 1
ATOM 6158 C CA . GLU B 1 325 ? 18.938 -17.516 -19.094 1 95.88 325 GLU B CA 1
ATOM 6159 C C . GLU B 1 325 ? 20.344 -17.719 -19.656 1 95.88 325 GLU B C 1
ATOM 6161 O O . GLU B 1 325 ? 21.297 -17.906 -18.906 1 95.88 325 GLU B O 1
ATOM 6166 N N . ARG B 1 326 ? 20.438 -17.656 -20.938 1 96.62 326 ARG B N 1
ATOM 6167 C CA . ARG B 1 326 ? 21.734 -17.891 -21.578 1 96.62 326 ARG B CA 1
ATOM 6168 C C . ARG B 1 326 ? 22.75 -16.844 -21.141 1 96.62 326 ARG B C 1
ATOM 6170 O O . ARG B 1 326 ? 22.453 -15.656 -21.078 1 96.62 326 ARG B O 1
ATOM 6177 N N . VAL B 1 327 ? 23.938 -17.359 -20.781 1 97.5 327 VAL B N 1
ATOM 6178 C CA . VAL B 1 327 ? 25.031 -16.484 -20.359 1 97.5 327 VAL B CA 1
ATOM 6179 C C . VAL B 1 327 ? 25.75 -15.945 -21.594 1 97.5 327 VAL B C 1
ATOM 6181 O O . VAL B 1 327 ? 25.891 -16.641 -22.594 1 97.5 327 VAL B O 1
ATOM 6184 N N . GLY B 1 328 ? 26.203 -14.727 -21.531 1 96.38 328 GLY B N 1
ATOM 6185 C CA . GLY B 1 328 ? 26.906 -14.141 -22.656 1 96.38 328 GLY B CA 1
ATOM 6186 C C . GLY B 1 328 ? 27.547 -12.805 -22.328 1 96.38 328 GLY B C 1
ATOM 6187 O O . GLY B 1 328 ? 27.641 -12.422 -21.172 1 96.38 328 GLY B O 1
ATOM 6188 N N . PRO B 1 329 ? 27.953 -12.156 -23.406 1 95.06 329 PRO B N 1
ATOM 6189 C CA . PRO B 1 329 ? 28.625 -10.875 -23.203 1 95.06 329 PRO B CA 1
ATOM 6190 C C . PRO B 1 329 ? 27.703 -9.828 -22.562 1 95.06 329 PRO B C 1
ATOM 6192 O O . PRO B 1 329 ? 26.516 -9.789 -22.859 1 95.06 329 PRO B O 1
ATOM 6195 N N . CYS B 1 330 ? 28.281 -8.961 -21.844 1 93.88 330 CYS B N 1
ATOM 6196 C CA . CYS B 1 330 ? 27.547 -7.969 -21.062 1 93.88 330 CYS B CA 1
ATOM 6197 C C . CYS B 1 330 ? 27.094 -6.812 -21.938 1 93.88 330 CYS B C 1
ATOM 6199 O O . CYS B 1 330 ? 26.234 -6.023 -21.531 1 93.88 330 CYS B O 1
ATOM 6201 N N . ASP B 1 331 ? 27.5 -6.719 -23.125 1 92.44 331 ASP B N 1
ATOM 6202 C CA . ASP B 1 331 ? 27.281 -5.512 -23.906 1 92.44 331 ASP B CA 1
ATOM 6203 C C . ASP B 1 331 ? 26.312 -5.773 -25.047 1 92.44 331 ASP B C 1
ATOM 6205 O O . ASP B 1 331 ? 25.953 -4.859 -25.797 1 92.44 331 ASP B O 1
ATOM 6209 N N . GLU B 1 332 ? 25.875 -6.961 -25.219 1 94.44 332 GLU B N 1
ATOM 6210 C CA . GLU B 1 332 ? 24.922 -7.25 -26.281 1 94.44 332 GLU B CA 1
ATOM 6211 C C . GLU B 1 332 ? 23.484 -6.984 -25.828 1 94.44 332 GLU B C 1
ATOM 6213 O O . GLU B 1 332 ? 23.062 -7.477 -24.781 1 94.44 332 GLU B O 1
ATOM 6218 N N . THR B 1 333 ? 22.781 -6.164 -26.625 1 93.69 333 THR B N 1
ATOM 6219 C CA . THR B 1 333 ? 21.422 -5.789 -26.25 1 93.69 333 THR B CA 1
ATOM 6220 C C . THR B 1 333 ? 20.422 -6.238 -27.312 1 93.69 333 THR B C 1
ATOM 6222 O O . THR B 1 333 ? 20.797 -6.457 -28.469 1 93.69 333 THR B O 1
ATOM 6225 N N . SER B 1 334 ? 19.219 -6.539 -26.906 1 92 334 SER B N 1
ATOM 6226 C CA . SER B 1 334 ? 18.094 -6.875 -27.781 1 92 334 SER B CA 1
ATOM 6227 C C . SER B 1 334 ? 16.922 -5.922 -27.547 1 92 334 SER B C 1
ATOM 6229 O O . SER B 1 334 ? 16.781 -5.34 -26.469 1 92 334 SER B O 1
ATOM 6231 N N . VAL B 1 335 ? 16.141 -5.809 -28.547 1 89.75 335 VAL B N 1
ATOM 6232 C CA . VAL B 1 335 ? 14.992 -4.918 -28.484 1 89.75 335 VAL B CA 1
ATOM 6233 C C . VAL B 1 335 ? 13.789 -5.672 -27.922 1 89.75 335 VAL B C 1
ATOM 6235 O O . VAL B 1 335 ? 13.555 -6.828 -28.281 1 89.75 335 VAL B O 1
ATOM 6238 N N . VAL B 1 336 ? 13.117 -5.02 -27 1 86 336 VAL B N 1
ATOM 6239 C CA . VAL B 1 336 ? 11.852 -5.523 -26.469 1 86 336 VAL B CA 1
ATOM 6240 C C . VAL B 1 336 ? 10.719 -4.59 -26.875 1 86 336 VAL B C 1
ATOM 6242 O O . VAL B 1 336 ? 10.719 -3.408 -26.531 1 86 336 VAL B O 1
ATOM 6245 N N . TYR B 1 337 ? 9.742 -5.164 -27.562 1 81.5 337 TYR B N 1
ATOM 6246 C CA . TYR B 1 337 ? 8.633 -4.336 -28.016 1 81.5 337 TYR B CA 1
ATOM 6247 C C . TYR B 1 337 ? 7.52 -4.305 -26.969 1 81.5 337 TYR B C 1
ATOM 6249 O O . TYR B 1 337 ? 7.203 -5.328 -26.359 1 81.5 337 TYR B O 1
ATOM 6257 N N . THR B 1 338 ? 7.098 -3.061 -26.797 1 76.25 338 THR B N 1
ATOM 6258 C CA . THR B 1 338 ? 5.953 -2.934 -25.891 1 76.25 338 THR B CA 1
ATOM 6259 C C . THR B 1 338 ? 4.648 -3.176 -26.641 1 76.25 338 THR B C 1
ATOM 6261 O O . THR B 1 338 ? 4.633 -3.223 -27.875 1 76.25 338 THR B O 1
ATOM 6264 N N . ALA B 1 339 ? 3.633 -3.346 -25.891 1 70.56 339 ALA B N 1
ATOM 6265 C CA . ALA B 1 339 ? 2.322 -3.592 -26.484 1 70.56 339 ALA B CA 1
ATOM 6266 C C . ALA B 1 339 ? 1.859 -2.393 -27.312 1 70.56 339 ALA B C 1
ATOM 6268 O O . ALA B 1 339 ? 1.073 -2.541 -28.25 1 70.56 339 ALA B O 1
ATOM 6269 N N . THR B 1 340 ? 2.426 -1.165 -27.016 1 73.19 340 THR B N 1
ATOM 6270 C CA . THR B 1 340 ? 2.045 0.037 -27.75 1 73.19 340 THR B CA 1
ATOM 6271 C C . THR B 1 340 ? 2.992 0.277 -28.922 1 73.19 340 THR B C 1
ATOM 6273 O O . THR B 1 340 ? 2.863 1.273 -29.641 1 73.19 340 THR B O 1
ATOM 6276 N N . GLY B 1 341 ? 3.93 -0.584 -29.062 1 72.25 341 GLY B N 1
ATOM 6277 C CA . GLY B 1 341 ? 4.844 -0.443 -30.188 1 72.25 341 GLY B CA 1
ATOM 6278 C C . GLY B 1 341 ? 6.137 0.257 -29.812 1 72.25 341 GLY B C 1
ATOM 6279 O O . GLY B 1 341 ? 6.965 0.542 -30.672 1 72.25 341 GLY B O 1
ATOM 6280 N N . GLY B 1 342 ? 6.219 0.519 -28.547 1 77.94 342 GLY B N 1
ATOM 6281 C CA . GLY B 1 342 ? 7.461 1.124 -28.109 1 77.94 342 GLY B CA 1
ATOM 6282 C C . GLY B 1 342 ? 8.625 0.151 -28.078 1 77.94 342 GLY B C 1
ATOM 6283 O O . GLY B 1 342 ? 8.422 -1.065 -28.078 1 77.94 342 GLY B O 1
ATOM 6284 N N . LYS B 1 343 ? 9.836 0.769 -28.281 1 84.31 343 LYS B N 1
ATOM 6285 C CA . LYS B 1 343 ? 11.047 -0.056 -28.281 1 84.31 343 LYS B CA 1
ATOM 6286 C C . LYS B 1 343 ? 11.859 0.161 -27 1 84.31 343 LYS B C 1
ATOM 6288 O O . LYS B 1 343 ? 12.203 1.296 -26.672 1 84.31 343 LYS B O 1
ATOM 6293 N N . LEU B 1 344 ? 11.992 -0.909 -26.297 1 86.19 344 LEU B N 1
ATOM 6294 C CA . LEU B 1 344 ? 12.867 -0.92 -25.125 1 86.19 344 LEU B CA 1
ATOM 6295 C C . LEU B 1 344 ? 14.055 -1.853 -25.344 1 86.19 344 LEU B C 1
ATOM 6297 O O . LEU B 1 344 ? 14.109 -2.574 -26.344 1 86.19 344 LEU B O 1
ATOM 6301 N N . GLN B 1 345 ? 15.008 -1.705 -24.469 1 89.44 345 GLN B N 1
ATOM 6302 C CA . GLN B 1 345 ? 16.203 -2.52 -24.625 1 89.44 345 GLN B CA 1
ATOM 6303 C C . GLN B 1 345 ? 16.5 -3.324 -23.359 1 89.44 345 GLN B C 1
ATOM 6305 O O . GLN B 1 345 ? 16.188 -2.881 -22.25 1 89.44 345 GLN B O 1
ATOM 6310 N N . ARG B 1 346 ? 17 -4.492 -23.562 1 91.62 346 ARG B N 1
ATOM 6311 C CA . ARG B 1 346 ? 17.5 -5.328 -22.484 1 91.62 346 ARG B CA 1
ATOM 6312 C C . ARG B 1 346 ? 18.781 -6.059 -22.906 1 91.62 346 ARG B C 1
ATOM 6314 O O . ARG B 1 346 ? 19.094 -6.133 -24.094 1 91.62 346 ARG B O 1
ATOM 6321 N N . ASN B 1 347 ? 19.484 -6.527 -21.953 1 94 347 ASN B N 1
ATOM 6322 C CA . ASN B 1 347 ? 20.609 -7.391 -22.297 1 94 347 ASN B CA 1
ATOM 6323 C C . ASN B 1 347 ? 20.141 -8.703 -22.906 1 94 347 ASN B C 1
ATOM 6325 O O . ASN B 1 347 ? 19.203 -9.336 -22.406 1 94 347 ASN B O 1
ATOM 6329 N N . THR B 1 348 ? 20.812 -9.086 -23.906 1 94 348 THR B N 1
ATOM 6330 C CA . THR B 1 348 ? 20.453 -10.312 -24.594 1 94 348 THR B CA 1
ATOM 6331 C C . THR B 1 348 ? 20.719 -11.531 -23.719 1 94 348 THR B C 1
ATOM 6333 O O . THR B 1 348 ? 19.969 -12.508 -23.734 1 94 348 THR B O 1
ATOM 6336 N N . TYR B 1 349 ? 21.812 -11.352 -22.938 1 95.88 349 TYR B N 1
ATOM 6337 C CA . TYR B 1 349 ? 22.297 -12.477 -22.156 1 95.88 349 TYR B CA 1
ATOM 6338 C C . TYR B 1 349 ? 22.406 -12.094 -20.688 1 95.88 349 TYR B C 1
ATOM 6340 O O . TYR B 1 349 ? 22.406 -10.914 -20.344 1 95.88 349 TYR B O 1
ATOM 6348 N N . LEU B 1 350 ? 22.453 -13.133 -19.859 1 96.88 350 LEU B N 1
ATOM 6349 C CA . LEU B 1 350 ? 22.859 -12.914 -18.484 1 96.88 350 LEU B CA 1
ATOM 6350 C C . LEU B 1 350 ? 24.359 -12.641 -18.375 1 96.88 350 LEU B C 1
ATOM 6352 O O . LEU B 1 350 ? 25.172 -13.422 -18.891 1 96.88 350 LEU B O 1
ATOM 6356 N N . CYS B 1 351 ? 24.672 -11.539 -17.812 1 96 351 CYS B N 1
ATOM 6357 C CA . CYS B 1 351 ? 26.062 -11.188 -17.594 1 96 351 CYS B CA 1
ATOM 6358 C C . CYS B 1 351 ? 26.516 -11.578 -16.188 1 96 351 CYS B C 1
ATOM 6360 O O . CYS B 1 351 ? 26.172 -10.906 -15.219 1 96 351 CYS B O 1
ATOM 6362 N N . PRO B 1 352 ? 27.312 -12.57 -16.062 1 94.38 352 PRO B N 1
ATOM 6363 C CA . PRO B 1 352 ? 27.703 -13.031 -14.727 1 94.38 352 PRO B CA 1
ATOM 6364 C C . PRO B 1 352 ? 28.516 -11.992 -13.961 1 94.38 352 PRO B C 1
ATOM 6366 O O . PRO B 1 352 ? 28.641 -12.078 -12.734 1 94.38 352 PRO B O 1
ATOM 6369 N N . GLU B 1 353 ? 29.062 -10.984 -14.625 1 92.38 353 GLU B N 1
ATOM 6370 C CA . GLU B 1 353 ? 29.906 -9.977 -13.992 1 92.38 353 GLU B CA 1
ATOM 6371 C C . GLU B 1 353 ? 29.078 -8.773 -13.547 1 92.38 353 GLU B C 1
ATOM 6373 O O . GLU B 1 353 ? 29.547 -7.977 -12.719 1 92.38 353 GLU B O 1
ATOM 6378 N N . ASN B 1 354 ? 27.984 -8.727 -14.242 1 92.94 354 ASN B N 1
ATOM 6379 C CA . ASN B 1 354 ? 27.188 -7.535 -13.961 1 92.94 354 ASN B CA 1
ATOM 6380 C C . ASN B 1 354 ? 25.688 -7.832 -14.023 1 92.94 354 ASN B C 1
ATOM 6382 O O . ASN B 1 354 ? 25.016 -7.422 -14.961 1 92.94 354 ASN B O 1
ATOM 6386 N N . TYR B 1 355 ? 25.234 -8.539 -13.094 1 92.12 355 TYR B N 1
ATOM 6387 C CA . TYR B 1 355 ? 23.797 -8.766 -12.961 1 92.12 355 TYR B CA 1
ATOM 6388 C C . TYR B 1 355 ? 23.312 -8.359 -11.57 1 92.12 355 TYR B C 1
ATOM 6390 O O . TYR B 1 355 ? 24.094 -8.266 -10.633 1 92.12 355 TYR B O 1
ATOM 6398 N N . ASP B 1 356 ? 22.047 -7.914 -11.539 1 90.06 356 ASP B N 1
ATOM 6399 C CA . ASP B 1 356 ? 21.469 -7.449 -10.281 1 90.06 356 ASP B CA 1
ATOM 6400 C C . ASP B 1 356 ? 20.375 -8.391 -9.789 1 90.06 356 ASP B C 1
ATOM 6402 O O . ASP B 1 356 ? 19.188 -8.109 -9.953 1 90.06 356 ASP B O 1
ATOM 6406 N N . GLU B 1 357 ? 20.734 -9.469 -9.211 1 91.5 357 GLU B N 1
ATOM 6407 C CA . GLU B 1 357 ? 19.875 -10.461 -8.578 1 91.5 357 GLU B CA 1
ATOM 6408 C C . GLU B 1 357 ? 20.469 -10.961 -7.27 1 91.5 357 GLU B C 1
ATOM 6410 O O . GLU B 1 357 ? 21.516 -11.617 -7.27 1 91.5 357 GLU B O 1
ATOM 6415 N N . ASP B 1 358 ? 19.812 -10.727 -6.215 1 92.81 358 ASP B N 1
ATOM 6416 C CA . ASP B 1 358 ? 20.422 -11.07 -4.926 1 92.81 358 ASP B CA 1
ATOM 6417 C C . ASP B 1 358 ? 19.906 -12.414 -4.426 1 92.81 358 ASP B C 1
ATOM 6419 O O . ASP B 1 358 ? 20.359 -12.906 -3.385 1 92.81 358 ASP B O 1
ATOM 6423 N N . TYR B 1 359 ? 19.062 -13.109 -5.191 1 96.88 359 TYR B N 1
ATOM 6424 C CA . TYR B 1 359 ? 18.5 -14.352 -4.672 1 96.88 359 TYR B CA 1
ATOM 6425 C C . TYR B 1 359 ? 19.203 -15.562 -5.27 1 96.88 359 TYR B C 1
ATOM 6427 O O . TYR B 1 359 ? 18.953 -16.703 -4.871 1 96.88 359 TYR B O 1
ATOM 6435 N N . PHE B 1 360 ? 20.156 -15.352 -6.215 1 97.62 360 PHE B N 1
ATOM 6436 C CA . PHE B 1 360 ? 21.031 -16.422 -6.672 1 97.62 360 PHE B CA 1
ATOM 6437 C C . PHE B 1 360 ? 22.375 -15.891 -7.109 1 97.62 360 PHE B C 1
ATOM 6439 O O . PHE B 1 360 ? 22.516 -14.695 -7.375 1 97.62 360 PHE B O 1
ATOM 6446 N N . ASP B 1 361 ? 23.391 -16.734 -7.078 1 96.94 361 ASP B N 1
ATOM 6447 C CA . ASP B 1 361 ? 24.719 -16.438 -7.621 1 96.94 361 ASP B CA 1
ATOM 6448 C C . ASP B 1 361 ? 25.469 -17.703 -7.977 1 96.94 361 ASP B C 1
ATOM 6450 O O . ASP B 1 361 ? 24.859 -18.734 -8.258 1 96.94 361 ASP B O 1
ATOM 6454 N N . PHE B 1 362 ? 26.75 -17.578 -8.156 1 95.94 362 PHE B N 1
ATOM 6455 C CA . PHE B 1 362 ? 27.547 -18.703 -8.617 1 95.94 362 PHE B CA 1
ATOM 6456 C C . PHE B 1 362 ? 28.578 -19.109 -7.57 1 95.94 362 PHE B C 1
ATOM 6458 O O . PHE B 1 362 ? 29.625 -19.672 -7.902 1 95.94 362 PHE B O 1
ATOM 6465 N N . HIS B 1 363 ? 28.266 -18.828 -6.328 1 93.25 363 HIS B N 1
ATOM 6466 C CA . HIS B 1 363 ? 29.266 -19 -5.277 1 93.25 363 HIS B CA 1
ATOM 6467 C C . HIS B 1 363 ? 29.578 -20.469 -5.055 1 93.25 363 HIS B C 1
ATOM 6469 O O . HIS B 1 363 ? 30.641 -20.812 -4.52 1 93.25 363 HIS B O 1
ATOM 6475 N N . CYS B 1 364 ? 28.641 -21.359 -5.355 1 92.94 364 CYS B N 1
ATOM 6476 C CA . CYS B 1 364 ? 28.844 -22.781 -5.129 1 92.94 364 CYS B CA 1
ATOM 6477 C C . CYS B 1 364 ? 29.75 -23.375 -6.203 1 92.94 364 CYS B C 1
ATOM 6479 O O . CYS B 1 364 ? 30.203 -24.516 -6.078 1 92.94 364 CYS B O 1
ATOM 6481 N N . LEU B 1 365 ? 30.047 -22.609 -7.199 1 94.19 365 LEU B N 1
ATOM 6482 C CA . LEU B 1 365 ? 30.906 -23.047 -8.297 1 94.19 365 LEU B CA 1
ATOM 6483 C C . LEU B 1 365 ? 32.281 -22.406 -8.195 1 94.19 365 LEU B C 1
ATOM 6485 O O . LEU B 1 365 ? 32.469 -21.422 -7.477 1 94.19 365 LEU B O 1
ATOM 6489 N N . SER B 1 366 ? 33.25 -22.984 -8.836 1 92.19 366 SER B N 1
ATOM 6490 C CA . SER B 1 366 ? 34.562 -22.406 -8.883 1 92.19 366 SER B CA 1
ATOM 6491 C C . SER B 1 366 ? 34.625 -21.172 -9.781 1 92.19 366 SER B C 1
ATOM 6493 O O . SER B 1 366 ? 35.281 -20.188 -9.469 1 92.19 366 SER B O 1
ATOM 6495 N N . ASP B 1 367 ? 33.906 -21.281 -10.914 1 93.06 367 ASP B N 1
ATOM 6496 C CA . ASP B 1 367 ? 33.812 -20.188 -11.883 1 93.06 367 ASP B CA 1
ATOM 6497 C C . ASP B 1 367 ? 32.375 -20.062 -12.398 1 93.06 367 ASP B C 1
ATOM 6499 O O . ASP B 1 367 ? 31.625 -21.047 -12.445 1 93.06 367 ASP B O 1
ATOM 6503 N N . PRO B 1 368 ? 32.094 -18.859 -12.781 1 94.56 368 PRO B N 1
ATOM 6504 C CA . PRO B 1 368 ? 30.766 -18.719 -13.414 1 94.56 368 PRO B CA 1
ATOM 6505 C C . PRO B 1 368 ? 30.656 -19.484 -14.734 1 94.56 368 PRO B C 1
ATOM 6507 O O . PRO B 1 368 ? 31.672 -19.812 -15.344 1 94.56 368 PRO B O 1
ATOM 6510 N N . PRO B 1 369 ? 29.469 -19.75 -15.117 1 95.81 369 PRO B N 1
ATOM 6511 C CA . PRO B 1 369 ? 29.297 -20.469 -16.375 1 95.81 369 PRO B CA 1
ATOM 6512 C C . PRO B 1 369 ? 29.906 -19.734 -17.562 1 95.81 369 PRO B C 1
ATOM 6514 O O . PRO B 1 369 ? 29.969 -18.516 -17.578 1 95.81 369 PRO B O 1
ATOM 6517 N N . LEU B 1 370 ? 30.219 -20.516 -18.562 1 95 370 LEU B N 1
ATOM 6518 C CA . LEU B 1 370 ? 30.859 -19.969 -19.75 1 95 370 LEU B CA 1
ATOM 6519 C C . LEU B 1 370 ? 29.844 -19.266 -20.641 1 95 370 LEU B C 1
ATOM 6521 O O . LEU B 1 370 ? 28.656 -19.594 -20.625 1 95 370 LEU B O 1
ATOM 6525 N N . ASP B 1 371 ? 30.375 -18.391 -21.469 1 95.62 371 ASP B N 1
ATOM 6526 C CA . ASP B 1 371 ? 29.531 -17.719 -22.453 1 95.62 371 ASP B CA 1
ATOM 6527 C C . ASP B 1 371 ? 28.859 -18.734 -23.391 1 95.62 371 ASP B C 1
ATOM 6529 O O . ASP B 1 371 ? 29.5 -19.688 -23.828 1 95.62 371 ASP B O 1
ATOM 6533 N N . GLY B 1 372 ? 27.562 -18.484 -23.562 1 96.25 372 GLY B N 1
ATOM 6534 C CA . GLY B 1 372 ? 26.828 -19.344 -24.469 1 96.25 372 GLY B CA 1
ATOM 6535 C C . GLY B 1 372 ? 26.047 -20.438 -23.75 1 96.25 372 GLY B C 1
ATOM 6536 O O . GLY B 1 372 ? 25.141 -21.031 -24.328 1 96.25 372 GLY B O 1
ATOM 6537 N N . SER B 1 373 ? 26.359 -20.703 -22.516 1 97.12 373 SER B N 1
ATOM 6538 C CA . SER B 1 373 ? 25.703 -21.766 -21.781 1 97.12 373 SER B CA 1
ATOM 6539 C C . SER B 1 373 ? 24.25 -21.422 -21.453 1 97.12 373 SER B C 1
ATOM 6541 O O . SER B 1 373 ? 23.953 -20.328 -21 1 97.12 373 SER B O 1
ATOM 6543 N N . GLU B 1 374 ? 23.359 -22.312 -21.734 1 97.31 374 GLU B N 1
ATOM 6544 C CA . GLU B 1 374 ? 21.953 -22.125 -21.375 1 97.31 374 GLU B CA 1
ATOM 6545 C C . GLU B 1 374 ? 21.531 -23.109 -20.281 1 97.31 374 GLU B C 1
ATOM 6547 O O . GLU B 1 374 ? 20.469 -22.938 -19.672 1 97.31 374 GLU B O 1
ATOM 6552 N N . TRP B 1 375 ? 22.297 -24.188 -20.172 1 98 375 TRP B N 1
ATOM 6553 C CA . TRP B 1 375 ? 22.141 -25.141 -19.094 1 98 375 TRP B CA 1
ATOM 6554 C C . TRP B 1 375 ? 23.328 -25.078 -18.125 1 98 375 TRP B C 1
ATOM 6556 O O . TRP B 1 375 ? 24.469 -25.266 -18.547 1 98 375 TRP B O 1
ATOM 6566 N N . TYR B 1 376 ? 23.109 -24.719 -16.906 1 97.62 376 TYR B N 1
ATOM 6567 C CA . TYR B 1 376 ? 24.188 -24.594 -15.938 1 97.62 376 TYR B CA 1
ATOM 6568 C C . TYR B 1 376 ? 23.641 -24.578 -14.516 1 97.62 376 TYR B C 1
ATOM 6570 O O . TYR B 1 376 ? 22.438 -24.75 -14.305 1 97.62 376 TYR B O 1
ATOM 6578 N N . THR B 1 377 ? 24.516 -24.422 -13.562 1 97.75 377 THR B N 1
ATOM 6579 C CA . THR B 1 377 ? 24.141 -24.469 -12.148 1 97.75 377 THR B CA 1
ATOM 6580 C C . THR B 1 377 ? 24.156 -23.062 -11.547 1 97.75 377 THR B C 1
ATOM 6582 O O . THR B 1 377 ? 25.047 -22.266 -11.82 1 97.75 377 THR B O 1
ATOM 6585 N N . ILE B 1 378 ? 23.094 -22.766 -10.852 1 97.62 378 ILE B N 1
ATOM 6586 C CA . ILE B 1 378 ? 23.078 -21.562 -10.031 1 97.62 378 ILE B CA 1
ATOM 6587 C C . ILE B 1 378 ? 22.766 -21.938 -8.578 1 97.62 378 ILE B C 1
ATOM 6589 O O . ILE B 1 378 ? 22.188 -22.984 -8.312 1 97.62 378 ILE B O 1
ATOM 6593 N N . CYS B 1 379 ? 23.172 -21.094 -7.656 1 97.25 379 CYS B N 1
ATOM 6594 C CA . CYS B 1 379 ? 23.031 -21.391 -6.234 1 97.25 379 CYS B CA 1
ATOM 6595 C C . CYS B 1 379 ? 22.281 -20.266 -5.516 1 97.25 379 CYS B C 1
ATOM 6597 O O . CYS B 1 379 ? 22.5 -19.094 -5.801 1 97.25 379 CYS B O 1
ATOM 6599 N N . GLY B 1 380 ? 21.391 -20.656 -4.613 1 97.94 380 GLY B N 1
ATOM 6600 C CA . GLY B 1 380 ? 20.672 -19.672 -3.818 1 97.94 380 GLY B CA 1
ATOM 6601 C C . GLY B 1 380 ? 21.562 -18.938 -2.826 1 97.94 380 GLY B C 1
ATOM 6602 O O . GLY B 1 380 ? 22.672 -19.406 -2.518 1 97.94 380 GLY B O 1
ATOM 6603 N N . THR B 1 381 ? 21.094 -17.797 -2.375 1 97.88 381 THR B N 1
ATOM 6604 C CA . THR B 1 381 ? 21.828 -16.969 -1.426 1 97.88 381 THR B CA 1
ATOM 6605 C C . THR B 1 381 ? 21.078 -16.844 -0.109 1 97.88 381 THR B C 1
ATOM 6607 O O . THR B 1 381 ? 19.859 -17.031 -0.072 1 97.88 381 THR B O 1
ATOM 6610 N N . PRO B 1 382 ? 21.781 -16.578 0.953 1 97.44 382 PRO B N 1
ATOM 6611 C CA . PRO B 1 382 ? 21.078 -16.469 2.238 1 97.44 382 PRO B CA 1
ATOM 6612 C C . PRO B 1 382 ? 20.234 -15.211 2.342 1 97.44 382 PRO B C 1
ATOM 6614 O O . PRO B 1 382 ? 20.375 -14.297 1.52 1 97.44 382 PRO B O 1
ATOM 6617 N N . PHE B 1 383 ? 19.344 -15.227 3.332 1 97.38 383 PHE B N 1
ATOM 6618 C CA . PHE B 1 383 ? 18.562 -14.031 3.609 1 97.38 383 PHE B CA 1
ATOM 6619 C C . PHE B 1 383 ? 19.453 -12.891 4.078 1 97.38 383 PHE B C 1
ATOM 6621 O O . PHE B 1 383 ? 20.359 -13.102 4.883 1 97.38 383 PHE B O 1
ATOM 6628 N N . ARG B 1 384 ? 19.203 -11.68 3.557 1 95.31 384 ARG B N 1
ATOM 6629 C CA . ARG B 1 384 ? 19.812 -10.508 4.176 1 95.31 384 ARG B CA 1
ATOM 6630 C C . ARG B 1 384 ? 19.188 -10.219 5.535 1 95.31 384 ARG B C 1
ATOM 6632 O O . ARG B 1 384 ? 19.906 -9.922 6.5 1 95.31 384 ARG B O 1
ATOM 6639 N N . ASN B 1 385 ? 17.891 -10.312 5.652 1 96.88 385 ASN B N 1
ATOM 6640 C CA . ASN B 1 385 ? 17.094 -10.172 6.871 1 96.88 385 ASN B CA 1
ATOM 6641 C C . ASN B 1 385 ? 15.922 -11.141 6.891 1 96.88 385 ASN B C 1
ATOM 6643 O O . ASN B 1 385 ? 14.852 -10.844 6.359 1 96.88 385 ASN B O 1
ATOM 6647 N N . ARG B 1 386 ? 16.078 -12.305 7.461 1 97.5 386 ARG B N 1
ATOM 6648 C CA . ARG B 1 386 ? 15.062 -13.336 7.523 1 97.5 386 ARG B CA 1
ATOM 6649 C C . ARG B 1 386 ? 13.805 -12.828 8.227 1 97.5 386 ARG B C 1
ATOM 6651 O O . ARG B 1 386 ? 12.688 -13.141 7.812 1 97.5 386 ARG B O 1
ATOM 6658 N N . ALA B 1 387 ? 14.023 -12.039 9.305 1 97.38 387 ALA B N 1
ATOM 6659 C CA . ALA B 1 387 ? 12.898 -11.531 10.078 1 97.38 387 ALA B CA 1
ATOM 6660 C C . ALA B 1 387 ? 11.961 -10.711 9.203 1 97.38 387 ALA B C 1
ATOM 6662 O O . ALA B 1 387 ? 10.742 -10.711 9.414 1 97.38 387 ALA B O 1
ATOM 6663 N N . GLU B 1 388 ? 12.484 -10.008 8.312 1 97.19 388 GLU B N 1
ATOM 6664 C CA . GLU B 1 388 ? 11.664 -9.203 7.41 1 97.19 388 GLU B CA 1
ATOM 6665 C C . GLU B 1 388 ? 10.766 -10.078 6.539 1 97.19 388 GLU B C 1
ATOM 6667 O O . GLU B 1 388 ? 9.586 -9.789 6.367 1 97.19 388 GLU B O 1
ATOM 6672 N N . TYR B 1 389 ? 11.297 -11.195 5.992 1 98 389 TYR B N 1
ATOM 6673 C CA . TYR B 1 389 ? 10.508 -12.133 5.199 1 98 389 TYR B CA 1
ATOM 6674 C C . TYR B 1 389 ? 9.43 -12.789 6.047 1 98 389 TYR B C 1
ATOM 6676 O O . TYR B 1 389 ? 8.289 -12.938 5.602 1 98 389 TYR B O 1
ATOM 6684 N N . ILE B 1 390 ? 9.781 -13.141 7.219 1 98.25 390 ILE B N 1
ATOM 6685 C CA . ILE B 1 390 ? 8.82 -13.773 8.117 1 98.25 390 ILE B CA 1
ATOM 6686 C C . ILE B 1 390 ? 7.684 -12.797 8.422 1 98.25 390 ILE B C 1
ATOM 6688 O O . ILE B 1 390 ? 6.508 -13.156 8.336 1 98.25 390 ILE B O 1
ATOM 6692 N N . THR B 1 391 ? 8.062 -11.539 8.719 1 97.5 391 THR B N 1
ATOM 6693 C CA . THR B 1 391 ? 7.074 -10.539 9.102 1 97.5 391 THR B CA 1
ATOM 6694 C C . THR B 1 391 ? 6.102 -10.281 7.953 1 97.5 391 THR B C 1
ATOM 6696 O O . THR B 1 391 ? 4.887 -10.227 8.164 1 97.5 391 THR B O 1
ATOM 6699 N N . ILE B 1 392 ? 6.578 -10.148 6.773 1 97.62 392 ILE B N 1
ATOM 6700 C CA . ILE B 1 392 ? 5.719 -9.836 5.637 1 97.62 392 ILE B CA 1
ATOM 6701 C C . ILE B 1 392 ? 4.809 -11.023 5.332 1 97.62 392 ILE B C 1
ATOM 6703 O O . ILE B 1 392 ? 3.637 -10.844 4.996 1 97.62 392 ILE B O 1
ATOM 6707 N N . LEU B 1 393 ? 5.289 -12.242 5.449 1 98.56 393 LEU B N 1
ATOM 6708 C CA . LEU B 1 393 ? 4.457 -13.398 5.16 1 98.56 393 LEU B CA 1
ATOM 6709 C C . LEU B 1 393 ? 3.428 -13.625 6.266 1 98.56 393 LEU B C 1
ATOM 6711 O O . LEU B 1 393 ? 2.307 -14.062 6 1 98.56 393 LEU B O 1
ATOM 6715 N N . VAL B 1 394 ? 3.822 -13.328 7.508 1 98.38 394 VAL B N 1
ATOM 6716 C CA . VAL B 1 394 ? 2.848 -13.391 8.594 1 98.38 394 VAL B CA 1
ATOM 6717 C C . VAL B 1 394 ? 1.725 -12.391 8.336 1 98.38 394 VAL B C 1
ATOM 6719 O O . VAL B 1 394 ? 0.547 -12.703 8.516 1 98.38 394 VAL B O 1
ATOM 6722 N N . LEU B 1 395 ? 2.125 -11.234 7.941 1 97.94 395 LEU B N 1
ATOM 6723 C CA . LEU B 1 395 ? 1.13 -10.211 7.625 1 97.94 395 LEU B CA 1
ATOM 6724 C C . LEU B 1 395 ? 0.165 -10.711 6.555 1 97.94 395 LEU B C 1
ATOM 6726 O O . LEU B 1 395 ? -1.048 -10.523 6.668 1 97.94 395 LEU B O 1
ATOM 6730 N N . TYR B 1 396 ? 0.659 -11.344 5.527 1 98.44 396 TYR B N 1
ATOM 6731 C CA . TYR B 1 396 ? -0.194 -11.836 4.449 1 98.44 396 TYR B CA 1
ATOM 6732 C C . TYR B 1 396 ? -1.077 -12.984 4.938 1 98.44 396 TYR B C 1
ATOM 6734 O O . TYR B 1 396 ? -2.215 -13.133 4.484 1 98.44 396 TYR B O 1
ATOM 6742 N N . CYS B 1 397 ? -0.574 -13.812 5.82 1 98.56 397 CYS B N 1
ATOM 6743 C CA . CYS B 1 397 ? -1.384 -14.867 6.41 1 98.56 397 CYS B CA 1
ATOM 6744 C C . CYS B 1 397 ? -2.539 -14.289 7.215 1 98.56 397 CYS B C 1
ATOM 6746 O O . CYS B 1 397 ? -3.672 -14.766 7.113 1 98.56 397 CYS B O 1
ATOM 6748 N N . VAL B 1 398 ? -2.229 -13.227 7.984 1 98.19 398 VAL B N 1
ATOM 6749 C CA . VAL B 1 398 ? -3.256 -12.578 8.789 1 98.19 398 VAL B CA 1
ATOM 6750 C C . VAL B 1 398 ? -4.293 -11.93 7.875 1 98.19 398 VAL B C 1
ATOM 6752 O O . VAL B 1 398 ? -5.5 -12.07 8.094 1 98.19 398 VAL B O 1
ATOM 6755 N N . LEU B 1 399 ? -3.822 -11.281 6.902 1 98.56 399 LEU B N 1
ATOM 6756 C CA . LEU B 1 399 ? -4.707 -10.648 5.934 1 98.56 399 LEU B CA 1
ATOM 6757 C C . LEU B 1 399 ? -5.594 -11.68 5.25 1 98.56 399 LEU B C 1
ATOM 6759 O O . LEU B 1 399 ? -6.809 -11.492 5.145 1 98.56 399 LEU B O 1
ATOM 6763 N N . ALA B 1 400 ? -4.988 -12.758 4.801 1 98.75 400 ALA B N 1
ATOM 6764 C CA . ALA B 1 400 ? -5.738 -13.812 4.117 1 98.75 400 ALA B CA 1
ATOM 6765 C C . ALA B 1 400 ? -6.758 -14.453 5.051 1 98.75 400 ALA B C 1
ATOM 6767 O O . ALA B 1 400 ? -7.91 -14.664 4.668 1 98.75 400 ALA B O 1
ATOM 6768 N N . ALA B 1 401 ? -6.344 -14.742 6.254 1 98.62 401 ALA B N 1
ATOM 6769 C CA . ALA B 1 401 ? -7.25 -15.352 7.227 1 98.62 401 ALA B CA 1
ATOM 6770 C C . ALA B 1 401 ? -8.469 -14.469 7.461 1 98.62 401 ALA B C 1
ATOM 6772 O O . ALA B 1 401 ? -9.602 -14.961 7.496 1 98.62 401 ALA B O 1
ATOM 6773 N N . ALA B 1 402 ? -8.227 -13.195 7.586 1 98.5 402 ALA B N 1
ATOM 6774 C CA . ALA B 1 402 ? -9.32 -12.258 7.828 1 98.5 402 ALA B CA 1
ATOM 6775 C C . ALA B 1 402 ? -10.242 -12.164 6.617 1 98.5 402 ALA B C 1
ATOM 6777 O O . ALA B 1 402 ? -11.469 -12.195 6.758 1 98.5 402 ALA B O 1
ATOM 6778 N N . VAL B 1 403 ? -9.68 -12.078 5.453 1 98.69 403 VAL B N 1
ATOM 6779 C CA . VAL B 1 403 ? -10.453 -11.906 4.23 1 98.69 403 VAL B CA 1
ATOM 6780 C C . VAL B 1 403 ? -11.281 -13.164 3.965 1 98.69 403 VAL B C 1
ATOM 6782 O O . VAL B 1 403 ? -12.492 -13.078 3.723 1 98.69 403 VAL B O 1
ATOM 6785 N N . PHE B 1 404 ? -10.68 -14.336 4.055 1 98.62 404 PHE B N 1
ATOM 6786 C CA . PHE B 1 404 ? -11.398 -15.57 3.748 1 98.62 404 PHE B CA 1
ATOM 6787 C C . PHE B 1 404 ? -12.414 -15.891 4.836 1 98.62 404 PHE B C 1
ATOM 6789 O O . PHE B 1 404 ? -13.469 -16.469 4.559 1 98.62 404 PHE B O 1
ATOM 6796 N N . ARG B 1 405 ? -12.102 -15.5 6.094 1 97.75 405 ARG B N 1
ATOM 6797 C CA . ARG B 1 405 ? -13.109 -15.648 7.137 1 97.75 405 ARG B CA 1
ATOM 6798 C C . ARG B 1 405 ? -14.367 -14.844 6.801 1 97.75 405 ARG B C 1
ATOM 6800 O O . ARG B 1 405 ? -15.484 -15.344 6.938 1 97.75 405 ARG B O 1
ATOM 6807 N N . GLN B 1 406 ? -14.18 -13.602 6.352 1 97.31 406 GLN B N 1
ATOM 6808 C CA . GLN B 1 406 ? -15.305 -12.742 6.004 1 97.31 406 GLN B CA 1
ATOM 6809 C C . GLN B 1 406 ? -16.062 -13.281 4.793 1 97.31 406 GLN B C 1
ATOM 6811 O O . GLN B 1 406 ? -17.281 -13.25 4.758 1 97.31 406 GLN B O 1
ATOM 6816 N N . LEU B 1 407 ? -15.391 -13.82 3.818 1 97.5 407 LEU B N 1
ATOM 6817 C CA . LEU B 1 407 ? -16.016 -14.25 2.57 1 97.5 407 LEU B CA 1
ATOM 6818 C C . LEU B 1 407 ? -16.719 -15.594 2.748 1 97.5 407 LEU B C 1
ATOM 6820 O O . LEU B 1 407 ? -17.875 -15.75 2.35 1 97.5 407 LEU B O 1
ATOM 6824 N N . LEU B 1 408 ? -16.094 -16.547 3.422 1 97.06 408 LEU B N 1
ATOM 6825 C CA . LEU B 1 408 ? -16.609 -17.906 3.463 1 97.06 408 LEU B CA 1
ATOM 6826 C C . LEU B 1 408 ? -17.547 -18.109 4.648 1 97.06 408 LEU B C 1
ATOM 6828 O O . LEU B 1 408 ? -18.453 -18.938 4.594 1 97.06 408 LEU B O 1
ATOM 6832 N N . PHE B 1 409 ? -17.391 -17.266 5.73 1 95.69 409 PHE B N 1
ATOM 6833 C CA . PHE B 1 409 ? -18.109 -17.625 6.945 1 95.69 409 PHE B CA 1
ATOM 6834 C C . PHE B 1 409 ? -18.969 -16.469 7.426 1 95.69 409 PHE B C 1
ATOM 6836 O O . PHE B 1 409 ? -19.812 -16.641 8.312 1 95.69 409 PHE B O 1
ATOM 6843 N N . HIS B 1 410 ? -18.75 -15.242 6.898 1 94.5 410 HIS B N 1
ATOM 6844 C CA . HIS B 1 410 ? -19.562 -14.109 7.332 1 94.5 410 HIS B CA 1
ATOM 6845 C C . HIS B 1 410 ? -20.281 -13.461 6.156 1 94.5 410 HIS B C 1
ATOM 6847 O O . HIS B 1 410 ? -20.672 -12.297 6.23 1 94.5 410 HIS B O 1
ATOM 6853 N N . SER B 1 411 ? -20.297 -14.148 5.098 1 94.62 411 SER B N 1
ATOM 6854 C CA . SER B 1 411 ? -21.078 -13.766 3.934 1 94.62 411 SER B CA 1
ATOM 6855 C C . SER B 1 411 ? -22.219 -14.75 3.684 1 94.62 411 SER B C 1
ATOM 6857 O O . SER B 1 411 ? -22.719 -15.383 4.617 1 94.62 411 SER B O 1
ATOM 6859 N N . SER B 1 412 ? -22.75 -14.859 2.488 1 92.12 412 SER B N 1
ATOM 6860 C CA . SER B 1 412 ? -23.938 -15.672 2.215 1 92.12 412 SER B CA 1
ATOM 6861 C C . SER B 1 412 ? -23.656 -17.156 2.486 1 92.12 412 SER B C 1
ATOM 6863 O O . SER B 1 412 ? -22.516 -17.531 2.76 1 92.12 412 SER B O 1
ATOM 6865 N N . ARG B 1 413 ? -24.641 -17.953 2.398 1 90.06 413 ARG B N 1
ATOM 6866 C CA . ARG B 1 413 ? -24.531 -19.391 2.633 1 90.06 413 ARG B CA 1
ATOM 6867 C C . ARG B 1 413 ? -23.594 -20.047 1.615 1 90.06 413 ARG B C 1
ATOM 6869 O O . ARG B 1 413 ? -23.328 -19.484 0.553 1 90.06 413 ARG B O 1
ATOM 6876 N N . THR B 1 414 ? -23.125 -21.219 1.973 1 92.69 414 THR B N 1
ATOM 6877 C CA . THR B 1 414 ? -22.25 -21.969 1.072 1 92.69 414 THR B CA 1
ATOM 6878 C C . THR B 1 414 ? -22.953 -22.234 -0.258 1 92.69 414 THR B C 1
ATOM 6880 O O . THR B 1 414 ? -24.141 -22.562 -0.286 1 92.69 414 THR B O 1
ATOM 6883 N N . LEU B 1 415 ? -22.188 -22.062 -1.305 1 92.12 415 LEU B N 1
ATOM 6884 C CA . LEU B 1 415 ? -22.734 -22.219 -2.648 1 92.12 415 LEU B CA 1
ATOM 6885 C C . LEU B 1 415 ? -22.656 -23.672 -3.113 1 92.12 415 LEU B C 1
ATOM 6887 O O . LEU B 1 415 ? -21.594 -24.109 -3.58 1 92.12 415 LEU B O 1
ATOM 6891 N N . VAL B 1 416 ? -23.703 -24.359 -2.941 1 92.81 416 VAL B N 1
ATOM 6892 C CA . VAL B 1 416 ? -23.797 -25.766 -3.361 1 92.81 416 VAL B CA 1
ATOM 6893 C C . VAL B 1 416 ? -24.969 -25.922 -4.332 1 92.81 416 VAL B C 1
ATOM 6895 O O . VAL B 1 416 ? -26.047 -25.375 -4.117 1 92.81 416 VAL B O 1
ATOM 6898 N N . TYR B 1 417 ? -24.719 -26.625 -5.41 1 90.62 417 TYR B N 1
ATOM 6899 C CA . TYR B 1 417 ? -25.75 -26.891 -6.402 1 90.62 417 TYR B CA 1
ATOM 6900 C C . TYR B 1 417 ? -26.562 -28.125 -6.031 1 90.62 417 TYR B C 1
ATOM 6902 O O . TYR B 1 417 ? -26 -29.203 -5.836 1 90.62 417 TYR B O 1
ATOM 6910 N N . TYR B 1 418 ? -27.938 -27.969 -5.812 1 81.06 418 TYR B N 1
ATOM 6911 C CA . TYR B 1 418 ? -28.828 -29.094 -5.484 1 81.06 418 TYR B CA 1
ATOM 6912 C C . TYR B 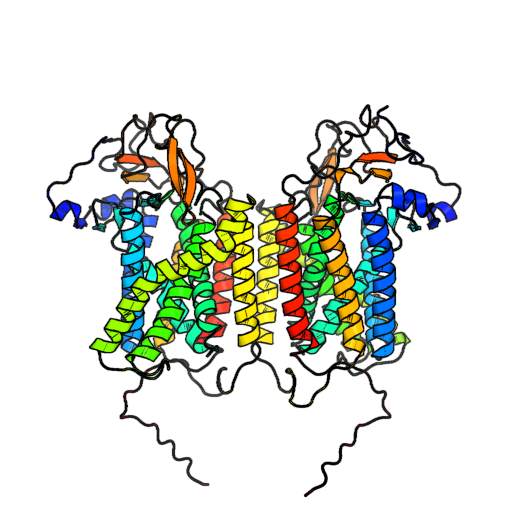1 418 ? -29.672 -29.484 -6.684 1 81.06 418 TYR B C 1
ATOM 6914 O O . TYR B 1 418 ? -30.25 -28.609 -7.355 1 81.06 418 TYR B O 1
ATOM 6922 N N . GLY B 1 419 ? -29.328 -29.891 -7.789 1 68.12 419 GLY B N 1
ATOM 6923 C CA . GLY B 1 419 ? -30.047 -30.328 -8.969 1 68.12 419 GLY B CA 1
ATOM 6924 C C . GLY B 1 419 ? -31.516 -29.953 -8.93 1 68.12 419 GLY B C 1
ATOM 6925 O O . GLY B 1 419 ? -32.031 -29.562 -7.887 1 68.12 419 GLY B O 1
ATOM 6926 N N . LYS B 1 420 ? -32.312 -29.688 -10.055 1 56.31 420 LYS B N 1
ATOM 6927 C CA . LYS B 1 420 ? -33.75 -29.391 -10.203 1 56.31 420 LYS B CA 1
ATOM 6928 C C . LYS B 1 420 ? -34.562 -30.172 -9.195 1 56.31 420 LYS B C 1
ATOM 6930 O O . LYS B 1 420 ? -35.688 -29.734 -8.836 1 56.31 420 LYS B O 1
ATOM 6935 N N . ASN B 1 421 ? -34.344 -31.391 -8.852 1 45.81 421 ASN B N 1
ATOM 6936 C CA . ASN B 1 421 ? -35.406 -32.094 -8.18 1 45.81 421 ASN B CA 1
ATOM 6937 C C . ASN B 1 421 ? -35.594 -31.594 -6.75 1 45.81 421 ASN B C 1
ATOM 6939 O O . ASN B 1 421 ? -36.531 -32 -6.055 1 45.81 421 ASN B O 1
ATOM 6943 N N . ARG B 1 422 ? -34.594 -31.312 -5.965 1 42.34 422 ARG B N 1
ATOM 6944 C CA . ARG B 1 422 ? -34.906 -31.141 -4.543 1 42.34 422 ARG B CA 1
ATOM 6945 C C . ARG B 1 422 ? -35.312 -29.703 -4.234 1 42.34 422 ARG B C 1
ATOM 6947 O O . ARG B 1 422 ? -34.469 -28.844 -3.98 1 42.34 422 ARG B O 1
ATOM 6954 N N . GLY B 1 423 ? -36.281 -29.109 -4.895 1 38.47 423 GLY B N 1
ATOM 6955 C CA . GLY B 1 423 ? -37.031 -27.938 -4.449 1 38.47 423 GLY B CA 1
ATOM 6956 C C . GLY B 1 423 ? -37.375 -27.969 -2.975 1 38.47 423 GLY B C 1
ATOM 6957 O O . GLY B 1 423 ? -38 -28.922 -2.506 1 38.47 423 GLY B O 1
ATOM 6958 N N . THR B 1 424 ? -36.625 -27.531 -2.105 1 36.91 424 THR B N 1
ATOM 6959 C CA . THR B 1 424 ? -37 -27.391 -0.707 1 36.91 424 THR B CA 1
ATOM 6960 C C . THR B 1 424 ? -38.312 -26.625 -0.583 1 36.91 424 THR B C 1
ATOM 6962 O O . THR B 1 424 ? -38.375 -25.438 -0.911 1 36.91 424 THR B O 1
ATOM 6965 N N . GLU B 1 425 ? -39.531 -27.219 -0.832 1 35.16 425 GLU B N 1
ATOM 6966 C CA . GLU B 1 425 ? -40.844 -26.844 -0.3 1 35.16 425 GLU B CA 1
ATOM 6967 C C . GLU B 1 425 ? -40.781 -26.656 1.212 1 35.16 425 GLU B C 1
ATOM 6969 O O . GLU B 1 425 ? -40.844 -27.609 1.973 1 35.16 425 GLU B O 1
ATOM 6974 N N . VAL B 1 426 ? -40.031 -25.922 1.844 1 35.56 426 VAL B N 1
ATOM 6975 C CA . VAL B 1 426 ? -40.469 -25.578 3.195 1 35.56 426 VAL B CA 1
ATOM 6976 C C . VAL B 1 426 ? -41.844 -24.875 3.139 1 35.56 426 VAL B C 1
ATOM 6978 O O . VAL B 1 426 ? -41.938 -23.734 2.695 1 35.56 426 VAL B O 1
ATOM 6981 N N . LYS B 1 427 ? -42.938 -25.594 2.977 1 33.59 427 LYS B N 1
ATOM 6982 C CA . LYS B 1 427 ? -44.25 -25.141 3.422 1 33.59 427 LYS B CA 1
ATOM 6983 C C . LYS B 1 427 ? -44.219 -24.672 4.875 1 33.59 427 LYS B C 1
ATOM 6985 O O . LYS B 1 427 ? -43.906 -25.453 5.773 1 33.59 427 LYS B O 1
ATOM 6990 N N . ALA B 1 428 ? -44.094 -23.516 5.203 1 33.59 428 ALA B N 1
ATOM 6991 C CA . ALA B 1 428 ? -44.5 -22.891 6.457 1 33.59 428 ALA B CA 1
ATOM 6992 C C . ALA B 1 428 ? -45.938 -23.25 6.793 1 33.59 428 ALA B C 1
ATOM 6994 O O . ALA B 1 428 ? -46.844 -22.953 6.016 1 33.59 428 ALA B O 1
ATOM 6995 N N . LYS B 1 429 ? -46.156 -24.344 7.496 1 24.59 429 LYS B N 1
ATOM 6996 C CA . LYS B 1 429 ? -47.438 -24.531 8.203 1 24.59 429 LYS B CA 1
ATOM 6997 C C . LYS B 1 429 ? -47.844 -23.266 8.961 1 24.59 429 LYS B C 1
ATOM 6999 O O . LYS B 1 429 ? -47.031 -22.703 9.711 1 24.59 429 LYS B O 1
ATOM 7004 N N . LYS B 1 430 ? -48.906 -22.75 8.422 1 33.38 430 LYS B N 1
ATOM 7005 C CA . LYS B 1 430 ? -49.812 -21.781 9.039 1 33.38 430 LYS B CA 1
ATOM 7006 C C . LYS B 1 430 ? -50.219 -22.219 10.445 1 33.38 430 LYS B C 1
ATOM 7008 O O . LYS B 1 430 ? -50.938 -23.203 10.625 1 33.38 430 LYS B O 1
ATOM 7013 N N . SER B 1 431 ? -49.281 -22.203 11.484 1 20.53 431 SER B N 1
ATOM 7014 C CA . SER B 1 431 ? -50 -21.969 12.719 1 20.53 431 SER B CA 1
ATOM 7015 C C . SER B 1 431 ? -50.5 -20.516 12.805 1 20.53 431 SER B C 1
ATOM 7017 O O . SER B 1 431 ? -49.812 -19.609 12.336 1 20.53 431 SER B O 1
#

Radius of gyration: 30.21 Å; Cα contacts (8 Å, |Δi|>4): 1468; chains: 2; bounding box: 90×80×63 Å

Foldseek 3Di:
DFDPDPPAPCAFPFDLDDDAPDPCCQFKNFDDLVNQCQQFVLLQLVQVLLVVLLVLLCVLQVFLDFLLNLLLVLQLLLQVQVQVCQCPPPLNVWKAFFAYRMAGRRRGGRPSRSSLRCLLQSLLLQLLVLLVFDLVQSLQSSLLSSLLLCVLVQLQCVLLCRMAGRQFNPQQPFDDSNGRLVVSLLSNQLSSQLVSQLQVQCCVQVVHSDRQHHDDPVSSNVSSNRSSNRSRVRSLVLCVVQVCCCCVVVVDRNNVSSCVVNVVSCVSNVVRSVDGDPQFWDDPPFDADPSLVSSVVSSCSSLVSSLCCLVPNWSQSNKGWFFAWAAADPPAKDWRADPVGDTDIGHNGDYLVDGDDQQKHQVSDPDDDDHSTRTHMIGGDGDPDSVVSNVVSVVSVVVSVVSSCCRRPTTHYNNGHDPVPPPPPPPPPDD/DFDPPQPAPCAFPFDLDDDAPDPCCQFKNFDDLVNQCQQFVLLQLVQVLLVVLLVLLCVLQVFLDFLLNLVLVLQLLLQVQVQVCCCPPPLNVWKAFFAYRMAGRRRGGRPSRSSLRCLLQSLLLQLLVLLVFDLVQSLQSSLLSSLLLCVLVQLQCVLLCRMAGRQFNPQQPFDDSNGGLVVSLLSNQLSSQLVSQLQVQCCVQVVGSDRQHHDDPVSSNVSSNRSSNRSRVRSLVLCVVQVCCCCVVVVDRNNVSSCVVNVVSCVSNVVRSVDGDDQFWDDPPFDADCSLVSSVVSSCSSLVSSLCCLVPNWSQSNKGWFFAWAAADPPAKDWRADPVGDTDIGHNGDYLVDGDDQQKHQVSDPDDDDHSTRTHMIGGDGDPDSVVSNVVSVVSVVVSVVSSCCRRPTTHYNNGHDPVPCPPPPPPPDD

Sequence (862 aa):
MRANPRGLKGFGEEYANYTFKDGWDWFFHVNDPWESFKAQPTYFLSEWSFILIGALTLIHAFIVGGRWKYHWLGCYLHGWTTEMMSFFMPDIDNYWHSQTTVILLGRRLPFHIPLIYPTFMYIAAYAVAHARLPRRAEPLAAGLVEVLIDLPYDIAAVKFVHWTWHDTDPNIFDRHYWVPWNSYYFHLTFGAAFSAALHFWRRVITGSDDKGKVSSVGREVLCAVLAGLCGMPGGVIQFLALYHPLHDGFGIHTENCVIAIVTVYLLIVWAADRSPGLNTRRQKGERTHWSAFILVLSLVVHYGLYLGMVVFGHPENEVSIGLHERVGPCDETSVVYTATGGKLQRNTYLCPENYDEDYFDFHCLSDPPLDGSEWYTICGTPFRNRAEYITILVLYCVLAAAVFRQLLFHSSRTLVYYGKNRGTEVKAKKSMRANPRGLKGFGEEYANYTFKDGWDWFFHVNDPWESFKAQPTYFLSEWSFILIGALTLIHAFIVGGRWKYHWLGCYLHGWTTEMMSFFMPDIDNYWHSQTTVILLGRRLPFHIPLIYPTFMYIAAYAVAHARLPRRAEPLAAGLVEVLIDLPYDIAAVKFVHWTWHDTDPNIFDRHYWVPWNSYYFHLTFGAAFSAALHFWRRVITGSDDKGKVSSVGREVLCAVLAGLCGMPGGVIQFLALYHPLHDGFGIHTENCVIAIVTVYLLIVWAADRSPGLNTRRQKGERTHWSAFILVLSLVVHYGLYLGMVVFGHPENEVSIGLHERVGPCDETSVVYTATGGKLQRNTYLCPENYDEDYFDFHCLSDPPLDGSEWYTICGTPFRNRAEYITILVLYCVLAAAVFRQLLFHSSRTLVYYGKNRGTEVKAKKS

InterPro domains:
  IPR056704 Domain of unknown function DUF7802 [PF25085] (25-406)

Solvent-accessible surface area (backbone atoms only — not comparable to full-atom values): 44297 Å² total; per-residue (Å²): 114,49,75,66,74,90,73,51,84,67,67,78,45,70,31,59,72,85,80,65,92,43,70,57,48,27,48,51,38,76,48,60,56,66,60,34,35,69,29,26,48,68,50,44,52,50,42,51,46,30,48,50,34,34,49,49,52,50,51,42,20,60,69,28,29,64,44,42,46,35,50,38,48,14,28,34,45,25,26,48,50,53,54,50,48,28,69,71,32,75,74,57,51,46,67,34,33,42,65,45,40,42,22,20,63,66,58,54,40,45,63,35,58,35,32,47,31,27,51,29,44,37,51,19,41,59,34,47,56,22,45,63,50,53,81,85,26,40,23,42,45,19,4,52,43,18,35,62,58,41,48,49,51,50,40,43,39,38,40,43,41,40,37,48,65,45,65,52,35,71,80,46,49,52,57,55,77,83,29,32,40,48,58,52,46,46,46,26,34,21,43,17,25,21,46,45,35,34,43,49,39,24,35,72,73,66,68,47,63,56,80,84,51,64,71,57,68,68,59,43,47,49,27,17,52,51,13,18,62,35,12,56,62,46,18,51,51,54,36,60,70,48,40,43,54,42,31,73,67,59,66,32,60,50,60,61,47,42,53,49,53,51,49,53,41,48,52,50,30,45,65,45,45,48,61,61,62,85,73,25,44,58,53,92,87,67,67,79,52,73,64,58,54,55,55,50,49,41,48,49,52,54,54,46,48,38,47,44,41,52,71,72,50,58,28,48,66,22,41,37,60,36,56,45,74,36,24,32,62,75,80,45,69,39,79,35,64,42,97,86,66,44,81,42,64,25,55,67,29,44,19,91,89,69,65,80,57,80,33,47,45,46,79,64,41,65,62,70,83,55,74,49,24,23,27,37,56,40,23,21,30,63,72,91,56,50,60,46,55,39,50,56,39,49,50,49,49,53,51,46,52,53,51,50,44,44,22,63,69,53,8,15,68,64,83,62,50,66,61,86,81,68,67,82,73,75,72,78,75,84,120,113,49,74,68,88,75,72,54,86,67,68,78,44,70,30,60,72,83,80,65,92,45,71,58,47,27,48,51,38,75,47,60,57,66,61,33,35,69,30,25,48,68,48,44,51,50,42,52,48,29,47,50,33,35,49,48,53,50,50,43,20,58,67,30,30,66,42,42,44,35,49,35,46,14,28,34,46,25,26,48,50,53,54,50,48,30,68,71,30,74,73,58,51,45,66,34,33,41,66,44,41,43,21,20,63,66,58,55,38,45,63,36,58,34,31,46,31,27,50,29,45,38,52,20,41,59,34,47,56,21,45,64,51,54,81,85,27,38,23,43,45,21,4,52,43,20,36,62,59,42,48,48,50,50,40,44,39,37,39,42,40,39,36,49,64,45,64,53,35,70,80,47,49,50,58,56,76,81,30,32,40,47,56,52,46,44,44,26,35,21,41,16,24,21,45,45,34,32,42,51,40,24,35,71,74,68,68,46,64,56,80,84,52,63,69,57,68,70,60,44,48,48,26,19,53,51,12,17,62,35,12,57,61,44,17,49,53,53,37,61,71,48,40,43,54,42,31,72,66,60,64,32,64,50,61,61,47,41,52,49,53,52,50,53,42,48,51,49,31,46,65,44,45,48,61,61,63,87,73,26,43,56,53,92,87,67,66,79,53,72,65,57,52,54,55,51,49,41,47,50,53,54,53,47,49,38,47,44,41,53,70,72,50,58,28,49,65,21,40,37,60,35,57,45,74,37,24,32,61,76,81,45,67,39,79,34,62,43,96,87,67,44,81,41,64,23,55,66,29,43,20,92,89,69,67,82,57,80,34,47,46,46,79,64,40,66,61,70,82,55,73,48,23,25,27,37,56,39,22,22,29,63,72,93,55,51,61,47,55,39,50,55,39,48,50,49,47,52,52,46,52,53,51,50,44,44,23,62,70,52,8,15,67,64,81,59,50,71,64,88,81,70,67,82,74,77,72,77,76,84,121

Or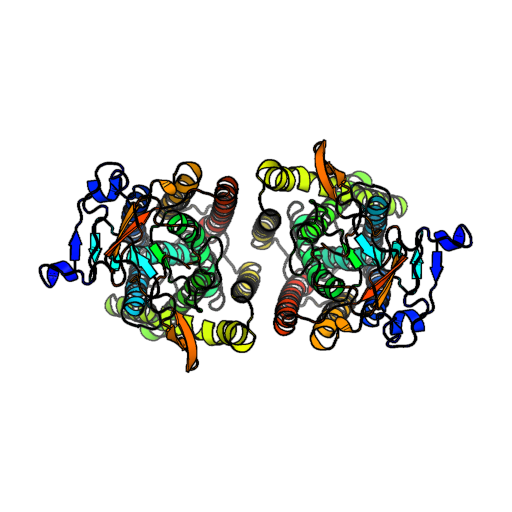ganism: Petrolisthes cinctipes (NCBI:txid88211)

Secondary structure (DSSP, 8-state):
----GGG-TTTT--BSS---SSHHHHHEEE--HHHHHHH-HHHHHHHHHHHHHHHHHHHHHHHH-TTHHHHHHHHHHHHHHHHHHHHH-TTT--EEEPP-SEEETTTTEETTHHHHHIIIIIHHHHHHHTT---TTTHHHHHHHHHHHHHHHHHHHHHHTTSEEE-TT-GGG-SEETTEEHHHHHHHHHHHHHHHHHHHHHHHHHTS---TT----HHHHHHHHHHHHHHHHHHHHHHIIIIIIIIIIIH---HHHHHHHHHHHHHHHHHHHHTS--TT-SPPTTPPPPTTHHHHHHHHHHHHHHHHHHHHH--GGG-EEEEE-SPB--TT-EEEEE-TTS-EEEEESSB-TTS---SSEESTTSSSPPPTT-SEEEEEE---S-HHHHHHHHHHHHHHHHHHHHHHHHSSSPP-----TT----------/----TT--TTTT--BSS---SSHHHHHEEE--HHHHHHH-HHHHHHHHHHHHHHHHHHHHHHHH-TTHHHHHHHHHHHHHHHHHHHHH-TTT--EEEPP-SEEETTTTEETTHHHHHIIIIIHHHHHHHTT---TTTHHHHHHHHHHHHHHHHHHHHHHTTSEEE-TT-GGG-SEETTEEHHHHHHHHHHHHHHHHHHHHHHHHHTS---TT----HHHHHHHHHHHHHHHHHHHHHHIIIIIIIIIIIH---HHHHHHHHHHHHHHHHHHHHTS--TT-SPPTTPPPPTTHHHHHHHHHHHHHHHHHHHHH--GGG-EEEEE-SPB--TT-EEEEE-TTS-EEEEESSB-TTS---SSEESTTSSSPPPTT-SEEEEEE---S-HHHHHHHHHHHHHHHHHHHHHHHHSSS-------TT----------